Protein 7OCY (pdb70)

Structure (mmCIF, N/CA/C/O backbone):
data_7OCY
#
_entry.id   7OCY
#
loop_
_entity.id
_entity.type
_entity.pdbx_description
1 polymer 'ABC transporter ATP-binding protein'
2 polymer 'ABC transporter ATP-binding protein'
3 polymer Nanobody
#
loop_
_atom_site.group_PDB
_atom_site.id
_atom_site.type_symbol
_atom_site.label_atom_id
_atom_site.label_alt_id
_atom_site.label_comp_id
_atom_site.label_asym_id
_atom_site.label_entity_id
_atom_site.label_seq_id
_atom_site.pdbx_PDB_ins_code
_atom_site.Cartn_x
_atom_site.Cartn_y
_atom_site.Cartn_z
_atom_site.occupancy
_atom_site.B_iso_or_equiv
_atom_site.auth_seq_id
_atom_site.auth_comp_id
_atom_site.auth_asym_id
_atom_site.auth_atom_id
_atom_site.pdbx_PDB_model_num
ATOM 1 N N . ASP A 1 2 ? 172.464 167.876 141.400 1.00 166.60 2 ASP A N 1
ATOM 2 C CA . ASP A 1 2 ? 172.727 169.343 141.412 1.00 166.60 2 ASP A CA 1
ATOM 3 C C . ASP A 1 2 ? 171.667 170.096 140.620 1.00 166.60 2 ASP A C 1
ATOM 4 O O . ASP A 1 2 ? 171.358 171.248 140.919 1.00 166.60 2 ASP A O 1
ATOM 9 N N . LEU A 1 3 ? 171.109 169.441 139.601 1.00 165.60 3 LEU A N 1
ATOM 10 C CA . LEU A 1 3 ? 170.110 170.102 138.771 1.00 165.60 3 LEU A CA 1
ATOM 11 C C . LEU A 1 3 ? 168.891 170.509 139.583 1.00 165.60 3 LEU A C 1
ATOM 12 O O . LEU A 1 3 ? 168.363 171.615 139.406 1.00 165.60 3 LEU A O 1
ATOM 17 N N . ILE A 1 4 ? 168.427 169.633 140.476 1.00 166.00 4 ILE A N 1
ATOM 18 C CA . ILE A 1 4 ? 167.231 169.945 141.249 1.00 166.00 4 ILE A CA 1
ATOM 19 C C . ILE A 1 4 ? 167.457 171.191 142.093 1.00 166.00 4 ILE A C 1
ATOM 20 O O . ILE A 1 4 ? 166.605 172.081 142.143 1.00 166.00 4 ILE A O 1
ATOM 25 N N . ILE A 1 5 ? 168.613 171.289 142.754 1.00 171.75 5 ILE A N 1
ATOM 26 C CA . ILE A 1 5 ? 168.898 172.486 143.538 1.00 171.75 5 ILE A CA 1
ATOM 27 C C . ILE A 1 5 ? 169.145 173.675 142.621 1.00 171.75 5 ILE A C 1
ATOM 28 O O . ILE A 1 5 ? 168.794 174.814 142.957 1.00 171.75 5 ILE A O 1
ATOM 33 N N . GLN A 1 6 ? 169.757 173.442 141.459 1.00 162.85 6 GLN A N 1
ATOM 34 C CA . GLN A 1 6 ? 169.942 174.527 140.504 1.00 162.85 6 GLN A CA 1
ATOM 35 C C . GLN A 1 6 ? 168.610 175.185 140.176 1.00 162.85 6 GLN A C 1
ATOM 36 O O . GLN A 1 6 ? 168.514 176.416 140.115 1.00 162.85 6 GLN A O 1
ATOM 42 N N . HIS A 1 7 ? 167.569 174.380 139.972 1.00 161.05 7 HIS A N 1
ATOM 43 C CA . HIS A 1 7 ? 166.245 174.935 139.712 1.00 161.05 7 HIS A CA 1
ATOM 44 C C . HIS A 1 7 ? 165.618 175.500 140.982 1.00 161.05 7 HIS A C 1
ATOM 45 O O . HIS A 1 7 ? 164.997 176.567 140.955 1.00 161.05 7 HIS A O 1
ATOM 52 N N . ALA A 1 8 ? 165.784 174.803 142.106 1.00 164.08 8 ALA A N 1
ATOM 53 C CA . ALA A 1 8 ? 165.155 175.204 143.356 1.00 164.08 8 ALA A CA 1
ATOM 54 C C . ALA A 1 8 ? 165.763 176.469 143.938 1.00 164.08 8 ALA A C 1
ATOM 55 O O . ALA A 1 8 ? 165.250 176.976 144.941 1.00 164.08 8 ALA A O 1
ATOM 57 N N . LYS A 1 9 ? 166.867 176.955 143.373 1.00 160.26 9 LYS A N 1
ATOM 58 C CA . LYS A 1 9 ? 167.357 178.270 143.767 1.00 160.26 9 LYS A CA 1
ATOM 59 C C . LYS A 1 9 ? 166.266 179.317 143.595 1.00 160.26 9 LYS A C 1
ATOM 60 O O . LYS A 1 9 ? 166.230 180.319 144.318 1.00 160.26 9 LYS A O 1
ATOM 66 N N . LYS A 1 10 ? 165.361 179.094 142.641 1.00 159.03 10 LYS A N 1
ATOM 67 C CA . LYS A 1 10 ? 164.266 180.025 142.410 1.00 159.03 10 LYS A CA 1
ATOM 68 C C . LYS A 1 10 ? 163.292 180.073 143.581 1.00 159.03 10 LYS A C 1
ATOM 69 O O . LYS A 1 10 ? 162.689 181.123 143.826 1.00 159.03 10 LYS A O 1
ATOM 75 N N . TYR A 1 11 ? 163.126 178.968 144.309 1.00 150.45 11 TYR A N 1
ATOM 76 C CA . TYR A 1 11 ? 162.179 178.895 145.416 1.00 150.45 11 TYR A CA 1
ATOM 77 C C . TYR A 1 11 ? 162.870 178.766 146.768 1.00 150.45 11 TYR A C 1
ATOM 78 O O . TYR A 1 11 ? 162.201 178.487 147.771 1.00 150.45 11 TYR A O 1
ATOM 87 N N . LYS A 1 12 ? 164.194 178.920 146.813 1.00 165.35 12 LYS A N 1
ATOM 88 C CA . LYS A 1 12 ? 164.906 178.860 148.087 1.00 165.35 12 LYS A CA 1
ATOM 89 C C . LYS A 1 12 ? 164.175 179.640 149.176 1.00 165.35 12 LYS A C 1
ATOM 90 O O . LYS A 1 12 ? 164.190 179.247 150.350 1.00 165.35 12 LYS A O 1
ATOM 96 N N . GLY A 1 13 ? 163.530 180.748 148.806 1.00 167.26 13 GLY A N 1
ATOM 97 C CA . GLY A 1 13 ? 162.806 181.545 149.779 1.00 167.26 13 GLY A CA 1
ATOM 98 C C . GLY A 1 13 ? 161.742 180.772 150.528 1.00 167.26 13 GLY A C 1
ATOM 99 O O . GLY A 1 13 ? 161.592 180.957 151.740 1.00 167.26 13 GLY A O 1
ATOM 100 N N . SER A 1 14 ? 160.989 179.920 149.837 1.00 162.68 14 SER A N 1
ATOM 101 C CA . SER A 1 14 ? 160.029 179.051 150.504 1.00 162.68 14 SER A CA 1
ATOM 102 C C . SER A 1 14 ? 160.682 177.792 151.053 1.00 162.68 14 SER A C 1
ATOM 103 O O . SER A 1 14 ? 160.198 177.221 152.040 1.00 162.68 14 SER A O 1
ATOM 106 N N . VAL A 1 15 ? 161.774 177.353 150.431 1.00 159.48 15 VAL A N 1
ATOM 107 C CA . VAL A 1 15 ? 162.455 176.146 150.889 1.00 159.48 15 VAL A CA 1
ATOM 108 C C . VAL A 1 15 ? 162.941 176.328 152.319 1.00 159.48 15 VAL A C 1
ATOM 109 O O . VAL A 1 15 ? 162.821 175.427 153.158 1.00 159.48 15 VAL A O 1
ATOM 113 N N . VAL A 1 16 ? 163.525 177.490 152.609 1.00 167.03 16 VAL A N 1
ATOM 114 C CA . VAL A 1 16 ? 164.087 177.716 153.938 1.00 167.03 16 VAL A CA 1
ATOM 115 C C . VAL A 1 16 ? 162.994 177.649 154.996 1.00 167.03 16 VAL A C 1
ATOM 116 O O . VAL A 1 16 ? 163.161 177.011 156.044 1.00 167.03 16 VAL A O 1
ATOM 120 N N . ILE A 1 17 ? 161.859 178.300 154.743 1.00 159.69 17 ILE A N 1
ATOM 121 C CA . ILE A 1 17 ? 160.774 178.284 155.719 1.00 159.69 17 ILE A CA 1
ATOM 122 C C . ILE A 1 17 ? 160.223 176.874 155.869 1.00 159.69 17 ILE A C 1
ATOM 123 O O . ILE A 1 17 ? 159.868 176.446 156.973 1.00 159.69 17 ILE A O 1
ATOM 128 N N . ALA A 1 18 ? 160.147 176.125 154.768 1.00 155.99 18 ALA A N 1
ATOM 129 C CA . ALA A 1 18 ? 159.677 174.748 154.861 1.00 155.99 18 ALA A CA 1
ATOM 130 C C . ALA A 1 18 ? 160.596 173.920 155.749 1.00 155.99 18 ALA A C 1
ATOM 131 O O . ALA A 1 18 ? 160.139 173.150 156.604 1.00 155.99 18 ALA A O 1
ATOM 133 N N . LEU A 1 19 ? 161.905 174.069 155.558 1.00 157.78 19 LEU A N 1
ATOM 134 C CA . LEU A 1 19 ? 162.847 173.306 156.364 1.00 157.78 19 LEU A CA 1
ATOM 135 C C . LEU A 1 19 ? 162.759 173.712 157.828 1.00 157.78 19 LEU A C 1
ATOM 136 O O . LEU A 1 19 ? 162.851 172.863 158.723 1.00 157.78 19 LEU A O 1
ATOM 141 N N . LEU A 1 20 ? 162.577 175.006 158.095 1.00 158.43 20 LEU A N 1
ATOM 142 C CA . LEU A 1 20 ? 162.401 175.445 159.475 1.00 158.43 20 LEU A CA 1
ATOM 143 C C . LEU A 1 20 ? 161.145 174.833 160.083 1.00 158.43 20 LEU A C 1
ATOM 144 O O . LEU A 1 20 ? 161.132 174.457 161.262 1.00 158.43 20 LEU A O 1
ATOM 149 N N . ALA A 1 21 ? 160.072 174.739 159.295 1.00 157.08 21 ALA A N 1
ATOM 150 C CA . ALA A 1 21 ? 158.868 174.069 159.771 1.00 157.08 21 ALA A CA 1
ATOM 151 C C . ALA A 1 21 ? 159.168 172.622 160.137 1.00 157.08 21 ALA A C 1
ATOM 152 O O . ALA A 1 21 ? 158.726 172.124 161.182 1.00 157.08 21 ALA A O 1
ATOM 154 N N . VAL A 1 22 ? 159.919 171.933 159.279 1.00 157.78 22 VAL A N 1
ATOM 155 C CA . VAL A 1 22 ? 160.319 170.563 159.583 1.00 157.78 22 VAL A CA 1
ATOM 156 C C . VAL A 1 22 ? 161.039 170.523 160.922 1.00 157.78 22 VAL A C 1
ATOM 157 O O . VAL A 1 22 ? 160.765 169.673 161.780 1.00 157.78 22 VAL A O 1
ATOM 161 N N . ILE A 1 23 ? 161.973 171.452 161.113 1.00 153.51 23 ILE A N 1
ATOM 162 C CA . ILE A 1 23 ? 162.799 171.447 162.312 1.00 153.51 23 ILE A CA 1
ATOM 163 C C . ILE A 1 23 ? 161.934 171.632 163.548 1.00 153.51 23 ILE A C 1
ATOM 164 O O . ILE A 1 23 ? 162.116 170.947 164.563 1.00 153.51 23 ILE A O 1
ATOM 169 N N . VAL A 1 24 ? 160.990 172.572 163.492 1.00 153.65 24 VAL A N 1
ATOM 170 C CA . VAL A 1 24 ? 160.155 172.831 164.661 1.00 153.65 24 VAL A CA 1
ATOM 171 C C . VAL A 1 24 ? 159.275 171.625 164.960 1.00 153.65 24 VAL A C 1
ATOM 172 O O . VAL A 1 24 ? 159.091 171.247 166.126 1.00 153.65 24 VAL A O 1
ATOM 176 N N . MET A 1 25 ? 158.718 170.996 163.922 1.00 150.35 25 MET A N 1
ATOM 177 C CA . MET A 1 25 ? 157.945 169.781 164.153 1.00 150.35 25 MET A CA 1
ATOM 178 C C . MET A 1 25 ? 158.785 168.737 164.870 1.00 150.35 25 MET A C 1
ATOM 179 O O . MET A 1 25 ? 158.341 168.132 165.856 1.00 150.35 25 MET A O 1
ATOM 184 N N . VAL A 1 26 ? 160.009 168.519 164.391 1.00 155.94 26 VAL A N 1
ATOM 185 C CA . VAL A 1 26 ? 160.855 167.490 164.983 1.00 155.94 26 VAL A CA 1
ATOM 186 C C . VAL A 1 26 ? 161.150 167.820 166.437 1.00 155.94 26 VAL A C 1
ATOM 187 O O . VAL A 1 26 ? 161.062 166.956 167.316 1.00 155.94 26 VAL A O 1
ATOM 191 N N . VAL A 1 27 ? 161.519 169.071 166.716 1.00 155.16 27 VAL A N 1
ATOM 192 C CA . VAL A 1 27 ? 161.922 169.403 168.079 1.00 155.16 27 VAL A CA 1
ATOM 193 C C . VAL A 1 27 ? 160.737 169.281 169.025 1.00 155.16 27 VAL A C 1
ATOM 194 O O . VAL A 1 27 ? 160.890 168.832 170.167 1.00 155.16 27 VAL A O 1
ATOM 198 N N . SER A 1 28 ? 159.541 169.660 168.574 1.00 154.49 28 SER A N 1
ATOM 199 C CA . SER A 1 28 ? 158.357 169.484 169.406 1.00 154.49 28 SER A CA 1
ATOM 200 C C . SER A 1 28 ? 158.119 168.008 169.702 1.00 154.49 28 SER A C 1
ATOM 201 O O . SER A 1 28 ? 157.875 167.613 170.853 1.00 154.49 28 SER A O 1
ATOM 204 N N . ALA A 1 29 ? 158.176 167.176 168.660 1.00 147.49 29 ALA A N 1
ATOM 205 C CA . ALA A 1 29 ? 157.919 165.754 168.848 1.00 147.49 29 ALA A CA 1
ATOM 206 C C . ALA A 1 29 ? 158.954 165.130 169.772 1.00 147.49 29 ALA A C 1
ATOM 207 O O . ALA A 1 29 ? 158.646 164.198 170.522 1.00 147.49 29 ALA A O 1
ATOM 209 N N . LEU A 1 30 ? 160.191 165.621 169.723 1.00 150.67 30 LEU A N 1
ATOM 210 C CA . LEU A 1 30 ? 161.232 165.060 170.575 1.00 150.67 30 LEU A CA 1
ATOM 211 C C . LEU A 1 30 ? 161.155 165.579 172.002 1.00 150.67 30 LEU A C 1
ATOM 212 O O . LEU A 1 30 ? 161.593 164.885 172.926 1.00 150.67 30 LEU A O 1
ATOM 217 N N . TRP A 1 31 ? 160.639 166.791 172.216 1.00 150.48 31 TRP A N 1
ATOM 218 C CA . TRP A 1 31 ? 160.472 167.233 173.597 1.00 150.48 31 TRP A CA 1
ATOM 219 C C . TRP A 1 31 ? 159.298 166.541 174.269 1.00 150.48 31 TRP A C 1
ATOM 220 O O . TRP A 1 31 ? 159.395 166.162 175.442 1.00 150.48 31 TRP A O 1
ATOM 231 N N . GLN A 1 32 ? 158.181 166.366 173.563 1.00 151.86 32 GLN A N 1
ATOM 232 C CA . GLN A 1 32 ? 156.978 165.938 174.269 1.00 151.86 32 GLN A CA 1
ATOM 233 C C . GLN A 1 32 ? 157.203 164.688 175.119 1.00 151.86 32 GLN A C 1
ATOM 234 O O . GLN A 1 32 ? 156.556 164.583 176.175 1.00 151.86 32 GLN A O 1
ATOM 240 N N . PRO A 1 33 ? 158.090 163.749 174.771 1.00 150.68 33 PRO A N 1
ATOM 241 C CA . PRO A 1 33 ? 158.378 162.668 175.725 1.00 150.68 33 PRO A CA 1
ATOM 242 C C . PRO A 1 33 ? 159.261 163.127 176.868 1.00 150.68 33 PRO A C 1
ATOM 243 O O . PRO A 1 33 ? 159.146 162.610 177.986 1.00 150.68 33 PRO A O 1
ATOM 247 N N . LYS A 1 34 ? 160.154 164.086 176.622 1.00 154.07 34 LYS A N 1
ATOM 248 C CA . LYS A 1 34 ? 160.907 164.673 177.723 1.00 154.07 34 LYS A CA 1
ATOM 249 C C . LYS A 1 34 ? 159.958 165.321 178.716 1.00 154.07 34 LYS A C 1
ATOM 250 O O . LYS A 1 34 ? 160.106 165.171 179.934 1.00 154.07 34 LYS A O 1
ATOM 256 N N . LEU A 1 35 ? 158.959 166.038 178.207 1.00 156.67 35 LEU A N 1
ATOM 257 C CA . LEU A 1 35 ? 157.974 166.646 179.088 1.00 156.67 35 LEU A CA 1
ATOM 258 C C . LEU A 1 35 ? 157.106 165.584 179.744 1.00 156.67 35 LEU A C 1
ATOM 259 O O . LEU A 1 35 ? 156.648 165.770 180.874 1.00 156.67 35 LEU A O 1
ATOM 264 N N . LEU A 1 36 ? 156.871 164.466 179.055 1.00 150.05 36 LEU A N 1
ATOM 265 C CA . LEU A 1 36 ? 156.211 163.330 179.688 1.00 150.05 36 LEU A CA 1
ATOM 266 C C . LEU A 1 36 ? 156.987 162.878 180.914 1.00 150.05 36 LEU A C 1
ATOM 267 O O . LEU A 1 36 ? 156.420 162.689 182.002 1.00 150.05 36 LEU A O 1
ATOM 272 N N . GLN A 1 37 ? 158.293 162.690 180.745 1.00 154.00 37 GLN A N 1
ATOM 273 C CA . GLN A 1 37 ? 159.140 162.302 181.863 1.00 154.00 37 GLN A CA 1
ATOM 274 C C . GLN A 1 37 ? 159.058 163.338 182.969 1.00 154.00 37 GLN A C 1
ATOM 275 O O . GLN A 1 37 ? 158.931 162.997 184.146 1.00 154.00 37 GLN A O 1
ATOM 281 N N . GLN A 1 38 ? 159.122 164.617 182.604 1.00 156.20 38 GLN A N 1
ATOM 282 C CA . GLN A 1 38 ? 159.093 165.673 183.609 1.00 156.20 38 GLN A CA 1
ATOM 283 C C . GLN A 1 38 ? 157.796 165.633 184.405 1.00 156.20 38 GLN A C 1
ATOM 284 O O . GLN A 1 38 ? 157.805 165.744 185.634 1.00 156.20 38 GLN A O 1
ATOM 290 N N . VAL A 1 39 ? 156.664 165.466 183.720 1.00 152.74 39 VAL A N 1
ATOM 291 C CA . VAL A 1 39 ? 155.381 165.537 184.409 1.00 152.74 39 VAL A CA 1
ATOM 292 C C . VAL A 1 39 ? 155.186 164.327 185.309 1.00 152.74 39 VAL A C 1
ATOM 293 O O . VAL A 1 39 ? 154.738 164.458 186.455 1.00 152.74 39 VAL A O 1
ATOM 297 N N . LEU A 1 40 ? 155.508 163.129 184.824 1.00 152.01 40 LEU A N 1
ATOM 298 C CA . LEU A 1 40 ? 155.316 161.974 185.692 1.00 152.01 40 LEU A CA 1
ATOM 299 C C . LEU A 1 40 ? 156.360 161.948 186.805 1.00 152.01 40 LEU A C 1
ATOM 300 O O . LEU A 1 40 ? 156.090 161.444 187.901 1.00 152.01 40 LEU A O 1
ATOM 305 N N . GLU A 1 41 ? 157.532 162.542 186.573 1.00 162.03 41 GLU A N 1
ATOM 306 C CA . GLU A 1 41 ? 158.486 162.744 187.653 1.00 162.03 41 GLU A CA 1
ATOM 307 C C . GLU A 1 41 ? 157.943 163.710 188.693 1.00 162.03 41 GLU A C 1
ATOM 308 O O . GLU A 1 41 ? 158.185 163.532 189.887 1.00 162.03 41 GLU A O 1
ATOM 314 N N . ALA A 1 42 ? 157.236 164.751 188.258 1.00 166.54 42 ALA A N 1
ATOM 315 C CA . ALA A 1 42 ? 156.572 165.634 189.208 1.00 166.54 42 ALA A CA 1
ATOM 316 C C . ALA A 1 42 ? 155.505 164.888 189.992 1.00 166.54 42 ALA A C 1
ATOM 317 O O . ALA A 1 42 ? 155.349 165.111 191.197 1.00 166.54 42 ALA A O 1
ATOM 319 N N . ILE A 1 43 ? 154.763 164.003 189.325 1.00 155.01 43 ILE A N 1
ATOM 320 C CA . ILE A 1 43 ? 153.843 163.126 190.042 1.00 155.01 43 ILE A CA 1
ATOM 321 C C . ILE A 1 43 ? 154.596 162.364 191.119 1.00 155.01 43 ILE A C 1
ATOM 322 O O . ILE A 1 43 ? 154.136 162.245 192.261 1.00 155.01 43 ILE A O 1
ATOM 327 N N . MET A 1 44 ? 155.768 161.837 190.770 1.00 166.85 44 MET A N 1
ATOM 328 C CA . MET A 1 44 ? 156.633 161.225 191.772 1.00 166.85 44 MET A CA 1
ATOM 329 C C . MET A 1 44 ? 156.951 162.209 192.894 1.00 166.85 44 MET A C 1
ATOM 330 O O . MET A 1 44 ? 156.996 161.830 194.070 1.00 166.85 44 MET A O 1
ATOM 335 N N . ASN A 1 45 ? 157.182 163.474 192.550 1.00 176.75 45 ASN A N 1
ATOM 336 C CA . ASN A 1 45 ? 157.588 164.492 193.512 1.00 176.75 45 ASN A CA 1
ATOM 337 C C . ASN A 1 45 ? 156.422 165.347 193.996 1.00 176.75 45 ASN A C 1
ATOM 338 O O . ASN A 1 45 ? 156.607 166.160 194.906 1.00 176.75 45 ASN A O 1
ATOM 343 N N . ASP A 1 46 ? 155.237 165.192 193.407 1.00 175.43 46 ASP A N 1
ATOM 344 C CA . ASP A 1 46 ? 154.010 165.795 193.927 1.00 175.43 46 ASP A CA 1
ATOM 345 C C . ASP A 1 46 ? 154.117 167.316 194.033 1.00 175.43 46 ASP A C 1
ATOM 346 O O . ASP A 1 46 ? 154.063 167.894 195.121 1.00 175.43 46 ASP A O 1
ATOM 351 N N . ASP A 1 47 ? 154.267 167.972 192.883 1.00 172.42 47 ASP A N 1
ATOM 352 C CA . ASP A 1 47 ? 154.228 169.431 192.793 1.00 172.42 47 ASP A CA 1
ATOM 353 C C . ASP A 1 47 ? 153.048 169.828 191.911 1.00 172.42 47 ASP A C 1
ATOM 354 O O . ASP A 1 47 ? 153.146 169.802 190.680 1.00 172.42 47 ASP A O 1
ATOM 359 N N . SER A 1 48 ? 151.938 170.209 192.546 1.00 168.46 48 SER A N 1
ATOM 360 C CA . SER A 1 48 ? 150.712 170.485 191.803 1.00 168.46 48 SER A CA 1
ATOM 361 C C . SER A 1 48 ? 150.903 171.620 190.807 1.00 168.46 48 SER A C 1
ATOM 362 O O . SER A 1 48 ? 150.561 171.481 189.627 1.00 168.46 48 SER A O 1
ATOM 365 N N . ASP A 1 49 ? 151.439 172.754 191.262 1.00 177.91 49 ASP A N 1
ATOM 366 C CA . ASP A 1 49 ? 151.650 173.879 190.361 1.00 177.91 49 ASP A CA 1
ATOM 367 C C . ASP A 1 49 ? 152.607 173.519 189.235 1.00 177.91 49 ASP A C 1
ATOM 368 O O . ASP A 1 49 ? 152.365 173.882 188.077 1.00 177.91 49 ASP A O 1
ATOM 373 N N . LYS A 1 50 ? 153.689 172.810 189.555 1.00 167.66 50 LYS A N 1
ATOM 374 C CA . LYS A 1 50 ? 154.591 172.344 188.512 1.00 167.66 50 LYS A CA 1
ATOM 375 C C . LYS A 1 50 ? 153.865 171.424 187.543 1.00 167.66 50 LYS A C 1
ATOM 376 O O . LYS A 1 50 ? 154.073 171.504 186.328 1.00 167.66 50 LYS A O 1
ATOM 382 N N . MET A 1 51 ? 153.013 170.539 188.064 1.00 167.38 51 MET A N 1
ATOM 383 C CA . MET A 1 51 ? 152.258 169.649 187.193 1.00 167.38 51 MET A CA 1
ATOM 384 C C . MET A 1 51 ? 151.411 170.447 186.215 1.00 167.38 51 MET A C 1
ATOM 385 O O . MET A 1 51 ? 151.411 170.179 185.010 1.00 167.38 51 MET A O 1
ATOM 390 N N . LYS A 1 52 ? 150.683 171.441 186.721 1.00 166.87 52 LYS A N 1
ATOM 391 C CA . LYS A 1 52 ? 149.826 172.242 185.853 1.00 166.87 52 LYS A CA 1
ATOM 392 C C . LYS A 1 52 ? 150.649 172.979 184.805 1.00 166.87 52 LYS A C 1
ATOM 393 O O . LYS A 1 52 ? 150.291 173.004 183.620 1.00 166.87 52 LYS A O 1
ATOM 399 N N . ASN A 1 53 ? 151.757 173.593 185.227 1.00 174.53 53 ASN A N 1
ATOM 400 C CA . ASN A 1 53 ? 152.576 174.363 184.296 1.00 174.53 53 ASN A CA 1
ATOM 401 C C . ASN A 1 53 ? 153.148 173.469 183.204 1.00 174.53 53 ASN A C 1
ATOM 402 O O . ASN A 1 53 ? 153.104 173.808 182.015 1.00 174.53 53 ASN A O 1
ATOM 407 N N . LEU A 1 54 ? 153.691 172.316 183.593 1.00 166.46 54 LEU A N 1
ATOM 408 C CA . LEU A 1 54 ? 154.245 171.396 182.610 1.00 166.46 54 LEU A CA 1
ATOM 409 C C . LEU A 1 54 ? 153.161 170.863 181.685 1.00 166.46 54 LEU A C 1
ATOM 410 O O . LEU A 1 54 ? 153.390 170.709 180.482 1.00 166.46 54 LEU A O 1
ATOM 415 N N . GLY A 1 55 ? 151.970 170.589 182.216 1.00 161.10 55 GLY A N 1
ATOM 416 C CA . GLY A 1 55 ? 150.892 170.118 181.362 1.00 161.10 55 GLY A CA 1
ATOM 417 C C . GLY A 1 55 ? 150.487 171.144 180.322 1.00 161.10 55 GLY A C 1
ATOM 418 O O . GLY A 1 55 ? 150.297 170.817 179.145 1.00 161.10 55 GLY A O 1
ATOM 419 N N . ILE A 1 56 ? 150.336 172.401 180.743 1.00 169.13 56 ILE A N 1
ATOM 420 C CA . ILE A 1 56 ? 149.957 173.440 179.792 1.00 169.13 56 ILE A CA 1
ATOM 421 C C . ILE A 1 56 ? 151.056 173.631 178.755 1.00 169.13 56 ILE A C 1
ATOM 422 O O . ILE A 1 56 ? 150.780 173.764 177.556 1.00 169.13 56 ILE A O 1
ATOM 427 N N . GLN A 1 57 ? 152.319 173.632 179.188 1.00 166.22 57 GLN A N 1
ATOM 428 C CA . GLN A 1 57 ? 153.411 173.725 178.228 1.00 166.22 57 GLN A CA 1
ATOM 429 C C . GLN A 1 57 ? 153.353 172.575 177.235 1.00 166.22 57 GLN A C 1
ATOM 430 O O . GLN A 1 57 ? 153.560 172.765 176.031 1.00 166.22 57 GLN A O 1
ATOM 436 N N . LEU A 1 58 ? 153.061 171.373 177.726 1.00 155.49 58 LEU A N 1
ATOM 437 C CA . LEU A 1 58 ? 153.087 170.193 176.876 1.00 155.49 58 LEU A CA 1
ATOM 438 C C . LEU A 1 58 ? 151.979 170.260 175.833 1.00 155.49 58 LEU A C 1
ATOM 439 O O . LEU A 1 58 ? 152.205 169.989 174.647 1.00 155.49 58 LEU A O 1
ATOM 444 N N . ILE A 1 59 ? 150.769 170.628 176.256 1.00 160.34 59 ILE A N 1
ATOM 445 C CA . ILE A 1 59 ? 149.665 170.727 175.304 1.00 160.34 59 ILE A CA 1
ATOM 446 C C . ILE A 1 59 ? 149.938 171.836 174.295 1.00 160.34 59 ILE A C 1
ATOM 447 O O . ILE A 1 59 ? 149.653 171.695 173.097 1.00 160.34 59 ILE A O 1
ATOM 452 N N . ALA A 1 60 ? 150.499 172.955 174.758 1.00 165.70 60 ALA A N 1
ATOM 453 C CA . ALA A 1 60 ? 150.807 174.053 173.851 1.00 165.70 60 ALA A CA 1
ATOM 454 C C . ALA A 1 60 ? 151.805 173.613 172.789 1.00 165.70 60 ALA A C 1
ATOM 455 O O . ALA A 1 60 ? 151.627 173.886 171.598 1.00 165.70 60 ALA A O 1
ATOM 457 N N . ILE A 1 61 ? 152.868 172.922 173.204 1.00 156.37 61 ILE A N 1
ATOM 458 C CA . ILE A 1 61 ? 153.867 172.485 172.235 1.00 156.37 61 ILE A CA 1
ATOM 459 C C . ILE A 1 61 ? 153.288 171.435 171.301 1.00 156.37 61 ILE A C 1
ATOM 460 O O . ILE A 1 61 ? 153.658 171.370 170.123 1.00 156.37 61 ILE A O 1
ATOM 465 N N . ALA A 1 62 ? 152.385 170.592 171.799 1.00 151.85 62 ALA A N 1
ATOM 466 C CA . ALA A 1 62 ? 151.739 169.625 170.919 1.00 151.85 62 ALA A CA 1
ATOM 467 C C . ALA A 1 62 ? 150.956 170.334 169.820 1.00 151.85 62 ALA A C 1
ATOM 468 O O . ALA A 1 62 ? 151.072 169.994 168.635 1.00 151.85 62 ALA A O 1
ATOM 470 N N . GLY A 1 63 ? 150.156 171.331 170.195 1.00 159.98 63 GLY A N 1
ATOM 471 C CA . GLY A 1 63 ? 149.440 172.098 169.186 1.00 159.98 63 GLY A CA 1
ATOM 472 C C . GLY A 1 63 ? 150.383 172.817 168.240 1.00 159.98 63 GLY A C 1
ATOM 473 O O . GLY A 1 63 ? 150.113 172.940 167.038 1.00 159.98 63 GLY A O 1
ATOM 474 N N . LEU A 1 64 ? 151.501 173.310 168.773 1.00 161.70 64 LEU A N 1
ATOM 475 C CA . LEU A 1 64 ? 152.493 173.969 167.936 1.00 161.70 64 LEU A CA 1
ATOM 476 C C . LEU A 1 64 ? 153.022 173.009 166.882 1.00 161.70 64 LEU A C 1
ATOM 477 O O . LEU A 1 64 ? 153.156 173.366 165.708 1.00 161.70 64 LEU A O 1
ATOM 482 N N . GLY A 1 65 ? 153.325 171.777 167.288 1.00 150.32 65 GLY A N 1
ATOM 483 C CA . GLY A 1 65 ? 153.756 170.778 166.323 1.00 150.32 65 GLY A CA 1
ATOM 484 C C . GLY A 1 65 ? 152.678 170.472 165.306 1.00 150.32 65 GLY A C 1
ATOM 485 O O . GLY A 1 65 ? 152.952 170.292 164.116 1.00 150.32 65 GLY A O 1
ATOM 486 N N . LEU A 1 66 ? 151.429 170.409 165.763 1.00 147.07 66 LEU A N 1
ATOM 487 C CA . LEU A 1 66 ? 150.325 170.184 164.837 1.00 147.07 66 LEU A CA 1
ATOM 488 C C . LEU A 1 66 ? 150.327 171.230 163.731 1.00 147.07 66 LEU A C 1
ATOM 489 O O . LEU A 1 66 ? 150.312 170.895 162.541 1.00 147.07 66 LEU A O 1
ATOM 494 N N . VAL A 1 67 ? 150.362 172.510 164.107 1.00 155.85 67 VAL A N 1
ATOM 495 C CA . VAL A 1 67 ? 150.330 173.566 163.094 1.00 155.85 67 VAL A CA 1
ATOM 496 C C . VAL A 1 67 ? 151.602 173.544 162.252 1.00 155.85 67 VAL A C 1
ATOM 497 O O . VAL A 1 67 ? 151.575 173.855 161.047 1.00 155.85 67 VAL A O 1
ATOM 501 N N . ALA A 1 68 ? 152.734 173.211 162.871 1.00 153.85 68 ALA A N 1
ATOM 502 C CA . ALA A 1 68 ? 153.960 173.037 162.110 1.00 153.85 68 ALA A CA 1
ATOM 503 C C . ALA A 1 68 ? 153.758 172.019 161.002 1.00 153.85 68 ALA A C 1
ATOM 504 O O . ALA A 1 68 ? 154.301 172.167 159.906 1.00 153.85 68 ALA A O 1
ATOM 506 N N . GLY A 1 69 ? 152.974 170.977 161.270 1.00 147.07 69 GLY A N 1
ATOM 507 C CA . GLY A 1 69 ? 152.734 169.978 160.242 1.00 147.07 69 GLY A CA 1
ATOM 508 C C . GLY A 1 69 ? 152.070 170.561 159.010 1.00 147.07 69 GLY A C 1
ATOM 509 O O . GLY A 1 69 ? 152.514 170.332 157.880 1.00 147.07 69 GLY A O 1
ATOM 510 N N . VAL A 1 70 ? 151.002 171.334 159.209 1.00 152.60 70 VAL A N 1
ATOM 511 C CA . VAL A 1 70 ? 150.282 171.876 158.064 1.00 152.60 70 VAL A CA 1
ATOM 512 C C . VAL A 1 70 ? 151.152 172.872 157.309 1.00 152.60 70 VAL A C 1
ATOM 513 O O . VAL A 1 70 ? 151.200 172.857 156.072 1.00 152.60 70 VAL A O 1
ATOM 517 N N . ILE A 1 71 ? 151.860 173.749 158.027 1.00 156.56 71 ILE A N 1
ATOM 518 C CA . ILE A 1 71 ? 152.701 174.714 157.321 1.00 156.56 71 ILE A CA 1
ATOM 519 C C . ILE A 1 71 ? 153.806 173.995 156.555 1.00 156.56 71 ILE A C 1
ATOM 520 O O . ILE A 1 71 ? 154.099 174.322 155.393 1.00 156.56 71 ILE A O 1
ATOM 525 N N . ASN A 1 72 ? 154.432 173.001 157.187 1.00 150.54 72 ASN A N 1
ATOM 526 C CA . ASN A 1 72 ? 155.464 172.216 156.531 1.00 150.54 72 ASN A CA 1
ATOM 527 C C . ASN A 1 72 ? 154.950 171.609 155.240 1.00 150.54 72 ASN A C 1
ATOM 528 O O . ASN A 1 72 ? 155.560 171.764 154.177 1.00 150.54 72 ASN A O 1
ATOM 533 N N . THR A 1 73 ? 153.825 170.900 155.315 1.00 153.25 73 THR A N 1
ATOM 534 C CA . THR A 1 73 ? 153.338 170.219 154.125 1.00 153.25 73 THR A CA 1
ATOM 535 C C . THR A 1 73 ? 152.970 171.216 153.037 1.00 153.25 73 THR A C 1
ATOM 536 O O . THR A 1 73 ? 153.301 171.006 151.866 1.00 153.25 73 THR A O 1
ATOM 540 N N . ILE A 1 74 ? 152.309 172.319 153.394 1.00 155.82 74 ILE A N 1
ATOM 541 C CA . ILE A 1 74 ? 151.867 173.245 152.358 1.00 155.82 74 ILE A CA 1
ATOM 542 C C . ILE A 1 74 ? 153.064 173.855 151.642 1.00 155.82 74 ILE A C 1
ATOM 543 O O . ILE A 1 74 ? 153.100 173.914 150.407 1.00 155.82 74 ILE A O 1
ATOM 548 N N . PHE A 1 75 ? 154.076 174.298 152.388 1.00 152.55 75 PHE A N 1
ATOM 549 C CA . PHE A 1 75 ? 155.184 174.963 151.712 1.00 152.55 75 PHE A CA 1
ATOM 550 C C . PHE A 1 75 ? 156.087 173.962 151.001 1.00 152.55 75 PHE A C 1
ATOM 551 O O . PHE A 1 75 ? 156.655 174.280 149.946 1.00 152.55 75 PHE A O 1
ATOM 559 N N . SER A 1 76 ? 156.220 172.750 151.542 1.00 151.62 76 SER A N 1
ATOM 560 C CA . SER A 1 76 ? 156.922 171.702 150.816 1.00 151.62 76 SER A CA 1
ATOM 561 C C . SER A 1 76 ? 156.233 171.415 149.492 1.00 151.62 76 SER A C 1
ATOM 562 O O . SER A 1 76 ? 156.891 171.236 148.463 1.00 151.62 76 SER A O 1
ATOM 565 N N . ALA A 1 77 ? 154.902 171.381 149.495 1.00 155.77 77 ALA A N 1
ATOM 566 C CA . ALA A 1 77 ? 154.171 171.198 148.249 1.00 155.77 77 ALA A CA 1
ATOM 567 C C . ALA A 1 77 ? 154.422 172.357 147.299 1.00 155.77 77 ALA A C 1
ATOM 568 O O . ALA A 1 77 ? 154.576 172.156 146.089 1.00 155.77 77 ALA A O 1
ATOM 570 N N . LYS A 1 78 ? 154.444 173.582 147.825 1.00 154.42 78 LYS A N 1
ATOM 571 C CA . LYS A 1 78 ? 154.715 174.727 146.965 1.00 154.42 78 LYS A CA 1
ATOM 572 C C . LYS A 1 78 ? 156.054 174.570 146.257 1.00 154.42 78 LYS A C 1
ATOM 573 O O . LYS A 1 78 ? 156.135 174.689 145.028 1.00 154.42 78 LYS A O 1
ATOM 579 N N . VAL A 1 79 ? 157.111 174.274 147.011 1.00 155.81 79 VAL A N 1
ATOM 580 C CA . VAL A 1 79 ? 158.418 174.124 146.374 1.00 155.81 79 VAL A CA 1
ATOM 581 C C . VAL A 1 79 ? 158.427 172.940 145.413 1.00 155.81 79 VAL A C 1
ATOM 582 O O . VAL A 1 79 ? 159.011 173.028 144.325 1.00 155.81 79 VAL A O 1
ATOM 586 N N . ALA A 1 80 ? 157.812 171.820 145.790 1.00 154.12 80 ALA A N 1
ATOM 587 C CA . ALA A 1 80 ? 157.843 170.641 144.936 1.00 154.12 80 ALA A CA 1
ATOM 588 C C . ALA A 1 80 ? 157.164 170.917 143.603 1.00 154.12 80 ALA A C 1
ATOM 589 O O . ALA A 1 80 ? 157.713 170.619 142.536 1.00 154.12 80 ALA A O 1
ATOM 591 N N . GLN A 1 81 ? 155.961 171.488 143.644 1.00 154.91 81 GLN A N 1
ATOM 592 C CA . GLN A 1 81 ? 155.270 171.796 142.402 1.00 154.91 81 GLN A CA 1
ATOM 593 C C . GLN A 1 81 ? 156.038 172.827 141.593 1.00 154.91 81 GLN A C 1
ATOM 594 O O . GLN A 1 81 ? 156.089 172.732 140.362 1.00 154.91 81 GLN A O 1
ATOM 600 N N . GLY A 1 82 ? 156.645 173.813 142.255 1.00 159.93 82 GLY A N 1
ATOM 601 C CA . GLY A 1 82 ? 157.421 174.793 141.516 1.00 159.93 82 GLY A CA 1
ATOM 602 C C . GLY A 1 82 ? 158.564 174.155 140.754 1.00 159.93 82 GLY A C 1
ATOM 603 O O . GLY A 1 82 ? 158.752 174.406 139.559 1.00 159.93 82 GLY A O 1
ATOM 604 N N . VAL A 1 83 ? 159.334 173.302 141.430 1.00 160.40 83 VAL A N 1
ATOM 605 C CA . VAL A 1 83 ? 160.465 172.665 140.765 1.00 160.40 83 VAL A CA 1
ATOM 606 C C . VAL A 1 83 ? 159.976 171.755 139.649 1.00 160.40 83 VAL A C 1
ATOM 607 O O . VAL A 1 83 ? 160.575 171.700 138.570 1.00 160.40 83 VAL A O 1
ATOM 611 N N . SER A 1 84 ? 158.887 171.023 139.884 1.00 158.11 84 SER A N 1
ATOM 612 C CA . SER A 1 84 ? 158.380 170.130 138.851 1.00 158.11 84 SER A CA 1
ATOM 613 C C . SER A 1 84 ? 157.969 170.907 137.609 1.00 158.11 84 SER A C 1
ATOM 614 O O . SER A 1 84 ? 158.336 170.541 136.485 1.00 158.11 84 SER A O 1
ATOM 617 N N . ALA A 1 85 ? 157.211 171.987 137.791 1.00 157.48 85 ALA A N 1
ATOM 618 C CA . ALA A 1 85 ? 156.783 172.780 136.646 1.00 157.48 85 ALA A CA 1
ATOM 619 C C . ALA A 1 85 ? 157.984 173.365 135.921 1.00 157.48 85 ALA A C 1
ATOM 620 O O . ALA A 1 85 ? 158.062 173.324 134.687 1.00 157.48 85 ALA A O 1
ATOM 622 N N . ASP A 1 86 ? 158.943 173.905 136.674 1.00 167.95 86 ASP A N 1
ATOM 623 C CA . ASP A 1 86 ? 160.097 174.525 136.039 1.00 167.95 86 ASP A CA 1
ATOM 624 C C . ASP A 1 86 ? 160.894 173.508 135.239 1.00 167.95 86 ASP A C 1
ATOM 625 O O . ASP A 1 86 ? 161.314 173.788 134.111 1.00 167.95 86 ASP A O 1
ATOM 630 N N . ILE A 1 87 ? 161.109 172.318 135.799 1.00 162.96 87 ILE A N 1
ATOM 631 C CA . ILE A 1 87 ? 161.921 171.328 135.104 1.00 162.96 87 ILE A CA 1
ATOM 632 C C . ILE A 1 87 ? 161.188 170.804 133.879 1.00 162.96 87 ILE A C 1
ATOM 633 O O . ILE A 1 87 ? 161.795 170.600 132.822 1.00 162.96 87 ILE A O 1
ATOM 638 N N . ARG A 1 88 ? 159.877 170.583 133.985 1.00 161.01 88 ARG A N 1
ATOM 639 C CA . ARG A 1 88 ? 159.137 170.149 132.808 1.00 161.01 88 ARG A CA 1
ATOM 640 C C . ARG A 1 88 ? 159.207 171.202 131.711 1.00 161.01 88 ARG A C 1
ATOM 641 O O . ARG A 1 88 ? 159.407 170.875 130.536 1.00 161.01 88 ARG A O 1
ATOM 649 N N . GLU A 1 89 ? 159.061 172.476 132.079 1.00 166.05 89 GLU A N 1
ATOM 650 C CA . GLU A 1 89 ? 159.153 173.546 131.092 1.00 166.05 89 GLU A CA 1
ATOM 651 C C . GLU A 1 89 ? 160.533 173.583 130.448 1.00 166.05 89 GLU A C 1
ATOM 652 O O . GLU A 1 89 ? 160.653 173.729 129.225 1.00 166.05 89 GLU A O 1
ATOM 658 N N . ALA A 1 90 ? 161.586 173.458 131.257 1.00 170.01 90 ALA A N 1
ATOM 659 C CA . ALA A 1 90 ? 162.939 173.504 130.720 1.00 170.01 90 ALA A CA 1
ATOM 660 C C . ALA A 1 90 ? 163.178 172.356 129.752 1.00 170.01 90 ALA A C 1
ATOM 661 O O . ALA A 1 90 ? 163.732 172.554 128.663 1.00 170.01 90 ALA A O 1
ATOM 663 N N . THR A 1 91 ? 162.763 171.149 130.131 1.00 167.46 91 THR A N 1
ATOM 664 C CA . THR A 1 91 ? 162.912 170.016 129.235 1.00 167.46 91 THR A CA 1
ATOM 665 C C . THR A 1 91 ? 162.112 170.204 127.961 1.00 167.46 91 THR A C 1
ATOM 666 O O . THR A 1 91 ? 162.598 169.866 126.881 1.00 167.46 91 THR A O 1
ATOM 670 N N . PHE A 1 92 ? 160.895 170.730 128.057 1.00 170.43 92 PHE A N 1
ATOM 671 C CA . PHE A 1 92 ? 160.106 170.947 126.855 1.00 170.43 92 PHE A CA 1
ATOM 672 C C . PHE A 1 92 ? 160.812 171.920 125.922 1.00 170.43 92 PHE A C 1
ATOM 673 O O . PHE A 1 92 ? 160.879 171.700 124.706 1.00 170.43 92 PHE A O 1
ATOM 681 N N . ARG A 1 93 ? 161.360 173.001 126.481 1.00 168.37 93 ARG A N 1
ATOM 682 C CA . ARG A 1 93 ? 162.112 173.950 125.668 1.00 168.37 93 ARG A CA 1
ATOM 683 C C . ARG A 1 93 ? 163.289 173.262 124.991 1.00 168.37 93 ARG A C 1
ATOM 684 O O . ARG A 1 93 ? 163.507 173.417 123.783 1.00 168.37 93 ARG A O 1
ATOM 692 N N . LYS A 1 94 ? 164.055 172.486 125.758 1.00 182.33 94 LYS A N 1
ATOM 693 C CA . LYS A 1 94 ? 165.198 171.791 125.179 1.00 182.33 94 LYS A CA 1
ATOM 694 C C . LYS A 1 94 ? 164.756 170.895 124.032 1.00 182.33 94 LYS A C 1
ATOM 695 O O . LYS A 1 94 ? 165.345 170.917 122.946 1.00 182.33 94 LYS A O 1
ATOM 701 N N . ILE A 1 95 ? 163.694 170.118 124.248 1.00 173.81 95 ILE A N 1
ATOM 702 C CA . ILE A 1 95 ? 163.190 169.240 123.196 1.00 173.81 95 ILE A CA 1
ATOM 703 C C . ILE A 1 95 ? 162.879 170.047 121.948 1.00 173.81 95 ILE A C 1
ATOM 704 O O . ILE A 1 95 ? 163.309 169.709 120.840 1.00 173.81 95 ILE A O 1
ATOM 709 N N . GLN A 1 96 ? 162.136 171.140 122.112 1.00 179.81 96 GLN A N 1
ATOM 710 C CA . GLN A 1 96 ? 161.757 171.947 120.961 1.00 179.81 96 GLN A CA 1
ATOM 711 C C . GLN A 1 96 ? 162.943 172.641 120.308 1.00 179.81 96 GLN A C 1
ATOM 712 O O . GLN A 1 96 ? 162.817 173.089 119.164 1.00 179.81 96 GLN A O 1
ATOM 718 N N . THR A 1 97 ? 164.082 172.741 120.990 1.00 174.28 97 THR A N 1
ATOM 719 C CA . THR A 1 97 ? 165.280 173.320 120.398 1.00 174.28 97 THR A CA 1
ATOM 720 C C . THR A 1 97 ? 166.213 172.281 119.791 1.00 174.28 97 THR A C 1
ATOM 721 O O . THR A 1 97 ? 167.287 172.648 119.304 1.00 174.28 97 THR A O 1
ATOM 725 N N . PHE A 1 98 ? 165.842 171.004 119.802 1.00 183.63 98 PHE A N 1
ATOM 726 C CA . PHE A 1 98 ? 166.709 169.977 119.242 1.00 183.63 98 PHE A CA 1
ATOM 727 C C . PHE A 1 98 ? 166.730 170.034 117.722 1.00 183.63 98 PHE A C 1
ATOM 728 O O . PHE A 1 98 ? 165.840 170.598 117.081 1.00 183.63 98 PHE A O 1
ATOM 736 N N . SER A 1 99 ? 167.771 169.438 117.149 1.00 197.68 99 SER A N 1
ATOM 737 C CA . SER A 1 99 ? 167.771 169.095 115.739 1.00 197.68 99 SER A CA 1
ATOM 738 C C . SER A 1 99 ? 167.095 167.742 115.548 1.00 197.68 99 SER A C 1
ATOM 739 O O . SER A 1 99 ? 167.017 166.923 116.468 1.00 197.68 99 SER A O 1
ATOM 742 N N . PHE A 1 100 ? 166.600 167.508 114.331 1.00 196.06 100 PHE A N 1
ATOM 743 C CA . PHE A 1 100 ? 165.846 166.284 114.083 1.00 196.06 100 PHE A CA 1
ATOM 744 C C . PHE A 1 100 ? 166.678 165.051 114.406 1.00 196.06 100 PHE A C 1
ATOM 745 O O . PHE A 1 100 ? 166.139 164.031 114.848 1.00 196.06 100 PHE A O 1
ATOM 753 N N . GLY A 1 101 ? 167.991 165.117 114.184 1.00 194.31 101 GLY A N 1
ATOM 754 C CA . GLY A 1 101 ? 168.846 164.005 114.568 1.00 194.31 101 GLY A CA 1
ATOM 755 C C . GLY A 1 101 ? 168.875 163.790 116.068 1.00 194.31 101 GLY A C 1
ATOM 756 O O . GLY A 1 101 ? 168.737 162.661 116.550 1.00 194.31 101 GLY A O 1
ATOM 757 N N . ASN A 1 102 ? 169.047 164.872 116.830 1.00 192.79 102 ASN A N 1
ATOM 758 C CA . ASN A 1 102 ? 169.013 164.756 118.283 1.00 192.79 102 ASN A CA 1
ATOM 759 C C . ASN A 1 102 ? 167.681 164.182 118.744 1.00 192.79 102 ASN A C 1
ATOM 760 O O . ASN A 1 102 ? 167.624 163.426 119.720 1.00 192.79 102 ASN A O 1
ATOM 765 N N . ILE A 1 103 ? 166.597 164.531 118.052 1.00 185.55 103 ILE A N 1
ATOM 766 C CA . ILE A 1 103 ? 165.306 163.926 118.351 1.00 185.55 103 ILE A CA 1
ATOM 767 C C . ILE A 1 103 ? 165.331 162.436 118.043 1.00 185.55 103 ILE A C 1
ATOM 768 O O . ILE A 1 103 ? 164.831 161.621 118.827 1.00 185.55 103 ILE A O 1
ATOM 773 N N . GLU A 1 104 ? 165.910 162.055 116.905 1.00 191.45 104 GLU A N 1
ATOM 774 C CA . GLU A 1 104 ? 166.032 160.652 116.543 1.00 191.45 104 GLU A CA 1
ATOM 775 C C . GLU A 1 104 ? 166.911 159.881 117.512 1.00 191.45 104 GLU A C 1
ATOM 776 O O . GLU A 1 104 ? 166.867 158.646 117.514 1.00 191.45 104 GLU A O 1
ATOM 782 N N . LYS A 1 105 ? 167.702 160.575 118.331 1.00 182.09 105 LYS A N 1
ATOM 783 C CA . LYS A 1 105 ? 168.541 159.880 119.300 1.00 182.09 105 LYS A CA 1
ATOM 784 C C . LYS A 1 105 ? 167.714 158.991 120.219 1.00 182.09 105 LYS A C 1
ATOM 785 O O . LYS A 1 105 ? 168.234 158.012 120.765 1.00 182.09 105 LYS A O 1
ATOM 791 N N . PHE A 1 106 ? 166.436 159.313 120.406 1.00 175.33 106 PHE A N 1
ATOM 792 C CA . PHE A 1 106 ? 165.564 158.538 121.274 1.00 175.33 106 PHE A CA 1
ATOM 793 C C . PHE A 1 106 ? 164.214 158.349 120.599 1.00 175.33 106 PHE A C 1
ATOM 794 O O . PHE A 1 106 ? 163.824 159.127 119.725 1.00 175.33 106 PHE A O 1
ATOM 802 N N . SER A 1 107 ? 163.507 157.304 121.017 1.00 179.52 107 SER A N 1
ATOM 803 C CA . SER A 1 107 ? 162.187 157.020 120.474 1.00 179.52 107 SER A CA 1
ATOM 804 C C . SER A 1 107 ? 161.141 157.941 121.091 1.00 179.52 107 SER A C 1
ATOM 805 O O . SER A 1 107 ? 161.222 158.315 122.264 1.00 179.52 107 SER A O 1
ATOM 808 N N . ALA A 1 108 ? 160.137 158.292 120.284 1.00 179.25 108 ALA A N 1
ATOM 809 C CA . ALA A 1 108 ? 159.085 159.185 120.759 1.00 179.25 108 ALA A CA 1
ATOM 810 C C . ALA A 1 108 ? 158.464 158.665 122.047 1.00 179.25 108 ALA A C 1
ATOM 811 O O . ALA A 1 108 ? 158.211 159.437 122.980 1.00 179.25 108 ALA A O 1
ATOM 813 N N . GLY A 1 109 ? 158.207 157.359 122.118 1.00 176.68 109 GLY A N 1
ATOM 814 C CA . GLY A 1 109 ? 157.719 156.788 123.360 1.00 176.68 109 GLY A CA 1
ATOM 815 C C . GLY A 1 109 ? 158.663 157.057 124.514 1.00 176.68 109 GLY A C 1
ATOM 816 O O . GLY A 1 109 ? 158.231 157.383 125.623 1.00 176.68 109 GLY A O 1
ATOM 817 N N . ASN A 1 110 ? 159.969 156.932 124.267 1.00 176.74 110 ASN A N 1
ATOM 818 C CA . ASN A 1 110 ? 160.947 157.230 125.305 1.00 176.74 110 ASN A CA 1
ATOM 819 C C . ASN A 1 110 ? 160.878 158.694 125.718 1.00 176.74 110 ASN A C 1
ATOM 820 O O . ASN A 1 110 ? 160.908 159.009 126.914 1.00 176.74 110 ASN A O 1
ATOM 825 N N . LEU A 1 111 ? 160.774 159.603 124.748 1.00 176.33 111 LEU A N 1
ATOM 826 C CA . LEU A 1 111 ? 160.645 161.015 125.088 1.00 176.33 111 LEU A CA 1
ATOM 827 C C . LEU A 1 111 ? 159.444 161.242 125.990 1.00 176.33 111 LEU A C 1
ATOM 828 O O . LEU A 1 111 ? 159.563 161.838 127.065 1.00 176.33 111 LEU A O 1
ATOM 833 N N . VAL A 1 112 ? 158.274 160.763 125.570 1.00 174.66 112 VAL A N 1
ATOM 834 C CA . VAL A 1 112 ? 157.057 161.059 126.315 1.00 174.66 112 VAL A CA 1
ATOM 835 C C . VAL A 1 112 ? 157.117 160.441 127.704 1.00 174.66 112 VAL A C 1
ATOM 836 O O . VAL A 1 112 ? 156.738 161.078 128.694 1.00 174.66 112 VAL A O 1
ATOM 840 N N . VAL A 1 113 ? 157.586 159.196 127.812 1.00 179.06 113 VAL A N 1
ATOM 841 C CA . VAL A 1 113 ? 157.617 158.550 129.120 1.00 179.06 113 VAL A CA 1
ATOM 842 C C . VAL A 1 113 ? 158.580 159.283 130.046 1.00 179.06 113 VAL A C 1
ATOM 843 O O . VAL A 1 113 ? 158.216 159.663 131.163 1.00 179.06 113 VAL A O 1
ATOM 847 N N . ARG A 1 114 ? 159.807 159.540 129.586 1.00 178.91 114 ARG A N 1
ATOM 848 C CA . ARG A 1 114 ? 160.759 160.215 130.457 1.00 178.91 114 ARG A CA 1
ATOM 849 C C . ARG A 1 114 ? 160.400 161.676 130.670 1.00 178.91 114 ARG A C 1
ATOM 850 O O . ARG A 1 114 ? 161.003 162.331 131.527 1.00 178.91 114 ARG A O 1
ATOM 858 N N . LEU A 1 115 ? 159.438 162.201 129.913 1.00 168.78 115 LEU A N 1
ATOM 859 C CA . LEU A 1 115 ? 159.064 163.599 130.059 1.00 168.78 115 LEU A CA 1
ATOM 860 C C . LEU A 1 115 ? 157.844 163.762 130.954 1.00 168.78 115 LEU A C 1
ATOM 861 O O . LEU A 1 115 ? 157.645 164.829 131.545 1.00 168.78 115 LEU A O 1
ATOM 866 N N . THR A 1 116 ? 157.015 162.723 131.063 1.00 167.73 116 THR A N 1
ATOM 867 C CA . THR A 1 116 ? 155.798 162.793 131.865 1.00 167.73 116 THR A CA 1
ATOM 868 C C . THR A 1 116 ? 155.855 161.941 133.127 1.00 167.73 116 THR A C 1
ATOM 869 O O . THR A 1 116 ? 155.486 162.421 134.202 1.00 167.73 116 THR A O 1
ATOM 873 N N . ASN A 1 117 ? 156.293 160.684 133.037 1.00 169.62 117 ASN A N 1
ATOM 874 C CA . ASN A 1 117 ? 156.341 159.837 134.220 1.00 169.62 117 ASN A CA 1
ATOM 875 C C . ASN A 1 117 ? 157.476 160.257 135.145 1.00 169.62 117 ASN A C 1
ATOM 876 O O . ASN A 1 117 ? 157.290 160.381 136.361 1.00 169.62 117 ASN A O 1
ATOM 881 N N . ASP A 1 118 ? 158.665 160.486 134.584 1.00 174.68 118 ASP A N 1
ATOM 882 C CA . ASP A 1 118 ? 159.811 160.833 135.417 1.00 174.68 118 ASP A CA 1
ATOM 883 C C . ASP A 1 118 ? 159.619 162.177 136.104 1.00 174.68 118 ASP A C 1
ATOM 884 O O . ASP A 1 118 ? 160.026 162.350 137.257 1.00 174.68 118 ASP A O 1
ATOM 889 N N . VAL A 1 119 ? 159.027 163.150 135.411 1.00 166.46 119 VAL A N 1
ATOM 890 C CA . VAL A 1 119 ? 158.861 164.466 136.018 1.00 166.46 119 VAL A CA 1
ATOM 891 C C . VAL A 1 119 ? 157.968 164.373 137.248 1.00 166.46 119 VAL A C 1
ATOM 892 O O . VAL A 1 119 ? 158.289 164.921 138.309 1.00 166.46 119 VAL A O 1
ATOM 896 N N . THR A 1 120 ? 156.845 163.660 137.140 1.00 167.03 120 THR A N 1
ATOM 897 C CA . THR A 1 120 ? 155.978 163.507 138.302 1.00 167.03 120 THR A CA 1
ATOM 898 C C . THR A 1 120 ? 156.628 162.639 139.369 1.00 167.03 120 THR A C 1
ATOM 899 O O . THR A 1 120 ? 156.419 162.869 140.566 1.00 167.03 120 THR A O 1
ATOM 903 N N . GLN A 1 121 ? 157.422 161.649 138.964 1.00 170.02 121 GLN A N 1
ATOM 904 C CA . GLN A 1 121 ? 158.122 160.823 139.937 1.00 170.02 121 GLN A CA 1
ATOM 905 C C . GLN A 1 121 ? 159.062 161.675 140.780 1.00 170.02 121 GLN A C 1
ATOM 906 O O . GLN A 1 121 ? 159.074 161.582 142.012 1.00 170.02 121 GLN A O 1
ATOM 912 N N . ILE A 1 122 ? 159.843 162.538 140.128 1.00 164.05 122 ILE A N 1
ATOM 913 C CA . ILE A 1 122 ? 160.763 163.401 140.863 1.00 164.05 122 ILE A CA 1
ATOM 914 C C . ILE A 1 122 ? 159.999 164.444 141.663 1.00 164.05 122 ILE A C 1
ATOM 915 O O . ILE A 1 122 ? 160.436 164.843 142.747 1.00 164.05 122 ILE A O 1
ATOM 920 N N . GLN A 1 123 ? 158.865 164.920 141.149 1.00 160.64 123 GLN A N 1
ATOM 921 C CA . GLN A 1 123 ? 158.044 165.835 141.932 1.00 160.64 123 GLN A CA 1
ATOM 922 C C . GLN A 1 123 ? 157.633 165.188 143.246 1.00 160.64 123 GLN A C 1
ATOM 923 O O . GLN A 1 123 ? 157.800 165.772 144.322 1.00 160.64 123 GLN A O 1
ATOM 929 N N . ASN A 1 124 ? 157.095 163.973 143.175 1.00 163.97 124 ASN A N 1
ATOM 930 C CA . ASN A 1 124 ? 156.692 163.278 144.391 1.00 163.97 124 ASN A CA 1
ATOM 931 C C . ASN A 1 124 ? 157.898 163.007 145.279 1.00 163.97 124 ASN A C 1
ATOM 932 O O . ASN A 1 124 ? 157.809 163.076 146.511 1.00 163.97 124 ASN A O 1
ATOM 937 N N . VAL A 1 125 ? 159.041 162.697 144.667 1.00 166.33 125 VAL A N 1
ATOM 938 C CA . VAL A 1 125 ? 160.237 162.403 145.448 1.00 166.33 125 VAL A CA 1
ATOM 939 C C . VAL A 1 125 ? 160.655 163.624 146.251 1.00 166.33 125 VAL A C 1
ATOM 940 O O . VAL A 1 125 ? 160.919 163.532 147.451 1.00 166.33 125 VAL A O 1
ATOM 944 N N . ILE A 1 126 ? 160.743 164.782 145.597 1.00 159.70 126 ILE A N 1
ATOM 945 C CA . ILE A 1 126 ? 161.165 165.987 146.302 1.00 159.70 126 ILE A CA 1
ATOM 946 C C . ILE A 1 126 ? 160.110 166.401 147.321 1.00 159.70 126 ILE A C 1
ATOM 947 O O . ILE A 1 126 ? 160.440 166.941 148.385 1.00 159.70 126 ILE A O 1
ATOM 952 N N . MET A 1 127 ? 158.831 166.174 147.015 1.00 158.76 127 MET A N 1
ATOM 953 C CA . MET A 1 127 ? 157.785 166.363 148.014 1.00 158.76 127 MET A CA 1
ATOM 954 C C . MET A 1 127 ? 158.092 165.576 149.278 1.00 158.76 127 MET A C 1
ATOM 955 O O . MET A 1 127 ? 158.159 166.139 150.377 1.00 158.76 127 MET A O 1
ATOM 960 N N . ILE A 1 128 ? 158.292 164.266 149.138 1.00 161.00 128 ILE A N 1
ATOM 961 C CA . ILE A 1 128 ? 158.621 163.450 150.301 1.00 161.00 128 ILE A CA 1
ATOM 962 C C . ILE A 1 128 ? 159.923 163.923 150.927 1.00 161.00 128 ILE A C 1
ATOM 963 O O . ILE A 1 128 ? 160.095 163.855 152.149 1.00 161.00 128 ILE A O 1
ATOM 968 N N . ALA A 1 129 ? 160.853 164.413 150.109 1.00 159.22 129 ALA A N 1
ATOM 969 C CA . ALA A 1 129 ? 162.159 164.804 150.621 1.00 159.22 129 ALA A CA 1
ATOM 970 C C . ALA A 1 129 ? 162.042 165.975 151.584 1.00 159.22 129 ALA A C 1
ATOM 971 O O . ALA A 1 129 ? 162.530 165.916 152.717 1.00 159.22 129 ALA A O 1
ATOM 973 N N . LEU A 1 130 ? 161.390 167.050 151.148 1.00 156.59 130 LEU A N 1
ATOM 974 C CA . LEU A 1 130 ? 161.228 168.210 152.017 1.00 156.59 130 LEU A CA 1
ATOM 975 C C . LEU A 1 130 ? 160.291 167.897 153.172 1.00 156.59 130 LEU A C 1
ATOM 976 O O . LEU A 1 130 ? 160.553 168.276 154.319 1.00 156.59 130 LEU A O 1
ATOM 981 N N . GLN A 1 131 ? 159.192 167.200 152.894 1.00 153.86 131 GLN A N 1
ATOM 982 C CA . GLN A 1 131 ? 158.237 166.900 153.948 1.00 153.86 131 GLN A CA 1
ATOM 983 C C . GLN A 1 131 ? 158.752 165.840 154.908 1.00 153.86 131 GLN A C 1
ATOM 984 O O . GLN A 1 131 ? 158.442 165.906 156.102 1.00 153.86 131 GLN A O 1
ATOM 990 N N . THR A 1 132 ? 159.517 164.864 154.420 1.00 164.01 132 THR A N 1
ATOM 991 C CA . THR A 1 132 ? 159.902 163.733 155.255 1.00 164.01 132 THR A CA 1
ATOM 992 C C . THR A 1 132 ? 161.412 163.586 155.412 1.00 164.01 132 THR A C 1
ATOM 993 O O . THR A 1 132 ? 161.910 163.570 156.540 1.00 164.01 132 THR A O 1
ATOM 997 N N . LEU A 1 133 ? 162.152 163.510 154.302 1.00 166.20 133 LEU A N 1
ATOM 998 C CA . LEU A 1 133 ? 163.533 163.033 154.371 1.00 166.20 133 LEU A CA 1
ATOM 999 C C . LEU A 1 133 ? 164.335 163.799 155.409 1.00 166.20 133 LEU A C 1
ATOM 1000 O O . LEU A 1 133 ? 164.948 163.200 156.297 1.00 166.20 133 LEU A O 1
ATOM 1005 N N . PHE A 1 134 ? 164.326 165.128 155.330 1.00 159.36 134 PHE A N 1
ATOM 1006 C CA . PHE A 1 134 ? 165.100 165.909 156.285 1.00 159.36 134 PHE A CA 1
ATOM 1007 C C . PHE A 1 134 ? 164.624 165.676 157.710 1.00 159.36 134 PHE A C 1
ATOM 1008 O O . PHE A 1 134 ? 165.351 165.993 158.657 1.00 159.36 134 PHE A O 1
ATOM 1016 N N . ARG A 1 135 ? 163.424 165.122 157.881 1.00 159.28 135 ARG A N 1
ATOM 1017 C CA . ARG A 1 135 ? 162.934 164.799 159.215 1.00 159.28 135 ARG A CA 1
ATOM 1018 C C . ARG A 1 135 ? 163.701 163.628 159.819 1.00 159.28 135 ARG A C 1
ATOM 1019 O O . ARG A 1 135 ? 164.067 163.659 160.999 1.00 159.28 135 ARG A O 1
ATOM 1027 N N . ILE A 1 136 ? 163.967 162.592 159.027 1.00 165.19 136 ILE A N 1
ATOM 1028 C CA . ILE A 1 136 ? 164.522 161.351 159.565 1.00 165.19 136 ILE A CA 1
ATOM 1029 C C . ILE A 1 136 ? 165.881 161.566 160.220 1.00 165.19 136 ILE A C 1
ATOM 1030 O O . ILE A 1 136 ? 166.071 161.133 161.361 1.00 165.19 136 ILE A O 1
ATOM 1035 N N . PRO A 1 137 ? 166.860 162.187 159.559 1.00 169.71 137 PRO A N 1
ATOM 1036 C CA . PRO A 1 137 ? 168.200 162.219 160.165 1.00 169.71 137 PRO A CA 1
ATOM 1037 C C . PRO A 1 137 ? 168.253 163.031 161.443 1.00 169.71 137 PRO A C 1
ATOM 1038 O O . PRO A 1 137 ? 168.821 162.569 162.444 1.00 169.71 137 PRO A O 1
ATOM 1042 N N . PHE A 1 138 ? 167.689 164.239 161.437 1.00 165.02 138 PHE A N 1
ATOM 1043 C CA . PHE A 1 138 ? 167.682 165.029 162.659 1.00 165.02 138 PHE A CA 1
ATOM 1044 C C . PHE A 1 138 ? 166.873 164.334 163.743 1.00 165.02 138 PHE A C 1
ATOM 1045 O O . PHE A 1 138 ? 167.275 164.320 164.909 1.00 165.02 138 PHE A O 1
ATOM 1053 N N . LEU A 1 139 ? 165.728 163.760 163.377 1.00 157.88 139 LEU A N 1
ATOM 1054 C CA . LEU A 1 139 ? 164.953 162.975 164.331 1.00 157.88 139 LEU A CA 1
ATOM 1055 C C . LEU A 1 139 ? 165.818 161.907 164.981 1.00 157.88 139 LEU A C 1
ATOM 1056 O O . LEU A 1 139 ? 165.854 161.775 166.209 1.00 157.88 139 LEU A O 1
ATOM 1061 N N . PHE A 1 140 ? 166.531 161.140 164.162 1.00 159.98 140 PHE A N 1
ATOM 1062 C CA . PHE A 1 140 ? 167.342 160.035 164.654 1.00 159.98 140 PHE A CA 1
ATOM 1063 C C . PHE A 1 140 ? 168.416 160.530 165.611 1.00 159.98 140 PHE A C 1
ATOM 1064 O O . PHE A 1 140 ? 168.547 160.031 166.735 1.00 159.98 140 PHE A O 1
ATOM 1072 N N . ILE A 1 141 ? 169.195 161.522 165.181 1.00 169.17 141 ILE A N 1
ATOM 1073 C CA . ILE A 1 141 ? 170.304 161.989 166.010 1.00 169.17 141 ILE A CA 1
ATOM 1074 C C . ILE A 1 141 ? 169.782 162.616 167.297 1.00 169.17 141 ILE A C 1
ATOM 1075 O O . ILE A 1 141 ? 170.338 162.396 168.381 1.00 169.17 141 ILE A O 1
ATOM 1080 N N . GLY A 1 142 ? 168.715 163.410 167.201 1.00 165.93 142 GLY A N 1
ATOM 1081 C CA . GLY A 1 142 ? 168.168 164.038 168.390 1.00 165.93 142 GLY A CA 1
ATOM 1082 C C . GLY A 1 142 ? 167.647 163.022 169.382 1.00 165.93 142 GLY A C 1
ATOM 1083 O O . GLY A 1 142 ? 167.904 163.119 170.583 1.00 165.93 142 GLY A O 1
ATOM 1084 N N . SER A 1 143 ? 166.901 162.030 168.894 1.00 160.50 143 SER A N 1
ATOM 1085 C CA . SER A 1 143 ? 166.429 160.976 169.778 1.00 160.50 143 SER A CA 1
ATOM 1086 C C . SER A 1 143 ? 167.600 160.264 170.430 1.00 160.50 143 SER A C 1
ATOM 1087 O O . SER A 1 143 ? 167.594 160.023 171.640 1.00 160.50 143 SER A O 1
ATOM 1090 N N . PHE A 1 144 ? 168.623 159.935 169.643 1.00 158.80 144 PHE A N 1
ATOM 1091 C CA . PHE A 1 144 ? 169.792 159.259 170.188 1.00 158.80 144 PHE A CA 1
ATOM 1092 C C . PHE A 1 144 ? 170.401 160.058 171.330 1.00 158.80 144 PHE A C 1
ATOM 1093 O O . PHE A 1 144 ? 170.579 159.546 172.444 1.00 158.80 144 PHE A O 1
ATOM 1101 N N . ILE A 1 145 ? 170.699 161.332 171.079 1.00 167.19 145 ILE A N 1
ATOM 1102 C CA . ILE A 1 145 ? 171.411 162.127 172.072 1.00 167.19 145 ILE A CA 1
ATOM 1103 C C . ILE A 1 145 ? 170.536 162.368 173.294 1.00 167.19 145 ILE A C 1
ATOM 1104 O O . ILE A 1 145 ? 171.005 162.277 174.434 1.00 167.19 145 ILE A O 1
ATOM 1109 N N . LEU A 1 146 ? 169.256 162.677 173.088 1.00 157.65 146 LEU A N 1
ATOM 1110 C CA . LEU A 1 146 ? 168.381 162.939 174.222 1.00 157.65 146 LEU A CA 1
ATOM 1111 C C . LEU A 1 146 ? 168.197 161.690 175.070 1.00 157.65 146 LEU A C 1
ATOM 1112 O O . LEU A 1 146 ? 168.212 161.762 176.304 1.00 157.65 146 LEU A O 1
ATOM 1117 N N . ALA A 1 147 ? 168.015 160.534 174.430 1.00 153.36 147 ALA A N 1
ATOM 1118 C CA . ALA A 1 147 ? 167.871 159.293 175.175 1.00 153.36 147 ALA A CA 1
ATOM 1119 C C . ALA A 1 147 ? 169.135 158.993 175.964 1.00 153.36 147 ALA A C 1
ATOM 1120 O O . ALA A 1 147 ? 169.074 158.545 177.114 1.00 153.36 147 ALA A O 1
ATOM 1122 N N . MET A 1 148 ? 170.299 159.231 175.360 1.00 160.47 148 MET A N 1
ATOM 1123 C CA . MET A 1 148 ? 171.544 159.059 176.098 1.00 160.47 148 MET A CA 1
ATOM 1124 C C . MET A 1 148 ? 171.559 159.986 177.305 1.00 160.47 148 MET A C 1
ATOM 1125 O O . MET A 1 148 ? 171.938 159.588 178.411 1.00 160.47 148 MET A O 1
ATOM 1130 N N . LEU A 1 149 ? 171.112 161.225 177.111 1.00 164.95 149 LEU A N 1
ATOM 1131 C CA . LEU A 1 149 ? 171.144 162.202 178.192 1.00 164.95 149 LEU A CA 1
ATOM 1132 C C . LEU A 1 149 ? 170.246 161.778 179.345 1.00 164.95 149 LEU A C 1
ATOM 1133 O O . LEU A 1 149 ? 170.645 161.853 180.514 1.00 164.95 149 LEU A O 1
ATOM 1138 N N . THR A 1 150 ? 169.030 161.323 179.039 1.00 156.17 150 THR A N 1
ATOM 1139 C CA . THR A 1 150 ? 168.066 161.010 180.085 1.00 156.17 150 THR A CA 1
ATOM 1140 C C . THR A 1 150 ? 168.368 159.697 180.794 1.00 156.17 150 THR A C 1
ATOM 1141 O O . THR A 1 150 ? 168.100 159.588 181.994 1.00 156.17 150 THR A O 1
ATOM 1145 N N . LEU A 1 151 ? 168.912 158.704 180.092 1.00 152.21 151 LEU A N 1
ATOM 1146 C CA . LEU A 1 151 ? 169.332 157.473 180.747 1.00 152.21 151 LEU A CA 1
ATOM 1147 C C . LEU A 1 151 ? 170.740 157.111 180.295 1.00 152.21 151 LEU A C 1
ATOM 1148 O O . LEU A 1 151 ? 170.924 156.137 179.553 1.00 152.21 151 LEU A O 1
ATOM 1153 N N . PRO A 1 152 ? 171.758 157.856 180.725 1.00 153.76 152 PRO A N 1
ATOM 1154 C CA . PRO A 1 152 ? 173.118 157.559 180.247 1.00 153.76 152 PRO A CA 1
ATOM 1155 C C . PRO A 1 152 ? 173.541 156.127 180.507 1.00 153.76 152 PRO A C 1
ATOM 1156 O O . PRO A 1 152 ? 174.226 155.523 179.673 1.00 153.76 152 PRO A O 1
ATOM 1160 N N . GLN A 1 153 ? 173.131 155.557 181.639 1.00 154.94 153 GLN A N 1
ATOM 1161 C CA . GLN A 1 153 ? 173.574 154.216 181.996 1.00 154.94 153 GLN A CA 1
ATOM 1162 C C . GLN A 1 153 ? 173.094 153.172 181.000 1.00 154.94 153 GLN A C 1
ATOM 1163 O O . GLN A 1 153 ? 173.638 152.064 180.970 1.00 154.94 153 GLN A O 1
ATOM 1169 N N . LEU A 1 154 ? 172.097 153.500 180.187 1.00 152.73 154 LEU A N 1
ATOM 1170 C CA . LEU A 1 154 ? 171.546 152.574 179.210 1.00 152.73 154 LEU A CA 1
ATOM 1171 C C . LEU A 1 154 ? 172.116 152.787 177.816 1.00 152.73 154 LEU A C 1
ATOM 1172 O O . LEU A 1 154 ? 171.581 152.234 176.852 1.00 152.73 154 LEU A O 1
ATOM 1177 N N . TRP A 1 155 ? 173.195 153.561 177.689 1.00 149.26 155 TRP A N 1
ATOM 1178 C CA . TRP A 1 155 ? 173.685 153.932 176.366 1.00 149.26 155 TRP A CA 1
ATOM 1179 C C . TRP A 1 155 ? 173.859 152.712 175.472 1.00 149.26 155 TRP A C 1
ATOM 1180 O O . TRP A 1 155 ? 173.542 152.755 174.279 1.00 149.26 155 TRP A O 1
ATOM 1191 N N . TRP A 1 156 ? 174.348 151.608 176.035 1.00 148.29 156 TRP A N 1
ATOM 1192 C CA . TRP A 1 156 ? 174.695 150.459 175.209 1.00 148.29 156 TRP A CA 1
ATOM 1193 C C . TRP A 1 156 ? 173.468 149.826 174.562 1.00 148.29 156 TRP A C 1
ATOM 1194 O O . TRP A 1 156 ? 173.550 149.348 173.425 1.00 148.29 156 TRP A O 1
ATOM 1205 N N . VAL A 1 157 ? 172.327 149.808 175.254 1.00 150.87 157 VAL A N 1
ATOM 1206 C CA . VAL A 1 157 ? 171.168 149.129 174.684 1.00 150.87 157 VAL A CA 1
ATOM 1207 C C . VAL A 1 157 ? 170.693 149.838 173.422 1.00 150.87 157 VAL A C 1
ATOM 1208 O O . VAL A 1 157 ? 170.204 149.190 172.488 1.00 150.87 157 VAL A O 1
ATOM 1212 N N . ILE A 1 158 ? 170.829 151.164 173.357 1.00 153.31 158 ILE A N 1
ATOM 1213 C CA . ILE A 1 158 ? 170.473 151.871 172.131 1.00 153.31 158 ILE A CA 1
ATOM 1214 C C . ILE A 1 158 ? 171.340 151.373 170.986 1.00 153.31 158 ILE A C 1
ATOM 1215 O O . ILE A 1 158 ? 170.858 151.115 169.875 1.00 153.31 158 ILE A O 1
ATOM 1220 N N . VAL A 1 159 ? 172.641 151.243 171.247 1.00 165.57 159 VAL A N 1
ATOM 1221 C CA . VAL A 1 159 ? 173.569 150.784 170.223 1.00 165.57 159 VAL A CA 1
ATOM 1222 C C . VAL A 1 159 ? 173.202 149.377 169.778 1.00 165.57 159 VAL A C 1
ATOM 1223 O O . VAL A 1 159 ? 173.226 149.059 168.584 1.00 165.57 159 VAL A O 1
ATOM 1227 N N . ALA A 1 160 ? 172.851 148.513 170.729 1.00 166.07 160 ALA A N 1
ATOM 1228 C CA . ALA A 1 160 ? 172.472 147.151 170.369 1.00 166.07 160 ALA A CA 1
ATOM 1229 C C . ALA A 1 160 ? 171.227 147.140 169.492 1.00 166.07 160 ALA A C 1
ATOM 1230 O O . ALA A 1 160 ? 171.171 146.419 168.487 1.00 166.07 160 ALA A O 1
ATOM 1232 N N . LEU A 1 161 ? 170.213 147.926 169.857 1.00 160.95 161 LEU A N 1
ATOM 1233 C CA . LEU A 1 161 ? 168.989 147.940 169.066 1.00 160.95 161 LEU A CA 1
ATOM 1234 C C . LEU A 1 161 ? 169.263 148.448 167.661 1.00 160.95 161 LEU A C 1
ATOM 1235 O O . LEU A 1 161 ? 168.765 147.888 166.676 1.00 160.95 161 LEU A O 1
ATOM 1240 N N . VAL A 1 162 ? 170.037 149.528 167.546 1.00 170.09 162 VAL A N 1
ATOM 1241 C CA . VAL A 1 162 ? 170.315 150.071 166.222 1.00 170.09 162 VAL A CA 1
ATOM 1242 C C . VAL A 1 162 ? 171.116 149.066 165.406 1.00 170.09 162 VAL A C 1
ATOM 1243 O O . VAL A 1 162 ? 170.899 148.914 164.201 1.00 170.09 162 VAL A O 1
ATOM 1247 N N . ILE A 1 163 ? 172.029 148.339 166.052 1.00 174.03 163 ILE A N 1
ATOM 1248 C CA . ILE A 1 163 ? 172.799 147.323 165.341 1.00 174.03 163 ILE A CA 1
ATOM 1249 C C . ILE A 1 163 ? 171.874 146.241 164.803 1.00 174.03 163 ILE A C 1
ATOM 1250 O O . ILE A 1 163 ? 171.978 145.827 163.642 1.00 174.03 163 ILE A O 1
ATOM 1255 N N . ALA A 1 164 ? 170.960 145.757 165.644 1.00 179.51 164 ALA A N 1
ATOM 1256 C CA . ALA A 1 164 ? 170.075 144.674 165.224 1.00 179.51 164 ALA A CA 1
ATOM 1257 C C . ALA A 1 164 ? 169.162 145.120 164.089 1.00 179.51 164 ALA A C 1
ATOM 1258 O O . ALA A 1 164 ? 168.991 144.405 163.087 1.00 179.51 164 ALA A O 1
ATOM 1260 N N . VAL A 1 165 ? 168.556 146.299 164.233 1.00 173.13 165 VAL A N 1
ATOM 1261 C CA . VAL A 1 165 ? 167.672 146.794 163.189 1.00 173.13 165 VAL A CA 1
ATOM 1262 C C . VAL A 1 165 ? 168.459 147.035 161.913 1.00 173.13 165 VAL A C 1
ATOM 1263 O O . VAL A 1 165 ? 167.952 146.818 160.811 1.00 173.13 165 VAL A O 1
ATOM 1267 N N . ILE A 1 166 ? 169.712 147.474 162.034 1.00 178.33 166 ILE A N 1
ATOM 1268 C CA . ILE A 1 166 ? 170.548 147.668 160.856 1.00 178.33 166 ILE A CA 1
ATOM 1269 C C . ILE A 1 166 ? 170.811 146.333 160.175 1.00 178.33 166 ILE A C 1
ATOM 1270 O O . ILE A 1 166 ? 170.817 146.235 158.946 1.00 178.33 166 ILE A O 1
ATOM 1275 N N . LEU A 1 167 ? 171.047 145.288 160.964 1.00 182.28 167 LEU A N 1
ATOM 1276 C CA . LEU A 1 167 ? 171.272 143.962 160.399 1.00 182.28 167 LEU A CA 1
ATOM 1277 C C . LEU A 1 167 ? 170.066 143.508 159.584 1.00 182.28 167 LEU A C 1
ATOM 1278 O O . LEU A 1 167 ? 170.186 143.102 158.417 1.00 182.28 167 LEU A O 1
ATOM 1283 N N . ILE A 1 168 ? 168.883 143.567 160.197 1.00 176.18 168 ILE A N 1
ATOM 1284 C CA . ILE A 1 168 ? 167.696 143.099 159.486 1.00 176.18 168 ILE A CA 1
ATOM 1285 C C . ILE A 1 168 ? 167.392 144.009 158.301 1.00 176.18 168 ILE A C 1
ATOM 1286 O O . ILE A 1 168 ? 166.943 143.542 157.245 1.00 176.18 168 ILE A O 1
ATOM 1291 N N . SER A 1 169 ? 167.647 145.310 158.437 1.00 180.44 169 SER A N 1
ATOM 1292 C CA . SER A 1 169 ? 167.447 146.222 157.321 1.00 180.44 169 SER A CA 1
ATOM 1293 C C . SER A 1 169 ? 168.425 145.929 156.197 1.00 180.44 169 SER A C 1
ATOM 1294 O O . SER A 1 169 ? 168.118 146.164 155.030 1.00 180.44 169 SER A O 1
ATOM 1297 N N . MET A 1 170 ? 169.615 145.430 156.527 1.00 185.09 170 MET A N 1
ATOM 1298 C CA . MET A 1 170 ? 170.553 145.014 155.491 1.00 185.09 170 MET A CA 1
ATOM 1299 C C . MET A 1 170 ? 170.023 143.799 154.747 1.00 185.09 170 MET A C 1
ATOM 1300 O O . MET A 1 170 ? 170.048 143.749 153.508 1.00 185.09 170 MET A O 1
ATOM 1305 N N . LEU A 1 171 ? 169.543 142.805 155.494 1.00 177.49 171 LEU A N 1
ATOM 1306 C CA . LEU A 1 171 ? 168.911 141.656 154.852 1.00 177.49 171 LEU A CA 1
ATOM 1307 C C . LEU A 1 171 ? 167.811 142.111 153.901 1.00 177.49 171 LEU A C 1
ATOM 1308 O O . LEU A 1 171 ? 167.713 141.627 152.763 1.00 177.49 171 LEU A O 1
ATOM 1313 N N . SER A 1 172 ? 166.977 143.048 154.353 1.00 173.01 172 SER A N 1
ATOM 1314 C CA . SER A 1 172 ? 165.918 143.575 153.500 1.00 173.01 172 SER A CA 1
ATOM 1315 C C . SER A 1 172 ? 166.499 144.296 152.289 1.00 173.01 172 SER A C 1
ATOM 1316 O O . SER A 1 172 ? 166.157 143.987 151.147 1.00 173.01 172 SER A O 1
ATOM 1319 N N . PHE A 1 173 ? 167.411 145.237 152.518 1.00 184.27 173 PHE A N 1
ATOM 1320 C CA . PHE A 1 173 ? 167.951 146.038 151.428 1.00 184.27 173 PHE A CA 1
ATOM 1321 C C . PHE A 1 173 ? 168.575 145.160 150.358 1.00 184.27 173 PHE A C 1
ATOM 1322 O O . PHE A 1 173 ? 168.654 145.565 149.193 1.00 184.27 173 PHE A O 1
ATOM 1330 N N . SER A 1 174 ? 169.025 143.964 150.730 1.00 182.99 174 SER A N 1
ATOM 1331 C CA . SER A 1 174 ? 169.507 143.027 149.722 1.00 182.99 174 SER A CA 1
ATOM 1332 C C . SER A 1 174 ? 168.346 142.316 149.031 1.00 182.99 174 SER A C 1
ATOM 1333 O O . SER A 1 174 ? 168.108 142.504 147.828 1.00 182.99 174 SER A O 1
ATOM 1336 N N . GLN A 1 175 ? 167.593 141.517 149.792 1.00 169.23 175 GLN A N 1
ATOM 1337 C CA . GLN A 1 175 ? 166.627 140.611 149.179 1.00 169.23 175 GLN A CA 1
ATOM 1338 C C . GLN A 1 175 ? 165.489 141.371 148.508 1.00 169.23 175 GLN A C 1
ATOM 1339 O O . GLN A 1 175 ? 165.076 141.030 147.390 1.00 169.23 175 GLN A O 1
ATOM 1345 N N . MET A 1 176 ? 164.954 142.386 149.184 1.00 171.91 176 MET A N 1
ATOM 1346 C CA . MET A 1 176 ? 163.797 143.099 148.668 1.00 171.91 176 MET A CA 1
ATOM 1347 C C . MET A 1 176 ? 164.108 143.778 147.346 1.00 171.91 176 MET A C 1
ATOM 1348 O O . MET A 1 176 ? 163.298 143.733 146.424 1.00 171.91 176 MET A O 1
ATOM 1353 N N . GLY A 1 177 ? 165.265 144.427 147.231 1.00 168.11 177 GLY A N 1
ATOM 1354 C CA . GLY A 1 177 ? 165.631 145.005 145.946 1.00 168.11 177 GLY A CA 1
ATOM 1355 C C . GLY A 1 177 ? 165.870 143.943 144.893 1.00 168.11 177 GLY A C 1
ATOM 1356 O O . GLY A 1 177 ? 165.393 144.049 143.752 1.00 168.11 177 GLY A O 1
ATOM 1357 N N . LYS A 1 178 ? 166.605 142.888 145.270 1.00 162.85 178 LYS A N 1
ATOM 1358 C CA . LYS A 1 178 ? 166.900 141.813 144.332 1.00 162.85 178 LYS A CA 1
ATOM 1359 C C . LYS A 1 178 ? 165.626 141.261 143.713 1.00 162.85 178 LYS A C 1
ATOM 1360 O O . LYS A 1 178 ? 165.608 140.891 142.534 1.00 162.85 178 LYS A O 1
ATOM 1366 N N . HIS A 1 179 ? 164.549 141.198 144.493 1.00 160.18 179 HIS A N 1
ATOM 1367 C CA . HIS A 1 179 ? 163.283 140.705 143.965 1.00 160.18 179 HIS A CA 1
ATOM 1368 C C . HIS A 1 179 ? 162.410 141.809 143.381 1.00 160.18 179 HIS A C 1
ATOM 1369 O O . HIS A 1 179 ? 161.623 141.543 142.465 1.00 160.18 179 HIS A O 1
ATOM 1376 N N . PHE A 1 180 ? 162.535 143.039 143.881 1.00 165.06 180 PHE A N 1
ATOM 1377 C CA . PHE A 1 180 ? 161.724 144.139 143.379 1.00 165.06 180 PHE A CA 1
ATOM 1378 C C . PHE A 1 180 ? 162.027 144.414 141.921 1.00 165.06 180 PHE A C 1
ATOM 1379 O O . PHE A 1 180 ? 161.111 144.643 141.125 1.00 165.06 180 PHE A O 1
ATOM 1387 N N . MET A 1 181 ? 163.305 144.405 141.548 1.00 160.42 181 MET A N 1
ATOM 1388 C CA . MET A 1 181 ? 163.632 144.673 140.150 1.00 160.42 181 MET A CA 1
ATOM 1389 C C . MET A 1 181 ? 162.948 143.664 139.234 1.00 160.42 181 MET A C 1
ATOM 1390 O O . MET A 1 181 ? 162.285 144.034 138.252 1.00 160.42 181 MET A O 1
ATOM 1395 N N . ILE A 1 182 ? 163.068 142.377 139.563 1.00 161.32 182 ILE A N 1
ATOM 1396 C CA . ILE A 1 182 ? 162.518 141.342 138.697 1.00 161.32 182 ILE A CA 1
ATOM 1397 C C . ILE A 1 182 ? 160.996 141.408 138.674 1.00 161.32 182 ILE A C 1
ATOM 1398 O O . ILE A 1 182 ? 160.377 141.236 137.619 1.00 161.32 182 ILE A O 1
ATOM 1403 N N . ILE A 1 183 ? 160.361 141.647 139.825 1.00 163.66 183 ILE A N 1
ATOM 1404 C CA . ILE A 1 183 ? 158.901 141.684 139.824 1.00 163.66 183 ILE A CA 1
ATOM 1405 C C . ILE A 1 183 ? 158.396 142.908 139.078 1.00 163.66 183 ILE A C 1
ATOM 1406 O O . ILE A 1 183 ? 157.343 142.855 138.437 1.00 163.66 183 ILE A O 1
ATOM 1411 N N . GLN A 1 184 ? 159.107 144.033 139.161 1.00 158.59 184 GLN A N 1
ATOM 1412 C CA . GLN A 1 184 ? 158.727 145.190 138.362 1.00 158.59 184 GLN A CA 1
ATOM 1413 C C . GLN A 1 184 ? 158.803 144.862 136.879 1.00 158.59 184 GLN A C 1
ATOM 1414 O O . GLN A 1 184 ? 157.881 145.172 136.111 1.00 158.59 184 GLN A O 1
ATOM 1420 N N . ASN A 1 185 ? 159.886 144.206 136.462 1.00 164.09 185 ASN A N 1
ATOM 1421 C CA . ASN A 1 185 ? 159.990 143.813 135.062 1.00 164.09 185 ASN A CA 1
ATOM 1422 C C . ASN A 1 185 ? 158.855 142.874 134.672 1.00 164.09 185 ASN A C 1
ATOM 1423 O O . ASN A 1 185 ? 158.280 143.004 133.587 1.00 164.09 185 ASN A O 1
ATOM 1428 N N . LEU A 1 186 ? 158.506 141.935 135.550 1.00 161.00 186 LEU A N 1
ATOM 1429 C CA . LEU A 1 186 ? 157.472 140.960 135.216 1.00 161.00 186 LEU A CA 1
ATOM 1430 C C . LEU A 1 186 ? 156.092 141.604 135.149 1.00 161.00 186 LEU A C 1
ATOM 1431 O O . LEU A 1 186 ? 155.286 141.270 134.273 1.00 161.00 186 LEU A O 1
ATOM 1436 N N . ILE A 1 187 ? 155.788 142.513 136.077 1.00 163.83 187 ILE A N 1
ATOM 1437 C CA . ILE A 1 187 ? 154.497 143.187 136.035 1.00 163.83 187 ILE A CA 1
ATOM 1438 C C . ILE A 1 187 ? 154.401 144.053 134.790 1.00 163.83 187 ILE A C 1
ATOM 1439 O O . ILE A 1 187 ? 153.331 144.151 134.178 1.00 163.83 187 ILE A O 1
ATOM 1444 N N . ASP A 1 188 ? 155.503 144.686 134.382 1.00 163.67 188 ASP A N 1
ATOM 1445 C CA . ASP A 1 188 ? 155.483 145.420 133.121 1.00 163.67 188 ASP A CA 1
ATOM 1446 C C . ASP A 1 188 ? 155.274 144.471 131.946 1.00 163.67 188 ASP A C 1
ATOM 1447 O O . ASP A 1 188 ? 154.554 144.793 130.993 1.00 163.67 188 ASP A O 1
ATOM 1452 N N . LYS A 1 189 ? 155.901 143.295 132.000 1.00 164.68 189 LYS A N 1
ATOM 1453 C CA . LYS A 1 189 ? 155.751 142.308 130.935 1.00 164.68 189 LYS A CA 1
ATOM 1454 C C . LYS A 1 189 ? 154.297 141.874 130.798 1.00 164.68 189 LYS A C 1
ATOM 1455 O O . LYS A 1 189 ? 153.788 141.696 129.685 1.00 164.68 189 LYS A O 1
ATOM 1461 N N . ILE A 1 190 ? 153.624 141.667 131.930 1.00 159.66 190 ILE A N 1
ATOM 1462 C CA . ILE A 1 190 ? 152.226 141.249 131.895 1.00 159.66 190 ILE A CA 1
ATOM 1463 C C . ILE A 1 190 ? 151.379 142.303 131.198 1.00 159.66 190 ILE A C 1
ATOM 1464 O O . ILE A 1 190 ? 150.561 141.990 130.324 1.00 159.66 190 ILE A O 1
ATOM 1469 N N . ASN A 1 191 ? 151.565 143.569 131.568 1.00 161.95 191 ASN A N 1
ATOM 1470 C CA . ASN A 1 191 ? 150.815 144.636 130.919 1.00 161.95 191 ASN A CA 1
ATOM 1471 C C . ASN A 1 191 ? 151.136 144.699 129.434 1.00 161.95 191 ASN A C 1
ATOM 1472 O O . ASN A 1 191 ? 150.250 144.949 128.610 1.00 161.95 191 ASN A O 1
ATOM 1477 N N . GLY A 1 192 ? 152.400 144.483 129.073 1.00 164.00 192 GLY A N 1
ATOM 1478 C CA . GLY A 1 192 ? 152.764 144.516 127.666 1.00 164.00 192 GLY A CA 1
ATOM 1479 C C . GLY A 1 192 ? 152.066 143.435 126.865 1.00 164.00 192 GLY A C 1
ATOM 1480 O O . GLY A 1 192 ? 151.538 143.688 125.777 1.00 164.00 192 GLY A O 1
ATOM 1481 N N . ILE A 1 193 ? 152.061 142.208 127.388 1.00 159.85 193 ILE A N 1
ATOM 1482 C CA . ILE A 1 193 ? 151.391 141.133 126.667 1.00 159.85 193 ILE A CA 1
ATOM 1483 C C . ILE A 1 193 ? 149.895 141.391 126.614 1.00 159.85 193 ILE A C 1
ATOM 1484 O O . ILE A 1 193 ? 149.241 141.066 125.618 1.00 159.85 193 ILE A O 1
ATOM 1489 N N . ALA A 1 194 ? 149.324 141.971 127.669 1.00 157.59 194 ALA A N 1
ATOM 1490 C CA . ALA A 1 194 ? 147.909 142.323 127.625 1.00 157.59 194 ALA A CA 1
ATOM 1491 C C . ALA A 1 194 ? 147.641 143.329 126.515 1.00 157.59 194 ALA A C 1
ATOM 1492 O O . ALA A 1 194 ? 146.682 143.190 125.751 1.00 157.59 194 ALA A O 1
ATOM 1494 N N . LYS A 1 195 ? 148.489 144.352 126.414 1.00 161.33 195 LYS A N 1
ATOM 1495 C CA . LYS A 1 195 ? 148.385 145.325 125.332 1.00 161.33 195 LYS A CA 1
ATOM 1496 C C . LYS A 1 195 ? 148.397 144.622 123.981 1.00 161.33 195 LYS A C 1
ATOM 1497 O O . LYS A 1 195 ? 147.497 144.812 123.149 1.00 161.33 195 LYS A O 1
ATOM 1503 N N . GLU A 1 196 ? 149.409 143.784 123.759 1.00 173.80 196 GLU A N 1
ATOM 1504 C CA . GLU A 1 196 ? 149.575 143.154 122.455 1.00 173.80 196 GLU A CA 1
ATOM 1505 C C . GLU A 1 196 ? 148.383 142.267 122.124 1.00 173.80 196 GLU A C 1
ATOM 1506 O O . GLU A 1 196 ? 147.863 142.297 121.003 1.00 173.80 196 GLU A O 1
ATOM 1512 N N . ASN A 1 197 ? 147.930 141.472 123.092 1.00 160.27 197 ASN A N 1
ATOM 1513 C CA . ASN A 1 197 ? 146.778 140.612 122.853 1.00 160.27 197 ASN A CA 1
ATOM 1514 C C . ASN A 1 197 ? 145.538 141.439 122.555 1.00 160.27 197 ASN A C 1
ATOM 1515 O O . ASN A 1 197 ? 144.779 141.125 121.631 1.00 160.27 197 ASN A O 1
ATOM 1520 N N . LEU A 1 198 ? 145.321 142.508 123.318 1.00 163.00 198 LEU A N 1
ATOM 1521 C CA . LEU A 1 198 ? 144.108 143.293 123.153 1.00 163.00 198 LEU A CA 1
ATOM 1522 C C . LEU A 1 198 ? 144.049 143.923 121.772 1.00 163.00 198 LEU A C 1
ATOM 1523 O O . LEU A 1 198 ? 143.063 143.757 121.046 1.00 163.00 198 LEU A O 1
ATOM 1528 N N . LEU A 1 199 ? 145.103 144.639 121.377 1.00 161.34 199 LEU A N 1
ATOM 1529 C CA . LEU A 1 199 ? 145.062 145.287 120.070 1.00 161.34 199 LEU A CA 1
ATOM 1530 C C . LEU A 1 199 ? 144.949 144.269 118.948 1.00 161.34 199 LEU A C 1
ATOM 1531 O O . LEU A 1 199 ? 144.368 144.565 117.898 1.00 161.34 199 LEU A O 1
ATOM 1536 N N . GLY A 1 200 ? 145.486 143.073 119.147 1.00 170.88 200 GLY A N 1
ATOM 1537 C CA . GLY A 1 200 ? 145.330 142.011 118.180 1.00 170.88 200 GLY A CA 1
ATOM 1538 C C . GLY A 1 200 ? 144.107 141.151 118.375 1.00 170.88 200 GLY A C 1
ATOM 1539 O O . GLY A 1 200 ? 143.950 140.150 117.669 1.00 170.88 200 GLY A O 1
ATOM 1540 N N . ILE A 1 201 ? 143.224 141.516 119.309 1.00 162.90 201 ILE A N 1
ATOM 1541 C CA . ILE A 1 201 ? 142.080 140.666 119.625 1.00 162.90 201 ILE A CA 1
ATOM 1542 C C . ILE A 1 201 ? 141.390 140.185 118.361 1.00 162.90 201 ILE A C 1
ATOM 1543 O O . ILE A 1 201 ? 140.900 139.052 118.310 1.00 162.90 201 ILE A O 1
ATOM 1548 N N . ARG A 1 202 ? 141.341 141.019 117.322 1.00 168.32 202 ARG A N 1
ATOM 1549 C CA . ARG A 1 202 ? 140.791 140.569 116.049 1.00 168.32 202 ARG A CA 1
ATOM 1550 C C . ARG A 1 202 ? 141.486 139.292 115.596 1.00 168.32 202 ARG A C 1
ATOM 1551 O O . ARG A 1 202 ? 140.868 138.227 115.491 1.00 168.32 202 ARG A O 1
ATOM 1559 N N . VAL A 1 203 ? 142.794 139.377 115.355 1.00 171.53 203 VAL A N 1
ATOM 1560 C CA . VAL A 1 203 ? 143.528 138.210 114.888 1.00 171.53 203 VAL A CA 1
ATOM 1561 C C . VAL A 1 203 ? 143.597 137.117 115.945 1.00 171.53 203 VAL A C 1
ATOM 1562 O O . VAL A 1 203 ? 143.516 135.932 115.601 1.00 171.53 203 VAL A O 1
ATOM 1566 N N . VAL A 1 204 ? 143.734 137.475 117.222 1.00 168.23 204 VAL A N 1
ATOM 1567 C CA . VAL A 1 204 ? 143.811 136.449 118.255 1.00 168.23 204 VAL A CA 1
ATOM 1568 C C . VAL A 1 204 ? 142.556 135.590 118.243 1.00 168.23 204 VAL A C 1
ATOM 1569 O O . VAL A 1 204 ? 142.632 134.357 118.197 1.00 168.23 204 VAL A O 1
ATOM 1573 N N . LYS A 1 205 ? 141.384 136.220 118.268 1.00 170.55 205 LYS A N 1
ATOM 1574 C CA . LYS A 1 205 ? 140.140 135.475 118.171 1.00 170.55 205 LYS A CA 1
ATOM 1575 C C . LYS A 1 205 ? 139.976 134.829 116.806 1.00 170.55 205 LYS A C 1
ATOM 1576 O O . LYS A 1 205 ? 139.217 133.863 116.677 1.00 170.55 205 LYS A O 1
ATOM 1582 N N . SER A 1 206 ? 140.673 135.336 115.789 1.00 171.01 206 SER A N 1
ATOM 1583 C CA . SER A 1 206 ? 140.633 134.701 114.480 1.00 171.01 206 SER A CA 1
ATOM 1584 C C . SER A 1 206 ? 141.204 133.293 114.511 1.00 171.01 206 SER A C 1
ATOM 1585 O O . SER A 1 206 ? 140.920 132.501 113.606 1.00 171.01 206 SER A O 1
ATOM 1588 N N . PHE A 1 207 ? 141.999 132.962 115.524 1.00 165.25 207 PHE A N 1
ATOM 1589 C CA . PHE A 1 207 ? 142.635 131.659 115.623 1.00 165.25 207 PHE A CA 1
ATOM 1590 C C . PHE A 1 207 ? 142.401 131.085 117.008 1.00 165.25 207 PHE A C 1
ATOM 1591 O O . PHE A 1 207 ? 142.282 131.826 117.988 1.00 165.25 207 PHE A O 1
ATOM 1599 N N . VAL A 1 208 ? 142.344 129.755 117.084 1.00 176.52 208 VAL A N 1
ATOM 1600 C CA . VAL A 1 208 ? 142.232 129.095 118.375 1.00 176.52 208 VAL A CA 1
ATOM 1601 C C . VAL A 1 208 ? 143.479 129.317 119.215 1.00 176.52 208 VAL A C 1
ATOM 1602 O O . VAL A 1 208 ? 143.492 128.981 120.404 1.00 176.52 208 VAL A O 1
ATOM 1606 N N . GLN A 1 209 ? 144.534 129.890 118.628 1.00 171.76 209 GLN A N 1
ATOM 1607 C CA . GLN A 1 209 ? 145.751 130.167 119.382 1.00 171.76 209 GLN A CA 1
ATOM 1608 C C . GLN A 1 209 ? 145.497 131.068 120.581 1.00 171.76 209 GLN A C 1
ATOM 1609 O O . GLN A 1 209 ? 146.407 131.277 121.391 1.00 171.76 209 GLN A O 1
ATOM 1615 N N . GLU A 1 210 ? 144.292 131.626 120.705 1.00 163.47 210 GLU A N 1
ATOM 1616 C CA . GLU A 1 210 ? 143.956 132.394 121.896 1.00 163.47 210 GLU A CA 1
ATOM 1617 C C . GLU A 1 210 ? 144.111 131.551 123.153 1.00 163.47 210 GLU A C 1
ATOM 1618 O O . GLU A 1 210 ? 144.523 132.056 124.202 1.00 163.47 210 GLU A O 1
ATOM 1624 N N . LYS A 1 211 ? 143.776 130.264 123.071 1.00 155.55 211 LYS A N 1
ATOM 1625 C CA . LYS A 1 211 ? 143.897 129.400 124.240 1.00 155.55 211 LYS A CA 1
ATOM 1626 C C . LYS A 1 211 ? 145.353 129.275 124.669 1.00 155.55 211 LYS A C 1
ATOM 1627 O O . LYS A 1 211 ? 145.678 129.370 125.858 1.00 155.55 211 LYS A O 1
ATOM 1633 N N . ASN A 1 212 ? 146.251 129.069 123.706 1.00 163.00 212 ASN A N 1
ATOM 1634 C CA . ASN A 1 212 ? 147.667 128.978 124.037 1.00 163.00 212 ASN A CA 1
ATOM 1635 C C . ASN A 1 212 ? 148.202 130.319 124.520 1.00 163.00 212 ASN A C 1
ATOM 1636 O O . ASN A 1 212 ? 149.092 130.367 125.375 1.00 163.00 212 ASN A O 1
ATOM 1641 N N . GLN A 1 213 ? 147.675 131.420 123.984 1.00 160.66 213 GLN A N 1
ATOM 1642 C CA . GLN A 1 213 ? 148.061 132.732 124.490 1.00 160.66 213 GLN A CA 1
ATOM 1643 C C . GLN A 1 213 ? 147.651 132.884 125.947 1.00 160.66 213 GLN A C 1
ATOM 1644 O O . GLN A 1 213 ? 148.406 133.424 126.766 1.00 160.66 213 GLN A O 1
ATOM 1650 N N . LEU A 1 214 ? 146.453 132.412 126.285 1.00 156.67 214 LEU A N 1
ATOM 1651 C CA . LEU A 1 214 ? 146.018 132.410 127.675 1.00 156.67 214 LEU A CA 1
ATOM 1652 C C . LEU A 1 214 ? 146.949 131.562 128.524 1.00 156.67 214 LEU A C 1
ATOM 1653 O O . LEU A 1 214 ? 147.304 131.941 129.643 1.00 156.67 214 LEU A O 1
ATOM 1658 N N . SER A 1 215 ? 147.345 130.400 128.011 1.00 163.58 215 SER A N 1
ATOM 1659 C CA . SER A 1 215 ? 148.268 129.553 128.757 1.00 163.58 215 SER A CA 1
ATOM 1660 C C . SER A 1 215 ? 149.586 130.275 129.008 1.00 163.58 215 SER A C 1
ATOM 1661 O O . SER A 1 215 ? 150.154 130.186 130.100 1.00 163.58 215 SER A O 1
ATOM 1664 N N . ARG A 1 216 ? 150.085 130.991 128.002 1.00 162.18 216 ARG A N 1
ATOM 1665 C CA . ARG A 1 216 ? 151.321 131.753 128.155 1.00 162.18 216 ARG A CA 1
ATOM 1666 C C . ARG A 1 216 ? 151.171 132.836 129.216 1.00 162.18 216 ARG A C 1
ATOM 1667 O O . ARG A 1 216 ? 152.043 133.012 130.079 1.00 162.18 216 ARG A O 1
ATOM 1675 N N . PHE A 1 217 ? 150.065 133.577 129.163 1.00 154.72 217 PHE A N 1
ATOM 1676 C CA . PHE A 1 217 ? 149.825 134.626 130.147 1.00 154.72 217 PHE A CA 1
ATOM 1677 C C . PHE A 1 217 ? 149.755 134.039 131.549 1.00 154.72 217 PHE A C 1
ATOM 1678 O O . PHE A 1 217 ? 150.317 134.591 132.503 1.00 154.72 217 PHE A O 1
ATOM 1686 N N . THR A 1 218 ? 149.057 132.912 131.687 1.00 160.86 218 THR A N 1
ATOM 1687 C CA . THR A 1 218 ? 148.950 132.252 132.981 1.00 160.86 218 THR A CA 1
ATOM 1688 C C . THR A 1 218 ? 150.308 131.783 133.473 1.00 160.86 218 THR A C 1
ATOM 1689 O O . THR A 1 218 ? 150.622 131.906 134.660 1.00 160.86 218 THR A O 1
ATOM 1693 N N . LYS A 1 219 ? 151.126 131.235 132.578 1.00 161.85 219 LYS A N 1
ATOM 1694 C CA . LYS A 1 219 ? 152.478 130.855 132.958 1.00 161.85 219 LYS A CA 1
ATOM 1695 C C . LYS A 1 219 ? 153.227 132.051 133.523 1.00 161.85 219 LYS A C 1
ATOM 1696 O O . LYS A 1 219 ? 153.787 131.985 134.624 1.00 161.85 219 LYS A O 1
ATOM 1702 N N . VAL A 1 220 ? 153.219 133.165 132.787 1.00 159.56 220 VAL A N 1
ATOM 1703 C CA . VAL A 1 220 ? 153.954 134.348 133.223 1.00 159.56 220 VAL A CA 1
ATOM 1704 C C . VAL A 1 220 ? 153.465 134.800 134.590 1.00 159.56 220 VAL A C 1
ATOM 1705 O O . VAL A 1 220 ? 154.265 135.093 135.492 1.00 159.56 220 VAL A O 1
ATOM 1709 N N . SER A 1 221 ? 152.147 134.866 134.768 1.00 158.19 221 SER A N 1
ATOM 1710 C CA . SER A 1 221 ? 151.606 135.210 136.075 1.00 158.19 221 SER A CA 1
ATOM 1711 C C . SER A 1 221 ? 152.081 134.223 137.129 1.00 158.19 221 SER A C 1
ATOM 1712 O O . SER A 1 221 ? 152.293 134.594 138.287 1.00 158.19 221 SER A O 1
ATOM 1715 N N . GLU A 1 222 ? 152.252 132.958 136.749 1.00 163.88 222 GLU A N 1
ATOM 1716 C CA . GLU A 1 222 ? 152.709 131.966 137.712 1.00 163.88 222 GLU A CA 1
ATOM 1717 C C . GLU A 1 222 ? 154.122 132.273 138.185 1.00 163.88 222 GLU A C 1
ATOM 1718 O O . GLU A 1 222 ? 154.399 132.227 139.390 1.00 163.88 222 GLU A O 1
ATOM 1724 N N . GLU A 1 223 ? 155.031 132.604 137.263 1.00 172.95 223 GLU A N 1
ATOM 1725 C CA . GLU A 1 223 ? 156.358 133.006 137.737 1.00 172.95 223 GLU A CA 1
ATOM 1726 C C . GLU A 1 223 ? 156.255 134.244 138.613 1.00 172.95 223 GLU A C 1
ATOM 1727 O O . GLU A 1 223 ? 156.938 134.346 139.639 1.00 172.95 223 GLU A O 1
ATOM 1733 N N . LEU A 1 224 ? 155.403 135.197 138.232 1.00 158.25 224 LEU A N 1
ATOM 1734 C CA . LEU A 1 224 ? 155.172 136.340 139.108 1.00 158.25 224 LEU A CA 1
ATOM 1735 C C . LEU A 1 224 ? 154.749 135.904 140.503 1.00 158.25 224 LEU A C 1
ATOM 1736 O O . LEU A 1 224 ? 155.137 136.543 141.489 1.00 158.25 224 LEU A O 1
ATOM 1741 N N . THR A 1 225 ? 153.956 134.839 140.596 1.00 158.71 225 THR A N 1
ATOM 1742 C CA . THR A 1 225 ? 153.450 134.379 141.881 1.00 158.71 225 THR A CA 1
ATOM 1743 C C . THR A 1 225 ? 154.565 133.985 142.833 1.00 158.71 225 THR A C 1
ATOM 1744 O O . THR A 1 225 ? 154.491 134.299 144.023 1.00 158.71 225 THR A O 1
ATOM 1748 N N . THR A 1 226 ? 155.584 133.278 142.346 1.00 165.43 226 THR A N 1
ATOM 1749 C CA . THR A 1 226 ? 156.659 132.856 143.236 1.00 165.43 226 THR A CA 1
ATOM 1750 C C . THR A 1 226 ? 157.360 134.058 143.852 1.00 165.43 226 THR A C 1
ATOM 1751 O O . THR A 1 226 ? 157.590 134.096 145.066 1.00 165.43 226 THR A O 1
ATOM 1755 N N . HIS A 1 227 ? 157.696 135.052 143.035 1.00 161.48 227 HIS A N 1
ATOM 1756 C CA . HIS A 1 227 ? 158.372 136.231 143.557 1.00 161.48 227 HIS A CA 1
ATOM 1757 C C . HIS A 1 227 ? 157.462 137.005 144.501 1.00 161.48 227 HIS A C 1
ATOM 1758 O O . HIS A 1 227 ? 157.914 137.529 145.527 1.00 161.48 227 HIS A O 1
ATOM 1765 N N . ASN A 1 228 ? 156.173 137.096 144.167 1.00 156.56 228 ASN A N 1
ATOM 1766 C CA . ASN A 1 228 ? 155.243 137.787 145.051 1.00 156.56 228 ASN A CA 1
ATOM 1767 C C . ASN A 1 228 ? 155.164 137.088 146.400 1.00 156.56 228 ASN A C 1
ATOM 1768 O O . ASN A 1 228 ? 155.146 137.740 147.450 1.00 156.56 228 ASN A O 1
ATOM 1773 N N . LEU A 1 229 ? 155.131 135.757 146.391 1.00 166.57 229 LEU A N 1
ATOM 1774 C CA . LEU A 1 229 ? 155.117 135.003 147.638 1.00 166.57 229 LEU A CA 1
ATOM 1775 C C . LEU A 1 229 ? 156.407 135.222 148.414 1.00 166.57 229 LEU A C 1
ATOM 1776 O O . LEU A 1 229 ? 156.398 135.326 149.645 1.00 166.57 229 LEU A O 1
ATOM 1781 N N . ILE A 1 230 ? 157.534 135.289 147.707 1.00 163.03 230 ILE A N 1
ATOM 1782 C CA . ILE A 1 230 ? 158.809 135.521 148.376 1.00 163.03 230 ILE A CA 1
ATOM 1783 C C . ILE A 1 230 ? 158.790 136.868 149.087 1.00 163.03 230 ILE A C 1
ATOM 1784 O O . ILE A 1 230 ? 159.179 136.981 150.255 1.00 163.03 230 ILE A O 1
ATOM 1789 N N . VAL A 1 231 ? 158.331 137.910 148.395 1.00 162.07 231 VAL A N 1
ATOM 1790 C CA . VAL A 1 231 ? 158.315 139.235 149.010 1.00 162.07 231 VAL A CA 1
ATOM 1791 C C . VAL A 1 231 ? 157.319 139.271 150.160 1.00 162.07 231 VAL A C 1
ATOM 1792 O O . VAL A 1 231 ? 157.531 139.963 151.164 1.00 162.07 231 VAL A O 1
ATOM 1796 N N . GLY A 1 232 ? 156.206 138.550 150.026 1.00 161.33 232 GLY A N 1
ATOM 1797 C CA . GLY A 1 232 ? 155.280 138.452 151.141 1.00 161.33 232 GLY A CA 1
ATOM 1798 C C . GLY A 1 232 ? 155.929 137.819 152.354 1.00 161.33 232 GLY A C 1
ATOM 1799 O O . GLY A 1 232 ? 155.755 138.279 153.485 1.00 161.33 232 GLY A O 1
ATOM 1800 N N . SER A 1 233 ? 156.699 136.757 152.130 1.00 159.78 233 SER A N 1
ATOM 1801 C CA . SER A 1 233 ? 157.444 136.144 153.220 1.00 159.78 233 SER A CA 1
ATOM 1802 C C . SER A 1 233 ? 158.424 137.138 153.823 1.00 159.78 233 SER A C 1
ATOM 1803 O O . SER A 1 233 ? 158.644 137.154 155.038 1.00 159.78 233 SER A O 1
ATOM 1806 N N . LEU A 1 234 ? 159.035 137.968 152.981 1.00 165.35 234 LEU A N 1
ATOM 1807 C CA . LEU A 1 234 ? 159.981 138.955 153.488 1.00 165.35 234 LEU A CA 1
ATOM 1808 C C . LEU A 1 234 ? 159.285 139.967 154.390 1.00 165.35 234 LEU A C 1
ATOM 1809 O O . LEU A 1 234 ? 159.797 140.312 155.460 1.00 165.35 234 LEU A O 1
ATOM 1814 N N . PHE A 1 235 ? 158.120 140.465 153.968 1.00 164.81 235 PHE A N 1
ATOM 1815 C CA . PHE A 1 235 ? 157.296 141.256 154.880 1.00 164.81 235 PHE A CA 1
ATOM 1816 C C . PHE A 1 235 ? 157.066 140.510 156.181 1.00 164.81 235 PHE A C 1
ATOM 1817 O O . PHE A 1 235 ? 157.325 141.033 157.274 1.00 164.81 235 PHE A O 1
ATOM 1825 N N . ALA A 1 236 ? 156.584 139.273 156.079 1.00 164.84 236 ALA A N 1
ATOM 1826 C CA . ALA A 1 236 ? 156.168 138.539 157.261 1.00 164.84 236 ALA A CA 1
ATOM 1827 C C . ALA A 1 236 ? 157.334 138.210 158.172 1.00 164.84 236 ALA A C 1
ATOM 1828 O O . ALA A 1 236 ? 157.119 137.845 159.329 1.00 164.84 236 ALA A O 1
ATOM 1830 N N . VAL A 1 237 ? 158.556 138.297 157.670 1.00 169.85 237 VAL A N 1
ATOM 1831 C CA . VAL A 1 237 ? 159.725 138.107 158.517 1.00 169.85 237 VAL A CA 1
ATOM 1832 C C . VAL A 1 237 ? 160.180 139.425 159.123 1.00 169.85 237 VAL A C 1
ATOM 1833 O O . VAL A 1 237 ? 160.423 139.513 160.330 1.00 169.85 237 VAL A O 1
ATOM 1837 N N . MET A 1 238 ? 160.289 140.476 158.308 1.00 177.52 238 MET A N 1
ATOM 1838 C CA . MET A 1 238 ? 160.859 141.723 158.805 1.00 177.52 238 MET A CA 1
ATOM 1839 C C . MET A 1 238 ? 159.914 142.418 159.775 1.00 177.52 238 MET A C 1
ATOM 1840 O O . MET A 1 238 ? 160.309 142.772 160.892 1.00 177.52 238 MET A O 1
ATOM 1845 N N . ILE A 1 239 ? 158.657 142.628 159.376 1.00 167.13 239 ILE A N 1
ATOM 1846 C CA . ILE A 1 239 ? 157.735 143.367 160.237 1.00 167.13 239 ILE A CA 1
ATOM 1847 C C . ILE A 1 239 ? 157.634 142.718 161.612 1.00 167.13 239 ILE A C 1
ATOM 1848 O O . ILE A 1 239 ? 157.814 143.423 162.620 1.00 167.13 239 ILE A O 1
ATOM 1853 N N . PRO A 1 240 ? 157.387 141.412 161.736 1.00 160.35 240 PRO A N 1
ATOM 1854 C CA . PRO A 1 240 ? 157.547 140.788 163.054 1.00 160.35 240 PRO A CA 1
ATOM 1855 C C . PRO A 1 240 ? 158.939 140.961 163.617 1.00 160.35 240 PRO A C 1
ATOM 1856 O O . PRO A 1 240 ? 159.086 141.147 164.826 1.00 160.35 240 PRO A O 1
ATOM 1860 N N . ALA A 1 241 ? 159.972 140.906 162.776 1.00 168.13 241 ALA A N 1
ATOM 1861 C CA . ALA A 1 241 ? 161.329 141.074 163.283 1.00 168.13 241 ALA A CA 1
ATOM 1862 C C . ALA A 1 241 ? 161.514 142.457 163.891 1.00 168.13 241 ALA A C 1
ATOM 1863 O O . ALA A 1 241 ? 162.034 142.592 165.004 1.00 168.13 241 ALA A O 1
ATOM 1865 N N . PHE A 1 242 ? 161.087 143.498 163.173 1.00 171.20 242 PHE A N 1
ATOM 1866 C CA . PHE A 1 242 ? 161.171 144.854 163.705 1.00 171.20 242 PHE A CA 1
ATOM 1867 C C . PHE A 1 242 ? 160.409 144.972 165.017 1.00 171.20 242 PHE A C 1
ATOM 1868 O O . PHE A 1 242 ? 160.925 145.501 166.012 1.00 171.20 242 PHE A O 1
ATOM 1876 N N . MET A 1 243 ? 159.161 144.505 165.029 1.00 165.60 243 MET A N 1
ATOM 1877 C CA . MET A 1 243 ? 158.338 144.691 166.215 1.00 165.60 243 MET A CA 1
ATOM 1878 C C . MET A 1 243 ? 158.938 143.935 167.393 1.00 165.60 243 MET A C 1
ATOM 1879 O O . MET A 1 243 ? 158.957 144.438 168.523 1.00 165.60 243 MET A O 1
ATOM 1884 N N . LEU A 1 244 ? 159.455 142.732 167.136 1.00 161.82 244 LEU A N 1
ATOM 1885 C CA . LEU A 1 244 ? 160.106 141.936 168.167 1.00 161.82 244 LEU A CA 1
ATOM 1886 C C . LEU A 1 244 ? 161.329 142.639 168.726 1.00 161.82 244 LEU A C 1
ATOM 1887 O O . LEU A 1 244 ? 161.530 142.678 169.942 1.00 161.82 244 LEU A O 1
ATOM 1892 N N . VAL A 1 245 ? 162.186 143.172 167.857 1.00 167.42 245 VAL A N 1
ATOM 1893 C CA . VAL A 1 245 ? 163.398 143.804 168.368 1.00 167.42 245 VAL A CA 1
ATOM 1894 C C . VAL A 1 245 ? 163.030 145.018 169.204 1.00 167.42 245 VAL A C 1
ATOM 1895 O O . VAL A 1 245 ? 163.599 145.245 170.278 1.00 167.42 245 VAL A O 1
ATOM 1899 N N . ALA A 1 246 ? 162.059 145.806 168.741 1.00 161.59 246 ALA A N 1
ATOM 1900 C CA . ALA A 1 246 ? 161.646 146.977 169.509 1.00 161.59 246 ALA A CA 1
ATOM 1901 C C . ALA A 1 246 ? 161.086 146.571 170.868 1.00 161.59 246 ALA A C 1
ATOM 1902 O O . ALA A 1 246 ? 161.435 147.156 171.902 1.00 161.59 246 ALA A O 1
ATOM 1904 N N . ASN A 1 247 ? 160.215 145.561 170.885 1.00 156.94 247 ASN A N 1
ATOM 1905 C CA . ASN A 1 247 ? 159.614 145.126 172.139 1.00 156.94 247 ASN A CA 1
ATOM 1906 C C . ASN A 1 247 ? 160.667 144.573 173.087 1.00 156.94 247 ASN A C 1
ATOM 1907 O O . ASN A 1 247 ? 160.642 144.849 174.293 1.00 156.94 247 ASN A O 1
ATOM 1912 N N . LEU A 1 248 ? 161.588 143.768 172.559 1.00 157.29 248 LEU A N 1
ATOM 1913 C CA . LEU A 1 248 ? 162.647 143.214 173.385 1.00 157.29 248 LEU A CA 1
ATOM 1914 C C . LEU A 1 248 ? 163.503 144.324 173.964 1.00 157.29 248 LEU A C 1
ATOM 1915 O O . LEU A 1 248 ? 163.892 144.273 175.134 1.00 157.29 248 LEU A O 1
ATOM 1920 N N . ALA A 1 249 ? 163.802 145.344 173.162 1.00 158.41 249 ALA A N 1
ATOM 1921 C CA . ALA A 1 249 ? 164.583 146.461 173.670 1.00 158.41 249 ALA A CA 1
ATOM 1922 C C . ALA A 1 249 ? 163.845 147.180 174.789 1.00 158.41 249 ALA A C 1
ATOM 1923 O O . ALA A 1 249 ? 164.442 147.521 175.814 1.00 158.41 249 ALA A O 1
ATOM 1925 N N . VAL A 1 250 ? 162.542 147.408 174.620 1.00 157.12 250 VAL A N 1
ATOM 1926 C CA . VAL A 1 250 ? 161.780 148.104 175.655 1.00 157.12 250 VAL A CA 1
ATOM 1927 C C . VAL A 1 250 ? 161.776 147.292 176.946 1.00 157.12 250 VAL A C 1
ATOM 1928 O O . VAL A 1 250 ? 162.028 147.819 178.039 1.00 157.12 250 VAL A O 1
ATOM 1932 N N . VAL A 1 251 ? 161.484 145.996 176.840 1.00 157.35 251 VAL A N 1
ATOM 1933 C CA . VAL A 1 251 ? 161.398 145.170 178.038 1.00 157.35 251 VAL A CA 1
ATOM 1934 C C . VAL A 1 251 ? 162.759 145.067 178.712 1.00 157.35 251 VAL A C 1
ATOM 1935 O O . VAL A 1 251 ? 162.855 145.088 179.943 1.00 157.35 251 VAL A O 1
ATOM 1939 N N . GLY A 1 252 ? 163.830 144.951 177.928 1.00 157.05 252 GLY A N 1
ATOM 1940 C CA . GLY A 1 252 ? 165.156 144.956 178.516 1.00 157.05 252 GLY A CA 1
ATOM 1941 C C . GLY A 1 252 ? 165.464 146.269 179.203 1.00 157.05 252 GLY A C 1
ATOM 1942 O O . GLY A 1 252 ? 166.121 146.299 180.245 1.00 157.05 252 GLY A O 1
ATOM 1943 N N . SER A 1 253 ? 164.995 147.375 178.626 1.00 154.31 253 SER A N 1
ATOM 1944 C CA . SER A 1 253 ? 165.149 148.666 179.280 1.00 154.31 253 SER A CA 1
ATOM 1945 C C . SER A 1 253 ? 164.482 148.660 180.644 1.00 154.31 253 SER A C 1
ATOM 1946 O O . SER A 1 253 ? 165.061 149.121 181.634 1.00 154.31 253 SER A O 1
ATOM 1949 N N . ILE A 1 254 ? 163.263 148.130 180.714 1.00 148.72 254 ILE A N 1
ATOM 1950 C CA . ILE A 1 254 ? 162.576 148.053 182.000 1.00 148.72 254 ILE A CA 1
ATOM 1951 C C . ILE A 1 254 ? 163.343 147.153 182.960 1.00 148.72 254 ILE A C 1
ATOM 1952 O O . ILE A 1 254 ? 163.463 147.450 184.153 1.00 148.72 254 ILE A O 1
ATOM 1957 N N . PHE A 1 255 ? 163.859 146.033 182.461 1.00 150.45 255 PHE A N 1
ATOM 1958 C CA . PHE A 1 255 ? 164.458 145.030 183.331 1.00 150.45 255 PHE A CA 1
ATOM 1959 C C . PHE A 1 255 ? 165.781 145.514 183.911 1.00 150.45 255 PHE A C 1
ATOM 1960 O O . PHE A 1 255 ? 166.017 145.425 185.121 1.00 150.45 255 PHE A O 1
ATOM 1968 N N . PHE A 1 256 ? 166.660 146.040 183.059 1.00 156.78 256 PHE A N 1
ATOM 1969 C CA . PHE A 1 256 ? 168.016 146.354 183.497 1.00 156.78 256 PHE A CA 1
ATOM 1970 C C . PHE A 1 256 ? 168.072 147.624 184.331 1.00 156.78 256 PHE A C 1
ATOM 1971 O O . PHE A 1 256 ? 168.973 147.769 185.164 1.00 156.78 256 PHE A O 1
ATOM 1979 N N . VAL A 1 257 ? 167.133 148.551 184.135 1.00 148.08 257 VAL A N 1
ATOM 1980 C CA . VAL A 1 257 ? 167.163 149.771 184.933 1.00 148.08 257 VAL A CA 1
ATOM 1981 C C . VAL A 1 257 ? 167.072 149.438 186.413 1.00 148.08 257 VAL A C 1
ATOM 1982 O O . VAL A 1 257 ? 167.606 150.167 187.257 1.00 148.08 257 VAL A O 1
ATOM 1986 N N . SER A 1 258 ? 166.416 148.329 186.755 1.00 154.51 258 SER A N 1
ATOM 1987 C CA . SER A 1 258 ? 166.290 147.935 188.151 1.00 154.51 258 SER A CA 1
ATOM 1988 C C . SER A 1 258 ? 167.636 147.715 188.823 1.00 154.51 258 SER A C 1
ATOM 1989 O O . SER A 1 258 ? 167.712 147.785 190.053 1.00 154.51 258 SER A O 1
ATOM 1992 N N . ASN A 1 259 ? 168.693 147.447 188.057 1.00 154.04 259 ASN A N 1
ATOM 1993 C CA . ASN A 1 259 ? 169.996 147.189 188.652 1.00 154.04 259 ASN A CA 1
ATOM 1994 C C . ASN A 1 259 ? 170.674 148.451 189.163 1.00 154.04 259 ASN A C 1
ATOM 1995 O O . ASN A 1 259 ? 171.663 148.350 189.897 1.00 154.04 259 ASN A O 1
ATOM 2000 N N . LEU A 1 260 ? 170.171 149.631 188.799 1.00 154.78 260 LEU A N 1
ATOM 2001 C CA . LEU A 1 260 ? 170.801 150.888 189.171 1.00 154.78 260 LEU A CA 1
ATOM 2002 C C . LEU A 1 260 ? 169.894 151.828 189.949 1.00 154.78 260 LEU A C 1
ATOM 2003 O O . LEU A 1 260 ? 170.369 152.873 190.407 1.00 154.78 260 LEU A O 1
ATOM 2008 N N . VAL A 1 261 ? 168.613 151.495 190.115 1.00 158.36 261 VAL A N 1
ATOM 2009 C CA . VAL A 1 261 ? 167.709 152.381 190.836 1.00 158.36 261 VAL A CA 1
ATOM 2010 C C . VAL A 1 261 ? 168.118 152.550 192.290 1.00 158.36 261 VAL A C 1
ATOM 2011 O O . VAL A 1 261 ? 167.658 153.489 192.950 1.00 158.36 261 VAL A O 1
ATOM 2015 N N . LYS A 1 262 ? 168.969 151.664 192.811 1.00 166.32 262 LYS A N 1
ATOM 2016 C CA . LYS A 1 262 ? 169.302 151.693 194.231 1.00 166.32 262 LYS A CA 1
ATOM 2017 C C . LYS A 1 262 ? 169.758 153.080 194.664 1.00 166.32 262 LYS A C 1
ATOM 2018 O O . LYS A 1 262 ? 169.255 153.635 195.647 1.00 166.32 262 LYS A O 1
ATOM 2024 N N . ASP A 1 263 ? 170.713 153.656 193.940 1.00 162.43 263 ASP A N 1
ATOM 2025 C CA . ASP A 1 263 ? 171.250 154.967 194.276 1.00 162.43 263 ASP A CA 1
ATOM 2026 C C . ASP A 1 263 ? 170.470 156.108 193.640 1.00 162.43 263 ASP A C 1
ATOM 2027 O O . ASP A 1 263 ? 170.707 157.268 193.987 1.00 162.43 263 ASP A O 1
ATOM 2032 N N . ASP A 1 264 ? 169.551 155.814 192.722 1.00 155.49 264 ASP A N 1
ATOM 2033 C CA . ASP A 1 264 ? 168.734 156.860 192.123 1.00 155.49 264 ASP A CA 1
ATOM 2034 C C . ASP A 1 264 ? 167.392 156.302 191.668 1.00 155.49 264 ASP A C 1
ATOM 2035 O O . ASP A 1 264 ? 167.333 155.544 190.693 1.00 155.49 264 ASP A O 1
ATOM 2040 N N . PRO A 1 265 ? 166.292 156.662 192.335 1.00 155.17 265 PRO A N 1
ATOM 2041 C CA . PRO A 1 265 ? 164.976 156.207 191.872 1.00 155.17 265 PRO A CA 1
ATOM 2042 C C . PRO A 1 265 ? 164.378 157.068 190.775 1.00 155.17 265 PRO A C 1
ATOM 2043 O O . PRO A 1 265 ? 163.546 156.566 190.009 1.00 155.17 265 PRO A O 1
ATOM 2047 N N . THR A 1 266 ? 164.777 158.338 190.668 1.00 151.87 266 THR A N 1
ATOM 2048 C CA . THR A 1 266 ? 164.222 159.210 189.640 1.00 151.87 266 THR A CA 1
ATOM 2049 C C . THR A 1 266 ? 164.274 158.576 188.259 1.00 151.87 266 THR A C 1
ATOM 2050 O O . THR A 1 266 ? 163.490 158.955 187.383 1.00 151.87 266 THR A O 1
ATOM 2054 N N . LEU A 1 267 ? 165.170 157.613 188.048 1.00 151.86 267 LEU A N 1
ATOM 2055 C CA . LEU A 1 267 ? 165.238 156.910 186.777 1.00 151.86 267 LEU A CA 1
ATOM 2056 C C . LEU A 1 267 ? 163.913 156.255 186.422 1.00 151.86 267 LEU A C 1
ATOM 2057 O O . LEU A 1 267 ? 163.647 156.016 185.235 1.00 151.86 267 LEU A O 1
ATOM 2062 N N . ILE A 1 268 ? 163.086 155.950 187.424 1.00 152.94 268 ILE A N 1
ATOM 2063 C CA . ILE A 1 268 ? 161.717 155.526 187.155 1.00 152.94 268 ILE A CA 1
ATOM 2064 C C . ILE A 1 268 ? 161.023 156.567 186.294 1.00 152.94 268 ILE A C 1
ATOM 2065 O O . ILE A 1 268 ? 160.260 156.241 185.378 1.00 152.94 268 ILE A O 1
ATOM 2070 N N . GLY A 1 269 ? 161.280 157.842 186.579 1.00 153.43 269 GLY A N 1
ATOM 2071 C CA . GLY A 1 269 ? 160.711 158.892 185.758 1.00 153.43 269 GLY A CA 1
ATOM 2072 C C . GLY A 1 269 ? 161.183 158.809 184.321 1.00 153.43 269 GLY A C 1
ATOM 2073 O O . GLY A 1 269 ? 160.392 158.957 183.386 1.00 153.43 269 GLY A O 1
ATOM 2074 N N . GLY A 1 270 ? 162.475 158.560 184.124 1.00 150.93 270 GLY A N 1
ATOM 2075 C CA . GLY A 1 270 ? 163.009 158.528 182.774 1.00 150.93 270 GLY A CA 1
ATOM 2076 C C . GLY A 1 270 ? 162.480 157.368 181.958 1.00 150.93 270 GLY A C 1
ATOM 2077 O O . GLY A 1 270 ? 162.176 157.518 180.776 1.00 150.93 270 GLY A O 1
ATOM 2078 N N . VAL A 1 271 ? 162.316 156.206 182.593 1.00 150.74 271 VAL A N 1
ATOM 2079 C CA . VAL A 1 271 ? 162.214 154.956 181.838 1.00 150.74 271 VAL A CA 1
ATOM 2080 C C . VAL A 1 271 ? 161.141 155.042 180.756 1.00 150.74 271 VAL A C 1
ATOM 2081 O O . VAL A 1 271 ? 161.334 154.554 179.634 1.00 150.74 271 VAL A O 1
ATOM 2085 N N . ALA A 1 272 ? 159.988 155.629 181.073 1.00 149.30 272 ALA A N 1
ATOM 2086 C CA . ALA A 1 272 ? 158.901 155.671 180.098 1.00 149.30 272 ALA A CA 1
ATOM 2087 C C . ALA A 1 272 ? 159.282 156.514 178.888 1.00 149.30 272 ALA A C 1
ATOM 2088 O O . ALA A 1 272 ? 159.142 156.078 177.737 1.00 149.30 272 ALA A O 1
ATOM 2090 N N . SER A 1 273 ? 159.761 157.734 179.128 1.00 154.68 273 SER A N 1
ATOM 2091 C CA . SER A 1 273 ? 160.216 158.562 178.021 1.00 154.68 273 SER A CA 1
ATOM 2092 C C . SER A 1 273 ? 161.328 157.865 177.255 1.00 154.68 273 SER A C 1
ATOM 2093 O O . SER A 1 273 ? 161.432 158.001 176.033 1.00 154.68 273 SER A O 1
ATOM 2096 N N . PHE A 1 274 ? 162.167 157.110 177.959 1.00 154.01 274 PHE A N 1
ATOM 2097 C CA . PHE A 1 274 ? 163.275 156.434 177.301 1.00 154.01 274 PHE A CA 1
ATOM 2098 C C . PHE A 1 274 ? 162.767 155.391 176.320 1.00 154.01 274 PHE A C 1
ATOM 2099 O O . PHE A 1 274 ? 163.236 155.314 175.182 1.00 154.01 274 PHE A O 1
ATOM 2107 N N . MET A 1 275 ? 161.821 154.558 176.753 1.00 160.75 275 MET A N 1
ATOM 2108 C CA . MET A 1 275 ? 161.286 153.562 175.833 1.00 160.75 275 MET A CA 1
ATOM 2109 C C . MET A 1 275 ? 160.550 154.235 174.686 1.00 160.75 275 MET A C 1
ATOM 2110 O O . MET A 1 275 ? 160.593 153.753 173.546 1.00 160.75 275 MET A O 1
ATOM 2115 N N . ASN A 1 276 ? 159.878 155.354 174.960 1.00 155.82 276 ASN A N 1
ATOM 2116 C CA . ASN A 1 276 ? 159.256 156.106 173.878 1.00 155.82 276 ASN A CA 1
ATOM 2117 C C . ASN A 1 276 ? 160.298 156.540 172.854 1.00 155.82 276 ASN A C 1
ATOM 2118 O O . ASN A 1 276 ? 160.116 156.347 171.648 1.00 155.82 276 ASN A O 1
ATOM 2123 N N . TYR A 1 277 ? 161.407 157.114 173.324 1.00 156.96 277 TYR A N 1
ATOM 2124 C CA . TYR A 1 277 ? 162.473 157.537 172.421 1.00 156.96 277 TYR A CA 1
ATOM 2125 C C . TYR A 1 277 ? 163.044 156.350 171.666 1.00 156.96 277 TYR A C 1
ATOM 2126 O O . TYR A 1 277 ? 163.426 156.468 170.498 1.00 156.96 277 TYR A O 1
ATOM 2135 N N . LEU A 1 278 ? 163.142 155.207 172.334 1.00 160.99 278 LEU A N 1
ATOM 2136 C CA . LEU A 1 278 ? 163.738 154.031 171.721 1.00 160.99 278 LEU A CA 1
ATOM 2137 C C . LEU A 1 278 ? 162.881 153.543 170.558 1.00 160.99 278 LEU A C 1
ATOM 2138 O O . LEU A 1 278 ? 163.384 153.305 169.448 1.00 160.99 278 LEU A O 1
ATOM 2143 N N . MET A 1 279 ? 161.573 153.425 170.787 1.00 158.64 279 MET A N 1
ATOM 2144 C CA . MET A 1 279 ? 160.661 153.090 169.700 1.00 158.64 279 MET A CA 1
ATOM 2145 C C . MET A 1 279 ? 160.716 154.149 168.607 1.00 158.64 279 MET A C 1
ATOM 2146 O O . MET A 1 279 ? 160.693 153.824 167.413 1.00 158.64 279 MET A O 1
ATOM 2151 N N . GLN A 1 280 ? 160.790 155.421 169.000 1.00 154.67 280 GLN A N 1
ATOM 2152 C CA . GLN A 1 280 ? 160.845 156.499 168.022 1.00 154.67 280 GLN A CA 1
ATOM 2153 C C . GLN A 1 280 ? 162.049 156.344 167.106 1.00 154.67 280 GLN A C 1
ATOM 2154 O O . GLN A 1 280 ? 161.927 156.463 165.883 1.00 154.67 280 GLN A O 1
ATOM 2160 N N . ILE A 1 281 ? 163.220 156.078 167.681 1.00 161.28 281 ILE A N 1
ATOM 2161 C CA . ILE A 1 281 ? 164.430 155.976 166.874 1.00 161.28 281 ILE A CA 1
ATOM 2162 C C . ILE A 1 281 ? 164.381 154.738 165.992 1.00 161.28 281 ILE A C 1
ATOM 2163 O O . ILE A 1 281 ? 164.849 154.761 164.847 1.00 161.28 281 ILE A O 1
ATOM 2168 N N . MET A 1 282 ? 163.820 153.637 166.496 1.00 172.69 282 MET A N 1
ATOM 2169 C CA . MET A 1 282 ? 163.687 152.458 165.646 1.00 172.69 282 MET A CA 1
ATOM 2170 C C . MET A 1 282 ? 162.820 152.777 164.433 1.00 172.69 282 MET A C 1
ATOM 2171 O O . MET A 1 282 ? 163.180 152.467 163.287 1.00 172.69 282 MET A O 1
ATOM 2176 N N . MET A 1 283 ? 161.673 153.419 164.669 1.00 174.21 283 MET A N 1
ATOM 2177 C CA . MET A 1 283 ? 160.797 153.784 163.562 1.00 174.21 283 MET A CA 1
ATOM 2178 C C . MET A 1 283 ? 161.510 154.723 162.600 1.00 174.21 283 MET A C 1
ATOM 2179 O O . MET A 1 283 ? 161.387 154.589 161.375 1.00 174.21 283 MET A O 1
ATOM 2184 N N . ALA A 1 284 ? 162.259 155.683 163.141 1.00 164.96 284 ALA A N 1
ATOM 2185 C CA . ALA A 1 284 ? 162.951 156.650 162.300 1.00 164.96 284 ALA A CA 1
ATOM 2186 C C . ALA A 1 284 ? 163.960 155.960 161.396 1.00 164.96 284 ALA A C 1
ATOM 2187 O O . ALA A 1 284 ? 164.033 156.245 160.197 1.00 164.96 284 ALA A O 1
ATOM 2189 N N . ILE A 1 285 ? 164.749 155.041 161.952 1.00 168.21 285 ILE A N 1
ATOM 2190 C CA . ILE A 1 285 ? 165.757 154.389 161.128 1.00 168.21 285 ILE A CA 1
ATOM 2191 C C . ILE A 1 285 ? 165.104 153.516 160.068 1.00 168.21 285 ILE A C 1
ATOM 2192 O O . ILE A 1 285 ? 165.561 153.484 158.918 1.00 168.21 285 ILE A O 1
ATOM 2197 N N . ILE A 1 286 ? 164.036 152.793 160.414 1.00 175.18 286 ILE A N 1
ATOM 2198 C CA . ILE A 1 286 ? 163.414 151.937 159.407 1.00 175.18 286 ILE A CA 1
ATOM 2199 C C . ILE A 1 286 ? 162.808 152.774 158.284 1.00 175.18 286 ILE A C 1
ATOM 2200 O O . ILE A 1 286 ? 162.953 152.443 157.098 1.00 175.18 286 ILE A O 1
ATOM 2205 N N . ILE A 1 287 ? 162.130 153.873 158.625 1.00 176.19 287 ILE A N 1
ATOM 2206 C CA . ILE A 1 287 ? 161.548 154.701 157.574 1.00 176.19 287 ILE A CA 1
ATOM 2207 C C . ILE A 1 287 ? 162.642 155.355 156.744 1.00 176.19 287 ILE A C 1
ATOM 2208 O O . ILE A 1 287 ? 162.490 155.524 155.527 1.00 176.19 287 ILE A O 1
ATOM 2213 N N . GLY A 1 288 ? 163.755 155.735 157.372 1.00 170.01 288 GLY A N 1
ATOM 2214 C CA . GLY A 1 288 ? 164.869 156.270 156.611 1.00 170.01 288 GLY A CA 1
ATOM 2215 C C . GLY A 1 288 ? 165.415 155.266 155.623 1.00 170.01 288 GLY A C 1
ATOM 2216 O O . GLY A 1 288 ? 165.730 155.604 154.481 1.00 170.01 288 GLY A O 1
ATOM 2217 N N . GLY A 1 289 ? 165.542 154.011 156.052 1.00 179.21 289 GLY A N 1
ATOM 2218 C CA . GLY A 1 289 ? 165.977 152.976 155.130 1.00 179.21 289 GLY A CA 1
ATOM 2219 C C . GLY A 1 289 ? 165.016 152.809 153.970 1.00 179.21 289 GLY A C 1
ATOM 2220 O O . GLY A 1 289 ? 165.428 152.696 152.811 1.00 179.21 289 GLY A O 1
ATOM 2221 N N . MET A 1 290 ? 163.716 152.798 154.266 1.00 185.17 290 MET A N 1
ATOM 2222 C CA . MET A 1 290 ? 162.722 152.654 153.207 1.00 185.17 290 MET A CA 1
ATOM 2223 C C . MET A 1 290 ? 162.831 153.793 152.199 1.00 185.17 290 MET A C 1
ATOM 2224 O O . MET A 1 290 ? 162.816 153.571 150.981 1.00 185.17 290 MET A O 1
ATOM 2229 N N . MET A 1 291 ? 162.950 155.025 152.693 1.00 184.26 291 MET A N 1
ATOM 2230 C CA . MET A 1 291 ? 163.015 156.166 151.788 1.00 184.26 291 MET A CA 1
ATOM 2231 C C . MET A 1 291 ? 164.327 156.193 151.015 1.00 184.26 291 MET A C 1
ATOM 2232 O O . MET A 1 291 ? 164.342 156.574 149.841 1.00 184.26 291 MET A O 1
ATOM 2237 N N . MET A 1 292 ? 165.430 155.780 151.640 1.00 186.10 292 MET A N 1
ATOM 2238 C CA . MET A 1 292 ? 166.682 155.664 150.904 1.00 186.10 292 MET A CA 1
ATOM 2239 C C . MET A 1 292 ? 166.550 154.652 149.776 1.00 186.10 292 MET A C 1
ATOM 2240 O O . MET A 1 292 ? 167.024 154.888 148.659 1.00 186.10 292 MET A O 1
ATOM 2245 N N . MET A 1 293 ? 165.904 153.518 150.048 1.00 187.30 293 MET A N 1
ATOM 2246 C CA . MET A 1 293 ? 165.688 152.529 148.999 1.00 187.30 293 MET A CA 1
ATOM 2247 C C . MET A 1 293 ? 164.851 153.116 147.870 1.00 187.30 293 MET A C 1
ATOM 2248 O O . MET A 1 293 ? 165.162 152.930 146.688 1.00 187.30 293 MET A O 1
ATOM 2253 N N . MET A 1 294 ? 163.783 153.837 148.217 1.00 191.03 294 MET A N 1
ATOM 2254 C CA . MET A 1 294 ? 162.940 154.436 147.186 1.00 191.03 294 MET A CA 1
ATOM 2255 C C . MET A 1 294 ? 163.678 155.524 146.416 1.00 191.03 294 MET A C 1
ATOM 2256 O O . MET A 1 294 ? 163.310 155.838 145.279 1.00 191.03 294 MET A O 1
ATOM 2261 N N . THR A 1 295 ? 164.715 156.109 147.015 1.00 185.05 295 THR A N 1
ATOM 2262 C CA . THR A 1 295 ? 165.455 157.178 146.354 1.00 185.05 295 THR A CA 1
ATOM 2263 C C . THR A 1 295 ? 166.175 156.701 145.098 1.00 185.05 295 THR A C 1
ATOM 2264 O O . THR A 1 295 ? 166.582 157.531 144.277 1.00 185.05 295 THR A O 1
ATOM 2268 N N . SER A 1 296 ? 166.355 155.390 144.931 1.00 182.40 296 SER A N 1
ATOM 2269 C CA . SER A 1 296 ? 167.034 154.890 143.740 1.00 182.40 296 SER A CA 1
ATOM 2270 C C . SER A 1 296 ? 166.246 155.218 142.478 1.00 182.40 296 SER A C 1
ATOM 2271 O O . SER A 1 296 ? 166.829 155.572 141.446 1.00 182.40 296 SER A O 1
ATOM 2274 N N . ARG A 1 297 ? 164.918 155.092 142.533 1.00 174.88 297 ARG A N 1
ATOM 2275 C CA . ARG A 1 297 ? 164.102 155.471 141.386 1.00 174.88 297 ARG A CA 1
ATOM 2276 C C . ARG A 1 297 ? 164.275 156.944 141.055 1.00 174.88 297 ARG A C 1
ATOM 2277 O O . ARG A 1 297 ? 164.351 157.314 139.877 1.00 174.88 297 ARG A O 1
ATOM 2285 N N . ALA A 1 298 ? 164.335 157.797 142.076 1.00 176.15 298 ALA A N 1
ATOM 2286 C CA . ALA A 1 298 ? 164.580 159.214 141.843 1.00 176.15 298 ALA A CA 1
ATOM 2287 C C . ALA A 1 298 ? 165.931 159.426 141.181 1.00 176.15 298 ALA A C 1
ATOM 2288 O O . ALA A 1 298 ? 166.072 160.255 140.276 1.00 176.15 298 ALA A O 1
ATOM 2290 N N . ALA A 1 299 ? 166.946 158.697 141.643 1.00 181.65 299 ALA A N 1
ATOM 2291 C CA . ALA A 1 299 ? 168.267 158.808 141.038 1.00 181.65 299 ALA A CA 1
ATOM 2292 C C . ALA A 1 299 ? 168.213 158.440 139.562 1.00 181.65 299 ALA A C 1
ATOM 2293 O O . ALA A 1 299 ? 168.778 159.135 138.709 1.00 181.65 299 ALA A O 1
ATOM 2295 N N . VAL A 1 300 ? 167.519 157.349 139.242 1.00 180.09 300 VAL A N 1
ATOM 2296 C CA . VAL A 1 300 ? 167.413 156.919 137.851 1.00 180.09 300 VAL A CA 1
ATOM 2297 C C . VAL A 1 300 ? 166.704 157.983 137.025 1.00 180.09 300 VAL A C 1
ATOM 2298 O O . VAL A 1 300 ? 167.127 158.315 135.912 1.00 180.09 300 VAL A O 1
ATOM 2302 N N . SER A 1 301 ? 165.610 158.528 137.555 1.00 174.69 301 SER A N 1
ATOM 2303 C CA . SER A 1 301 ? 164.841 159.514 136.805 1.00 174.69 301 SER A CA 1
ATOM 2304 C C . SER A 1 301 ? 165.658 160.775 136.558 1.00 174.69 301 SER A C 1
ATOM 2305 O O . SER A 1 301 ? 165.645 161.334 135.455 1.00 174.69 301 SER A O 1
ATOM 2308 N N . ILE A 1 302 ? 166.372 161.246 137.581 1.00 176.66 302 ILE A N 1
ATOM 2309 C CA . ILE A 1 302 ? 167.167 162.455 137.408 1.00 176.66 302 ILE A CA 1
ATOM 2310 C C . ILE A 1 302 ? 168.307 162.201 136.433 1.00 176.66 302 ILE A C 1
ATOM 2311 O O . ILE A 1 302 ? 168.631 163.064 135.608 1.00 176.66 302 ILE A O 1
ATOM 2316 N N . LYS A 1 303 ? 168.920 161.017 136.485 1.00 174.87 303 LYS A N 1
ATOM 2317 C CA . LYS A 1 303 ? 169.944 160.683 135.503 1.00 174.87 303 LYS A CA 1
ATOM 2318 C C . LYS A 1 303 ? 169.367 160.714 134.095 1.00 174.87 303 LYS A C 1
ATOM 2319 O O . LYS A 1 303 ? 169.959 161.293 133.177 1.00 174.87 303 LYS A O 1
ATOM 2325 N N . ARG A 1 304 ? 168.195 160.107 133.912 1.00 174.83 304 ARG A N 1
ATOM 2326 C CA . ARG A 1 304 ? 167.561 160.076 132.602 1.00 174.83 304 ARG A CA 1
ATOM 2327 C C . ARG A 1 304 ? 167.242 161.468 132.083 1.00 174.83 304 ARG A C 1
ATOM 2328 O O . ARG A 1 304 ? 167.465 161.742 130.899 1.00 174.83 304 ARG A O 1
ATOM 2336 N N . ILE A 1 305 ? 166.728 162.349 132.935 1.00 171.23 305 ILE A N 1
ATOM 2337 C CA . ILE A 1 305 ? 166.346 163.681 132.482 1.00 171.23 305 ILE A CA 1
ATOM 2338 C C . ILE A 1 305 ? 167.580 164.544 132.240 1.00 171.23 305 ILE A C 1
ATOM 2339 O O . ILE A 1 305 ? 167.559 165.463 131.412 1.00 171.23 305 ILE A O 1
ATOM 2344 N N . LYS A 1 306 ? 168.672 164.268 132.957 1.00 172.44 306 LYS A N 1
ATOM 2345 C CA . LYS A 1 306 ? 169.865 165.099 132.834 1.00 172.44 306 LYS A CA 1
ATOM 2346 C C . LYS A 1 306 ? 170.386 165.117 131.403 1.00 172.44 306 LYS A C 1
ATOM 2347 O O . LYS A 1 306 ? 170.630 166.186 130.830 1.00 172.44 306 LYS A O 1
ATOM 2353 N N . GLU A 1 307 ? 170.566 163.936 130.808 1.00 179.67 307 GLU A N 1
ATOM 2354 C CA . GLU A 1 307 ? 171.166 163.872 129.480 1.00 179.67 307 GLU A CA 1
ATOM 2355 C C . GLU A 1 307 ? 170.321 164.610 128.453 1.00 179.67 307 GLU A C 1
ATOM 2356 O O . GLU A 1 307 ? 170.861 165.344 127.618 1.00 179.67 307 GLU A O 1
ATOM 2362 N N . VAL A 1 308 ? 169.001 164.432 128.495 1.00 179.37 308 VAL A N 1
ATOM 2363 C CA . VAL A 1 308 ? 168.142 165.140 127.554 1.00 179.37 308 VAL A CA 1
ATOM 2364 C C . VAL A 1 308 ? 168.212 166.638 127.807 1.00 179.37 308 VAL A C 1
ATOM 2365 O O . VAL A 1 308 ? 168.158 167.442 126.870 1.00 179.37 308 VAL A O 1
ATOM 2369 N N . MET A 1 309 ? 168.336 167.042 129.072 1.00 180.05 309 MET A N 1
ATOM 2370 C CA . MET A 1 309 ? 168.458 168.463 129.368 1.00 180.05 309 MET A CA 1
ATOM 2371 C C . MET A 1 309 ? 169.729 169.052 128.771 1.00 180.05 309 MET A C 1
ATOM 2372 O O . MET A 1 309 ? 169.709 170.160 128.224 1.00 180.05 309 MET A O 1
ATOM 2377 N N . GLU A 1 310 ? 170.843 168.331 128.866 1.00 185.79 310 GLU A N 1
ATOM 2378 C CA . GLU A 1 310 ? 172.137 168.910 128.521 1.00 185.79 310 GLU A CA 1
ATOM 2379 C C . GLU A 1 310 ? 172.476 168.811 127.041 1.00 185.79 310 GLU A C 1
ATOM 2380 O O . GLU A 1 310 ? 173.214 169.662 126.531 1.00 185.79 310 GLU A O 1
ATOM 2386 N N . THR A 1 311 ? 171.968 167.802 126.339 1.00 187.31 311 THR A N 1
ATOM 2387 C CA . THR A 1 311 ? 172.421 167.540 124.978 1.00 187.31 311 THR A CA 1
ATOM 2388 C C . THR A 1 311 ? 172.229 168.770 124.100 1.00 187.31 311 THR A C 1
ATOM 2389 O O . THR A 1 311 ? 171.165 169.395 124.107 1.00 187.31 311 THR A O 1
ATOM 2393 N N . GLU A 1 312 ? 173.268 169.115 123.344 1.00 198.34 312 GLU A N 1
ATOM 2394 C CA . GLU A 1 312 ? 173.219 170.246 122.432 1.00 198.34 312 GLU A CA 1
ATOM 2395 C C . GLU A 1 312 ? 172.662 169.817 121.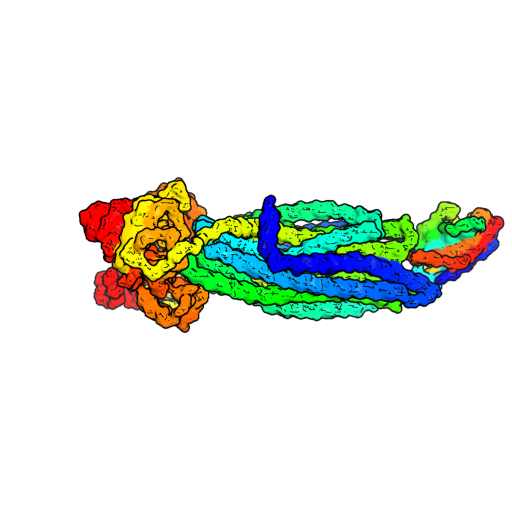078 1.00 198.34 312 GLU A C 1
ATOM 2396 O O . GLU A 1 312 ? 172.643 168.624 120.756 1.00 198.34 312 GLU A O 1
ATOM 2402 N N . PRO A 1 313 ? 172.204 170.768 120.269 1.00 200.97 313 PRO A N 1
ATOM 2403 C CA . PRO A 1 313 ? 171.604 170.414 118.981 1.00 200.97 313 PRO A CA 1
ATOM 2404 C C . PRO A 1 313 ? 172.655 170.167 117.911 1.00 200.97 313 PRO A C 1
ATOM 2405 O O . PRO A 1 313 ? 173.850 170.402 118.098 1.00 200.97 313 PRO A O 1
ATOM 2409 N N . ASP A 1 314 ? 172.181 169.677 116.764 1.00 201.44 314 ASP A N 1
ATOM 2410 C CA . ASP A 1 314 ? 173.051 169.513 115.607 1.00 201.44 314 ASP A CA 1
ATOM 2411 C C . ASP A 1 314 ? 173.166 170.792 114.790 1.00 201.44 314 ASP A C 1
ATOM 2412 O O . ASP A 1 314 ? 174.193 171.007 114.138 1.00 201.44 314 ASP A O 1
ATOM 2414 N N . VAL A 1 315 ? 172.144 171.643 114.815 1.00 210.39 315 VAL A N 1
ATOM 2415 C CA . VAL A 1 315 ? 172.111 172.872 114.033 1.00 210.39 315 VAL A CA 1
ATOM 2416 C C . VAL A 1 315 ? 172.321 174.047 114.974 1.00 210.39 315 VAL A C 1
ATOM 2417 O O . VAL A 1 315 ? 171.923 173.996 116.143 1.00 210.39 315 VAL A O 1
ATOM 2419 N N . THR A 1 316 ? 172.949 175.107 114.467 1.00 218.37 316 THR A N 1
ATOM 2420 C CA . THR A 1 316 ? 173.257 176.275 115.278 1.00 218.37 316 THR A CA 1
ATOM 2421 C C . THR A 1 316 ? 173.114 177.541 114.448 1.00 218.37 316 THR A C 1
ATOM 2422 O O . THR A 1 316 ? 173.281 177.526 113.226 1.00 218.37 316 THR A O 1
ATOM 2424 N N . TYR A 1 317 ? 172.805 178.639 115.133 1.00 224.70 317 TYR A N 1
ATOM 2425 C CA . TYR A 1 317 ? 172.808 179.947 114.496 1.00 224.70 317 TYR A CA 1
ATOM 2426 C C . TYR A 1 317 ? 174.233 180.343 114.128 1.00 224.70 317 TYR A C 1
ATOM 2427 O O . TYR A 1 317 ? 175.205 179.872 114.723 1.00 224.70 317 TYR A O 1
ATOM 2429 N N . LYS A 1 318 ? 174.355 181.218 113.132 1.00 232.08 318 LYS A N 1
ATOM 2430 C CA . LYS A 1 318 ? 175.660 181.690 112.696 1.00 232.08 318 LYS A CA 1
ATOM 2431 C C . LYS A 1 318 ? 175.600 183.172 112.360 1.00 232.08 318 LYS A C 1
ATOM 2432 O O . LYS A 1 318 ? 174.787 183.596 111.534 1.00 232.08 318 LYS A O 1
ATOM 2434 N N . LYS A 1 319 ? 176.462 183.947 113.016 1.00 242.15 319 LYS A N 1
ATOM 2435 C CA . LYS A 1 319 ? 176.750 185.326 112.642 1.00 242.15 319 LYS A CA 1
ATOM 2436 C C . LYS A 1 319 ? 175.502 186.179 112.439 1.00 242.15 319 LYS A C 1
ATOM 2437 O O . LYS A 1 319 ? 174.916 186.665 113.411 1.00 242.15 319 LYS A O 1
ATOM 2439 N N . VAL A 1 320 ? 175.093 186.376 111.189 1.00 232.54 320 VAL A N 1
ATOM 2440 C CA . VAL A 1 320 ? 174.163 187.449 110.846 1.00 232.54 320 VAL A CA 1
ATOM 2441 C C . VAL A 1 320 ? 172.951 186.883 110.114 1.00 232.54 320 VAL A C 1
ATOM 2442 O O . VAL A 1 320 ? 173.074 185.870 109.411 1.00 232.54 320 VAL A O 1
ATOM 2444 N N . PRO A 1 321 ? 171.772 187.492 110.244 1.00 229.90 321 PRO A N 1
ATOM 2445 C CA . PRO A 1 321 ? 170.648 187.094 109.386 1.00 229.90 321 PRO A CA 1
ATOM 2446 C C . PRO A 1 321 ? 170.976 187.331 107.920 1.00 229.90 321 PRO A C 1
ATOM 2447 O O . PRO A 1 321 ? 171.696 188.268 107.569 1.00 229.90 321 PRO A O 1
ATOM 2449 N N . GLU A 1 322 ? 170.436 186.472 107.063 1.00 229.72 322 GLU A N 1
ATOM 2450 C CA . GLU A 1 322 ? 170.800 186.477 105.658 1.00 229.72 322 GLU A CA 1
ATOM 2451 C C . GLU A 1 322 ? 169.808 187.300 104.843 1.00 229.72 322 GLU A C 1
ATOM 2452 O O . GLU A 1 322 ? 168.731 187.681 105.309 1.00 229.72 322 GLU A O 1
ATOM 2454 N N . GLN A 1 323 ? 170.196 187.574 103.601 1.00 248.20 323 GLN A N 1
ATOM 2455 C CA . GLN A 1 323 ? 169.317 188.248 102.665 1.00 248.20 323 GLN A CA 1
ATOM 2456 C C . GLN A 1 323 ? 168.166 187.324 102.272 1.00 248.20 323 GLN A C 1
ATOM 2457 O O . GLN A 1 323 ? 168.054 186.187 102.736 1.00 248.20 323 GLN A O 1
ATOM 2459 N N . GLU A 1 324 ? 167.302 187.830 101.399 1.00 239.48 324 GLU A N 1
ATOM 2460 C CA . GLU A 1 324 ? 166.251 186.992 100.847 1.00 239.48 324 GLU A CA 1
ATOM 2461 C C . GLU A 1 324 ? 166.860 185.913 99.960 1.00 239.48 324 GLU A C 1
ATOM 2462 O O . GLU A 1 324 ? 167.797 186.158 99.196 1.00 239.48 324 GLU A O 1
ATOM 2464 N N . LEU A 1 325 ? 166.319 184.704 100.072 1.00 231.69 325 LEU A N 1
ATOM 2465 C CA . LEU A 1 325 ? 166.820 183.579 99.295 1.00 231.69 325 LEU A CA 1
ATOM 2466 C C . LEU A 1 325 ? 166.671 183.867 97.807 1.00 231.69 325 LEU A C 1
ATOM 2467 O O . LEU A 1 325 ? 165.608 184.306 97.355 1.00 231.69 325 LEU A O 1
ATOM 2469 N N . ILE A 1 326 ? 167.738 183.621 97.042 1.00 234.40 326 ILE A N 1
ATOM 2470 C CA . ILE A 1 326 ? 167.668 183.807 95.596 1.00 234.40 326 ILE A CA 1
ATOM 2471 C C . ILE A 1 326 ? 166.757 182.765 94.967 1.00 234.40 326 ILE A C 1
ATOM 2472 O O . ILE A 1 326 ? 166.021 183.064 94.018 1.00 234.40 326 ILE A O 1
ATOM 2474 N N . GLY A 1 327 ? 166.789 181.536 95.472 1.00 231.73 327 GLY A N 1
ATOM 2475 C CA . GLY A 1 327 ? 165.937 180.476 94.979 1.00 231.73 327 GLY A CA 1
ATOM 2476 C C . GLY A 1 327 ? 166.648 179.343 94.274 1.00 231.73 327 GLY A C 1
ATOM 2477 O O . GLY A 1 327 ? 165.974 178.471 93.715 1.00 231.73 327 GLY A O 1
ATOM 2478 N N . SER A 1 328 ? 167.975 179.325 94.280 1.00 233.16 328 SER A N 1
ATOM 2479 C CA . SER A 1 328 ? 168.733 178.261 93.641 1.00 233.16 328 SER A CA 1
ATOM 2480 C C . SER A 1 328 ? 169.181 177.235 94.676 1.00 233.16 328 SER A C 1
ATOM 2481 O O . SER A 1 328 ? 169.319 177.532 95.863 1.00 233.16 328 SER A O 1
ATOM 2483 N N . VAL A 1 329 ? 169.402 176.009 94.206 1.00 233.20 329 VAL A N 1
ATOM 2484 C CA . VAL A 1 329 ? 169.869 174.911 95.043 1.00 233.20 329 VAL A CA 1
ATOM 2485 C C . VAL A 1 329 ? 171.029 174.232 94.331 1.00 233.20 329 VAL A C 1
ATOM 2486 O O . VAL A 1 329 ? 170.954 173.972 93.125 1.00 233.20 329 VAL A O 1
ATOM 2488 N N . GLU A 1 330 ? 172.097 173.946 95.074 1.00 236.30 330 GLU A N 1
ATOM 2489 C CA . GLU A 1 330 ? 173.268 173.281 94.519 1.00 236.30 330 GLU A CA 1
ATOM 2490 C C . GLU A 1 330 ? 173.877 172.362 95.567 1.00 236.30 330 GLU A C 1
ATOM 2491 O O . GLU A 1 330 ? 173.839 172.670 96.762 1.00 236.30 330 GLU A O 1
ATOM 2493 N N . PHE A 1 331 ? 174.436 171.242 95.116 1.00 231.48 331 PHE A N 1
ATOM 2494 C CA . PHE A 1 331 ? 175.082 170.267 95.983 1.00 231.48 331 PHE A CA 1
ATOM 2495 C C . PHE A 1 331 ? 176.545 170.119 95.587 1.00 231.48 331 PHE A C 1
ATOM 2496 O O . PHE A 1 331 ? 176.884 170.168 94.401 1.00 231.48 331 PHE A O 1
ATOM 2498 N N . ASP A 1 332 ? 177.410 169.935 96.587 1.00 231.59 332 ASP A N 1
ATOM 2499 C CA . ASP A 1 332 ? 178.859 169.865 96.385 1.00 231.59 332 ASP A CA 1
ATOM 2500 C C . ASP A 1 332 ? 179.408 168.630 97.094 1.00 231.59 332 ASP A C 1
ATOM 2501 O O . ASP A 1 332 ? 179.821 168.707 98.254 1.00 231.59 332 ASP A O 1
ATOM 2503 N N . HIS A 1 333 ? 179.419 167.498 96.387 1.00 228.15 333 HIS A N 1
ATOM 2504 C CA . HIS A 1 333 ? 180.094 166.287 96.855 1.00 228.15 333 HIS A CA 1
ATOM 2505 C C . HIS A 1 333 ? 179.712 165.965 98.297 1.00 228.15 333 HIS A C 1
ATOM 2506 O O . HIS A 1 333 ? 180.565 165.849 99.180 1.00 228.15 333 HIS A O 1
ATOM 2508 N N . VAL A 1 334 ? 178.410 165.815 98.537 1.00 231.37 334 VAL A N 1
ATOM 2509 C CA . VAL A 1 334 ? 177.915 165.674 99.899 1.00 231.37 334 VAL A CA 1
ATOM 2510 C C . VAL A 1 334 ? 178.001 164.220 100.340 1.00 231.37 334 VAL A C 1
ATOM 2511 O O . VAL A 1 334 ? 177.883 163.293 99.528 1.00 231.37 334 VAL A O 1
ATOM 2513 N N . SER A 1 335 ? 178.209 164.018 101.638 1.00 227.24 335 SER A N 1
ATOM 2514 C CA . SER A 1 335 ? 178.179 162.698 102.247 1.00 227.24 335 SER A CA 1
ATOM 2515 C C . SER A 1 335 ? 177.461 162.783 103.585 1.00 227.24 335 SER A C 1
ATOM 2516 O O . SER A 1 335 ? 177.544 163.794 104.287 1.00 227.24 335 SER A O 1
ATOM 2518 N N . PHE A 1 336 ? 176.760 161.709 103.939 1.00 214.99 336 PHE A N 1
ATOM 2519 C CA . PHE A 1 336 ? 176.013 161.679 105.186 1.00 214.99 336 PHE A CA 1
ATOM 2520 C C . PHE A 1 336 ? 175.750 160.237 105.591 1.00 214.99 336 PHE A C 1
ATOM 2521 O O . PHE A 1 336 ? 175.611 159.354 104.742 1.00 214.99 336 PHE A O 1
ATOM 2523 N N . ARG A 1 337 ? 175.681 160.015 106.902 1.00 214.05 337 ARG A N 1
ATOM 2524 C CA . ARG A 1 337 ? 175.365 158.716 107.480 1.00 214.05 337 ARG A CA 1
ATOM 2525 C C . ARG A 1 337 ? 174.086 158.836 108.294 1.00 214.05 337 ARG A C 1
ATOM 2526 O O . ARG A 1 337 ? 173.954 159.746 109.120 1.00 214.05 337 ARG A O 1
ATOM 2528 N N . TYR A 1 338 ? 173.153 157.918 108.065 1.00 191.99 338 TYR A N 1
ATOM 2529 C CA . TYR A 1 338 ? 171.874 157.928 108.765 1.00 191.99 338 TYR A CA 1
ATOM 2530 C C . TYR A 1 338 ? 172.063 157.610 110.245 1.00 191.99 338 TYR A C 1
ATOM 2531 O O . TYR A 1 338 ? 173.187 157.426 110.712 1.00 191.99 338 TYR A O 1
ATOM 2533 N N . THR A 1 345 ? 175.426 156.952 104.400 1.00 214.17 345 THR A N 1
ATOM 2534 C CA . THR A 1 345 ? 174.143 156.860 103.716 1.00 214.17 345 THR A CA 1
ATOM 2535 C C . THR A 1 345 ? 174.246 157.526 102.350 1.00 214.17 345 THR A C 1
ATOM 2536 O O . THR A 1 345 ? 173.833 156.963 101.338 1.00 214.17 345 THR A O 1
ATOM 2538 N N . LEU A 1 346 ? 174.804 158.735 102.337 1.00 223.93 346 LEU A N 1
ATOM 2539 C CA . LEU A 1 346 ? 175.038 159.489 101.116 1.00 223.93 346 LEU A CA 1
ATOM 2540 C C . LEU A 1 346 ? 176.526 159.768 100.985 1.00 223.93 346 LEU A C 1
ATOM 2541 O O . LEU A 1 346 ? 177.261 159.768 101.977 1.00 223.93 346 LEU A O 1
ATOM 2543 N N . LYS A 1 347 ? 176.969 160.000 99.752 1.00 230.31 347 LYS A N 1
ATOM 2544 C CA . LYS A 1 347 ? 178.373 160.263 99.482 1.00 230.31 347 LYS A CA 1
ATOM 2545 C C . LYS A 1 347 ? 178.528 160.920 98.120 1.00 230.31 347 LYS A C 1
ATOM 2546 O O . LYS A 1 347 ? 177.865 160.542 97.150 1.00 230.31 347 LYS A O 1
ATOM 2548 N N . ASP A 1 348 ? 179.414 161.913 98.061 1.00 231.81 348 ASP A N 1
ATOM 2549 C CA . ASP A 1 348 ? 179.826 162.533 96.804 1.00 231.81 348 ASP A CA 1
ATOM 2550 C C . ASP A 1 348 ? 178.634 163.028 95.992 1.00 231.81 348 ASP A C 1
ATOM 2551 O O . ASP A 1 348 ? 178.600 162.870 94.768 1.00 231.81 348 ASP A O 1
ATOM 2553 N N . ILE A 1 349 ? 177.648 163.629 96.655 1.00 228.57 349 ILE A N 1
ATOM 2554 C CA . ILE A 1 349 ? 176.455 164.092 95.959 1.00 228.57 349 ILE A CA 1
ATOM 2555 C C . ILE A 1 349 ? 176.682 165.511 95.458 1.00 228.57 349 ILE A C 1
ATOM 2556 O O . ILE A 1 349 ? 177.127 166.389 96.208 1.00 228.57 349 ILE A O 1
ATOM 2558 N N . SER A 1 350 ? 176.377 165.741 94.183 1.00 232.09 350 SER A N 1
ATOM 2559 C CA . SER A 1 350 ? 176.545 167.049 93.571 1.00 232.09 350 SER A CA 1
ATOM 2560 C C . SER A 1 350 ? 175.491 167.249 92.494 1.00 232.09 350 SER A C 1
ATOM 2561 O O . SER A 1 350 ? 175.264 166.366 91.663 1.00 232.09 350 SER A O 1
ATOM 2563 N N . PHE A 1 351 ? 174.851 168.415 92.519 1.00 229.57 351 PHE A N 1
ATOM 2564 C CA . PHE A 1 351 ? 173.897 168.801 91.490 1.00 229.57 351 PHE A CA 1
ATOM 2565 C C . PHE A 1 351 ? 173.502 170.247 91.737 1.00 229.57 351 PHE A C 1
ATOM 2566 O O . PHE A 1 351 ? 173.785 170.811 92.796 1.00 229.57 351 PHE A O 1
ATOM 2568 N N . SER A 1 352 ? 172.847 170.843 90.743 1.00 240.27 352 SER A N 1
ATOM 2569 C CA . SER A 1 352 ? 172.458 172.244 90.816 1.00 240.27 352 SER A CA 1
ATOM 2570 C C . SER A 1 352 ? 171.172 172.465 90.037 1.00 240.27 352 SER A C 1
ATOM 2571 O O . SER A 1 352 ? 170.997 171.907 88.950 1.00 240.27 352 SER A O 1
ATOM 2573 N N . ILE A 1 353 ? 170.280 173.276 90.598 1.00 233.92 353 ILE A N 1
ATOM 2574 C CA . ILE A 1 353 ? 169.049 173.686 89.937 1.00 233.92 353 ILE A CA 1
ATOM 2575 C C . ILE A 1 353 ? 168.848 175.173 90.185 1.00 233.92 353 ILE A C 1
ATOM 2576 O O . ILE A 1 353 ? 169.111 175.670 91.286 1.00 233.92 353 ILE A O 1
ATOM 2578 N N . GLN A 1 354 ? 168.381 175.876 89.168 1.00 239.09 354 GLN A N 1
ATOM 2579 C CA . GLN A 1 354 ? 168.252 177.323 89.183 1.00 239.09 354 GLN A CA 1
ATOM 2580 C C . GLN A 1 354 ? 166.806 177.729 89.413 1.00 239.09 354 GLN A C 1
ATOM 2581 O O . GLN A 1 354 ? 165.896 176.896 89.395 1.00 239.09 354 GLN A O 1
ATOM 2583 N N . PRO A 1 355 ? 166.555 179.019 89.640 1.00 238.50 355 PRO A N 1
ATOM 2584 C CA . PRO A 1 355 ? 165.182 179.465 89.902 1.00 238.50 355 PRO A CA 1
ATOM 2585 C C . PRO A 1 355 ? 164.248 179.135 88.748 1.00 238.50 355 PRO A C 1
ATOM 2586 O O . PRO A 1 355 ? 164.644 179.117 87.580 1.00 238.50 355 PRO A O 1
ATOM 2588 N N . GLY A 1 356 ? 162.991 178.869 89.093 1.00 241.84 356 GLY A N 1
ATOM 2589 C CA . GLY A 1 356 ? 161.979 178.601 88.090 1.00 241.84 356 GLY A CA 1
ATOM 2590 C C . GLY A 1 356 ? 162.176 177.322 87.310 1.00 241.84 356 GLY A C 1
ATOM 2591 O O . GLY A 1 356 ? 162.016 177.323 86.086 1.00 241.84 356 GLY A O 1
ATOM 2592 N N . GLU A 1 357 ? 162.523 176.227 87.982 1.00 240.68 357 GLU A N 1
ATOM 2593 C CA . GLU A 1 357 ? 162.686 174.938 87.327 1.00 240.68 357 GLU A CA 1
ATOM 2594 C C . GLU A 1 357 ? 162.126 173.843 88.222 1.00 240.68 357 GLU A C 1
ATOM 2595 O O . GLU A 1 357 ? 162.086 173.990 89.446 1.00 240.68 357 GLU A O 1
ATOM 2597 N N . MET A 1 358 ? 161.689 172.751 87.602 1.00 237.51 358 MET A N 1
ATOM 2598 C CA . MET A 1 358 ? 161.140 171.601 88.307 1.00 237.51 358 MET A CA 1
ATOM 2599 C C . MET A 1 358 ? 161.977 170.377 87.972 1.00 237.51 358 MET A C 1
ATOM 2600 O O . MET A 1 358 ? 162.411 170.214 86.828 1.00 237.51 358 MET A O 1
ATOM 2602 N N . ILE A 1 359 ? 162.205 169.525 88.967 1.00 236.72 359 ILE A N 1
ATOM 2603 C CA . ILE A 1 359 ? 162.997 168.315 88.795 1.00 236.72 359 ILE A CA 1
ATOM 2604 C C . ILE A 1 359 ? 162.462 167.240 89.728 1.00 236.72 359 ILE A C 1
ATOM 2605 O O . ILE A 1 359 ? 161.977 167.539 90.825 1.00 236.72 359 ILE A O 1
ATOM 2607 N N . GLY A 1 360 ? 162.548 165.989 89.288 1.00 238.04 360 GLY A N 1
ATOM 2608 C CA . GLY A 1 360 ? 162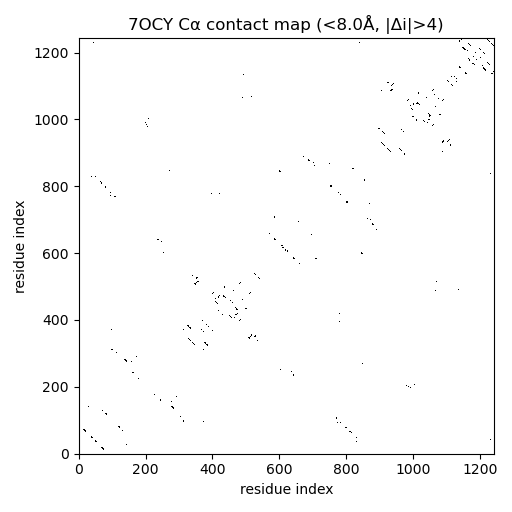.077 164.854 90.065 1.00 238.04 360 GLY A CA 1
ATOM 2609 C C . GLY A 1 360 ? 163.229 163.949 90.464 1.00 238.04 360 GLY A C 1
ATOM 2610 O O . GLY A 1 360 ? 164.271 163.925 89.808 1.00 238.04 360 GLY A O 1
ATOM 2611 N N . ILE A 1 361 ? 163.027 163.202 91.547 1.00 231.87 361 ILE A N 1
ATOM 2612 C CA . ILE A 1 361 ? 164.038 162.305 92.092 1.00 231.87 361 ILE A CA 1
ATOM 2613 C C . ILE A 1 361 ? 163.413 160.931 92.274 1.00 231.87 361 ILE A C 1
ATOM 2614 O O . ILE A 1 361 ? 162.259 160.820 92.704 1.00 231.87 361 ILE A O 1
ATOM 2616 N N . VAL A 1 362 ? 164.175 159.887 91.951 1.00 232.95 362 VAL A N 1
ATOM 2617 C CA . VAL A 1 362 ? 163.707 158.514 92.081 1.00 232.95 362 VAL A CA 1
ATOM 2618 C C . VAL A 1 362 ? 164.895 157.636 92.447 1.00 232.95 362 VAL A C 1
ATOM 2619 O O . VAL A 1 362 ? 166.020 157.863 91.994 1.00 232.95 362 VAL A O 1
ATOM 2621 N N . GLY A 1 363 ? 164.636 156.628 93.270 1.00 241.98 363 GLY A N 1
ATOM 2622 C CA . GLY A 1 363 ? 165.688 155.726 93.704 1.00 241.98 363 GLY A CA 1
ATOM 2623 C C . GLY A 1 363 ? 165.085 154.457 94.263 1.00 241.98 363 GLY A C 1
ATOM 2624 O O . GLY A 1 363 ? 163.863 154.293 94.327 1.00 241.98 363 GLY A O 1
ATOM 2625 N N . ALA A 1 364 ? 165.971 153.552 94.672 1.00 234.63 364 ALA A N 1
ATOM 2626 C CA . ALA A 1 364 ? 165.532 152.267 95.194 1.00 234.63 364 ALA A CA 1
ATOM 2627 C C . ALA A 1 364 ? 164.715 152.456 96.466 1.00 234.63 364 ALA A C 1
ATOM 2628 O O . ALA A 1 364 ? 164.987 153.339 97.283 1.00 234.63 364 ALA A O 1
ATOM 2630 N N . THR A 1 365 ? 163.698 151.611 96.627 1.00 236.60 365 THR A N 1
ATOM 2631 C CA . THR A 1 365 ? 162.844 151.680 97.805 1.00 236.60 365 THR A CA 1
ATOM 2632 C C . THR A 1 365 ? 163.675 151.475 99.063 1.00 236.60 365 THR A C 1
ATOM 2633 O O . THR A 1 365 ? 164.484 150.545 99.140 1.00 236.60 365 THR A O 1
ATOM 2635 N N . GLY A 1 366 ? 163.479 152.349 100.045 1.00 224.53 366 GLY A N 1
ATOM 2636 C CA . GLY A 1 366 ? 164.231 152.270 101.278 1.00 224.53 366 GLY A CA 1
ATOM 2637 C C . GLY A 1 366 ? 165.648 152.785 101.187 1.00 224.53 366 GLY A C 1
ATOM 2638 O O . GLY A 1 366 ? 166.326 152.874 102.215 1.00 224.53 366 GLY A O 1
ATOM 2639 N N . ALA A 1 367 ? 166.117 153.135 99.988 1.00 225.38 367 ALA A N 1
ATOM 2640 C CA . ALA A 1 367 ? 167.467 153.665 99.802 1.00 225.38 367 ALA A CA 1
ATOM 2641 C C . ALA A 1 367 ? 167.437 155.172 100.053 1.00 225.38 367 ALA A C 1
ATOM 2642 O O . ALA A 1 367 ? 167.632 155.999 99.160 1.00 225.38 367 ALA A O 1
ATOM 2644 N N . GLY A 1 368 ? 167.184 155.522 101.311 1.00 209.41 368 GLY A N 1
ATOM 2645 C CA . GLY A 1 368 ? 166.985 156.910 101.668 1.00 209.41 368 GLY A CA 1
ATOM 2646 C C . GLY A 1 368 ? 165.880 157.516 100.832 1.00 209.41 368 GLY A C 1
ATOM 2647 O O . GLY A 1 368 ? 166.128 158.398 100.005 1.00 209.41 368 GLY A O 1
ATOM 2648 N N . LYS A 1 369 ? 164.651 157.041 101.044 1.00 198.16 369 LYS A N 1
ATOM 2649 C CA . LYS A 1 369 ? 163.545 157.417 100.171 1.00 198.16 369 LYS A CA 1
ATOM 2650 C C . LYS A 1 369 ? 163.456 158.927 100.014 1.00 198.16 369 LYS A C 1
ATOM 2651 O O . LYS A 1 369 ? 163.204 159.435 98.916 1.00 198.16 369 LYS A O 1
ATOM 2653 N N . SER A 1 370 ? 163.666 159.663 101.103 1.00 203.30 370 SER A N 1
ATOM 2654 C CA . SER A 1 370 ? 163.559 161.113 101.075 1.00 203.30 370 SER A CA 1
ATOM 2655 C C . SER A 1 370 ? 164.640 161.833 101.864 1.00 203.30 370 SER A C 1
ATOM 2656 O O . SER A 1 370 ? 164.534 163.051 102.034 1.00 203.30 370 SER A O 1
ATOM 2658 N N . THR A 1 371 ? 165.669 161.135 102.345 1.00 214.61 371 THR A N 1
ATOM 2659 C CA . THR A 1 371 ? 166.663 161.785 103.193 1.00 214.61 371 THR A CA 1
ATOM 2660 C C . THR A 1 371 ? 167.438 162.859 102.443 1.00 214.61 371 THR A C 1
ATOM 2661 O O . THR A 1 371 ? 167.684 163.944 102.987 1.00 214.61 371 THR A O 1
ATOM 2663 N N . LEU A 1 372 ? 167.837 162.580 101.201 1.00 217.87 372 LEU A N 1
ATOM 2664 C CA . LEU A 1 372 ? 168.611 163.560 100.447 1.00 217.87 372 LEU A CA 1
ATOM 2665 C C . LEU A 1 372 ? 167.838 164.862 100.310 1.00 217.87 372 LEU A C 1
ATOM 2666 O O . LEU A 1 372 ? 168.390 165.952 100.501 1.00 217.87 372 LEU A O 1
ATOM 2668 N N . ALA A 1 373 ? 166.550 164.767 99.983 1.00 213.11 373 ALA A N 1
ATOM 2669 C CA . ALA A 1 373 ? 165.711 165.957 99.969 1.00 213.11 373 ALA A CA 1
ATOM 2670 C C . ALA A 1 373 ? 165.613 166.572 101.356 1.00 213.11 373 ALA A C 1
ATOM 2671 O O . ALA A 1 373 ? 165.644 167.799 101.499 1.00 213.11 373 ALA A O 1
ATOM 2673 N N . GLN A 1 374 ? 165.500 165.737 102.388 1.00 207.56 374 GLN A N 1
ATOM 2674 C CA . GLN A 1 374 ? 165.422 166.226 103.754 1.00 207.56 374 GLN A CA 1
ATOM 2675 C C . GLN A 1 374 ? 166.647 167.032 104.150 1.00 207.56 374 GLN A C 1
ATOM 2676 O O . GLN A 1 374 ? 166.562 167.844 105.077 1.00 207.56 374 GLN A O 1
ATOM 2678 N N . LEU A 1 375 ? 167.775 166.828 103.477 1.00 222.67 375 LEU A N 1
ATOM 2679 C CA . LEU A 1 375 ? 168.988 167.570 103.786 1.00 222.67 375 LEU A CA 1
ATOM 2680 C C . LEU A 1 375 ? 168.895 169.049 103.437 1.00 222.67 375 LEU A C 1
ATOM 2681 O O . LEU A 1 375 ? 169.566 169.860 104.085 1.00 222.67 375 LEU A O 1
ATOM 2683 N N . ILE A 1 376 ? 168.102 169.426 102.437 1.00 217.37 376 ILE A N 1
ATOM 2684 C CA . ILE A 1 376 ? 167.981 170.835 102.069 1.00 217.37 376 ILE A CA 1
ATOM 2685 C C . ILE A 1 376 ? 167.532 171.602 103.307 1.00 217.37 376 ILE A C 1
ATOM 2686 O O . ILE A 1 376 ? 168.114 172.649 103.623 1.00 217.37 376 ILE A O 1
ATOM 2688 N N . PRO A 1 377 ? 166.518 171.139 104.034 1.00 212.32 377 PRO A N 1
ATOM 2689 C CA . PRO A 1 377 ? 166.348 171.617 105.410 1.00 212.32 377 PRO A CA 1
ATOM 2690 C C . PRO A 1 377 ? 167.594 171.307 106.223 1.00 212.32 377 PRO A C 1
ATOM 2691 O O . PRO A 1 377 ? 168.133 170.200 106.163 1.00 212.32 377 PRO A O 1
ATOM 2693 N N . ARG A 1 378 ? 168.044 172.287 107.003 1.00 220.27 378 ARG A N 1
ATOM 2694 C CA . ARG A 1 378 ? 169.269 172.090 107.767 1.00 220.27 378 ARG A CA 1
ATOM 2695 C C . ARG A 1 378 ? 169.098 171.102 108.909 1.00 220.27 378 ARG A C 1
ATOM 2696 O O . ARG A 1 378 ? 170.050 170.903 109.671 1.00 220.27 378 ARG A O 1
ATOM 2698 N N . LEU A 1 379 ? 167.930 170.469 109.042 1.00 204.01 379 LEU A N 1
ATOM 2699 C CA . LEU A 1 379 ? 167.724 169.507 110.116 1.00 204.01 379 LEU A CA 1
ATOM 2700 C C . LEU A 1 379 ? 168.752 168.384 110.079 1.00 204.01 379 LEU A C 1
ATOM 2701 O O . LEU A 1 379 ? 169.029 167.775 111.118 1.00 204.01 379 LEU A O 1
ATOM 2703 N N . PHE A 1 380 ? 169.319 168.095 108.911 1.00 208.30 380 PHE A N 1
ATOM 2704 C CA . PHE A 1 380 ? 170.528 167.296 108.799 1.00 208.30 380 PHE A CA 1
ATOM 2705 C C . PHE A 1 380 ? 171.651 168.175 108.270 1.00 208.30 380 PHE A C 1
ATOM 2706 O O . PHE A 1 380 ? 171.407 169.184 107.603 1.00 208.30 380 PHE A O 1
ATOM 2708 N N . ASP A 1 381 ? 172.886 167.785 108.579 1.00 214.36 381 ASP A N 1
ATOM 2709 C CA . ASP A 1 381 ? 174.050 168.518 108.121 1.00 214.36 381 ASP A CA 1
ATOM 2710 C C . ASP A 1 381 ? 174.943 167.617 107.277 1.00 214.36 381 ASP A C 1
ATOM 2711 O O . ASP A 1 381 ? 175.114 166.438 107.604 1.00 214.36 381 ASP A O 1
ATOM 2713 N N . PRO A 1 382 ? 175.523 168.132 106.194 1.00 215.55 382 PRO A N 1
ATOM 2714 C CA . PRO A 1 382 ? 176.422 167.300 105.383 1.00 215.55 382 PRO A CA 1
ATOM 2715 C C . PRO A 1 382 ? 177.709 167.002 106.134 1.00 215.55 382 PRO A C 1
ATOM 2716 O O . PRO A 1 382 ? 178.483 167.905 106.459 1.00 215.55 382 PRO A O 1
ATOM 2718 N N . THR A 1 383 ? 177.935 165.718 106.413 1.00 215.93 383 THR A N 1
ATOM 2719 C CA . THR A 1 383 ? 179.169 165.328 107.084 1.00 215.93 383 THR A CA 1
ATOM 2720 C C . THR A 1 383 ? 180.388 165.695 106.251 1.00 215.93 383 THR A C 1
ATOM 2721 O O . THR A 1 383 ? 181.377 166.205 106.791 1.00 215.93 383 THR A O 1
ATOM 2723 N N . GLU A 1 384 ? 180.336 165.450 104.945 1.00 223.72 384 GLU A N 1
ATOM 2724 C CA . GLU A 1 384 ? 181.379 165.874 104.026 1.00 223.72 384 GLU A CA 1
ATOM 2725 C C . GLU A 1 384 ? 180.732 166.652 102.891 1.00 223.72 384 GLU A C 1
ATOM 2726 O O . GLU A 1 384 ? 179.553 166.467 102.580 1.00 223.72 384 GLU A O 1
ATOM 2728 N N . GLY A 1 385 ? 181.516 167.532 102.277 1.00 224.97 385 GLY A N 1
ATOM 2729 C CA . GLY A 1 385 ? 180.961 168.368 101.235 1.00 224.97 385 GLY A CA 1
ATOM 2730 C C . GLY A 1 385 ? 180.062 169.447 101.820 1.00 224.97 385 GLY A C 1
ATOM 2731 O O . GLY A 1 385 ? 180.102 169.761 103.013 1.00 224.97 385 GLY A O 1
ATOM 2732 N N . LYS A 1 386 ? 179.234 170.020 100.949 1.00 227.16 386 LYS A N 1
ATOM 2733 C CA . LYS A 1 386 ? 178.337 171.090 101.355 1.00 227.16 386 LYS A CA 1
ATOM 2734 C C . LYS A 1 386 ? 177.276 171.297 100.286 1.00 227.16 386 LYS A C 1
ATOM 2735 O O . LYS A 1 386 ? 177.377 170.781 99.170 1.00 227.16 386 LYS A O 1
ATOM 2737 N N . ILE A 1 387 ? 176.249 172.061 100.649 1.00 228.71 387 ILE A N 1
ATOM 2738 C CA . ILE A 1 387 ? 175.235 172.516 99.708 1.00 228.71 387 ILE A CA 1
ATOM 2739 C C . ILE A 1 387 ? 174.968 173.989 99.970 1.00 228.71 387 ILE A C 1
ATOM 2740 O O . ILE A 1 387 ? 174.908 174.437 101.120 1.00 228.71 387 ILE A O 1
ATOM 2742 N N . GLU A 1 388 ? 174.823 174.749 98.889 1.00 227.58 388 GLU A N 1
ATOM 2743 C CA . GLU A 1 388 ? 174.451 176.153 98.969 1.00 227.58 388 GLU A CA 1
ATOM 2744 C C . GLU A 1 388 ? 173.124 176.342 98.256 1.00 227.58 388 GLU A C 1
ATOM 2745 O O . GLU A 1 388 ? 173.001 176.022 97.069 1.00 227.58 388 GLU A O 1
ATOM 2747 N N . VAL A 1 389 ? 172.135 176.853 98.980 1.00 230.33 389 VAL A N 1
ATOM 2748 C CA . VAL A 1 389 ? 170.815 177.132 98.432 1.00 230.33 389 VAL A CA 1
ATOM 2749 C C . VAL A 1 389 ? 170.717 178.639 98.251 1.00 230.33 389 VAL A C 1
ATOM 2750 O O . VAL A 1 389 ? 170.755 179.390 99.233 1.00 230.33 389 VAL A O 1
ATOM 2752 N N . GLY A 1 390 ? 170.592 179.079 97.003 1.00 228.66 390 GLY A N 1
ATOM 2753 C CA . GLY A 1 390 ? 170.675 180.497 96.722 1.00 228.66 390 GLY A CA 1
ATOM 2754 C C . GLY A 1 390 ? 172.081 181.040 96.791 1.00 228.66 390 GLY A C 1
ATOM 2755 O O . GLY A 1 390 ? 172.264 182.248 96.963 1.00 228.66 390 GLY A O 1
ATOM 2756 N N . GLY A 1 391 ? 173.086 180.176 96.667 1.00 231.59 391 GLY A N 1
ATOM 2757 C CA . GLY A 1 391 ? 174.466 180.607 96.743 1.00 231.59 391 GLY A CA 1
ATOM 2758 C C . GLY A 1 391 ? 175.006 180.778 98.143 1.00 231.59 391 GLY A C 1
ATOM 2759 O O . GLY A 1 391 ? 176.088 181.348 98.306 1.00 231.59 391 GLY A O 1
ATOM 2760 N N . VAL A 1 392 ? 174.289 180.307 99.160 1.00 228.80 392 VAL A N 1
ATOM 2761 C CA . VAL A 1 392 ? 174.700 180.437 100.552 1.00 228.80 392 VAL A CA 1
ATOM 2762 C C . VAL A 1 392 ? 174.674 179.058 101.196 1.00 228.80 392 VAL A C 1
ATOM 2763 O O . VAL A 1 392 ? 173.696 178.315 101.053 1.00 228.80 392 VAL A O 1
ATOM 2765 N N . ASP A 1 393 ? 175.747 178.723 101.907 1.00 229.95 393 ASP A N 1
ATOM 2766 C CA . ASP A 1 393 ? 175.885 177.396 102.489 1.00 229.95 393 ASP A CA 1
ATOM 2767 C C . ASP A 1 393 ? 174.928 177.206 103.660 1.00 229.95 393 ASP A C 1
ATOM 2768 O O . ASP A 1 393 ? 174.409 178.167 104.236 1.00 229.95 393 ASP A O 1
ATOM 2770 N N . LEU A 1 394 ? 174.702 175.938 104.013 1.00 223.11 394 LEU A N 1
ATOM 2771 C CA . LEU A 1 394 ? 173.897 175.628 105.189 1.00 223.11 394 LEU A CA 1
ATOM 2772 C C . LEU A 1 394 ? 174.531 176.196 106.450 1.00 223.11 394 LEU A C 1
ATOM 2773 O O . LEU A 1 394 ? 173.839 176.750 107.311 1.00 223.11 394 LEU A O 1
ATOM 2775 N N . ARG A 1 395 ? 175.850 176.059 106.581 1.00 228.51 395 ARG A N 1
ATOM 2776 C CA . ARG A 1 395 ? 176.544 176.638 107.722 1.00 228.51 395 ARG A CA 1
ATOM 2777 C C . ARG A 1 395 ? 176.399 178.151 107.770 1.00 228.51 395 ARG A C 1
ATOM 2778 O O . ARG A 1 395 ? 176.484 178.737 108.854 1.00 228.51 395 ARG A O 1
ATOM 2780 N N . GLU A 1 396 ? 176.180 178.790 106.623 1.00 228.33 396 GLU A N 1
ATOM 2781 C CA . GLU A 1 396 ? 176.073 180.240 106.546 1.00 228.33 396 GLU A CA 1
ATOM 2782 C C . GLU A 1 396 ? 174.656 180.748 106.757 1.00 228.33 396 GLU A C 1
ATOM 2783 O O . GLU A 1 396 ? 174.479 181.881 107.215 1.00 228.33 396 GLU A O 1
ATOM 2785 N N . VAL A 1 397 ? 173.648 179.941 106.437 1.00 231.11 397 VAL A N 1
ATOM 2786 C CA . VAL A 1 397 ? 172.260 180.385 106.498 1.00 231.11 397 VAL A CA 1
ATOM 2787 C C . VAL A 1 397 ? 171.759 180.268 107.931 1.00 231.11 397 VAL A C 1
ATOM 2788 O O . VAL A 1 397 ? 172.359 179.568 108.755 1.00 231.11 397 VAL A O 1
ATOM 2790 N N . ASN A 1 398 ? 170.660 180.954 108.236 1.00 228.04 398 ASN A N 1
ATOM 2791 C CA . ASN A 1 398 ? 170.034 180.902 109.547 1.00 228.04 398 ASN A CA 1
ATOM 2792 C C . ASN A 1 398 ? 168.580 180.486 109.391 1.00 228.04 398 ASN A C 1
ATOM 2793 O O . ASN A 1 398 ? 167.943 180.757 108.369 1.00 228.04 398 ASN A O 1
ATOM 2795 N N . GLU A 1 399 ? 168.060 179.827 110.428 1.00 217.33 399 GLU A N 1
ATOM 2796 C CA . GLU A 1 399 ? 166.769 179.158 110.326 1.00 217.33 399 GLU A CA 1
ATOM 2797 C C . GLU A 1 399 ? 165.655 180.094 109.882 1.00 217.33 399 GLU A C 1
ATOM 2798 O O . GLU A 1 399 ? 164.732 179.651 109.189 1.00 217.33 399 GLU A O 1
ATOM 2800 N N . HIS A 1 400 ? 165.713 181.371 110.260 1.00 217.08 400 HIS A N 1
ATOM 2801 C CA . HIS A 1 400 ? 164.646 182.296 109.892 1.00 217.08 400 HIS A CA 1
ATOM 2802 C C . HIS A 1 400 ? 164.418 182.292 108.386 1.00 217.08 400 HIS A C 1
ATOM 2803 O O . HIS A 1 400 ? 163.279 182.179 107.918 1.00 217.08 400 HIS A O 1
ATOM 2805 N N . SER A 1 401 ? 165.496 182.405 107.608 1.00 217.13 401 SER A N 1
ATOM 2806 C CA . SER A 1 401 ? 165.358 182.479 106.158 1.00 217.13 401 SER A CA 1
ATOM 2807 C C . SER A 1 401 ? 164.848 181.164 105.582 1.00 217.13 401 SER A C 1
ATOM 2808 O O . SER A 1 401 ? 164.017 181.162 104.667 1.00 217.13 401 SER A O 1
ATOM 2810 N N . LEU A 1 402 ? 165.331 180.037 106.106 1.00 212.13 402 LEU A N 1
ATOM 2811 C CA . LEU A 1 402 ? 164.908 178.737 105.598 1.00 212.13 402 LEU A CA 1
ATOM 2812 C C . LEU A 1 402 ? 163.392 178.602 105.631 1.00 212.13 402 LEU A C 1
ATOM 2813 O O . LEU A 1 402 ? 162.756 178.283 104.621 1.00 212.13 402 LEU A O 1
ATOM 2815 N N . ARG A 1 403 ? 162.796 178.851 106.798 1.00 217.75 403 ARG A N 1
ATOM 2816 C CA . ARG A 1 403 ? 161.358 178.661 106.945 1.00 217.75 403 ARG A CA 1
ATOM 2817 C C . ARG A 1 403 ? 160.582 179.635 106.070 1.00 217.75 403 ARG A C 1
ATOM 2818 O O . ARG A 1 403 ? 159.614 179.248 105.404 1.00 217.75 403 ARG A O 1
ATOM 2820 N N . LYS A 1 404 ? 160.994 180.901 106.051 1.00 227.86 404 LYS A N 1
ATOM 2821 C CA . LYS A 1 404 ? 160.270 181.920 105.305 1.00 227.86 404 LYS A CA 1
ATOM 2822 C C . LYS A 1 404 ? 160.566 181.881 103.813 1.00 227.86 404 LYS A C 1
ATOM 2823 O O . LYS A 1 404 ? 159.920 182.610 103.053 1.00 227.86 404 LYS A O 1
ATOM 2825 N N . THR A 1 405 ? 161.521 181.058 103.378 1.00 222.87 405 THR A N 1
ATOM 2826 C CA . THR A 1 405 ? 161.846 180.932 101.965 1.00 222.87 405 THR A CA 1
ATOM 2827 C C . THR A 1 405 ? 161.772 179.506 101.445 1.00 222.87 405 THR A C 1
ATOM 2828 O O . THR A 1 405 ? 161.709 179.321 100.224 1.00 222.87 405 THR A O 1
ATOM 2830 N N . VAL A 1 406 ? 161.776 178.500 102.315 1.00 214.11 406 VAL A N 1
ATOM 2831 C CA . VAL A 1 406 ? 161.776 177.104 101.904 1.00 214.11 406 VAL A CA 1
ATOM 2832 C C . VAL A 1 406 ? 160.734 176.355 102.718 1.00 214.11 406 VAL A C 1
ATOM 2833 O O . VAL A 1 406 ? 160.380 176.770 103.828 1.00 214.11 406 VAL A O 1
ATOM 2835 N N . SER A 1 407 ? 160.246 175.250 102.165 1.00 209.85 407 SER A N 1
ATOM 2836 C CA . SER A 1 407 ? 159.305 174.375 102.843 1.00 209.85 407 SER A CA 1
ATOM 2837 C C . SER A 1 407 ? 159.562 172.944 102.402 1.00 209.85 407 SER A C 1
ATOM 2838 O O . SER A 1 407 ? 160.216 172.694 101.387 1.00 209.85 407 SER A O 1
ATOM 2840 N N . PHE A 1 408 ? 159.036 172.000 103.177 1.00 208.95 408 PHE A N 1
ATOM 2841 C CA . PHE A 1 408 ? 159.316 170.588 102.940 1.00 208.95 408 PHE A CA 1
ATOM 2842 C C . PHE A 1 408 ? 158.168 169.766 103.504 1.00 208.95 408 PHE A C 1
ATOM 2843 O O . PHE A 1 408 ? 158.011 169.678 104.725 1.00 208.95 408 PHE A O 1
ATOM 2845 N N . VAL A 1 409 ? 157.374 169.162 102.621 1.00 203.85 409 VAL A N 1
ATOM 2846 C CA . VAL A 1 409 ? 156.345 168.232 103.064 1.00 203.85 409 VAL A CA 1
ATOM 2847 C C . VAL A 1 409 ? 157.010 166.939 103.510 1.00 203.85 409 VAL A C 1
ATOM 2848 O O . VAL A 1 409 ? 157.854 166.377 102.801 1.00 203.85 409 VAL A O 1
ATOM 2850 N N . LEU A 1 410 ? 156.633 166.460 104.690 1.00 200.99 410 LEU A N 1
ATOM 2851 C CA . LEU A 1 410 ? 157.285 165.292 105.258 1.00 200.99 410 LEU A CA 1
ATOM 2852 C C . LEU A 1 410 ? 156.872 164.026 104.515 1.00 200.99 410 LEU A C 1
ATOM 2853 O O . LEU A 1 410 ? 155.900 164.001 103.756 1.00 200.99 410 LEU A O 1
ATOM 2855 N N . GLN A 1 411 ? 157.639 162.959 104.746 1.00 206.33 411 GLN A N 1
ATOM 2856 C CA . GLN A 1 411 ? 157.307 161.663 104.170 1.00 206.33 411 GLN A CA 1
ATOM 2857 C C . GLN A 1 411 ? 155.992 161.121 104.712 1.00 206.33 411 GLN A C 1
ATOM 2858 O O . GLN A 1 411 ? 155.414 160.210 104.109 1.00 206.33 411 GLN A O 1
ATOM 2860 N N . LYS A 1 412 ? 155.510 161.658 105.830 1.00 205.03 412 LYS A N 1
ATOM 2861 C CA . LYS A 1 412 ? 154.276 161.210 106.455 1.00 205.03 412 LYS A CA 1
ATOM 2862 C C . LYS A 1 412 ? 153.406 162.417 106.768 1.00 205.03 412 LYS A C 1
ATOM 2863 O O . LYS A 1 412 ? 153.917 163.510 107.030 1.00 205.03 412 LYS A O 1
ATOM 2865 N N . ALA A 1 413 ? 152.092 162.215 106.735 1.00 204.46 413 ALA A N 1
ATOM 2866 C CA . ALA A 1 413 ? 151.151 163.283 107.038 1.00 204.46 413 ALA A CA 1
ATOM 2867 C C . ALA A 1 413 ? 150.970 163.406 108.545 1.00 204.46 413 ALA A C 1
ATOM 2868 O O . ALA A 1 413 ? 150.732 162.40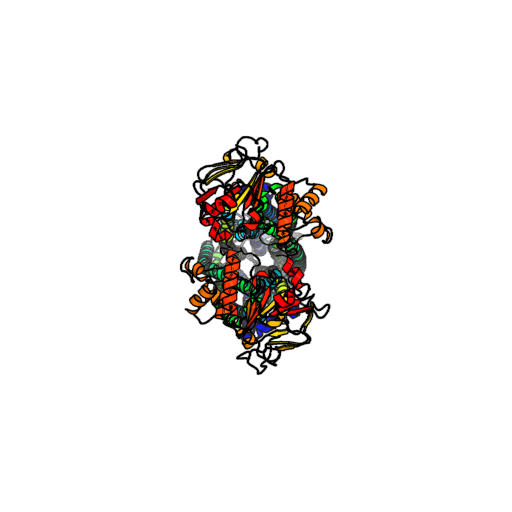9 109.235 1.00 204.46 413 ALA A O 1
ATOM 2870 N N . ILE A 1 414 ? 151.076 164.631 109.053 1.00 202.72 414 ILE A N 1
ATOM 2871 C CA . ILE A 1 414 ? 151.007 164.910 110.482 1.00 202.72 414 ILE A CA 1
ATOM 2872 C C . ILE A 1 414 ? 149.979 166.005 110.712 1.00 202.72 414 ILE A C 1
ATOM 2873 O O . ILE A 1 414 ? 149.990 167.029 110.020 1.00 202.72 414 ILE A O 1
ATOM 2875 N N . LEU A 1 415 ? 149.099 165.792 111.687 1.00 203.37 415 LEU A N 1
ATOM 2876 C CA . LEU A 1 415 ? 148.109 166.779 112.085 1.00 203.37 415 LEU A CA 1
ATOM 2877 C C . LEU A 1 415 ? 148.076 166.871 113.603 1.00 203.37 415 LEU A C 1
ATOM 2878 O O . LEU A 1 415 ? 148.496 165.953 114.311 1.00 203.37 415 LEU A O 1
ATOM 2880 N N . PHE A 1 416 ? 147.567 167.995 114.098 1.00 190.51 416 PHE A N 1
ATOM 2881 C CA . PHE A 1 416 ? 147.481 168.256 115.525 1.00 190.51 416 PHE A CA 1
ATOM 2882 C C . PHE A 1 416 ? 146.036 168.526 115.918 1.00 190.51 416 PHE A C 1
ATOM 2883 O O . PHE A 1 416 ? 145.218 168.946 115.095 1.00 190.51 416 PHE A O 1
ATOM 2885 N N . SER A 1 417 ? 145.732 168.277 117.190 1.00 204.89 417 SER A N 1
ATOM 2886 C CA . SER A 1 417 ? 144.379 168.456 117.691 1.00 204.89 417 SER A CA 1
ATOM 2887 C C . SER A 1 417 ? 143.901 169.885 117.455 1.00 204.89 417 SER A C 1
ATOM 2888 O O . SER A 1 417 ? 144.683 170.796 117.171 1.00 204.89 417 SER A O 1
ATOM 2890 N N . GLY A 1 418 ? 142.591 170.072 117.579 1.00 215.87 418 GLY A N 1
ATOM 2891 C CA . GLY A 1 418 ? 141.995 171.381 117.410 1.00 215.87 418 GLY A CA 1
ATOM 2892 C C . GLY A 1 418 ? 141.283 171.525 116.083 1.00 215.87 418 GLY A C 1
ATOM 2893 O O . GLY A 1 418 ? 140.565 170.618 115.653 1.00 215.87 418 GLY A O 1
ATOM 2894 N N . THR A 1 419 ? 141.474 172.664 115.429 1.00 221.58 419 THR A N 1
ATOM 2895 C CA . THR A 1 419 ? 140.852 172.933 114.144 1.00 221.58 419 THR A CA 1
ATOM 2896 C C . THR A 1 419 ? 141.850 172.721 113.012 1.00 221.58 419 THR A C 1
ATOM 2897 O O . THR A 1 419 ? 143.065 172.818 113.191 1.00 221.58 419 THR A O 1
ATOM 2899 N N . ILE A 1 420 ? 141.314 172.423 111.830 1.00 213.25 420 ILE A N 1
ATOM 2900 C CA . ILE A 1 420 ? 142.161 172.306 110.648 1.00 213.25 420 ILE A CA 1
ATOM 2901 C C . ILE A 1 420 ? 142.725 173.667 110.268 1.00 213.25 420 ILE A C 1
ATOM 2902 O O . ILE A 1 420 ? 143.795 173.763 109.655 1.00 213.25 420 ILE A O 1
ATOM 2904 N N . ALA A 1 421 ? 142.016 174.741 110.621 1.00 215.15 421 ALA A N 1
ATOM 2905 C CA . ALA A 1 421 ? 142.478 176.077 110.266 1.00 215.15 421 ALA A CA 1
ATOM 2906 C C . ALA A 1 421 ? 143.835 176.376 110.885 1.00 215.15 421 ALA A C 1
ATOM 2907 O O . ALA A 1 421 ? 144.730 176.899 110.214 1.00 215.15 421 ALA A O 1
ATOM 2909 N N . GLN A 1 422 ? 144.012 176.050 112.166 1.00 211.82 422 GLN A N 1
ATOM 2910 C CA . GLN A 1 422 ? 145.291 176.320 112.814 1.00 211.82 422 GLN A CA 1
ATOM 2911 C C . GLN A 1 422 ? 146.398 175.449 112.231 1.00 211.82 422 GLN A C 1
ATOM 2912 O O . GLN A 1 422 ? 147.528 175.916 112.035 1.00 211.82 422 GLN A O 1
ATOM 2914 N N . ASN A 1 423 ? 146.095 174.183 111.936 1.00 207.11 423 ASN A N 1
ATOM 2915 C CA . ASN A 1 423 ? 147.094 173.324 111.312 1.00 207.11 423 ASN A CA 1
ATOM 2916 C C . ASN A 1 423 ? 147.525 173.873 109.963 1.00 207.11 423 ASN A C 1
ATOM 2917 O O . ASN A 1 423 ? 148.713 173.839 109.629 1.00 207.11 423 ASN A O 1
ATOM 2919 N N . LEU A 1 424 ? 146.580 174.381 109.177 1.00 216.06 424 LEU A N 1
ATOM 2920 C CA . LEU A 1 424 ? 146.944 175.067 107.947 1.00 216.06 424 LEU A CA 1
ATOM 2921 C C . LEU A 1 424 ? 147.804 176.288 108.242 1.00 216.06 424 LEU A C 1
ATOM 2922 O O . LEU A 1 424 ? 148.804 176.531 107.559 1.00 216.06 424 LEU A O 1
ATOM 2924 N N . ARG A 1 425 ? 147.434 177.054 109.268 1.00 211.18 425 ARG A N 1
ATOM 2925 C CA . ARG A 1 425 ? 148.197 178.235 109.644 1.00 211.18 425 ARG A CA 1
ATOM 2926 C C . ARG A 1 425 ? 149.600 177.891 110.110 1.00 211.18 425 ARG A C 1
ATOM 2927 O O . ARG A 1 425 ? 150.443 178.792 110.195 1.00 211.18 425 ARG A O 1
ATOM 2929 N N . HIS A 1 426 ? 149.866 176.623 110.429 1.00 202.64 426 HIS A N 1
ATOM 2930 C CA . HIS A 1 426 ? 151.222 176.221 110.785 1.00 202.64 426 HIS A CA 1
ATOM 2931 C C . HIS A 1 426 ? 152.237 176.809 109.814 1.00 202.64 426 HIS A C 1
ATOM 2932 O O . HIS A 1 426 ? 153.268 177.353 110.225 1.00 202.64 426 HIS A O 1
ATOM 2934 N N . GLY A 1 427 ? 151.956 176.710 108.514 1.00 201.90 427 GLY A N 1
ATOM 2935 C CA . GLY A 1 427 ? 152.878 177.224 107.519 1.00 201.90 427 GLY A CA 1
ATOM 2936 C C . GLY A 1 427 ? 153.123 178.714 107.615 1.00 201.90 427 GLY A C 1
ATOM 2937 O O . GLY A 1 427 ? 154.272 179.149 107.497 1.00 201.90 427 GLY A O 1
ATOM 2938 N N . LYS A 1 428 ? 152.074 179.505 107.831 1.00 206.38 428 LYS A N 1
ATOM 2939 C CA . LYS A 1 428 ? 152.217 180.958 107.887 1.00 206.38 428 LYS A CA 1
ATOM 2940 C C . LYS A 1 428 ? 151.416 181.480 109.066 1.00 206.38 428 LYS A C 1
ATOM 2941 O O . LYS A 1 428 ? 150.242 181.132 109.221 1.00 206.38 428 LYS A O 1
ATOM 2943 N N . ARG A 1 429 ? 152.045 182.325 109.884 1.00 206.90 429 ARG A N 1
ATOM 2944 C CA . ARG A 1 429 ? 151.388 182.811 111.091 1.00 206.90 429 ARG A CA 1
ATOM 2945 C C . ARG A 1 429 ? 150.149 183.633 110.769 1.00 206.90 429 ARG A C 1
ATOM 2946 O O . ARG A 1 429 ? 149.107 183.462 111.413 1.00 206.90 429 ARG A O 1
ATOM 2948 N N . ASP A 1 430 ? 150.234 184.519 109.775 1.00 216.06 430 ASP A N 1
ATOM 2949 C CA . ASP A 1 430 ? 149.178 185.492 109.517 1.00 216.06 430 ASP A CA 1
ATOM 2950 C C . ASP A 1 430 ? 148.397 185.177 108.248 1.00 216.06 430 ASP A C 1
ATOM 2951 O O . ASP A 1 430 ? 147.762 186.074 107.683 1.00 216.06 430 ASP A O 1
ATOM 2953 N N . ALA A 1 431 ? 148.425 183.932 107.782 1.00 213.72 431 ALA A N 1
ATOM 2954 C CA . ALA A 1 431 ? 147.689 183.590 106.574 1.00 213.72 431 ALA A CA 1
ATOM 2955 C C . ALA A 1 431 ? 146.200 183.817 106.786 1.00 213.72 431 ALA A C 1
ATOM 2956 O O . ALA A 1 431 ? 145.552 183.106 107.559 1.00 213.72 431 ALA A O 1
ATOM 2958 N N . SER A 1 432 ? 145.657 184.815 106.097 1.00 220.91 432 SER A N 1
ATOM 2959 C CA . SER A 1 432 ? 144.231 185.071 106.172 1.00 220.91 432 SER A CA 1
ATOM 2960 C C . SER A 1 432 ? 143.457 183.894 105.590 1.00 220.91 432 SER A C 1
ATOM 2961 O O . SER A 1 432 ? 144.024 182.966 105.006 1.00 220.91 432 SER A O 1
ATOM 2963 N N . GLU A 1 433 ? 142.135 183.941 105.756 1.00 222.47 433 GLU A N 1
ATOM 2964 C CA . GLU A 1 433 ? 141.299 182.901 105.174 1.00 222.47 433 GLU A CA 1
ATOM 2965 C C . GLU A 1 433 ? 141.463 182.847 103.664 1.00 222.47 433 GLU A C 1
ATOM 2966 O O . GLU A 1 433 ? 141.608 181.758 103.097 1.00 222.47 433 GLU A O 1
ATOM 2968 N N . ALA A 1 434 ? 141.489 184.009 103.004 1.00 221.26 434 ALA A N 1
ATOM 2969 C CA . ALA A 1 434 ? 141.552 184.031 101.547 1.00 221.26 434 ALA A CA 1
ATOM 2970 C C . ALA A 1 434 ? 142.711 183.188 101.034 1.00 221.26 434 ALA A C 1
ATOM 2971 O O . ALA A 1 434 ? 142.514 182.286 100.209 1.00 221.26 434 ALA A O 1
ATOM 2973 N N . ASP A 1 435 ? 143.919 183.444 101.536 1.00 217.56 435 ASP A N 1
ATOM 2974 C CA . ASP A 1 435 ? 145.054 182.608 101.169 1.00 217.56 435 ASP A CA 1
ATOM 2975 C C . ASP A 1 435 ? 144.796 181.161 101.557 1.00 217.56 435 ASP A C 1
ATOM 2976 O O . ASP A 1 435 ? 145.296 180.236 100.907 1.00 217.56 435 ASP A O 1
ATOM 2978 N N . MET A 1 436 ? 144.005 180.948 102.608 1.00 219.10 436 MET A N 1
ATOM 2979 C CA . MET A 1 436 ? 143.729 179.590 103.055 1.00 219.10 436 MET A CA 1
ATOM 2980 C C . MET A 1 436 ? 142.987 178.807 101.978 1.00 219.10 436 MET A C 1
ATOM 2981 O O . MET A 1 436 ? 143.402 177.704 101.603 1.00 219.10 436 MET A O 1
ATOM 2983 N N . GLU A 1 437 ? 141.898 179.368 101.442 1.00 223.64 437 GLU A N 1
ATOM 2984 C CA . GLU A 1 437 ? 141.197 178.626 100.398 1.00 223.64 437 GLU A CA 1
ATOM 2985 C C . GLU A 1 437 ? 141.956 178.674 99.080 1.00 223.64 437 GLU A C 1
ATOM 2986 O O . GLU A 1 437 ? 141.776 177.787 98.242 1.00 223.64 437 GLU A O 1
ATOM 2988 N N . ARG A 1 438 ? 142.812 179.675 98.868 1.00 216.48 438 ARG A N 1
ATOM 2989 C CA . ARG A 1 438 ? 143.693 179.615 97.705 1.00 216.48 438 ARG A CA 1
ATOM 2990 C C . ARG A 1 438 ? 144.573 178.373 97.767 1.00 216.48 438 ARG A C 1
ATOM 2991 O O . ARG A 1 438 ? 144.672 177.614 96.795 1.00 216.48 438 ARG A O 1
ATOM 2993 N N . ALA A 1 439 ? 145.202 178.139 98.918 1.00 212.24 439 ALA A N 1
ATOM 2994 C CA . ALA A 1 439 ? 146.012 176.939 99.086 1.00 212.24 439 ALA A CA 1
ATOM 2995 C C . ALA A 1 439 ? 145.158 175.684 98.967 1.00 212.24 439 ALA A C 1
ATOM 2996 O O . ALA A 1 439 ? 145.575 174.693 98.356 1.00 212.24 439 ALA A O 1
ATOM 2998 N N . SER A 1 440 ? 143.957 175.705 99.549 1.00 218.04 440 SER A N 1
ATOM 2999 C CA . SER A 1 440 ? 143.078 174.544 99.458 1.00 218.04 440 SER A CA 1
ATOM 3000 C C . SER A 1 440 ? 142.765 174.206 98.006 1.00 218.04 440 SER A C 1
ATOM 3001 O O . SER A 1 440 ? 142.875 173.047 97.590 1.00 218.04 440 SER A O 1
ATOM 3003 N N . GLY A 1 441 ? 142.381 175.211 97.217 1.00 221.34 441 GLY A N 1
ATOM 3004 C CA . GLY A 1 441 ? 142.106 174.977 95.811 1.00 221.34 441 GLY A CA 1
ATOM 3005 C C . GLY A 1 441 ? 143.333 174.510 95.058 1.00 221.34 441 GLY A C 1
ATOM 3006 O O . GLY A 1 441 ? 143.238 173.668 94.161 1.00 221.34 441 GLY A O 1
ATOM 3007 N N . ILE A 1 442 ? 144.504 175.042 95.413 1.00 217.51 442 ILE A N 1
ATOM 3008 C CA . ILE A 1 442 ? 145.737 174.518 94.839 1.00 217.51 442 ILE A CA 1
ATOM 3009 C C . ILE A 1 442 ? 145.849 173.031 95.127 1.00 217.51 442 ILE A C 1
ATOM 3010 O O . ILE A 1 442 ? 146.256 172.248 94.260 1.00 217.51 442 ILE A O 1
ATOM 3012 N N . ALA A 1 443 ? 145.490 172.617 96.338 1.00 216.86 443 ALA A N 1
ATOM 3013 C CA . ALA A 1 443 ? 145.425 171.208 96.697 1.00 216.86 443 ALA A CA 1
ATOM 3014 C C . ALA A 1 443 ? 144.063 170.593 96.410 1.00 216.86 443 ALA A C 1
ATOM 3015 O O . ALA A 1 443 ? 143.883 169.392 96.632 1.00 216.86 443 ALA A O 1
ATOM 3017 N N . GLN A 1 444 ? 143.109 171.380 95.929 1.00 221.34 444 GLN A N 1
ATOM 3018 C CA . GLN A 1 444 ? 141.780 170.895 95.574 1.00 221.34 444 GLN A CA 1
ATOM 3019 C C . GLN A 1 444 ? 141.088 170.281 96.789 1.00 221.34 444 GLN A C 1
ATOM 3020 O O . GLN A 1 444 ? 140.697 169.114 96.803 1.00 221.34 444 GLN A O 1
ATOM 3022 N N . ALA A 1 445 ? 140.942 171.109 97.824 1.00 220.16 445 ALA A N 1
ATOM 3023 C CA . ALA A 1 445 ? 140.284 170.708 99.057 1.00 220.16 445 ALA A CA 1
ATOM 3024 C C . ALA A 1 445 ? 139.164 171.640 99.488 1.00 220.16 445 ALA A C 1
ATOM 3025 O O . ALA A 1 445 ? 138.585 171.420 100.557 1.00 220.16 445 ALA A O 1
ATOM 3027 N N . LYS A 1 446 ? 138.839 172.669 98.703 1.00 222.97 446 LYS A N 1
ATOM 3028 C CA . LYS A 1 446 ? 137.856 173.649 99.153 1.00 222.97 446 LYS A CA 1
ATOM 3029 C C . LYS A 1 446 ? 136.507 172.991 99.410 1.00 222.97 446 LYS A C 1
ATOM 3030 O O . LYS A 1 446 ? 135.929 173.137 100.492 1.00 222.97 446 LYS A O 1
ATOM 3032 N N . GLU A 1 447 ? 135.990 172.255 98.425 1.00 234.31 447 GLU A N 1
ATOM 3033 C CA . GLU A 1 447 ? 134.694 171.602 98.591 1.00 234.31 447 GLU A CA 1
ATOM 3034 C C . GLU A 1 447 ? 134.744 170.540 99.683 1.00 234.31 447 GLU A C 1
ATOM 3035 O O . GLU A 1 447 ? 133.812 170.420 100.489 1.00 234.31 447 GLU A O 1
ATOM 3037 N N . PHE A 1 448 ? 135.827 169.761 99.729 1.00 222.03 448 PHE A N 1
ATOM 3038 C CA . PHE A 1 448 ? 135.938 168.712 100.734 1.00 222.03 448 PHE A CA 1
ATOM 3039 C C . PHE A 1 448 ? 135.862 169.297 102.134 1.00 222.03 448 PHE A C 1
ATOM 3040 O O . PHE A 1 448 ? 135.155 168.776 103.004 1.00 222.03 448 PHE A O 1
ATOM 3042 N N . ILE A 1 449 ? 136.588 170.388 102.369 1.00 225.43 449 ILE A N 1
ATOM 3043 C CA . ILE A 1 449 ? 136.530 171.054 103.662 1.00 225.43 449 ILE A CA 1
ATOM 3044 C C . ILE A 1 449 ? 135.145 171.642 103.889 1.00 225.43 449 ILE A C 1
ATOM 3045 O O . ILE A 1 449 ? 134.596 171.570 104.995 1.00 225.43 449 ILE A O 1
ATOM 3047 N N . GLU A 1 450 ? 134.552 172.227 102.845 1.00 229.84 450 GLU A N 1
ATOM 3048 C CA . GLU A 1 450 ? 133.202 172.763 102.967 1.00 229.84 450 GLU A CA 1
ATOM 3049 C C . GLU A 1 450 ? 132.225 171.701 103.446 1.00 229.84 450 GLU A C 1
ATOM 3050 O O . GLU A 1 450 ? 131.257 172.018 104.146 1.00 229.84 450 GLU A O 1
ATOM 3052 N N . LYS A 1 451 ? 132.462 170.438 103.087 1.00 229.99 451 LYS A N 1
ATOM 3053 C CA . LYS A 1 451 ? 131.571 169.370 103.524 1.00 229.99 451 LYS A CA 1
ATOM 3054 C C . LYS A 1 451 ? 131.605 169.163 105.033 1.00 229.99 451 LYS A C 1
ATOM 3055 O O . LYS A 1 451 ? 130.722 168.486 105.569 1.00 229.99 451 LYS A O 1
ATOM 3057 N N . LEU A 1 452 ? 132.590 169.724 105.728 1.00 229.92 452 LEU A N 1
ATOM 3058 C CA . LEU A 1 452 ? 132.717 169.503 107.158 1.00 229.92 452 LEU A CA 1
ATOM 3059 C C . LEU A 1 452 ? 131.725 170.372 107.929 1.00 229.92 452 LEU A C 1
ATOM 3060 O O . LEU A 1 452 ? 130.979 171.172 107.359 1.00 229.92 452 LEU A O 1
ATOM 3062 N N . ALA A 1 453 ? 131.726 170.199 109.254 1.00 231.36 453 ALA A N 1
ATOM 3063 C CA . ALA A 1 453 ? 130.778 170.910 110.104 1.00 231.36 453 ALA A CA 1
ATOM 3064 C C . ALA A 1 453 ? 130.844 172.417 109.912 1.00 231.36 453 ALA A C 1
ATOM 3065 O O . ALA A 1 453 ? 129.809 173.045 109.663 1.00 231.36 453 ALA A O 1
ATOM 3067 N N . GLU A 1 454 ? 132.023 173.006 110.016 1.00 232.46 454 GLU A N 1
ATOM 3068 C CA . GLU A 1 454 ? 132.220 174.426 109.753 1.00 232.46 454 GLU A CA 1
ATOM 3069 C C . GLU A 1 454 ? 133.030 174.670 108.494 1.00 232.46 454 GLU A C 1
ATOM 3070 O O . GLU A 1 454 ? 132.739 175.612 107.753 1.00 232.46 454 GLU A O 1
ATOM 3072 N N . GLY A 1 455 ? 134.037 173.843 108.233 1.00 233.57 455 GLY A N 1
ATOM 3073 C CA . GLY A 1 455 ? 134.956 174.080 107.144 1.00 233.57 455 GLY A CA 1
ATOM 3074 C C . GLY A 1 455 ? 136.388 174.129 107.629 1.00 233.57 455 GLY A C 1
ATOM 3075 O O . GLY A 1 455 ? 136.897 173.152 108.185 1.00 233.57 455 GLY A O 1
ATOM 3076 N N . TYR A 1 456 ? 137.048 175.270 107.432 1.00 222.86 456 TYR A N 1
ATOM 3077 C CA . TYR A 1 456 ? 138.462 175.367 107.771 1.00 222.86 456 TYR A CA 1
ATOM 3078 C C . TYR A 1 456 ? 138.667 175.321 109.278 1.00 222.86 456 TYR A C 1
ATOM 3079 O O . TYR A 1 456 ? 139.675 174.793 109.761 1.00 222.86 456 TYR A O 1
ATOM 3081 N N . ASP A 1 457 ? 137.720 175.864 110.037 1.00 227.68 457 ASP A N 1
ATOM 3082 C CA . ASP A 1 457 ? 137.795 175.825 111.490 1.00 227.68 457 ASP A CA 1
ATOM 3083 C C . ASP A 1 457 ? 137.235 174.533 112.069 1.00 227.68 457 ASP A C 1
ATOM 3084 O O . ASP A 1 457 ? 137.275 174.356 113.291 1.00 227.68 457 ASP A O 1
ATOM 3086 N N . ALA A 1 458 ? 136.718 173.638 111.231 1.00 222.68 458 ALA A N 1
ATOM 3087 C CA . ALA A 1 458 ? 136.173 172.385 111.723 1.00 222.68 458 ALA A CA 1
ATOM 3088 C C . ALA A 1 458 ? 137.205 171.671 112.595 1.00 222.68 458 ALA A C 1
ATOM 3089 O O . ALA A 1 458 ? 138.408 171.915 112.471 1.00 222.68 458 ALA A O 1
ATOM 3091 N N . PRO A 1 459 ? 136.764 170.790 113.486 1.00 217.28 459 PRO A N 1
ATOM 3092 C CA . PRO A 1 459 ? 137.698 170.142 114.409 1.00 217.28 459 PRO A CA 1
ATOM 3093 C C . PRO A 1 459 ? 138.467 169.005 113.753 1.00 217.28 459 PRO A C 1
ATOM 3094 O O . PRO A 1 459 ? 138.105 168.493 112.693 1.00 217.28 459 PRO A O 1
ATOM 3096 N N . VAL A 1 460 ? 139.554 168.621 114.415 1.00 215.43 460 VAL A N 1
ATOM 3097 C CA . VAL A 1 460 ? 140.360 167.473 114.018 1.00 215.43 460 VAL A CA 1
ATOM 3098 C C . VAL A 1 460 ? 140.781 166.726 115.274 1.00 215.43 460 VAL A C 1
ATOM 3099 O O . VAL A 1 460 ? 141.090 167.339 116.301 1.00 215.43 460 VAL A O 1
ATOM 3101 N N . GLU A 1 461 ? 140.790 165.399 115.192 1.00 225.01 461 GLU A N 1
ATOM 3102 C CA . GLU A 1 461 ? 141.169 164.579 116.330 1.00 225.01 461 GLU A CA 1
ATOM 3103 C C . GLU A 1 461 ? 142.656 164.732 116.633 1.00 225.01 461 GLU A C 1
ATOM 3104 O O . GLU A 1 461 ? 143.451 165.160 115.792 1.00 225.01 461 GLU A O 1
ATOM 3106 N N . GLU A 1 462 ? 143.028 164.371 117.862 1.00 229.57 462 GLU A N 1
ATOM 3107 C CA . GLU A 1 462 ? 144.432 164.442 118.251 1.00 229.57 462 GLU A CA 1
ATOM 3108 C C . GLU A 1 462 ? 145.289 163.558 117.354 1.00 229.57 462 GLU A C 1
ATOM 3109 O O . GLU A 1 462 ? 146.371 163.967 116.917 1.00 229.57 462 GLU A O 1
ATOM 3111 N N . ARG A 1 463 ? 144.821 162.349 117.062 1.00 220.30 463 ARG A N 1
ATOM 3112 C CA . ARG A 1 463 ? 145.496 161.455 116.136 1.00 220.30 463 ARG A CA 1
ATOM 3113 C C . ARG A 1 463 ? 145.025 161.645 114.701 1.00 220.30 463 ARG A C 1
ATOM 3114 O O . ARG A 1 463 ? 145.537 160.974 113.800 1.00 220.30 463 ARG A O 1
ATOM 3116 N N . SER A 1 464 ? 144.070 162.543 114.470 1.00 223.14 464 SER A N 1
ATOM 3117 C CA . SER A 1 464 ? 143.522 162.801 113.142 1.00 223.14 464 SER A CA 1
ATOM 3118 C C . SER A 1 464 ? 142.804 161.585 112.570 1.00 223.14 464 SER A C 1
ATOM 3119 O O . SER A 1 464 ? 142.875 161.328 111.364 1.00 223.14 464 SER A O 1
ATOM 3121 N N . ASN A 1 465 ? 142.106 160.827 113.415 1.00 222.66 465 ASN A N 1
ATOM 3122 C CA . ASN A 1 465 ? 141.440 159.612 112.962 1.00 222.66 465 ASN A CA 1
ATOM 3123 C C . ASN A 1 465 ? 140.083 159.875 112.328 1.00 222.66 465 ASN A C 1
ATOM 3124 O O . ASN A 1 465 ? 139.473 158.929 111.817 1.00 222.66 465 ASN A O 1
ATOM 3126 N N . ASN A 1 466 ? 139.593 161.112 112.343 1.00 220.52 466 ASN A N 1
ATOM 3127 C CA . ASN A 1 466 ? 138.319 161.427 111.711 1.00 220.52 466 ASN A CA 1
ATOM 3128 C C . ASN A 1 466 ? 138.468 161.827 110.248 1.00 220.52 466 ASN A C 1
ATOM 3129 O O . ASN A 1 466 ? 137.473 162.207 109.623 1.00 220.52 466 ASN A O 1
ATOM 3131 N N . PHE A 1 467 ? 139.677 161.756 109.694 1.00 221.56 467 PHE A N 1
ATOM 3132 C CA . PHE A 1 467 ? 139.909 161.939 108.268 1.00 221.56 467 PHE A CA 1
ATOM 3133 C C . PHE A 1 467 ? 140.805 160.821 107.761 1.00 221.56 467 PHE A C 1
ATOM 3134 O O . PHE A 1 467 ? 141.676 160.334 108.487 1.00 221.56 467 PHE A O 1
ATOM 3136 N N . SER A 1 468 ? 140.590 160.419 106.512 1.00 216.46 468 SER A N 1
ATOM 3137 C CA . SER A 1 468 ? 141.368 159.342 105.925 1.00 216.46 468 SER A CA 1
ATOM 3138 C C . SER A 1 468 ? 142.664 159.877 105.319 1.00 216.46 468 SER A C 1
ATOM 3139 O O . SER A 1 468 ? 142.948 161.078 105.343 1.00 216.46 468 SER A O 1
ATOM 3141 N N . GLY A 1 469 ? 143.451 158.955 104.760 1.00 214.73 469 GLY A N 1
ATOM 3142 C CA . GLY A 1 469 ? 144.811 159.288 104.365 1.00 214.73 469 GLY A CA 1
ATOM 3143 C C . GLY A 1 469 ? 144.889 160.294 103.234 1.00 214.73 469 GLY A C 1
ATOM 3144 O O . GLY A 1 469 ? 145.744 161.181 103.241 1.00 214.73 469 GLY A O 1
ATOM 3145 N N . GLY A 1 470 ? 144.022 160.159 102.234 1.00 221.41 470 GLY A N 1
ATOM 3146 C CA . GLY A 1 470 ? 144.098 161.023 101.072 1.00 221.41 470 GLY A CA 1
ATOM 3147 C C . GLY A 1 470 ? 143.943 162.489 101.417 1.00 221.41 470 GLY A C 1
ATOM 3148 O O . GLY A 1 470 ? 144.786 163.323 101.060 1.00 221.41 470 GLY A O 1
ATOM 3149 N N . GLN A 1 471 ? 142.867 162.821 102.129 1.00 221.23 471 GLN A N 1
ATOM 3150 C CA . GLN A 1 471 ? 142.692 164.202 102.556 1.00 221.23 471 GLN A CA 1
ATOM 3151 C C . GLN A 1 471 ? 143.772 164.610 103.545 1.00 221.23 471 GLN A C 1
ATOM 3152 O O . GLN A 1 471 ? 144.079 165.797 103.664 1.00 221.23 471 GLN A O 1
ATOM 3154 N N . LYS A 1 472 ? 144.367 163.650 104.253 1.00 217.85 472 LYS A N 1
ATOM 3155 C CA . LYS A 1 472 ? 145.513 163.974 105.096 1.00 217.85 472 LYS A CA 1
ATOM 3156 C C . LYS A 1 472 ? 146.676 164.484 104.255 1.00 217.85 472 LYS A C 1
ATOM 3157 O O . LYS A 1 472 ? 147.283 165.515 104.573 1.00 217.85 472 LYS A O 1
ATOM 3159 N N . GLN A 1 473 ? 146.989 163.783 103.165 1.00 220.15 473 GLN A N 1
ATOM 3160 C CA . GLN A 1 473 ? 148.023 164.249 102.249 1.00 220.15 473 GLN A CA 1
ATOM 3161 C C . GLN A 1 473 ? 147.654 165.613 101.686 1.00 220.15 473 GLN A C 1
ATOM 3162 O O . GLN A 1 473 ? 148.507 166.495 101.529 1.00 220.15 473 GLN A O 1
ATOM 3164 N N . ARG A 1 474 ? 146.377 165.791 101.351 1.00 217.03 474 ARG A N 1
ATOM 3165 C CA . ARG A 1 474 ? 145.941 167.072 100.809 1.00 217.03 474 ARG A CA 1
ATOM 3166 C C . ARG A 1 474 ? 146.160 168.200 101.809 1.00 217.03 474 ARG A C 1
ATOM 3167 O O . ARG A 1 474 ? 146.669 169.267 101.447 1.00 217.03 474 ARG A O 1
ATOM 3169 N N . LEU A 1 475 ? 145.791 167.980 103.069 1.00 211.10 475 LEU A N 1
ATOM 3170 C CA . LEU A 1 475 ? 146.011 168.984 104.101 1.00 211.10 475 LEU A CA 1
ATOM 3171 C C . LEU A 1 475 ? 147.495 169.276 104.250 1.00 211.10 475 LEU A C 1
ATOM 3172 O O . LEU A 1 475 ? 147.905 170.432 104.402 1.00 211.10 475 LEU A O 1
ATOM 3174 N N . SER A 1 476 ? 148.317 168.228 104.216 1.00 210.34 476 SER A N 1
ATOM 3175 C CA . SER A 1 476 ? 149.754 168.427 104.340 1.00 210.34 476 SER A CA 1
ATOM 3176 C C . SER A 1 476 ? 150.293 169.291 103.210 1.00 210.34 476 SER A C 1
ATOM 3177 O O . SER A 1 476 ? 151.084 170.210 103.452 1.00 210.34 476 SER A O 1
ATOM 3179 N N . ILE A 1 477 ? 149.874 169.024 101.975 1.00 212.02 477 ILE A N 1
ATOM 3180 C CA . ILE A 1 477 ? 150.395 169.802 100.857 1.00 212.02 477 ILE A CA 1
ATOM 3181 C C . ILE A 1 477 ? 149.891 171.237 100.930 1.00 212.02 477 ILE A C 1
ATOM 3182 O O . ILE A 1 477 ? 150.625 172.181 100.611 1.00 212.02 477 ILE A O 1
ATOM 3184 N N . THR A 1 478 ? 148.638 171.432 101.350 1.00 212.34 478 THR A N 1
ATOM 3185 C CA . THR A 1 478 ? 148.161 172.789 101.604 1.00 212.34 478 THR A CA 1
ATOM 3186 C C . THR A 1 478 ? 149.069 173.502 102.593 1.00 212.34 478 THR A C 1
ATOM 3187 O O . THR A 1 478 ? 149.539 174.617 102.335 1.00 212.34 478 THR A O 1
ATOM 3189 N N . ARG A 1 479 ? 149.337 172.865 103.733 1.00 205.20 479 ARG A N 1
ATOM 3190 C CA . ARG A 1 479 ? 150.240 173.459 104.712 1.00 205.20 479 ARG A CA 1
ATOM 3191 C C . ARG A 1 479 ? 151.575 173.799 104.068 1.00 205.20 479 ARG A C 1
ATOM 3192 O O . ARG A 1 479 ? 152.177 174.835 104.371 1.00 205.20 479 ARG A O 1
ATOM 3194 N N . GLY A 1 480 ? 152.050 172.934 103.175 1.00 207.80 480 GLY A N 1
ATOM 3195 C CA . GLY A 1 480 ? 153.319 173.191 102.517 1.00 207.80 480 GLY A CA 1
ATOM 3196 C C . GLY A 1 480 ? 153.282 174.419 101.627 1.00 207.80 480 GLY A C 1
ATOM 3197 O O . GLY A 1 480 ? 154.240 175.193 101.583 1.00 207.80 480 GLY A O 1
ATOM 3198 N N . VAL A 1 481 ? 152.177 174.617 100.912 1.00 208.22 481 VAL A N 1
ATOM 3199 C CA . VAL A 1 481 ? 152.106 175.676 99.911 1.00 208.22 481 VAL A CA 1
ATOM 3200 C C . VAL A 1 481 ? 151.581 176.993 100.470 1.00 208.22 481 VAL A C 1
ATOM 3201 O O . VAL A 1 481 ? 151.677 178.022 99.783 1.00 208.22 481 VAL A O 1
ATOM 3203 N N . ILE A 1 482 ? 151.034 176.999 101.686 1.00 207.14 482 ILE A N 1
ATOM 3204 C CA . ILE A 1 482 ? 150.376 178.201 102.189 1.00 207.14 482 ILE A CA 1
ATOM 3205 C C . ILE A 1 482 ? 151.350 179.370 102.223 1.00 207.14 482 ILE A C 1
ATOM 3206 O O . ILE A 1 482 ? 150.988 180.508 101.903 1.00 207.14 482 ILE A O 1
ATOM 3208 N N . GLY A 1 483 ? 152.598 179.112 102.606 1.00 203.16 483 GLY A N 1
ATOM 3209 C CA . GLY A 1 483 ? 153.578 180.179 102.677 1.00 203.16 483 GLY A CA 1
ATOM 3210 C C . GLY A 1 483 ? 154.070 180.666 101.333 1.00 203.16 483 GLY A C 1
ATOM 3211 O O . GLY A 1 483 ? 154.764 181.688 101.283 1.00 203.16 483 GLY A O 1
ATOM 3212 N N . GLU A 1 484 ? 153.726 179.973 100.251 1.00 209.21 484 GLU A N 1
ATOM 3213 C CA . GLU A 1 484 ? 154.202 180.300 98.913 1.00 209.21 484 GLU A CA 1
ATOM 3214 C C . GLU A 1 484 ? 155.718 180.496 98.909 1.00 209.21 484 GLU A C 1
ATOM 3215 O O . GLU A 1 484 ? 156.219 181.498 98.375 1.00 209.21 484 GLU A O 1
ATOM 3217 N N . PRO A 1 485 ? 156.480 179.574 99.487 1.00 216.57 485 PRO A N 1
ATOM 3218 C CA . PRO A 1 485 ? 157.932 179.753 99.548 1.00 216.57 485 PRO A CA 1
ATOM 3219 C C . PRO A 1 485 ? 158.571 179.609 98.180 1.00 216.57 485 PRO A C 1
ATOM 3220 O O . PRO A 1 485 ? 158.026 178.976 97.273 1.00 216.57 485 PRO A O 1
ATOM 3222 N N . LYS A 1 486 ? 159.754 180.208 98.040 1.00 221.80 486 LYS A N 1
ATOM 3223 C CA . LYS A 1 486 ? 160.484 180.096 96.784 1.00 221.80 486 LYS A CA 1
ATOM 3224 C C . LYS A 1 486 ? 160.791 178.641 96.463 1.00 221.80 486 LYS A C 1
ATOM 3225 O O . LYS A 1 486 ? 160.701 178.220 95.303 1.00 221.80 486 LYS A O 1
ATOM 3227 N N . ILE A 1 487 ? 161.145 177.855 97.476 1.00 217.99 487 ILE A N 1
ATOM 3228 C CA . ILE A 1 487 ? 161.513 176.456 97.307 1.00 217.99 487 ILE A CA 1
ATOM 3229 C C . ILE A 1 487 ? 160.468 175.590 97.991 1.00 217.99 487 ILE A C 1
ATOM 3230 O O . ILE A 1 487 ? 160.169 175.780 99.176 1.00 217.99 487 ILE A O 1
ATOM 3232 N N . LEU A 1 488 ? 159.919 174.639 97.243 1.00 216.05 488 LEU A N 1
ATOM 3233 C CA . LEU A 1 488 ? 158.985 173.651 97.762 1.00 216.05 488 LEU A CA 1
ATOM 3234 C C . LEU A 1 488 ? 159.525 172.260 97.479 1.00 216.05 488 LEU A C 1
ATOM 3235 O O . LEU A 1 488 ? 159.983 171.982 96.368 1.00 216.05 488 LEU A O 1
ATOM 3237 N N . ILE A 1 489 ? 159.465 171.387 98.477 1.00 221.27 489 ILE A N 1
ATOM 3238 C CA . ILE A 1 489 ? 159.891 170.002 98.337 1.00 221.27 489 ILE A CA 1
ATOM 3239 C C . ILE A 1 489 ? 158.654 169.122 98.414 1.00 221.27 489 ILE A C 1
ATOM 3240 O O . ILE A 1 489 ? 157.906 169.174 99.398 1.00 221.27 489 ILE A O 1
ATOM 3242 N N . LEU A 1 490 ? 158.439 168.321 97.375 1.00 225.59 490 LEU A N 1
ATOM 3243 C CA . LEU A 1 490 ? 157.260 167.468 97.246 1.00 225.59 490 LEU A CA 1
ATOM 3244 C C . LEU A 1 490 ? 157.732 166.021 97.328 1.00 225.59 490 LEU A C 1
ATOM 3245 O O . LEU A 1 490 ? 158.539 165.569 96.514 1.00 225.59 490 LEU A O 1
ATOM 3247 N N . ASP A 1 491 ? 157.224 165.295 98.320 1.00 232.25 491 ASP A N 1
ATOM 3248 C CA . ASP A 1 491 ? 157.696 163.940 98.566 1.00 232.25 491 ASP A CA 1
ATOM 3249 C C . ASP A 1 491 ? 156.546 162.944 98.482 1.00 232.25 491 ASP A C 1
ATOM 3250 O O . ASP A 1 491 ? 155.827 162.727 99.461 1.00 232.25 491 ASP A O 1
ATOM 3252 N N . ASP A 1 492 ? 156.379 162.339 97.305 1.00 234.02 492 ASP A N 1
ATOM 3253 C CA . ASP A 1 492 ? 155.440 161.240 97.096 1.00 234.02 492 ASP A CA 1
ATOM 3254 C C . ASP A 1 492 ? 154.099 161.470 97.784 1.00 234.02 492 ASP A C 1
ATOM 3255 O O . ASP A 1 492 ? 153.484 160.523 98.284 1.00 234.02 492 ASP A O 1
ATOM 3257 N N . SER A 1 493 ? 153.624 162.713 97.800 1.00 225.63 493 SER A N 1
ATOM 3258 C CA . SER A 1 493 ? 152.338 163.004 98.419 1.00 225.63 493 SER A CA 1
ATOM 3259 C C . SER A 1 493 ? 151.172 162.388 97.662 1.00 225.63 493 SER A C 1
ATOM 3260 O O . SER A 1 493 ? 150.055 162.373 98.187 1.00 225.63 493 SER A O 1
ATOM 3262 N N . THR A 1 494 ? 151.401 161.889 96.450 1.00 232.10 494 THR A N 1
ATOM 3263 C CA . THR A 1 494 ? 150.332 161.335 95.633 1.00 232.10 494 THR A CA 1
ATOM 3264 C C . THR A 1 494 ? 150.190 159.826 95.779 1.00 232.10 494 THR A C 1
ATOM 3265 O O . THR A 1 494 ? 149.405 159.221 95.040 1.00 232.10 494 THR A O 1
ATOM 3267 N N . SER A 1 495 ? 150.917 159.207 96.706 1.00 233.42 495 SER A N 1
ATOM 3268 C CA . SER A 1 495 ? 151.015 157.757 96.783 1.00 233.42 495 SER A CA 1
ATOM 3269 C C . SER A 1 495 ? 149.897 157.114 97.597 1.00 233.42 495 SER A C 1
ATOM 3270 O O . SER A 1 495 ? 149.879 155.886 97.727 1.00 233.42 495 SER A O 1
ATOM 3272 N N . ALA A 1 496 ? 148.973 157.902 98.152 1.00 229.28 496 ALA A N 1
ATOM 3273 C CA . ALA A 1 496 ? 147.886 157.330 98.943 1.00 229.28 496 ALA A CA 1
ATOM 3274 C C . ALA A 1 496 ? 146.491 157.763 98.511 1.00 229.28 496 ALA A C 1
ATOM 3275 O O . ALA A 1 496 ? 145.580 156.929 98.546 1.00 229.28 496 ALA A O 1
ATOM 3277 N N . LEU A 1 497 ? 146.276 159.011 98.104 1.00 229.21 497 LEU A N 1
ATOM 3278 C CA . LEU A 1 497 ? 144.932 159.447 97.764 1.00 229.21 497 LEU A CA 1
ATOM 3279 C C . LEU A 1 497 ? 144.454 158.752 96.489 1.00 229.21 497 LEU A C 1
ATOM 3280 O O . LEU A 1 497 ? 145.179 157.985 95.851 1.00 229.21 497 LEU A O 1
ATOM 3282 N N . ASP A 1 498 ? 143.207 159.037 96.122 1.00 238.60 498 ASP A N 1
ATOM 3283 C CA . ASP A 1 498 ? 142.626 158.442 94.928 1.00 238.60 498 ASP A CA 1
ATOM 3284 C C . ASP A 1 498 ? 143.373 158.908 93.684 1.00 238.60 498 ASP A C 1
ATOM 3285 O O . ASP A 1 498 ? 143.897 160.024 93.626 1.00 238.60 498 ASP A O 1
ATOM 3287 N N . ALA A 1 499 ? 143.415 158.038 92.676 1.00 244.13 499 ALA A N 1
ATOM 3288 C CA . ALA A 1 499 ? 144.094 158.359 91.427 1.00 244.13 499 ALA A CA 1
ATOM 3289 C C . ALA A 1 499 ? 143.203 159.216 90.538 1.00 244.13 499 ALA A C 1
ATOM 3290 O O . ALA A 1 499 ? 143.002 158.902 89.360 1.00 244.13 499 ALA A O 1
ATOM 3292 N N . ARG A 1 500 ? 142.677 160.298 91.090 1.00 234.89 500 ARG A N 1
ATOM 3293 C CA . ARG A 1 500 ? 141.825 161.235 90.366 1.00 234.89 500 ARG A CA 1
ATOM 3294 C C . ARG A 1 500 ? 142.319 162.668 90.470 1.00 234.89 500 ARG A C 1
ATOM 3295 O O . ARG A 1 500 ? 142.086 163.460 89.553 1.00 234.89 500 ARG A O 1
ATOM 3297 N N . SER A 1 501 ? 142.998 163.022 91.561 1.00 230.82 501 SER A N 1
ATOM 3298 C CA . SER A 1 501 ? 143.419 164.394 91.804 1.00 230.82 501 SER A CA 1
ATOM 3299 C C . SER A 1 501 ? 144.922 164.597 91.685 1.00 230.82 501 SER A C 1
ATOM 3300 O O . SER A 1 501 ? 145.394 165.718 91.893 1.00 230.82 501 SER A O 1
ATOM 3302 N N . GLU A 1 502 ? 145.689 163.550 91.373 1.00 233.11 502 GLU A N 1
ATOM 3303 C CA . GLU A 1 502 ? 147.115 163.744 91.132 1.00 233.11 502 GLU A CA 1
ATOM 3304 C C . GLU A 1 502 ? 147.334 164.674 89.946 1.00 233.11 502 GLU A C 1
ATOM 3305 O O . GLU A 1 502 ? 148.175 165.584 89.997 1.00 233.11 502 GLU A O 1
ATOM 3307 N N . ARG A 1 503 ? 146.559 164.479 88.878 1.00 229.37 503 ARG A N 1
ATOM 3308 C CA . ARG A 1 503 ? 146.631 165.377 87.736 1.00 229.37 503 ARG A CA 1
ATOM 3309 C C . ARG A 1 503 ? 146.270 166.798 88.144 1.00 229.37 503 ARG A C 1
ATOM 3310 O O . ARG A 1 503 ? 146.928 167.756 87.726 1.00 229.37 503 ARG A O 1
ATOM 3312 N N . LEU A 1 504 ? 145.242 166.952 88.979 1.00 227.15 504 LEU A N 1
ATOM 3313 C CA . LEU A 1 504 ? 144.808 168.286 89.374 1.00 227.15 504 LEU A CA 1
ATOM 3314 C C . LEU A 1 504 ? 145.872 168.990 90.204 1.00 227.15 504 LEU A C 1
ATOM 3315 O O . LEU A 1 504 ? 146.151 170.176 89.989 1.00 227.15 504 LEU A O 1
ATOM 3317 N N . VAL A 1 505 ? 146.479 168.281 91.155 1.00 226.13 505 VAL A N 1
ATOM 3318 C CA . VAL A 1 505 ? 147.488 168.902 92.008 1.00 226.13 505 VAL A CA 1
ATOM 3319 C C . VAL A 1 505 ? 148.717 169.274 91.190 1.00 226.13 505 VAL A C 1
ATOM 3320 O O . VAL A 1 505 ? 149.274 170.367 91.345 1.00 226.13 505 VAL A O 1
ATOM 3322 N N . ARG A 1 506 ? 149.161 168.381 90.301 1.00 225.59 506 ARG A N 1
ATOM 3323 C CA . ARG A 1 506 ? 150.321 168.719 89.484 1.00 225.59 506 ARG A CA 1
ATOM 3324 C C . ARG A 1 506 ? 150.009 169.884 88.551 1.00 225.59 506 ARG A C 1
ATOM 3325 O O . ARG A 1 506 ? 150.863 170.747 88.319 1.00 225.59 506 ARG A O 1
ATOM 3327 N N . GLU A 1 507 ? 148.787 169.933 88.015 1.00 230.70 507 GLU A N 1
ATOM 3328 C CA . GLU A 1 507 ? 148.402 171.041 87.149 1.00 230.70 507 GLU A CA 1
ATOM 3329 C C . GLU A 1 507 ? 148.383 172.362 87.904 1.00 230.70 507 GLU A C 1
ATOM 3330 O O . GLU A 1 507 ? 148.879 173.375 87.398 1.00 230.70 507 GLU A O 1
ATOM 3332 N N . ALA A 1 508 ? 147.818 172.374 89.113 1.00 224.47 508 ALA A N 1
ATOM 3333 C CA . ALA A 1 508 ? 147.801 173.600 89.904 1.00 224.47 508 ALA A CA 1
ATOM 3334 C C . ALA A 1 508 ? 149.217 174.068 90.204 1.00 224.47 508 ALA A C 1
ATOM 3335 O O . ALA A 1 508 ? 149.513 175.266 90.128 1.00 224.47 508 ALA A O 1
ATOM 3337 N N . LEU A 1 509 ? 150.105 173.135 90.546 1.00 222.31 509 LEU A N 1
ATOM 3338 C CA . LEU A 1 509 ? 151.507 173.487 90.722 1.00 222.31 509 LEU A CA 1
ATOM 3339 C C . LEU A 1 509 ? 152.084 174.067 89.438 1.00 222.31 509 LEU A C 1
ATOM 3340 O O . LEU A 1 509 ? 153.032 174.860 89.476 1.00 222.31 509 LEU A O 1
ATOM 3342 N N . ASP A 1 510 ? 151.518 173.691 88.291 1.00 226.92 510 ASP A N 1
ATOM 3343 C CA . ASP A 1 510 ? 152.025 174.140 87.001 1.00 226.92 510 ASP A CA 1
ATOM 3344 C C . ASP A 1 510 ? 151.528 175.525 86.614 1.00 226.92 510 ASP A C 1
ATOM 3345 O O . ASP A 1 510 ? 151.767 175.944 85.476 1.00 226.92 510 ASP A O 1
ATOM 3347 N N . LYS A 1 511 ? 150.854 176.243 87.513 1.00 226.97 511 LYS A N 1
ATOM 3348 C CA . LYS A 1 511 ? 150.423 177.607 87.230 1.00 226.97 511 LYS A CA 1
ATOM 3349 C C . LYS A 1 511 ? 150.904 178.557 88.319 1.00 226.97 511 LYS A C 1
ATOM 3350 O O . LYS A 1 511 ? 151.107 179.749 88.069 1.00 226.97 511 LYS A O 1
ATOM 3352 N N . GLU A 1 512 ? 151.090 178.036 89.532 1.00 223.04 512 GLU A N 1
ATOM 3353 C CA . GLU A 1 512 ? 151.700 178.812 90.604 1.00 223.04 512 GLU A CA 1
ATOM 3354 C C . GLU A 1 512 ? 153.219 178.732 90.585 1.00 223.04 512 GLU A C 1
ATOM 3355 O O . GLU A 1 512 ? 153.866 179.306 91.468 1.00 223.04 512 GLU A O 1
ATOM 3357 N N . LEU A 1 513 ? 153.798 178.048 89.600 1.00 230.61 513 LEU A N 1
ATOM 3358 C CA . LEU A 1 513 ? 155.230 177.779 89.561 1.00 230.61 513 LEU A CA 1
ATOM 3359 C C . LEU A 1 513 ? 156.050 179.053 89.403 1.00 230.61 513 LEU A C 1
ATOM 3360 O O . LEU A 1 513 ? 157.272 179.030 89.583 1.00 230.61 513 LEU A O 1
ATOM 3362 N N . LYS A 1 514 ? 155.398 180.160 89.051 1.00 243.74 514 LYS A N 1
ATOM 3363 C CA . LYS A 1 514 ? 156.121 181.397 88.790 1.00 243.74 514 LYS A CA 1
ATOM 3364 C C . LYS A 1 514 ? 157.049 181.725 89.951 1.00 243.74 514 LYS A C 1
ATOM 3365 O O . LYS A 1 514 ? 156.634 181.735 91.114 1.00 243.74 514 LYS A O 1
ATOM 3367 N N . GLU A 1 515 ? 158.314 181.992 89.627 1.00 246.47 515 GLU A N 1
ATOM 3368 C CA . GLU A 1 515 ? 159.330 182.291 90.634 1.00 246.47 515 GLU A CA 1
ATOM 3369 C C . GLU A 1 515 ? 159.382 181.205 91.703 1.00 246.47 515 GLU A C 1
ATOM 3370 O O . GLU A 1 515 ? 159.527 181.490 92.894 1.00 246.47 515 GLU A O 1
ATOM 3372 N N . THR A 1 516 ? 159.258 179.948 91.284 1.00 229.26 516 THR A N 1
ATOM 3373 C CA . THR A 1 516 ? 159.304 178.813 92.192 1.00 229.26 516 THR A CA 1
ATOM 3374 C C . THR A 1 516 ? 160.118 177.684 91.578 1.00 229.26 516 THR A C 1
ATOM 3375 O O . THR A 1 516 ? 160.036 177.414 90.377 1.00 229.26 516 THR A O 1
ATOM 3377 N N . THR A 1 517 ? 160.910 177.029 92.422 1.00 233.56 517 THR A N 1
ATOM 3378 C CA . THR A 1 517 ? 161.646 175.830 92.055 1.00 233.56 517 THR A CA 1
ATOM 3379 C C . THR A 1 517 ? 161.351 174.757 93.090 1.00 233.56 517 THR A C 1
ATOM 3380 O O . THR A 1 517 ? 161.442 175.007 94.296 1.00 233.56 517 THR A O 1
ATOM 3382 N N . THR A 1 518 ? 160.992 173.566 92.619 1.00 224.74 518 THR A N 1
ATOM 3383 C CA . THR A 1 518 ? 160.527 172.510 93.503 1.00 224.74 518 THR A CA 1
ATOM 3384 C C . THR A 1 518 ? 161.257 171.212 93.203 1.00 224.74 518 THR A C 1
ATOM 3385 O O . THR A 1 518 ? 161.637 170.951 92.059 1.00 224.74 518 THR A O 1
ATOM 3387 N N . ILE A 1 519 ? 161.442 170.403 94.242 1.00 227.82 519 ILE A N 1
ATOM 3388 C CA . ILE A 1 519 ? 162.033 169.076 94.127 1.00 227.82 519 ILE A CA 1
ATOM 3389 C C . ILE A 1 519 ? 160.921 168.070 94.386 1.00 227.82 519 ILE A C 1
ATOM 3390 O O . ILE A 1 519 ? 160.163 168.210 95.353 1.00 227.82 519 ILE A O 1
ATOM 3392 N N . VAL A 1 520 ? 160.822 167.059 93.529 1.00 223.77 520 VAL A N 1
ATOM 3393 C CA . VAL A 1 520 ? 159.770 166.053 93.613 1.00 223.77 520 VAL A CA 1
ATOM 3394 C C . VAL A 1 520 ? 160.418 164.695 93.831 1.00 223.77 520 VAL A C 1
ATOM 3395 O O . VAL A 1 520 ? 161.332 164.312 93.092 1.00 223.77 520 VAL A O 1
ATOM 3397 N N . ILE A 1 521 ? 159.946 163.971 94.843 1.00 226.13 521 ILE A N 1
ATOM 3398 C CA . ILE A 1 521 ? 160.481 162.661 95.195 1.00 226.13 521 ILE A CA 1
ATOM 3399 C C . ILE A 1 521 ? 159.326 161.673 95.198 1.00 226.13 521 ILE A C 1
ATOM 3400 O O . ILE A 1 521 ? 158.291 161.927 95.824 1.00 226.13 521 ILE A O 1
ATOM 3402 N N . ALA A 1 522 ? 159.505 160.547 94.513 1.00 223.26 522 ALA A N 1
ATOM 3403 C CA . ALA A 1 522 ? 158.504 159.491 94.522 1.00 223.26 522 ALA A CA 1
ATOM 3404 C C . ALA A 1 522 ? 159.043 158.294 93.756 1.00 223.26 522 ALA A C 1
ATOM 3405 O O . ALA A 1 522 ? 159.897 158.428 92.876 1.00 223.26 522 ALA A O 1
ATOM 3407 N N . GLN A 1 523 ? 158.532 157.115 94.113 1.00 237.08 523 GLN A N 1
ATOM 3408 C CA . GLN A 1 523 ? 158.845 155.916 93.346 1.00 237.08 523 GLN A CA 1
ATOM 3409 C C . GLN A 1 523 ? 157.993 155.830 92.089 1.00 237.08 523 GLN A C 1
ATOM 3410 O O . GLN A 1 523 ? 158.263 155.005 91.209 1.00 237.08 523 GLN A O 1
ATOM 3412 N N . LYS A 1 524 ? 156.962 156.665 91.989 1.00 232.29 524 LYS A N 1
ATOM 3413 C CA . LYS A 1 524 ? 156.051 156.648 90.849 1.00 232.29 524 LYS A CA 1
ATOM 3414 C C . LYS A 1 524 ? 156.559 157.636 89.808 1.00 232.29 524 LYS A C 1
ATOM 3415 O O . LYS A 1 524 ? 156.386 158.849 89.945 1.00 232.29 524 LYS A O 1
ATOM 3417 N N . ILE A 1 525 ? 157.189 157.115 88.753 1.00 239.75 525 ILE A N 1
ATOM 3418 C CA . ILE A 1 525 ? 157.638 157.969 87.658 1.00 239.75 525 ILE A CA 1
ATOM 3419 C C . ILE A 1 525 ? 156.453 158.657 87.004 1.00 239.75 525 ILE A C 1
ATOM 3420 O O . ILE A 1 525 ? 156.598 159.727 86.399 1.00 239.75 525 ILE A O 1
ATOM 3422 N N . SER A 1 526 ? 155.263 158.058 87.110 1.00 232.39 526 SER A N 1
ATOM 3423 C CA . SER A 1 526 ? 154.079 158.643 86.494 1.00 232.39 526 SER A CA 1
ATOM 3424 C C . SER A 1 526 ? 153.908 160.102 86.887 1.00 232.39 526 SER A C 1
ATOM 3425 O O . SER A 1 526 ? 153.713 160.961 86.020 1.00 232.39 526 SER A O 1
ATOM 3427 N N . SER A 1 527 ? 153.987 160.403 88.182 1.00 232.42 527 SER A N 1
ATOM 3428 C CA . SER A 1 527 ? 153.882 161.781 88.636 1.00 232.42 527 SER A CA 1
ATOM 3429 C C . SER A 1 527 ? 155.108 162.608 88.279 1.00 232.42 527 SER A C 1
ATOM 3430 O O . SER A 1 527 ? 155.036 163.841 88.303 1.00 232.42 527 SER A O 1
ATOM 3432 N N . VAL A 1 528 ? 156.224 161.961 87.941 1.00 236.49 528 VAL A N 1
ATOM 3433 C CA . VAL A 1 528 ? 157.460 162.682 87.664 1.00 236.49 528 VAL A CA 1
ATOM 3434 C C . VAL A 1 528 ? 157.610 163.056 86.194 1.00 236.49 528 VAL A C 1
ATOM 3435 O O . VAL A 1 528 ? 158.394 163.960 85.872 1.00 236.49 528 VAL A O 1
ATOM 3437 N N . VAL A 1 529 ? 156.874 162.398 85.295 1.00 230.24 529 VAL A N 1
ATOM 3438 C CA . VAL A 1 529 ? 157.041 162.644 83.869 1.00 230.24 529 VAL A CA 1
ATOM 3439 C C . VAL A 1 529 ? 156.869 164.116 83.529 1.00 230.24 529 VAL A C 1
ATOM 3440 O O . VAL A 1 529 ? 157.472 164.602 82.567 1.00 230.24 529 VAL A O 1
ATOM 3442 N N . HIS A 1 530 ? 156.063 164.844 84.300 1.00 223.95 530 HIS A N 1
ATOM 3443 C CA . HIS A 1 530 ? 155.876 166.268 84.064 1.00 223.95 530 HIS A CA 1
ATOM 3444 C C . HIS A 1 530 ? 157.080 167.098 84.484 1.00 223.95 530 HIS A C 1
ATOM 3445 O O . HIS A 1 530 ? 157.129 168.291 84.165 1.00 223.95 530 HIS A O 1
ATOM 3447 N N . ALA A 1 531 ? 158.043 166.506 85.183 1.00 230.41 531 ALA A N 1
ATOM 3448 C CA . ALA A 1 531 ? 159.211 167.252 85.623 1.00 230.41 531 ALA A CA 1
ATOM 3449 C C . ALA A 1 531 ? 160.083 167.642 84.435 1.00 230.41 531 ALA A C 1
ATOM 3450 O O . ALA A 1 531 ? 160.238 166.886 83.473 1.00 230.41 531 ALA A O 1
ATOM 3452 N N . ASP A 1 532 ? 160.656 168.845 84.514 1.00 242.18 532 ASP A N 1
ATOM 3453 C CA . ASP A 1 532 ? 161.546 169.308 83.456 1.00 242.18 532 ASP A CA 1
ATOM 3454 C C . ASP A 1 532 ? 162.856 168.531 83.446 1.00 242.18 532 ASP A C 1
ATOM 3455 O O . ASP A 1 532 ? 163.369 168.194 82.373 1.00 242.18 532 ASP A O 1
ATOM 3457 N N . ARG A 1 533 ? 163.404 168.237 84.622 1.00 242.88 533 ARG A N 1
ATOM 3458 C CA . ARG A 1 533 ? 164.632 167.467 84.744 1.00 242.88 533 ARG A CA 1
ATOM 3459 C C . ARG A 1 533 ? 164.382 166.342 85.735 1.00 242.88 533 ARG A C 1
ATOM 3460 O O . ARG A 1 533 ? 163.348 166.304 86.405 1.00 242.88 533 ARG A O 1
ATOM 3462 N N . ILE A 1 534 ? 165.332 165.413 85.818 1.00 246.64 534 ILE A N 1
ATOM 3463 C CA . ILE A 1 534 ? 165.240 164.305 86.760 1.00 246.64 534 ILE A CA 1
ATOM 3464 C C . ILE A 1 534 ? 166.638 163.872 87.176 1.00 246.64 534 ILE A C 1
ATOM 3465 O O . ILE A 1 534 ? 167.577 163.871 86.374 1.00 246.64 534 ILE A O 1
ATOM 3467 N N . LEU A 1 535 ? 166.765 163.506 88.448 1.00 233.16 535 LEU A N 1
ATOM 3468 C CA . LEU A 1 535 ? 167.977 162.922 88.997 1.00 233.16 535 LEU A CA 1
ATOM 3469 C C . LEU A 1 535 ? 167.646 161.550 89.565 1.00 233.16 535 LEU A C 1
ATOM 3470 O O . LEU A 1 535 ? 166.531 161.310 90.037 1.00 233.16 535 LEU A O 1
ATOM 3472 N N . VAL A 1 536 ? 168.622 160.648 89.513 1.00 234.63 536 VAL A N 1
ATOM 3473 C CA . VAL A 1 536 ? 168.433 159.265 89.930 1.00 234.63 536 VAL A CA 1
ATOM 3474 C C . VAL A 1 536 ? 169.511 158.893 90.935 1.00 234.63 536 VAL A C 1
ATOM 3475 O O . VAL A 1 536 ? 170.686 159.235 90.761 1.00 234.63 536 VAL A O 1
ATOM 3477 N N . LEU A 1 537 ? 169.105 158.184 91.984 1.00 232.13 537 LEU A N 1
ATOM 3478 C CA . LEU A 1 537 ? 169.986 157.776 93.066 1.00 232.13 537 LEU A CA 1
ATOM 3479 C C . LEU A 1 537 ? 169.793 156.292 93.335 1.00 232.13 537 LEU A C 1
ATOM 3480 O O . LEU A 1 537 ? 168.735 155.726 93.051 1.00 232.13 537 LEU A O 1
ATOM 3482 N N . ASP A 1 538 ? 170.831 155.664 93.885 1.00 234.71 538 ASP A N 1
ATOM 3483 C CA . ASP A 1 538 ? 170.785 154.246 94.231 1.00 234.71 538 ASP A CA 1
ATOM 3484 C C . ASP A 1 538 ? 171.715 153.973 95.408 1.00 234.71 538 ASP A C 1
ATOM 3485 O O . ASP A 1 538 ? 172.933 153.869 95.242 1.00 234.71 538 ASP A O 1
ATOM 3487 N N . ASN A 1 539 ? 171.131 153.852 96.600 1.00 227.22 539 ASN A N 1
ATOM 3488 C CA . ASN A 1 539 ? 171.867 153.438 97.793 1.00 227.22 539 ASN A CA 1
ATOM 3489 C C . ASN A 1 539 ? 173.089 154.320 98.033 1.00 227.22 539 ASN A C 1
ATOM 3490 O O . ASN A 1 539 ? 174.216 153.838 98.164 1.00 227.22 539 ASN A O 1
ATOM 3492 N N . GLY A 1 540 ? 172.865 155.629 98.088 1.00 229.82 540 GLY A N 1
ATOM 3493 C CA . GLY A 1 540 ? 173.910 156.566 98.436 1.00 229.82 540 GLY A CA 1
ATOM 3494 C C . GLY A 1 540 ? 174.780 157.023 97.288 1.00 229.82 540 GLY A C 1
ATOM 3495 O O . GLY A 1 540 ? 175.655 157.872 97.499 1.00 229.82 540 GLY A O 1
ATOM 3496 N N . ARG A 1 541 ? 174.576 156.494 96.086 1.00 235.55 541 ARG A N 1
ATOM 3497 C CA . ARG A 1 541 ? 175.358 156.869 94.916 1.00 235.55 541 ARG A CA 1
ATOM 3498 C C . ARG A 1 541 ? 174.440 157.543 93.908 1.00 235.55 541 ARG A C 1
ATOM 3499 O O . ARG A 1 541 ? 173.429 156.962 93.500 1.00 235.55 541 ARG A O 1
ATOM 3501 N N . LEU A 1 542 ? 174.794 158.759 93.504 1.00 229.96 542 LEU A N 1
ATOM 3502 C CA . LEU A 1 542 ? 174.040 159.446 92.466 1.00 229.96 542 LEU A CA 1
ATOM 3503 C C . LEU A 1 542 ? 174.253 158.736 91.137 1.00 229.96 542 LEU A C 1
ATOM 3504 O O . LEU A 1 542 ? 175.392 158.446 90.755 1.00 229.96 542 LEU A O 1
ATOM 3506 N N . VAL A 1 543 ? 173.159 158.455 90.432 1.00 237.20 543 VAL A N 1
ATOM 3507 C CA . VAL A 1 543 ? 173.255 157.713 89.182 1.00 237.20 543 VAL A CA 1
ATOM 3508 C C . VAL A 1 543 ? 173.549 158.654 88.021 1.00 237.20 543 VAL A C 1
ATOM 3509 O O . VAL A 1 543 ? 174.495 158.442 87.255 1.00 237.20 543 VAL A O 1
ATOM 3511 N N . GLY A 1 544 ? 172.752 159.703 87.874 1.00 232.31 544 GLY A N 1
ATOM 3512 C CA . GLY A 1 544 ? 172.965 160.648 86.798 1.00 232.31 544 GLY A CA 1
ATOM 3513 C C . GLY A 1 544 ? 171.892 161.714 86.796 1.00 232.31 544 GLY A C 1
ATOM 3514 O O . GLY A 1 544 ? 170.988 161.729 87.637 1.00 232.31 544 GLY A O 1
ATOM 3515 N N . GLU A 1 545 ? 172.013 162.611 85.819 1.00 239.27 545 GLU A N 1
ATOM 3516 C CA . GLU A 1 545 ? 171.088 163.723 85.659 1.00 239.27 545 GLU A CA 1
ATOM 3517 C C . GLU A 1 545 ? 170.633 163.789 84.210 1.00 239.27 545 GLU A C 1
ATOM 3518 O O . GLU A 1 545 ? 171.396 163.464 83.297 1.00 239.27 545 GLU A O 1
ATOM 3520 N N . GLY A 1 546 ? 169.389 164.216 84.006 1.00 248.13 546 GLY A N 1
ATOM 3521 C CA . GLY A 1 546 ? 168.841 164.328 82.669 1.00 248.13 546 GLY A CA 1
ATOM 3522 C C . GLY A 1 546 ? 167.333 164.465 82.664 1.00 248.13 546 GLY A C 1
ATOM 3523 O O . GLY A 1 546 ? 166.758 165.076 83.569 1.00 248.13 546 GLY A O 1
ATOM 3524 N N . THR A 1 547 ? 166.680 163.896 81.652 1.00 254.32 547 THR A N 1
ATOM 3525 C CA . THR A 1 547 ? 165.237 164.014 81.501 1.00 254.32 547 THR A CA 1
ATOM 3526 C C . THR A 1 547 ? 164.637 162.640 81.239 1.00 254.32 547 THR A C 1
ATOM 3527 O O . THR A 1 547 ? 165.345 161.665 80.975 1.00 254.32 547 THR A O 1
ATOM 3529 N N . HIS A 1 548 ? 163.305 162.583 81.317 1.00 247.43 548 HIS A N 1
ATOM 3530 C CA . HIS A 1 548 ? 162.594 161.313 81.221 1.00 247.43 548 HIS A CA 1
ATOM 3531 C C . HIS A 1 548 ? 162.943 160.568 79.937 1.00 247.43 548 HIS A C 1
ATOM 3532 O O . HIS A 1 548 ? 163.357 159.403 79.977 1.00 247.43 548 HIS A O 1
ATOM 3534 N N . GLU A 1 549 ? 162.805 161.231 78.788 1.00 257.77 549 GLU A N 1
ATOM 3535 C CA . GLU A 1 549 ? 163.117 160.587 77.518 1.00 257.77 549 GLU A CA 1
ATOM 3536 C C . GLU A 1 549 ? 164.595 160.243 77.393 1.00 257.77 549 GLU A C 1
ATOM 3537 O O . GLU A 1 549 ? 164.929 159.178 76.865 1.00 257.77 549 GLU A O 1
ATOM 3539 N N . GLU A 1 550 ? 165.484 161.118 77.862 1.00 255.72 550 GLU A N 1
ATOM 3540 C CA . GLU A 1 550 ? 166.914 160.856 77.773 1.00 255.72 550 GLU A CA 1
ATOM 3541 C C . GLU A 1 550 ? 167.308 159.676 78.654 1.00 255.72 550 GLU A C 1
ATOM 3542 O O . GLU A 1 550 ? 168.042 158.780 78.220 1.00 255.72 550 GLU A O 1
ATOM 3544 N N . LEU A 1 551 ? 166.811 159.652 79.891 1.00 254.18 551 LEU A N 1
ATOM 3545 C CA . LEU A 1 551 ? 167.079 158.526 80.776 1.00 254.18 551 LEU A CA 1
ATOM 3546 C C . LEU A 1 551 ? 166.335 157.270 80.348 1.00 254.18 551 LEU A C 1
ATOM 3547 O O . LEU A 1 551 ? 166.625 156.187 80.867 1.00 254.18 551 LEU A O 1
ATOM 3549 N N . ALA A 1 552 ? 165.389 157.386 79.416 1.00 254.15 552 ALA A N 1
ATOM 3550 C CA . ALA A 1 552 ? 164.689 156.216 78.903 1.00 254.15 552 ALA A CA 1
ATOM 3551 C C . ALA A 1 552 ? 165.657 155.259 78.219 1.00 254.15 552 ALA A C 1
ATOM 3552 O O . ALA A 1 552 ? 165.338 154.082 78.024 1.00 254.15 552 ALA A O 1
ATOM 3554 N N . ALA A 1 553 ? 166.837 155.753 77.842 1.00 254.49 553 ALA A N 1
ATOM 3555 C CA . ALA A 1 553 ? 167.834 154.916 77.189 1.00 254.49 553 ALA A CA 1
ATOM 3556 C C . ALA A 1 553 ? 169.213 155.092 77.812 1.00 254.49 553 ALA A C 1
ATOM 3557 O O . ALA A 1 553 ? 170.066 154.206 77.694 1.00 254.49 553 ALA A O 1
ATOM 3559 N N . THR A 1 554 ? 169.446 156.224 78.479 1.00 255.66 554 THR A N 1
ATOM 3560 C CA . THR A 1 554 ? 170.786 156.518 78.977 1.00 255.66 554 THR A CA 1
ATOM 3561 C C . THR A 1 554 ? 171.195 155.625 80.143 1.00 255.66 554 THR A C 1
ATOM 3562 O O . THR A 1 554 ? 172.346 155.177 80.190 1.00 255.66 554 THR A O 1
ATOM 3564 N N . ASN A 1 555 ? 170.290 155.353 81.084 1.00 247.05 555 ASN A N 1
ATOM 3565 C CA . ASN A 1 555 ? 170.644 154.624 82.295 1.00 247.05 555 ASN A CA 1
ATOM 3566 C C . ASN A 1 555 ? 169.842 153.335 82.408 1.00 247.05 555 ASN A C 1
ATOM 3567 O O . ASN A 1 555 ? 168.667 153.298 82.012 1.00 247.05 555 ASN A O 1
ATOM 3569 N N . PRO A 1 556 ? 170.442 152.270 82.948 1.00 242.99 556 PRO A N 1
ATOM 3570 C CA . PRO A 1 556 ? 169.683 151.019 83.097 1.00 242.99 556 PRO A CA 1
ATOM 3571 C C . PRO A 1 556 ? 168.667 151.077 84.219 1.00 242.99 556 PRO A C 1
ATOM 3572 O O . PRO A 1 556 ? 167.592 150.474 84.109 1.00 242.99 556 PRO A O 1
ATOM 3574 N N . VAL A 1 557 ? 168.976 151.799 85.299 1.00 237.44 557 VAL A N 1
ATOM 3575 C CA . VAL A 1 557 ? 168.087 151.833 86.455 1.00 237.44 557 VAL A CA 1
ATOM 3576 C C . VAL A 1 557 ? 166.711 152.342 86.060 1.00 237.44 557 VAL A C 1
ATOM 3577 O O . VAL A 1 557 ? 165.698 151.952 86.652 1.00 237.44 557 VAL A O 1
ATOM 3579 N N . TYR A 1 558 ? 166.650 153.215 85.056 1.00 244.64 558 TYR A N 1
ATOM 3580 C CA . TYR A 1 558 ? 165.376 153.769 84.613 1.00 244.64 558 TYR A CA 1
ATOM 3581 C C . TYR A 1 558 ? 164.386 152.665 84.264 1.00 244.64 558 TYR A C 1
ATOM 3582 O O . TYR A 1 558 ? 163.238 152.673 84.723 1.00 244.64 558 TYR A O 1
ATOM 3584 N N . GLN A 1 559 ? 164.828 151.689 83.470 1.00 240.57 559 GLN A N 1
ATOM 3585 C CA . GLN A 1 559 ? 163.895 150.778 82.816 1.00 240.57 559 GLN A CA 1
ATOM 3586 C C . GLN A 1 559 ? 163.171 149.885 83.816 1.00 240.57 559 GLN A C 1
ATOM 3587 O O . GLN A 1 559 ? 161.958 149.671 83.698 1.00 240.57 559 GLN A O 1
ATOM 3589 N N . GLU A 1 560 ? 163.891 149.348 84.806 1.00 240.42 560 GLU A N 1
ATOM 3590 C CA . GLU A 1 560 ? 163.260 148.361 85.686 1.00 240.42 560 GLU A CA 1
ATOM 3591 C C . GLU A 1 560 ? 162.291 148.985 86.663 1.00 240.42 560 GLU A C 1
ATOM 3592 O O . GLU A 1 560 ? 161.758 148.275 87.524 1.00 240.42 560 GLU A O 1
ATOM 3594 N N . ILE A 1 561 ? 162.057 150.290 86.560 1.00 233.93 561 ILE A N 1
ATOM 3595 C CA . ILE A 1 561 ? 160.963 150.938 87.269 1.00 233.93 561 ILE A CA 1
ATOM 3596 C C . ILE A 1 561 ? 159.961 151.413 86.227 1.00 233.93 561 ILE A C 1
ATOM 3597 O O . ILE A 1 561 ? 158.747 151.388 86.456 1.00 233.93 561 ILE A O 1
ATOM 3599 N N . TYR A 1 562 ? 160.469 151.841 85.069 1.00 237.37 562 TYR A N 1
ATOM 3600 C CA . TYR A 1 562 ? 159.601 152.379 84.029 1.00 237.37 562 TYR A CA 1
ATOM 3601 C C . TYR A 1 562 ? 158.644 151.326 83.487 1.00 237.37 562 TYR A C 1
ATOM 3602 O O . TYR A 1 562 ? 157.521 151.657 83.089 1.00 237.37 562 TYR A O 1
ATOM 3604 N N . GLU A 1 563 ? 159.062 150.059 83.459 1.00 231.00 563 GLU A N 1
ATOM 3605 C CA . GLU A 1 563 ? 158.201 149.023 82.897 1.00 231.00 563 GLU A CA 1
ATOM 3606 C C . GLU A 1 563 ? 156.912 148.884 83.694 1.00 231.00 563 GLU A C 1
ATOM 3607 O O . GLU A 1 563 ? 155.851 148.622 83.115 1.00 231.00 563 GLU A O 1
ATOM 3609 N N . THR A 1 564 ? 156.986 149.053 85.011 1.00 217.63 564 THR A N 1
ATOM 3610 C CA . THR A 1 564 ? 155.840 148.869 85.890 1.00 217.63 564 THR A CA 1
ATOM 3611 C C . THR A 1 564 ? 154.643 149.690 85.423 1.00 217.63 564 THR A C 1
ATOM 3612 O O . THR A 1 564 ? 153.607 149.138 85.057 1.00 217.63 564 THR A O 1
ATOM 3614 N N . THR B 2 2 ? 125.643 150.795 146.307 1.00 170.60 2 THR B N 1
ATOM 3615 C CA . THR B 2 2 ? 125.637 149.496 145.574 1.00 170.60 2 THR B CA 1
ATOM 3616 C C . THR B 2 2 ? 127.048 149.093 145.164 1.00 170.60 2 THR B C 1
ATOM 3617 O O . THR B 2 2 ? 127.365 147.906 145.083 1.00 170.60 2 THR B O 1
ATOM 3621 N N . ASP B 2 3 ? 127.896 150.091 144.908 1.00 162.43 3 ASP B N 1
ATOM 3622 C CA . ASP B 2 3 ? 129.264 149.806 144.491 1.00 162.43 3 ASP B CA 1
ATOM 3623 C C . ASP B 2 3 ? 129.982 148.954 145.526 1.00 162.43 3 ASP B C 1
ATOM 3624 O O . ASP B 2 3 ? 130.717 148.024 145.175 1.00 162.43 3 ASP B O 1
ATOM 3629 N N . LEU B 2 4 ? 129.785 149.258 146.809 1.00 165.62 4 LEU B N 1
ATOM 3630 C CA . LEU B 2 4 ? 130.411 148.458 147.853 1.00 165.62 4 LEU B CA 1
ATOM 3631 C C . LEU B 2 4 ? 129.971 147.005 147.759 1.00 165.62 4 LEU B C 1
ATOM 3632 O O . LEU B 2 4 ? 130.792 146.092 147.884 1.00 165.62 4 LEU B O 1
ATOM 3637 N N . ILE B 2 5 ? 128.679 146.772 147.532 1.00 164.84 5 ILE B N 1
ATOM 3638 C CA . ILE B 2 5 ? 128.180 145.403 147.442 1.00 164.84 5 ILE B CA 1
ATOM 3639 C C . ILE B 2 5 ? 128.763 144.705 146.220 1.00 164.84 5 ILE B C 1
ATOM 3640 O O . ILE B 2 5 ? 129.133 143.528 146.276 1.00 164.84 5 ILE B O 1
ATOM 3645 N N . LYS B 2 6 ? 128.844 145.414 145.094 1.00 157.42 6 LYS B N 1
ATOM 3646 C CA . LYS B 2 6 ? 129.413 144.813 143.893 1.00 157.42 6 LYS B CA 1
ATOM 3647 C C . LYS B 2 6 ? 130.869 144.424 144.116 1.00 157.42 6 LYS B C 1
ATOM 3648 O O . LYS B 2 6 ? 131.296 143.326 143.744 1.00 157.42 6 LYS B O 1
ATOM 3654 N N . ALA B 2 7 ? 131.647 145.315 144.729 1.00 159.27 7 ALA B N 1
ATOM 3655 C CA . ALA B 2 7 ? 133.049 145.008 144.993 1.00 159.27 7 ALA B CA 1
ATOM 3656 C C . ALA B 2 7 ? 133.181 143.853 145.976 1.00 159.27 7 ALA B C 1
ATOM 3657 O O . ALA B 2 7 ? 134.064 142.996 145.832 1.00 159.27 7 ALA B O 1
ATOM 3659 N N . SER B 2 8 ? 132.325 143.825 146.997 1.00 164.86 8 SER B N 1
ATOM 3660 C CA . SER B 2 8 ? 132.358 142.724 147.947 1.00 164.86 8 SER B CA 1
ATOM 3661 C C . SER B 2 8 ? 132.051 141.408 147.252 1.00 164.86 8 SER B C 1
ATOM 3662 O O . SER B 2 8 ? 132.684 140.389 147.537 1.00 164.86 8 SER B O 1
ATOM 3665 N N . LYS B 2 9 ? 131.081 141.410 146.338 1.00 153.81 9 LYS B N 1
ATOM 3666 C CA . LYS B 2 9 ? 130.797 140.203 145.572 1.00 153.81 9 LYS B CA 1
ATOM 3667 C C . LYS B 2 9 ? 131.993 139.811 144.717 1.00 153.81 9 LYS B C 1
ATOM 3668 O O . LYS B 2 9 ? 132.321 138.624 144.598 1.00 153.81 9 LYS B O 1
ATOM 3674 N N . PHE B 2 10 ? 132.654 140.796 144.109 1.00 147.24 10 PHE B N 1
ATOM 3675 C CA . PHE B 2 10 ? 133.849 140.500 143.327 1.00 147.24 10 PHE B CA 1
ATOM 3676 C C . PHE B 2 10 ? 134.882 139.775 144.176 1.00 147.24 10 PHE B C 1
ATOM 3677 O O . PHE B 2 10 ? 135.377 138.707 143.800 1.00 147.24 10 PHE B O 1
ATOM 3685 N N . PHE B 2 11 ? 135.216 140.342 145.334 1.00 143.06 11 PHE B N 1
ATOM 3686 C CA . PHE B 2 11 ? 136.181 139.688 146.213 1.00 143.06 11 PHE B CA 1
ATOM 3687 C C . PHE B 2 11 ? 135.696 138.300 146.609 1.00 143.06 11 PHE B C 1
ATOM 3688 O O . PHE B 2 11 ? 136.429 137.314 146.483 1.00 143.06 11 PHE B O 1
ATOM 3696 N N . TYR B 2 12 ? 134.442 138.209 147.050 1.00 150.20 12 TYR B N 1
ATOM 3697 C CA . TYR B 2 12 ? 133.867 136.950 147.504 1.00 150.20 12 TYR B CA 1
ATOM 3698 C C . TYR B 2 12 ? 134.050 135.856 146.462 1.00 150.20 12 TYR B C 1
ATOM 3699 O O . TYR B 2 12 ? 134.439 134.728 146.791 1.00 150.20 12 TYR B O 1
ATOM 3708 N N . HIS B 2 13 ? 133.805 136.188 145.192 1.00 150.28 13 HIS B N 1
ATOM 3709 C CA . HIS B 2 13 ? 133.848 135.188 144.132 1.00 150.28 13 HIS B CA 1
ATOM 3710 C C . HIS B 2 13 ? 135.176 134.452 144.099 1.00 150.28 13 HIS B C 1
ATOM 3711 O O . HIS B 2 13 ? 135.229 133.286 143.693 1.00 150.28 13 HIS B O 1
ATOM 3718 N N . TYR B 2 14 ? 136.258 135.109 144.511 1.00 148.45 14 TYR B N 1
ATOM 3719 C CA . TYR B 2 14 ? 137.569 134.475 144.487 1.00 148.45 14 TYR B CA 1
ATOM 3720 C C . TYR B 2 14 ? 137.994 133.996 145.869 1.00 148.45 14 TYR B C 1
ATOM 3721 O O . TYR B 2 14 ? 138.616 132.938 145.999 1.00 148.45 14 TYR B O 1
ATOM 3730 N N . LEU B 2 15 ? 137.660 134.756 146.909 1.00 146.22 15 LEU B N 1
ATOM 3731 C CA . LEU B 2 15 ? 138.053 134.367 148.254 1.00 146.22 15 LEU B CA 1
ATOM 3732 C C . LEU B 2 15 ? 137.305 133.132 148.729 1.00 146.22 15 LEU B C 1
ATOM 3733 O O . LEU B 2 15 ? 137.721 132.512 149.713 1.00 146.22 15 LEU B O 1
ATOM 3738 N N . LYS B 2 16 ? 136.220 132.753 148.049 1.00 150.50 16 LYS B N 1
ATOM 3739 C CA . LYS B 2 16 ? 135.513 131.535 148.427 1.00 150.50 16 LYS B CA 1
ATOM 3740 C C . LYS B 2 16 ? 136.448 130.333 148.445 1.00 150.50 16 LYS B C 1
ATOM 3741 O O . LYS B 2 16 ? 136.352 129.474 149.329 1.00 150.50 16 LYS B O 1
ATOM 3747 N N . ARG B 2 17 ? 137.365 130.258 147.481 1.00 147.64 17 ARG B N 1
ATOM 3748 C CA . ARG B 2 17 ? 138.214 129.081 147.331 1.00 147.64 17 ARG B CA 1
ATOM 3749 C C . ARG B 2 17 ? 139.358 129.034 148.340 1.00 147.64 17 ARG B C 1
ATOM 3750 O O . ARG B 2 17 ? 140.278 128.230 148.160 1.00 147.64 17 ARG B O 1
ATOM 3758 N N . TYR B 2 18 ? 139.329 129.866 149.387 1.00 147.37 18 TYR B N 1
ATOM 3759 C CA . TYR B 2 18 ? 140.355 129.857 150.424 1.00 147.37 18 TYR B CA 1
ATOM 3760 C C . TYR B 2 18 ? 139.743 130.014 151.810 1.00 147.37 18 TYR B C 1
ATOM 3761 O O . TYR B 2 18 ? 140.385 130.578 152.705 1.00 147.37 18 TYR B O 1
ATOM 3770 N N . LYS B 2 19 ? 138.527 129.501 151.997 1.00 149.54 19 LYS B N 1
ATOM 3771 C CA . LYS B 2 19 ? 137.704 129.864 153.145 1.00 149.54 19 LYS B CA 1
ATOM 3772 C C . LYS B 2 19 ? 138.363 129.476 154.462 1.00 149.54 19 LYS B C 1
ATOM 3773 O O . LYS B 2 19 ? 138.399 130.268 155.410 1.00 149.54 19 LYS B O 1
ATOM 3779 N N . VAL B 2 20 ? 138.875 128.249 154.549 1.00 157.26 20 VAL B N 1
ATOM 3780 C CA . VAL B 2 20 ? 139.387 127.768 155.828 1.00 157.26 20 VAL B CA 1
ATOM 3781 C C . VAL B 2 20 ? 140.568 128.616 156.283 1.00 157.26 20 VAL B C 1
ATOM 3782 O O . VAL B 2 20 ? 140.647 129.021 157.449 1.00 157.26 20 VAL B O 1
ATOM 3786 N N . SER B 2 21 ? 141.497 128.906 155.374 1.00 157.45 21 SER B N 1
ATOM 3787 C CA . SER B 2 21 ? 142.645 129.726 155.737 1.00 157.45 21 SER B CA 1
ATOM 3788 C C . SER B 2 21 ? 142.225 131.158 156.040 1.00 157.45 21 SER B C 1
ATOM 3789 O O . SER B 2 21 ? 142.730 131.773 156.989 1.00 157.45 21 SER B O 1
ATOM 3792 N N . PHE B 2 22 ? 141.310 131.710 155.240 1.00 156.41 22 PHE B N 1
ATOM 3793 C CA . PHE B 2 22 ? 140.883 133.083 155.471 1.00 156.41 22 PHE B CA 1
ATOM 3794 C C . PHE B 2 22 ? 140.146 133.208 156.794 1.00 156.41 22 PHE B C 1
ATOM 3795 O O . PHE B 2 22 ? 140.067 134.303 157.362 1.00 156.41 22 PHE B O 1
ATOM 3803 N N . LEU B 2 23 ? 139.594 132.103 157.295 1.00 165.66 23 LEU B N 1
ATOM 3804 C CA . LEU B 2 23 ? 138.946 132.127 158.601 1.00 165.66 23 LEU B CA 1
ATOM 3805 C C . LEU B 2 23 ? 139.962 131.922 159.717 1.00 165.66 23 LEU B C 1
ATOM 3806 O O . LEU B 2 23 ? 139.855 132.527 160.788 1.00 165.66 23 LEU B O 1
ATOM 3811 N N . PHE B 2 24 ? 140.956 131.064 159.485 1.00 152.00 24 PHE B N 1
ATOM 3812 C CA . PHE B 2 24 ? 141.969 130.827 160.507 1.00 152.00 24 PHE B CA 1
ATOM 3813 C C . PHE B 2 24 ? 142.790 132.084 160.763 1.00 152.00 24 PHE B C 1
ATOM 3814 O O . PHE B 2 24 ? 143.186 132.362 161.905 1.00 152.00 24 PHE B O 1
ATOM 3822 N N . ILE B 2 25 ? 143.062 132.857 159.710 1.00 152.56 25 ILE B N 1
ATOM 3823 C CA . ILE B 2 25 ? 143.781 134.110 159.896 1.00 152.56 25 ILE B CA 1
ATOM 3824 C C . ILE B 2 25 ? 143.010 135.058 160.800 1.00 152.56 25 ILE B C 1
ATOM 3825 O O . ILE B 2 25 ? 143.622 135.868 161.501 1.00 152.56 25 ILE B O 1
ATOM 3830 N N . PHE B 2 26 ? 141.677 134.992 160.798 1.00 159.78 26 PHE B N 1
ATOM 3831 C CA . PHE B 2 26 ? 140.905 135.839 161.700 1.00 159.78 26 PHE B CA 1
ATOM 3832 C C . PHE B 2 26 ? 141.208 135.505 163.153 1.00 159.78 26 PHE B C 1
ATOM 3833 O O . PHE B 2 26 ? 141.417 136.404 163.974 1.00 159.78 26 PHE B O 1
ATOM 3841 N N . LEU B 2 27 ? 141.237 134.217 163.494 1.00 165.01 27 LEU B N 1
ATOM 3842 C CA . LEU B 2 27 ? 141.600 133.834 164.853 1.00 165.01 27 LEU B CA 1
ATOM 3843 C C . LEU B 2 27 ? 143.025 134.266 165.165 1.00 165.01 27 LEU B C 1
ATOM 3844 O O . LEU B 2 27 ? 143.318 134.754 166.266 1.00 165.01 27 LEU B O 1
ATOM 3849 N N . ALA B 2 28 ? 143.928 134.089 164.201 1.00 154.29 28 ALA B N 1
ATOM 3850 C CA . ALA B 2 28 ? 145.313 134.492 164.418 1.00 154.29 28 ALA B CA 1
ATOM 3851 C C . ALA B 2 28 ? 145.400 135.974 164.757 1.00 154.29 28 ALA B C 1
ATOM 3852 O O . ALA B 2 28 ? 146.040 136.364 165.740 1.00 154.29 28 ALA B O 1
ATOM 3854 N N . ILE B 2 29 ? 144.752 136.816 163.953 1.00 150.31 29 ILE B N 1
ATOM 3855 C CA . ILE B 2 29 ? 144.829 138.253 164.172 1.00 150.31 29 ILE B CA 1
ATOM 3856 C C . ILE B 2 29 ? 144.120 138.632 165.460 1.00 150.31 29 ILE B C 1
ATOM 3857 O O . ILE B 2 29 ? 144.548 139.554 166.158 1.00 150.31 29 ILE B O 1
ATOM 3862 N N . PHE B 2 30 ? 143.027 137.948 165.799 1.00 156.52 30 PHE B N 1
ATOM 3863 C CA . PHE B 2 30 ? 142.353 138.233 167.059 1.00 156.52 30 PHE B CA 1
ATOM 3864 C C . PHE B 2 30 ? 143.289 137.992 168.234 1.00 156.52 30 PHE B C 1
ATOM 3865 O O . PHE B 2 30 ? 143.410 138.834 169.133 1.00 156.52 30 PHE B O 1
ATOM 3873 N N . ALA B 2 31 ? 143.973 136.847 168.235 1.00 154.60 31 ALA B N 1
ATOM 3874 C CA . ALA B 2 31 ? 144.923 136.557 169.304 1.00 154.60 31 ALA B CA 1
ATOM 3875 C C . ALA B 2 31 ? 146.057 137.574 169.312 1.00 154.60 31 ALA B C 1
ATOM 3876 O O . ALA B 2 31 ? 146.479 138.050 170.374 1.00 154.60 31 ALA B O 1
ATOM 3878 N N . ALA B 2 32 ? 146.559 137.923 168.128 1.00 147.98 32 ALA B N 1
ATOM 3879 C CA . ALA B 2 32 ? 147.658 138.875 168.042 1.00 147.98 32 ALA B CA 1
ATOM 3880 C C . ALA B 2 32 ? 147.264 140.213 168.646 1.00 147.98 32 ALA B C 1
ATOM 3881 O O . ALA B 2 32 ? 148.003 140.789 169.452 1.00 147.98 32 ALA B O 1
ATOM 3883 N N . THR B 2 33 ? 146.098 140.726 168.258 1.00 152.21 33 THR B N 1
ATOM 3884 C CA . THR B 2 33 ? 145.644 142.006 168.782 1.00 152.21 33 THR B CA 1
ATOM 3885 C C . THR B 2 33 ? 145.402 141.928 170.278 1.00 152.21 33 THR B C 1
ATOM 3886 O O . THR B 2 33 ? 145.797 142.831 171.021 1.00 152.21 33 THR B O 1
ATOM 3890 N N . TYR B 2 34 ? 144.760 140.856 170.747 1.00 150.82 34 TYR B N 1
ATOM 3891 C CA . TYR B 2 34 ? 144.566 140.709 172.184 1.00 150.82 34 TYR B CA 1
ATOM 3892 C C . TYR B 2 34 ? 145.891 140.818 172.915 1.00 150.82 34 TYR B C 1
ATOM 3893 O O . TYR B 2 34 ? 146.021 141.558 173.897 1.00 150.82 34 TYR B O 1
ATOM 3902 N N . LEU B 2 35 ? 146.890 140.076 172.448 1.00 153.63 35 LEU B N 1
ATOM 3903 C CA . LEU B 2 35 ? 148.172 140.059 173.136 1.00 153.63 35 LEU B CA 1
ATOM 3904 C C . LEU B 2 35 ? 148.839 141.428 173.068 1.00 153.63 35 LEU B C 1
ATOM 3905 O O . LEU B 2 35 ? 149.412 141.906 174.053 1.00 153.63 35 LEU B O 1
ATOM 3910 N N . GLN B 2 36 ? 148.766 142.080 171.906 1.00 145.12 36 GLN B N 1
ATOM 3911 C CA . GLN B 2 36 ? 149.362 143.401 171.755 1.00 145.12 36 GLN B CA 1
ATOM 3912 C C . GLN B 2 36 ? 148.626 144.449 172.576 1.00 145.12 36 GLN B C 1
ATOM 3913 O O . GLN B 2 36 ? 149.167 145.529 172.834 1.00 145.12 36 GLN B O 1
ATOM 3919 N N . VAL B 2 37 ? 147.398 144.154 172.997 1.00 148.99 37 VAL B N 1
ATOM 3920 C CA . VAL B 2 37 ? 146.587 145.171 173.650 1.00 148.99 37 VAL B CA 1
ATOM 3921 C C . VAL B 2 37 ? 146.714 145.089 175.162 1.00 148.99 37 VAL B C 1
ATOM 3922 O O . VAL B 2 37 ? 146.533 146.095 175.856 1.00 148.99 37 VAL B O 1
ATOM 3926 N N . LYS B 2 38 ? 147.009 143.909 175.704 1.00 151.78 38 LYS B N 1
ATOM 3927 C CA . LYS B 2 38 ? 147.268 143.801 177.133 1.00 151.78 38 LYS B CA 1
ATOM 3928 C C . LYS B 2 38 ? 148.713 144.117 177.482 1.00 151.78 38 LYS B C 1
ATOM 3929 O O . LYS B 2 38 ? 149.030 144.283 178.663 1.00 151.78 38 LYS B O 1
ATOM 3935 N N . ALA B 2 39 ? 149.593 144.203 176.489 1.00 145.72 39 ALA B N 1
ATOM 3936 C CA . ALA B 2 39 ? 150.987 144.542 176.764 1.00 145.72 39 ALA B CA 1
ATOM 3937 C C . ALA B 2 39 ? 151.126 145.844 177.535 1.00 145.72 39 ALA B C 1
ATOM 3938 O O . ALA B 2 39 ? 151.907 145.883 178.500 1.00 145.72 39 ALA B O 1
ATOM 3940 N N . PRO B 2 40 ? 150.431 146.924 177.183 1.00 146.60 40 PRO B N 1
ATOM 3941 C CA . PRO B 2 40 ? 150.552 148.151 177.973 1.00 146.60 40 PRO B CA 1
ATOM 3942 C C . PRO B 2 40 ? 150.176 147.927 179.426 1.00 146.60 40 PRO B C 1
ATOM 3943 O O . PRO B 2 40 ? 150.779 148.513 180.328 1.00 146.60 40 PRO B O 1
ATOM 3947 N N . GLN B 2 41 ? 149.170 147.087 179.669 1.00 149.16 41 GLN B N 1
ATOM 3948 C CA . GLN B 2 41 ? 148.814 146.769 181.046 1.00 149.16 41 GLN B CA 1
ATOM 3949 C C . GLN B 2 41 ? 150.016 146.207 181.785 1.00 149.16 41 GLN B C 1
ATOM 3950 O O . GLN B 2 41 ? 150.317 146.610 182.915 1.00 149.16 41 GLN B O 1
ATOM 3956 N N . PHE B 2 42 ? 150.729 145.282 181.149 1.00 150.13 42 PHE B N 1
ATOM 3957 C CA . PHE B 2 42 ? 151.827 144.622 181.835 1.00 150.13 42 PHE B CA 1
ATOM 3958 C C . PHE B 2 42 ? 153.020 145.551 181.995 1.00 150.13 42 PHE B C 1
ATOM 3959 O O . PHE B 2 42 ? 153.701 145.509 183.019 1.00 150.13 42 PHE B O 1
ATOM 3967 N N . VAL B 2 43 ? 153.282 146.416 181.015 1.00 147.06 43 VAL B N 1
ATOM 3968 C CA . VAL B 2 43 ? 154.383 147.361 181.191 1.00 147.06 43 VAL B CA 1
ATOM 3969 C C . VAL B 2 43 ? 154.048 148.355 182.296 1.00 147.06 43 VAL B C 1
ATOM 3970 O O . VAL B 2 43 ? 154.917 148.743 183.087 1.00 147.06 43 VAL B O 1
ATOM 3974 N N . GLY B 2 44 ? 152.790 148.788 182.369 1.00 148.42 44 GLY B N 1
ATOM 3975 C CA . GLY B 2 44 ? 152.396 149.679 183.445 1.00 148.42 44 GLY B CA 1
ATOM 3976 C C . GLY B 2 44 ? 152.544 149.025 184.803 1.00 148.42 44 GLY B C 1
ATOM 3977 O O . GLY B 2 44 ? 153.092 149.614 185.738 1.00 148.42 44 GLY B O 1
ATOM 3978 N N . GLU B 2 45 ? 152.062 147.789 184.926 1.00 156.35 45 GLU B N 1
ATOM 3979 C CA . GLU B 2 45 ? 152.238 147.061 186.175 1.00 156.35 45 GLU B CA 1
ATOM 3980 C C . GLU B 2 45 ? 153.714 146.866 186.481 1.00 156.35 45 GLU B C 1
ATOM 3981 O O . GLU B 2 45 ? 154.126 146.898 187.644 1.00 156.35 45 GLU B O 1
ATOM 3987 N N . ALA B 2 46 ? 154.529 146.668 185.447 1.00 154.54 46 ALA B N 1
ATOM 3988 C CA . ALA B 2 46 ? 155.955 146.464 185.650 1.00 154.54 46 ALA B CA 1
ATOM 3989 C C . ALA B 2 46 ? 156.609 147.713 186.216 1.00 154.54 46 ALA B C 1
ATOM 3990 O O . ALA B 2 46 ? 157.407 147.635 187.151 1.00 154.54 46 ALA B O 1
ATOM 3992 N N . ILE B 2 47 ? 156.290 148.878 185.656 1.00 149.62 47 ILE B N 1
ATOM 3993 C CA . ILE B 2 47 ? 156.869 150.108 186.186 1.00 149.62 47 ILE B CA 1
ATOM 3994 C C . ILE B 2 47 ? 156.325 150.390 187.582 1.00 149.62 47 ILE B C 1
ATOM 3995 O O . ILE B 2 47 ? 157.041 150.904 188.451 1.00 149.62 47 ILE B O 1
ATOM 4000 N N . GLN B 2 48 ? 155.059 150.053 187.826 1.00 152.84 48 GLN B N 1
ATOM 4001 C CA . GLN B 2 48 ? 154.512 150.181 189.171 1.00 152.84 48 GLN B CA 1
ATOM 4002 C C . GLN B 2 48 ? 155.317 149.344 190.156 1.00 152.84 48 GLN B C 1
ATOM 4003 O O . GLN B 2 48 ? 155.721 149.824 191.222 1.00 152.84 48 GLN B O 1
ATOM 4009 N N . GLU B 2 49 ? 155.565 148.084 189.807 1.00 155.42 49 GLU B N 1
ATOM 4010 C CA . GLU B 2 49 ? 156.320 147.213 190.694 1.00 155.42 49 GLU B CA 1
ATOM 4011 C C . GLU B 2 49 ? 157.773 147.647 190.787 1.00 155.42 49 GLU B C 1
ATOM 4012 O O . GLU B 2 49 ? 158.424 147.398 191.800 1.00 155.42 49 GLU B O 1
ATOM 4018 N N . LEU B 2 50 ? 158.300 148.294 189.750 1.00 155.46 50 LEU B N 1
ATOM 4019 C CA . LEU B 2 50 ? 159.645 148.849 189.842 1.00 155.46 50 LEU B CA 1
ATOM 4020 C C . LEU B 2 50 ? 159.692 149.985 190.850 1.00 155.46 50 LEU B C 1
ATOM 4021 O O . LEU B 2 50 ? 160.640 150.094 191.634 1.00 155.46 50 LEU B O 1
ATOM 4026 N N . ALA B 2 51 ? 158.672 150.839 190.850 1.00 155.61 51 ALA B N 1
ATOM 4027 C CA . ALA B 2 51 ? 158.586 151.877 191.870 1.00 155.61 51 ALA B CA 1
ATOM 4028 C C . ALA B 2 51 ? 158.458 151.256 193.255 1.00 155.61 51 ALA B C 1
ATOM 4029 O O . ALA B 2 51 ? 159.051 151.737 194.228 1.00 155.61 51 ALA B O 1
ATOM 4031 N N . LYS B 2 52 ? 157.668 150.187 193.360 1.00 158.52 52 LYS B N 1
ATOM 4032 C CA . LYS B 2 52 ? 157.548 149.481 194.630 1.00 158.52 52 LYS B CA 1
ATOM 4033 C C . LYS B 2 52 ? 158.898 148.927 195.069 1.00 158.52 52 LYS B C 1
ATOM 4034 O O . LYS B 2 52 ? 159.271 149.018 196.244 1.00 158.52 52 LYS B O 1
ATOM 4040 N N . TYR B 2 53 ? 159.642 148.351 194.130 1.00 162.54 53 TYR B N 1
ATOM 4041 C CA . TYR B 2 53 ? 160.967 147.832 194.433 1.00 162.54 53 TYR B CA 1
ATOM 4042 C C . TYR B 2 53 ? 161.879 148.949 194.907 1.00 162.54 53 TYR B C 1
ATOM 4043 O O . TYR B 2 53 ? 162.665 148.771 195.839 1.00 162.54 53 TYR B O 1
ATOM 4052 N N . ALA B 2 54 ? 161.784 150.115 194.272 1.00 163.35 54 ALA B N 1
ATOM 4053 C CA . ALA B 2 54 ? 162.592 151.252 194.693 1.00 163.35 54 ALA B CA 1
ATOM 4054 C C . ALA B 2 54 ? 162.260 151.664 196.119 1.00 163.35 54 ALA B C 1
ATOM 4055 O O . ALA B 2 54 ? 163.157 151.829 196.956 1.00 163.35 54 ALA B O 1
ATOM 4057 N N . VAL B 2 55 ? 160.972 151.830 196.419 1.00 173.93 55 VAL B N 1
ATOM 4058 C CA . VAL B 2 55 ? 160.589 152.278 197.755 1.00 173.93 55 VAL B CA 1
ATOM 4059 C C . VAL B 2 55 ? 161.016 151.250 198.795 1.00 173.93 55 VAL B C 1
ATOM 4060 O O . VAL B 2 55 ? 161.440 151.601 199.900 1.00 173.93 55 VAL B O 1
ATOM 4064 N N . ASN B 2 56 ? 160.918 149.962 198.459 1.00 174.06 56 ASN B N 1
ATOM 4065 C CA . ASN B 2 56 ? 161.452 148.946 199.360 1.00 174.06 56 ASN B CA 1
ATOM 4066 C C . ASN B 2 56 ? 162.962 149.086 199.503 1.00 174.06 56 ASN B C 1
ATOM 4067 O O . ASN B 2 56 ? 163.505 148.917 200.599 1.00 174.06 56 ASN B O 1
ATOM 4072 N N . VAL B 2 57 ? 163.655 149.396 198.407 1.00 174.71 57 VAL B N 1
ATOM 4073 C CA . VAL B 2 57 ? 165.096 149.604 198.467 1.00 174.71 57 VAL B CA 1
ATOM 4074 C C . VAL B 2 57 ? 165.420 150.742 199.415 1.00 174.71 57 VAL B C 1
ATOM 4075 O O . VAL B 2 57 ? 166.495 150.768 200.027 1.00 174.71 57 VAL B O 1
ATOM 4079 N N . MET B 2 58 ? 164.504 151.698 199.555 1.00 182.94 58 MET B N 1
ATOM 4080 C CA . MET B 2 58 ? 164.752 152.809 200.463 1.00 182.94 58 MET B CA 1
ATOM 4081 C C . MET B 2 58 ? 164.949 152.317 201.892 1.00 182.94 58 MET B C 1
ATOM 4082 O O . MET B 2 58 ? 165.776 152.862 202.632 1.00 182.94 58 MET B O 1
ATOM 4087 N N . GLN B 2 59 ? 164.201 151.290 202.304 1.00 184.86 59 GLN B N 1
ATOM 4088 C CA . GLN B 2 59 ? 164.348 150.727 203.644 1.00 184.86 59 GLN B CA 1
ATOM 4089 C C . GLN B 2 59 ? 164.513 149.212 203.629 1.00 184.86 59 GLN B C 1
ATOM 4090 O O . GLN B 2 59 ? 165.290 148.679 204.427 1.00 184.86 59 GLN B O 1
ATOM 4096 N N . GLY B 2 60 ? 163.813 148.499 202.747 1.00 187.16 60 GLY B N 1
ATOM 4097 C CA . GLY B 2 60 ? 163.754 147.051 202.798 1.00 187.16 60 GLY B CA 1
ATOM 4098 C C . GLY B 2 60 ? 164.644 146.297 201.839 1.00 187.16 60 GLY B C 1
ATOM 4099 O O . GLY B 2 60 ? 165.064 145.178 202.164 1.00 187.16 60 GLY B O 1
ATOM 4100 N N . LYS B 2 61 ? 164.954 146.852 200.668 1.00 185.71 61 LYS B N 1
ATOM 4101 C CA . LYS B 2 61 ? 165.774 146.150 199.687 1.00 185.71 61 LYS B CA 1
ATOM 4102 C C . LYS B 2 61 ? 165.136 144.815 199.324 1.00 185.71 61 LYS B C 1
ATOM 4103 O O . LYS B 2 61 ? 165.708 143.752 199.584 1.00 185.71 61 LYS B O 1
ATOM 4109 N N . ASP B 2 62 ? 163.950 144.867 198.724 1.00 179.97 62 ASP B N 1
ATOM 4110 C CA . ASP B 2 62 ? 163.219 143.658 198.383 1.00 179.97 62 ASP B CA 1
ATOM 4111 C C . ASP B 2 62 ? 163.984 142.840 197.342 1.00 179.97 62 ASP B C 1
ATOM 4112 O O . ASP B 2 62 ? 165.013 143.258 196.806 1.00 179.97 62 ASP B O 1
ATOM 4117 N N . ASP B 2 63 ? 163.463 141.647 197.068 1.00 179.59 63 ASP B N 1
ATOM 4118 C CA . ASP B 2 63 ? 164.048 140.739 196.092 1.00 179.59 63 ASP B CA 1
ATOM 4119 C C . ASP B 2 63 ? 163.519 140.955 194.682 1.00 179.59 63 ASP B C 1
ATOM 4120 O O . ASP B 2 63 ? 163.814 140.140 193.802 1.00 179.59 63 ASP B O 1
ATOM 4125 N N . LYS B 2 64 ? 162.719 142.000 194.456 1.00 157.92 64 LYS B N 1
ATOM 4126 C CA . LYS B 2 64 ? 162.181 142.316 193.136 1.00 157.92 64 LYS B CA 1
ATOM 4127 C C . LYS B 2 64 ? 161.544 141.095 192.483 1.00 157.92 64 LYS B C 1
ATOM 4128 O O . LYS B 2 64 ? 161.426 141.034 191.256 1.00 157.92 64 LYS B O 1
ATOM 4134 N N . SER B 2 65 ? 161.121 140.122 193.293 1.00 161.93 65 SER B N 1
ATOM 4135 C CA . SER B 2 65 ? 160.596 138.882 192.733 1.00 161.93 65 SER B CA 1
ATOM 4136 C C . SER B 2 65 ? 159.335 139.135 191.919 1.00 161.93 65 SER B C 1
ATOM 4137 O O . SER B 2 65 ? 159.194 138.622 190.803 1.00 161.93 65 SER B O 1
ATOM 4140 N N . ALA B 2 66 ? 158.406 139.925 192.458 1.00 158.43 66 ALA B N 1
ATOM 4141 C CA . ALA B 2 66 ? 157.187 140.235 191.718 1.00 158.43 66 ALA B CA 1
ATOM 4142 C C . ALA B 2 66 ? 157.509 141.010 190.449 1.00 158.43 66 ALA B C 1
ATOM 4143 O O . ALA B 2 66 ? 156.932 140.756 189.382 1.00 158.43 66 ALA B O 1
ATOM 4145 N N . PHE B 2 67 ? 158.430 141.968 190.548 1.00 158.49 67 PHE B N 1
ATOM 4146 C CA . PHE B 2 67 ? 158.844 142.710 189.367 1.00 158.49 67 PHE B CA 1
ATOM 4147 C C . PHE B 2 67 ? 159.427 141.769 188.322 1.00 158.49 67 PHE B C 1
ATOM 4148 O O . PHE B 2 67 ? 159.101 141.858 187.133 1.00 158.49 67 PHE B O 1
ATOM 4156 N N . VAL B 2 68 ? 160.287 140.848 188.752 1.00 159.59 68 VAL B N 1
ATOM 4157 C CA . VAL B 2 68 ? 160.891 139.916 187.807 1.00 159.59 68 VAL B CA 1
ATOM 4158 C C . VAL B 2 68 ? 159.815 139.062 187.154 1.00 159.59 68 VAL B C 1
ATOM 4159 O O . VAL B 2 68 ? 159.861 138.796 185.949 1.00 159.59 68 VAL B O 1
ATOM 4163 N N . SER B 2 69 ? 158.835 138.613 187.938 1.00 160.42 69 SER B N 1
ATOM 4164 C CA . SER B 2 69 ? 157.770 137.785 187.382 1.00 160.42 69 SER B CA 1
ATOM 4165 C C . SER B 2 69 ? 156.968 138.547 186.336 1.00 160.42 69 SER B C 1
ATOM 4166 O O . SER B 2 69 ? 156.640 138.005 185.272 1.00 160.42 69 SER B O 1
ATOM 4169 N N . VAL B 2 70 ? 156.631 139.804 186.621 1.00 158.07 70 VAL B N 1
ATOM 4170 C CA . VAL B 2 70 ? 155.837 140.565 185.663 1.00 158.07 70 VAL B CA 1
ATOM 4171 C C . VAL B 2 70 ? 156.646 140.840 184.403 1.00 158.07 70 VAL B C 1
ATOM 4172 O O . VAL B 2 70 ? 156.110 140.815 183.288 1.00 158.07 70 VAL B O 1
ATOM 4176 N N . ILE B 2 71 ? 157.947 141.102 184.549 1.00 148.61 71 ILE B N 1
ATOM 4177 C CA . ILE B 2 71 ? 158.790 141.263 183.367 1.00 148.61 71 ILE B CA 1
ATOM 4178 C C . ILE B 2 71 ? 158.822 139.973 182.564 1.00 148.61 71 ILE B C 1
ATOM 4179 O O . ILE B 2 71 ? 158.804 139.993 181.328 1.00 148.61 71 ILE B O 1
ATOM 4184 N N . TRP B 2 72 ? 158.898 138.835 183.249 1.00 142.92 72 TRP B N 1
ATOM 4185 C CA . TRP B 2 72 ? 158.821 137.551 182.564 1.00 142.92 72 TRP B CA 1
ATOM 4186 C C . TRP B 2 72 ? 157.548 137.464 181.736 1.00 142.92 72 TRP B C 1
ATOM 4187 O O . TRP B 2 72 ? 157.580 137.126 180.544 1.00 142.92 72 TRP B O 1
ATOM 4198 N N . LYS B 2 73 ? 156.411 137.769 182.362 1.00 151.50 73 LYS B N 1
ATOM 4199 C CA . LYS B 2 73 ? 155.138 137.713 181.653 1.00 151.50 73 LYS B CA 1
ATOM 4200 C C . LYS B 2 73 ? 155.166 138.606 180.423 1.00 151.50 73 LYS B C 1
ATOM 4201 O O . LYS B 2 73 ? 154.780 138.191 179.324 1.00 151.50 73 LYS B O 1
ATOM 4207 N N . LEU B 2 74 ? 155.628 139.843 180.594 1.00 149.07 74 LEU B N 1
ATOM 4208 C CA . LEU B 2 74 ? 155.603 140.804 179.499 1.00 149.07 74 LEU B CA 1
ATOM 4209 C C . LEU B 2 74 ? 156.498 140.357 178.352 1.00 149.07 74 LEU B C 1
ATOM 4210 O O . LEU B 2 74 ? 156.122 140.458 177.178 1.00 149.07 74 LEU B O 1
ATOM 4215 N N . LEU B 2 75 ? 157.692 139.860 178.671 1.00 148.90 75 LEU B N 1
ATOM 4216 C CA . LEU B 2 75 ? 158.616 139.434 177.627 1.00 148.90 75 LEU B CA 1
ATOM 4217 C C . LEU B 2 75 ? 158.053 138.241 176.866 1.00 148.90 75 LEU B C 1
ATOM 4218 O O . LEU B 2 75 ? 158.100 138.197 175.629 1.00 148.90 75 LEU B O 1
ATOM 4223 N N . ILE B 2 76 ? 157.506 137.263 177.591 1.00 150.15 76 ILE B N 1
ATOM 4224 C CA . ILE B 2 76 ? 156.909 136.108 176.928 1.00 150.15 76 ILE B CA 1
ATOM 4225 C C . ILE B 2 76 ? 155.767 136.553 176.024 1.00 150.15 76 ILE B C 1
ATOM 4226 O O . ILE B 2 76 ? 155.624 136.069 174.893 1.00 150.15 76 ILE B O 1
ATOM 4231 N N . PHE B 2 77 ? 154.939 137.481 176.504 1.00 149.19 77 PHE B N 1
ATOM 4232 C CA . PHE B 2 77 ? 153.814 137.945 175.699 1.00 149.19 77 PHE B CA 1
ATOM 4233 C C . PHE B 2 77 ? 154.296 138.656 174.444 1.00 149.19 77 PHE B C 1
ATOM 4234 O O . PHE B 2 77 ? 153.724 138.483 173.365 1.00 149.19 77 PHE B O 1
ATOM 4242 N N . TYR B 2 78 ? 155.349 139.464 174.560 1.00 143.66 78 TYR B N 1
ATOM 4243 C CA . TYR B 2 78 ? 155.846 140.160 173.380 1.00 143.66 78 TYR B CA 1
ATOM 4244 C C . TYR B 2 78 ? 156.407 139.175 172.365 1.00 143.66 78 TYR B C 1
ATOM 4245 O O . TYR B 2 78 ? 156.192 139.322 171.155 1.00 143.66 78 TYR B O 1
ATOM 4254 N N . VAL B 2 79 ? 157.129 138.158 172.835 1.00 147.15 79 VAL B N 1
ATOM 4255 C CA . VAL B 2 79 ? 157.659 137.157 171.913 1.00 147.15 79 VAL B CA 1
ATOM 4256 C C . VAL B 2 79 ? 156.521 136.435 171.206 1.00 147.15 79 VAL B C 1
ATOM 4257 O O . VAL B 2 79 ? 156.558 136.217 169.987 1.00 147.15 79 VAL B O 1
ATOM 4261 N N . LEU B 2 80 ? 155.491 136.046 171.957 1.00 148.48 80 LEU B N 1
ATOM 4262 C CA . LEU B 2 80 ? 154.372 135.360 171.324 1.00 148.48 80 LEU B CA 1
ATOM 4263 C C . LEU B 2 80 ? 153.627 136.296 170.377 1.00 148.48 80 LEU B C 1
ATOM 4264 O O . LEU B 2 80 ? 153.053 135.852 169.379 1.00 148.48 80 LEU B O 1
ATOM 4269 N N . THR B 2 81 ? 153.630 137.597 170.669 1.00 149.95 81 THR B N 1
ATOM 4270 C CA . THR B 2 81 ? 153.075 138.570 169.734 1.00 149.95 81 THR B CA 1
ATOM 4271 C C . THR B 2 81 ? 153.838 138.550 168.422 1.00 149.95 81 THR B C 1
ATOM 4272 O O . THR B 2 81 ? 153.242 138.565 167.337 1.00 149.95 81 THR B O 1
ATOM 4276 N N . SER B 2 82 ? 155.165 138.527 168.506 1.00 160.38 82 SER B N 1
ATOM 4277 C CA . SER B 2 82 ? 155.971 138.430 167.297 1.00 160.38 82 SER B CA 1
ATOM 4278 C C . SER B 2 82 ? 155.642 137.152 166.543 1.00 160.38 82 SER B C 1
ATOM 4279 O O . SER B 2 82 ? 155.561 137.145 165.310 1.00 160.38 82 SER B O 1
ATOM 4282 N N . ALA B 2 83 ? 155.450 136.054 167.273 1.00 158.42 83 ALA B N 1
ATOM 4283 C CA . ALA B 2 83 ? 155.116 134.792 166.621 1.00 158.42 83 ALA B CA 1
ATOM 4284 C C . ALA B 2 83 ? 153.773 134.879 165.905 1.00 158.42 83 ALA B C 1
ATOM 4285 O O . ALA B 2 83 ? 153.618 134.376 164.785 1.00 158.42 83 ALA B O 1
ATOM 4287 N N . ALA B 2 84 ? 152.782 135.497 166.547 1.00 152.48 84 ALA B N 1
ATOM 4288 C CA . ALA B 2 84 ? 151.474 135.639 165.920 1.00 152.48 84 ALA B CA 1
ATOM 4289 C C . ALA B 2 84 ? 151.574 136.480 164.657 1.00 152.48 84 ALA B C 1
ATOM 4290 O O . ALA B 2 84 ? 150.970 136.158 163.625 1.00 152.48 84 ALA B O 1
ATOM 4292 N N . SER B 2 85 ? 152.322 137.581 164.726 1.00 161.35 85 SER B N 1
ATOM 4293 C CA . SER B 2 85 ? 152.541 138.378 163.527 1.00 161.35 85 SER B CA 1
ATOM 4294 C C . SER B 2 85 ? 153.170 137.531 162.435 1.00 161.35 85 SER B C 1
ATOM 4295 O O . SER B 2 85 ? 152.681 137.502 161.301 1.00 161.35 85 SER B O 1
ATOM 4298 N N . PHE B 2 86 ? 154.242 136.817 162.769 1.00 158.55 86 PHE B N 1
ATOM 4299 C CA . PHE B 2 86 ? 154.856 135.888 161.831 1.00 158.55 86 PHE B CA 1
ATOM 4300 C C . PHE B 2 86 ? 153.799 135.041 161.135 1.00 158.55 86 PHE B C 1
ATOM 4301 O O . PHE B 2 86 ? 153.674 135.064 159.902 1.00 158.55 86 PHE B O 1
ATOM 4309 N N . ILE B 2 87 ? 152.998 134.317 161.917 1.00 157.64 87 ILE B N 1
ATOM 4310 C CA . ILE B 2 87 ? 152.122 133.308 161.332 1.00 157.64 87 ILE B CA 1
ATOM 4311 C C . ILE B 2 87 ? 151.044 133.956 160.468 1.00 157.64 87 ILE B C 1
ATOM 4312 O O . ILE B 2 87 ? 150.833 133.550 159.315 1.00 157.64 87 ILE B O 1
ATOM 4317 N N . TYR B 2 88 ? 150.339 134.969 160.992 1.00 153.86 88 TYR B N 1
ATOM 4318 C CA . TYR B 2 88 ? 149.221 135.469 160.196 1.00 153.86 88 TYR B CA 1
ATOM 4319 C C . TYR B 2 88 ? 149.726 136.252 158.998 1.00 153.86 88 TYR B C 1
ATOM 4320 O O . TYR B 2 88 ? 149.131 136.187 157.920 1.00 153.86 88 TYR B O 1
ATOM 4329 N N . SER B 2 89 ? 150.820 136.996 159.155 1.00 159.29 89 SER B N 1
ATOM 4330 C CA . SER B 2 89 ? 151.399 137.667 158.004 1.00 159.29 89 SER B CA 1
ATOM 4331 C C . SER B 2 89 ? 151.738 136.666 156.908 1.00 159.29 89 SER B C 1
ATOM 4332 O O . SER B 2 89 ? 151.377 136.873 155.743 1.00 159.29 89 SER B O 1
ATOM 4335 N N . ILE B 2 90 ? 152.409 135.564 157.257 1.00 155.50 90 ILE B N 1
ATOM 4336 C CA . ILE B 2 90 ? 152.805 134.602 156.231 1.00 155.50 90 ILE B CA 1
ATOM 4337 C C . ILE B 2 90 ? 151.577 134.021 155.546 1.00 155.50 90 ILE B C 1
ATOM 4338 O O . ILE B 2 90 ? 151.496 133.968 154.311 1.00 155.50 90 ILE B O 1
ATOM 4343 N N . LEU B 2 91 ? 150.608 133.559 156.337 1.00 155.39 91 LEU B N 1
ATOM 4344 C CA . LEU B 2 91 ? 149.451 132.899 155.746 1.00 155.39 91 LEU B CA 1
ATOM 4345 C C . LEU B 2 91 ? 148.654 133.869 154.884 1.00 155.39 91 LEU B C 1
ATOM 4346 O O . LEU B 2 91 ? 148.199 133.518 153.787 1.00 155.39 91 LEU B O 1
ATOM 4351 N N . PHE B 2 92 ? 148.483 135.103 155.361 1.00 152.72 92 PHE B N 1
ATOM 4352 C CA . PHE B 2 92 ? 147.768 136.105 154.584 1.00 152.72 92 PHE B CA 1
ATOM 4353 C C . PHE B 2 92 ? 148.486 136.380 153.276 1.00 152.72 92 PHE B C 1
ATOM 4354 O O . PHE B 2 92 ? 147.856 136.502 152.224 1.00 152.72 92 PHE B O 1
ATOM 4362 N N . THR B 2 93 ? 149.811 136.497 153.323 1.00 159.14 93 THR B N 1
ATOM 4363 C CA . THR B 2 93 ? 150.553 136.737 152.095 1.00 159.14 93 THR B CA 1
ATOM 4364 C C . THR B 2 93 ? 150.364 135.592 151.114 1.00 159.14 93 THR B C 1
ATOM 4365 O O . THR B 2 93 ? 150.154 135.820 149.918 1.00 159.14 93 THR B O 1
ATOM 4369 N N . GLN B 2 94 ? 150.429 134.352 151.600 1.00 159.41 94 GLN B N 1
ATOM 4370 C CA . GLN B 2 94 ? 150.265 133.212 150.704 1.00 159.41 94 GLN B CA 1
ATOM 4371 C C . GLN B 2 94 ? 148.886 133.224 150.055 1.00 159.41 94 GLN B C 1
ATOM 4372 O O . GLN B 2 94 ? 148.754 133.065 148.831 1.00 159.41 94 GLN B O 1
ATOM 4378 N N . VAL B 2 95 ? 147.842 133.416 150.863 1.00 157.93 95 VAL B N 1
ATOM 4379 C CA . VAL B 2 95 ? 146.490 133.394 150.317 1.00 157.93 95 VAL B CA 1
ATOM 4380 C C . VAL B 2 95 ? 146.288 134.558 149.358 1.00 157.93 95 VAL B C 1
ATOM 4381 O O . VAL B 2 95 ? 145.641 134.413 148.318 1.00 157.93 95 VAL B O 1
ATOM 4385 N N . VAL B 2 96 ? 146.833 135.729 149.688 1.00 154.00 96 VAL B N 1
ATOM 4386 C CA . VAL B 2 96 ? 146.704 136.876 148.801 1.00 154.00 96 VAL B CA 1
ATOM 4387 C C . VAL B 2 96 ? 147.380 136.593 147.473 1.00 154.00 96 VAL B C 1
ATOM 4388 O O . VAL B 2 96 ? 146.843 136.913 146.412 1.00 154.00 96 VAL B O 1
ATOM 4392 N N . GLY B 2 97 ? 148.569 136.005 147.504 1.00 158.92 97 GLY B N 1
ATOM 4393 C CA . GLY B 2 97 ? 149.260 135.706 146.271 1.00 158.92 97 GLY B CA 1
ATOM 4394 C C . GLY B 2 97 ? 148.461 134.762 145.400 1.00 158.92 97 GLY B C 1
ATOM 4395 O O . GLY B 2 97 ? 148.257 135.017 144.206 1.00 158.92 97 GLY B O 1
ATOM 4396 N N . LYS B 2 98 ? 147.982 133.670 145.996 1.00 160.94 98 LYS B N 1
ATOM 4397 C CA . LYS B 2 98 ? 147.229 132.695 145.213 1.00 160.94 98 LYS B CA 1
ATOM 4398 C C . LYS B 2 98 ? 145.942 133.307 144.672 1.00 160.94 98 LYS B C 1
ATOM 4399 O O . LYS B 2 98 ? 145.590 133.115 143.501 1.00 160.94 98 LYS B O 1
ATOM 4405 N N . SER B 2 99 ? 145.233 134.067 145.506 1.00 160.74 99 SER B N 1
ATOM 4406 C CA . SER B 2 99 ? 143.982 134.679 145.078 1.00 160.74 99 SER B CA 1
ATOM 4407 C C . SER B 2 99 ? 144.219 135.709 143.982 1.00 160.74 99 SER B C 1
ATOM 4408 O O . SER B 2 99 ? 143.426 135.828 143.042 1.00 160.74 99 SER B O 1
ATOM 4411 N N . THR B 2 100 ? 145.292 136.486 144.103 1.00 156.41 100 THR B N 1
ATOM 4412 C CA . THR B 2 100 ? 145.618 137.458 143.072 1.00 156.41 100 THR B CA 1
ATOM 4413 C C . THR B 2 100 ? 145.912 136.767 141.757 1.00 156.41 100 THR B C 1
ATOM 4414 O O . THR B 2 100 ? 145.455 137.211 140.699 1.00 156.41 100 THR B O 1
ATOM 4418 N N . ASN B 2 101 ? 146.673 135.675 141.801 1.00 154.86 101 ASN B N 1
ATOM 4419 C CA . ASN B 2 101 ? 146.913 134.914 140.582 1.00 154.86 101 ASN B CA 1
ATOM 4420 C C . ASN B 2 101 ? 145.597 134.439 139.986 1.00 154.86 101 ASN B C 1
ATOM 4421 O O . ASN B 2 101 ? 145.371 134.552 138.774 1.00 154.86 101 ASN B O 1
ATOM 4426 N N . ARG B 2 102 ? 144.709 133.916 140.834 1.00 151.91 102 ARG B N 1
ATOM 4427 C CA . ARG B 2 102 ? 143.440 133.392 140.344 1.00 151.91 102 ARG B CA 1
ATOM 4428 C C . ARG B 2 102 ? 142.605 134.486 139.692 1.00 151.91 102 ARG B C 1
ATOM 4429 O O . ARG B 2 102 ? 142.047 134.286 138.610 1.00 151.91 102 ARG B O 1
ATOM 4437 N N . MET B 2 103 ? 142.514 135.657 140.320 1.00 149.84 103 MET B N 1
ATOM 4438 C CA . MET B 2 103 ? 141.668 136.692 139.738 1.00 149.84 103 MET B CA 1
ATOM 4439 C C . MET B 2 103 ? 142.320 137.339 138.522 1.00 149.84 103 MET B C 1
ATOM 4440 O O . MET B 2 103 ? 141.613 137.783 137.613 1.00 149.84 103 MET B O 1
ATOM 4445 N N . ARG B 2 104 ? 143.649 137.380 138.462 1.00 145.72 104 ARG B N 1
ATOM 4446 C CA . ARG B 2 104 ? 144.304 137.866 137.255 1.00 145.72 104 ARG B CA 1
ATOM 4447 C C . ARG B 2 104 ? 144.020 136.939 136.081 1.00 145.72 104 ARG B C 1
ATOM 4448 O O . ARG B 2 104 ? 143.614 137.390 134.997 1.00 145.72 104 ARG B O 1
ATOM 4456 N N . ILE B 2 105 ? 144.208 135.632 136.280 1.00 157.65 105 ILE B N 1
ATOM 4457 C CA . ILE B 2 105 ? 143.869 134.688 135.221 1.00 157.65 105 ILE B CA 1
ATOM 4458 C C . ILE B 2 105 ? 142.388 134.779 134.892 1.00 157.65 105 ILE B C 1
ATOM 4459 O O . ILE B 2 105 ? 141.985 134.587 133.742 1.00 157.65 105 ILE B O 1
ATOM 4464 N N . GLY B 2 106 ? 141.554 135.063 135.887 1.00 158.01 106 GLY B N 1
ATOM 4465 C CA . GLY B 2 106 ? 140.134 135.190 135.639 1.00 158.01 106 GLY B CA 1
ATOM 4466 C C . GLY B 2 106 ? 139.815 136.352 134.725 1.00 158.01 106 GLY B C 1
ATOM 4467 O O . GLY B 2 106 ? 139.045 136.211 133.769 1.00 158.01 106 GLY B O 1
ATOM 4468 N N . LEU B 2 107 ? 140.407 137.512 135.009 1.00 149.82 107 LEU B N 1
ATOM 4469 C CA . LEU B 2 107 ? 140.201 138.662 134.140 1.00 149.82 107 LEU B CA 1
ATOM 4470 C C . LEU B 2 107 ? 140.663 138.343 132.732 1.00 149.82 107 LEU B C 1
ATOM 4471 O O . LEU B 2 107 ? 139.969 138.635 131.753 1.00 149.82 107 LEU B O 1
ATOM 4476 N N . PHE B 2 108 ? 141.840 137.731 132.610 1.00 150.58 108 PHE B N 1
ATOM 4477 C CA . PHE B 2 108 ? 142.333 137.392 131.282 1.00 150.58 108 PHE B CA 1
ATOM 4478 C C . PHE B 2 108 ? 141.358 136.470 130.561 1.00 150.58 108 PHE B C 1
ATOM 4479 O O . PHE B 2 108 ? 140.916 136.764 129.442 1.00 150.58 108 PHE B O 1
ATOM 4487 N N . ASN B 2 109 ? 140.975 135.372 131.212 1.00 150.63 109 ASN B N 1
ATOM 4488 C CA . ASN B 2 109 ? 140.106 134.385 130.586 1.00 150.63 109 ASN B CA 1
ATOM 4489 C C . ASN B 2 109 ? 138.796 135.018 130.146 1.00 150.63 109 ASN B C 1
ATOM 4490 O O . ASN B 2 109 ? 138.325 134.784 129.028 1.00 150.63 109 ASN B O 1
ATOM 4495 N N . LYS B 2 110 ? 138.195 135.838 131.008 1.00 158.67 110 LYS B N 1
ATOM 4496 C CA . LYS B 2 110 ? 136.974 136.529 130.616 1.00 158.67 110 LYS B CA 1
ATOM 4497 C C . LYS B 2 110 ? 137.232 137.426 129.415 1.00 158.67 110 LYS B C 1
ATOM 4498 O O . LYS B 2 110 ? 136.400 137.521 128.506 1.00 158.67 110 LYS B O 1
ATOM 4504 N N . LEU B 2 111 ? 138.387 138.090 129.391 1.00 156.70 111 LEU B N 1
ATOM 4505 C CA . LEU B 2 111 ? 138.702 138.949 128.259 1.00 156.70 111 LEU B CA 1
ATOM 4506 C C . LEU B 2 111 ? 138.705 138.155 126.963 1.00 156.70 111 LEU B C 1
ATOM 4507 O O . LEU B 2 111 ? 138.174 138.611 125.946 1.00 156.70 111 LEU B O 1
ATOM 4512 N N . GLU B 2 112 ? 139.284 136.958 126.981 1.00 159.11 112 GLU B N 1
ATOM 4513 C CA . GLU B 2 112 ? 139.346 136.163 125.761 1.00 159.11 112 GLU B CA 1
ATOM 4514 C C . GLU B 2 112 ? 138.050 135.420 125.464 1.00 159.11 112 GLU B C 1
ATOM 4515 O O . GLU B 2 112 ? 138.061 134.490 124.652 1.00 159.11 112 GLU B O 1
ATOM 4521 N N . LYS B 2 113 ? 136.942 135.805 126.088 1.00 160.63 113 LYS B N 1
ATOM 4522 C CA . LYS B 2 113 ? 135.635 135.313 125.689 1.00 160.63 113 LYS B CA 1
ATOM 4523 C C . LYS B 2 113 ? 135.142 136.095 124.474 1.00 160.63 113 LYS B C 1
ATOM 4524 O O . LYS B 2 113 ? 135.904 136.794 123.802 1.00 160.63 113 LYS B O 1
ATOM 4530 N N . LEU B 2 114 ? 133.845 135.987 124.189 1.00 174.57 114 LEU B N 1
ATOM 4531 C CA . LEU B 2 114 ? 133.294 136.504 122.942 1.00 174.57 114 LEU B CA 1
ATOM 4532 C C . LEU B 2 114 ? 132.750 137.905 123.197 1.00 174.57 114 LEU B C 1
ATOM 4533 O O . LEU B 2 114 ? 131.675 138.274 122.720 1.00 174.57 114 LEU B O 1
ATOM 4538 N N . THR B 2 115 ? 133.494 138.687 123.976 1.00 171.44 115 THR B N 1
ATOM 4539 C CA . THR B 2 115 ? 133.118 140.057 124.291 1.00 171.44 115 THR B CA 1
ATOM 4540 C C . THR B 2 115 ? 133.529 141.002 123.166 1.00 171.44 115 THR B C 1
ATOM 4541 O O . THR B 2 115 ? 133.703 142.204 123.394 1.00 171.44 115 THR B O 1
ATOM 4545 N N . ILE B 2 116 ? 133.691 140.460 121.954 1.00 166.78 116 ILE B N 1
ATOM 4546 C CA . ILE B 2 116 ? 134.150 141.251 120.813 1.00 166.78 116 ILE B CA 1
ATOM 4547 C C . ILE B 2 116 ? 133.471 142.612 120.777 1.00 166.78 116 ILE B C 1
ATOM 4548 O O . ILE B 2 116 ? 134.101 143.628 120.459 1.00 166.78 116 ILE B O 1
ATOM 4553 N N . ARG B 2 117 ? 132.182 142.658 121.111 1.00 174.25 117 ARG B N 1
ATOM 4554 C CA . ARG B 2 117 ? 131.455 143.919 121.039 1.00 174.25 117 ARG B CA 1
ATOM 4555 C C . ARG B 2 117 ? 132.078 144.962 121.953 1.00 174.25 117 ARG B C 1
ATOM 4556 O O . ARG B 2 117 ? 132.159 146.143 121.598 1.00 174.25 117 ARG B O 1
ATOM 4564 N N . PHE B 2 118 ? 132.520 144.546 123.140 1.00 174.29 118 PHE B N 1
ATOM 4565 C CA . PHE B 2 118 ? 133.124 145.490 124.072 1.00 174.29 118 PHE B CA 1
ATOM 4566 C C . PHE B 2 118 ? 134.323 146.180 123.438 1.00 174.29 118 PHE B C 1
ATOM 4567 O O . PHE B 2 118 ? 134.422 147.413 123.435 1.00 174.29 118 PHE B O 1
ATOM 4575 N N . PHE B 2 119 ? 135.246 145.395 122.881 1.00 168.46 119 PHE B N 1
ATOM 4576 C CA . PHE B 2 119 ? 136.404 145.985 122.223 1.00 168.46 119 PHE B CA 1
ATOM 4577 C C . PHE B 2 119 ? 135.988 146.828 121.030 1.00 168.46 119 PHE B C 1
ATOM 4578 O O . PHE B 2 119 ? 136.575 147.886 120.782 1.00 168.46 119 PHE B O 1
ATOM 4586 N N . ASP B 2 120 ? 134.977 146.381 120.287 1.00 179.57 120 ASP B N 1
ATOM 4587 C CA . ASP B 2 120 ? 134.532 147.139 119.124 1.00 179.57 120 ASP B CA 1
ATOM 4588 C C . ASP B 2 120 ? 134.062 148.529 119.526 1.00 179.57 120 ASP B C 1
ATOM 4589 O O . ASP B 2 120 ? 134.394 149.519 118.864 1.00 179.57 120 ASP B O 1
ATOM 4594 N N . SER B 2 121 ? 133.296 148.623 120.610 1.00 182.15 121 SER B N 1
ATOM 4595 C CA . SER B 2 121 ? 132.734 149.894 121.048 1.00 182.15 121 SER B CA 1
ATOM 4596 C C . SER B 2 121 ? 133.748 150.729 121.820 1.00 182.15 121 SER B C 1
ATOM 4597 O O . SER B 2 121 ? 134.097 151.836 121.398 1.00 182.15 121 SER B O 1
ATOM 4600 N N . HIS B 2 122 ? 134.232 150.214 122.945 1.00 176.54 122 HIS B N 1
ATOM 4601 C CA . HIS B 2 122 ? 135.151 150.972 123.777 1.00 176.54 122 HIS B CA 1
ATOM 4602 C C . HIS B 2 122 ? 136.459 151.225 123.040 1.00 176.54 122 HIS B C 1
ATOM 4603 O O . HIS B 2 122 ? 136.957 150.376 122.296 1.00 176.54 122 HIS B O 1
ATOM 4610 N N . GLN B 2 123 ? 137.013 152.413 123.251 1.00 184.95 123 GLN B N 1
ATOM 4611 C CA . GLN B 2 123 ? 138.311 152.739 122.684 1.00 184.95 123 GLN B CA 1
ATOM 4612 C C . GLN B 2 123 ? 139.396 151.883 123.326 1.00 184.95 123 GLN B C 1
ATOM 4613 O O . GLN B 2 123 ? 139.285 151.458 124.480 1.00 184.95 123 GLN B O 1
ATOM 4619 N N . ASP B 2 124 ? 140.455 151.627 122.557 1.00 180.95 124 ASP B N 1
ATOM 4620 C CA . ASP B 2 124 ? 141.529 150.761 123.034 1.00 180.95 124 ASP B CA 1
ATOM 4621 C C . ASP B 2 124 ? 142.096 151.256 124.358 1.00 180.95 124 ASP B C 1
ATOM 4622 O O . ASP B 2 124 ? 142.309 150.467 125.288 1.00 180.95 124 ASP B O 1
ATOM 4627 N N . GLY B 2 125 ? 142.354 152.559 124.460 1.00 179.18 125 GLY B N 1
ATOM 4628 C CA . GLY B 2 125 ? 142.935 153.088 125.680 1.00 179.18 125 GLY B CA 1
ATOM 4629 C C . GLY B 2 125 ? 142.072 152.819 126.897 1.00 179.18 125 GLY B C 1
ATOM 4630 O O . GLY B 2 125 ? 142.576 152.433 127.952 1.00 179.18 125 GLY B O 1
ATOM 4631 N N . GLU B 2 126 ? 140.759 153.015 126.765 1.00 185.05 126 GLU B N 1
ATOM 4632 C CA . GLU B 2 126 ? 139.867 152.817 127.903 1.00 185.05 126 GLU B CA 1
ATOM 4633 C C . GLU B 2 126 ? 139.880 151.368 128.373 1.00 185.05 126 GLU B C 1
ATOM 4634 O O . GLU B 2 126 ? 139.953 151.101 129.578 1.00 185.05 126 GLU B O 1
ATOM 4640 N N . ILE B 2 127 ? 139.807 150.420 127.442 1.00 171.64 127 ILE B N 1
ATOM 4641 C CA . ILE B 2 127 ? 139.779 149.020 127.845 1.00 171.64 127 ILE B CA 1
ATOM 4642 C C . ILE B 2 127 ? 141.120 148.600 128.431 1.00 171.64 127 ILE B C 1
ATOM 4643 O O . ILE B 2 127 ? 141.161 147.835 129.401 1.00 171.64 127 ILE B O 1
ATOM 4648 N N . LEU B 2 128 ? 142.234 149.075 127.870 1.00 165.58 128 LEU B N 1
ATOM 4649 C CA . LEU B 2 128 ? 143.525 148.765 128.474 1.00 165.58 128 LEU B CA 1
ATOM 4650 C C . LEU B 2 128 ? 143.628 149.349 129.873 1.00 165.58 128 LEU B C 1
ATOM 4651 O O . LEU B 2 128 ? 144.207 148.725 130.771 1.00 165.58 128 LEU B O 1
ATOM 4656 N N . SER B 2 129 ? 143.108 150.562 130.067 1.00 176.42 129 SER B N 1
ATOM 4657 C CA . SER B 2 129 ? 143.082 151.148 131.399 1.00 176.42 129 SER B CA 1
ATOM 4658 C C . SER B 2 129 ? 142.284 150.273 132.350 1.00 176.42 129 SER B C 1
ATOM 4659 O O . SER B 2 129 ? 142.739 149.977 133.460 1.00 176.42 129 SER B O 1
ATOM 4662 N N . ARG B 2 130 ? 141.106 149.821 131.911 1.00 166.77 130 ARG B N 1
ATOM 4663 C CA . ARG B 2 130 ? 140.274 148.955 132.739 1.00 166.77 130 ARG B CA 1
ATOM 4664 C C . ARG B 2 130 ? 141.109 147.872 133.401 1.00 166.77 130 ARG B C 1
ATOM 4665 O O . ARG B 2 130 ? 140.851 147.484 134.545 1.00 166.77 130 ARG B O 1
ATOM 4673 N N . PHE B 2 131 ? 142.118 147.374 132.694 1.00 149.38 131 PHE B N 1
ATOM 4674 C CA . PHE B 2 131 ? 143.030 146.389 133.251 1.00 149.38 131 PHE B CA 1
ATOM 4675 C C . PHE B 2 131 ? 144.102 147.062 134.096 1.00 149.38 131 PHE B C 1
ATOM 4676 O O . PHE B 2 131 ? 144.100 146.952 135.329 1.00 149.38 131 PHE B O 1
ATOM 4684 N N . THR B 2 132 ? 144.966 147.832 133.438 1.00 161.59 132 THR B N 1
ATOM 4685 C CA . THR B 2 132 ? 146.238 148.229 134.027 1.00 161.59 132 THR B CA 1
ATOM 4686 C C . THR B 2 132 ? 146.086 149.197 135.188 1.00 161.59 132 THR B C 1
ATOM 4687 O O . THR B 2 132 ? 147.029 149.346 135.971 1.00 161.59 132 THR B O 1
ATOM 4691 N N . SER B 2 133 ? 144.944 149.864 135.320 1.00 170.81 133 SER B N 1
ATOM 4692 C CA . SER B 2 133 ? 144.718 150.726 136.466 1.00 170.81 133 SER B CA 1
ATOM 4693 C C . SER B 2 133 ? 143.974 149.956 137.544 1.00 170.81 133 SER B C 1
ATOM 4694 O O . SER B 2 133 ? 144.476 149.798 138.659 1.00 170.81 133 SER B O 1
ATOM 4697 N N . ASP B 2 134 ? 142.787 149.448 137.211 1.00 166.72 134 ASP B N 1
ATOM 4698 C CA . ASP B 2 134 ? 141.901 148.915 138.240 1.00 166.72 134 ASP B CA 1
ATOM 4699 C C . ASP B 2 134 ? 142.434 147.611 138.824 1.00 166.72 134 ASP B C 1
ATOM 4700 O O . ASP B 2 134 ? 142.500 147.453 140.051 1.00 166.72 134 ASP B O 1
ATOM 4705 N N . LEU B 2 135 ? 142.810 146.651 137.973 1.00 154.55 135 LEU B N 1
ATOM 4706 C CA . LEU B 2 135 ? 143.265 145.384 138.530 1.00 154.55 135 LEU B CA 1
ATOM 4707 C C . LEU B 2 135 ? 144.581 145.564 139.267 1.00 154.55 135 LEU B C 1
ATOM 4708 O O . LEU B 2 135 ? 144.808 144.933 140.303 1.00 154.55 135 LEU B O 1
ATOM 4713 N N . ASP B 2 136 ? 145.461 146.425 138.757 1.00 164.03 136 ASP B N 1
ATOM 4714 C CA . ASP B 2 136 ? 146.710 146.679 139.464 1.00 164.03 136 ASP B CA 1
ATOM 4715 C C . ASP B 2 136 ? 146.460 147.384 140.788 1.00 164.03 136 ASP B C 1
ATOM 4716 O O . ASP B 2 136 ? 147.179 147.144 141.763 1.00 164.03 136 ASP B O 1
ATOM 4721 N N . ASN B 2 137 ? 145.446 148.246 140.850 1.00 154.78 137 ASN B N 1
ATOM 4722 C CA . ASN B 2 137 ? 145.090 148.859 142.122 1.00 154.78 137 ASN B CA 1
ATOM 4723 C C . ASN B 2 137 ? 144.598 147.811 143.106 1.00 154.78 137 ASN B C 1
ATOM 4724 O O . ASN B 2 137 ? 144.970 147.834 144.284 1.00 154.78 137 ASN B O 1
ATOM 4729 N N . ILE B 2 138 ? 143.760 146.885 142.642 1.00 157.02 138 ILE B N 1
ATOM 4730 C CA . ILE B 2 138 ? 143.336 145.783 143.502 1.00 157.02 138 ILE B CA 1
ATOM 4731 C C . ILE B 2 138 ? 144.547 144.998 143.976 1.00 157.02 138 ILE B C 1
ATOM 4732 O O . ILE B 2 138 ? 144.638 144.605 145.146 1.00 157.02 138 ILE B O 1
ATOM 4737 N N . GLN B 2 139 ? 145.485 144.741 143.067 1.00 160.58 139 GLN B N 1
ATOM 4738 C CA . GLN B 2 139 ? 146.672 143.972 143.409 1.00 160.58 139 GLN B CA 1
ATOM 4739 C C . GLN B 2 139 ? 147.460 144.667 144.507 1.00 160.58 139 GLN B C 1
ATOM 4740 O O . GLN B 2 139 ? 147.854 144.045 145.497 1.00 160.58 139 GLN B O 1
ATOM 4746 N N . ASN B 2 140 ? 147.686 145.970 144.348 1.00 160.76 140 ASN B N 1
ATOM 4747 C CA . ASN B 2 140 ? 148.421 146.726 145.355 1.00 160.76 140 ASN B CA 1
ATOM 4748 C C . ASN B 2 140 ? 147.679 146.716 146.684 1.00 160.76 140 ASN B C 1
ATOM 4749 O O . ASN B 2 140 ? 148.276 146.491 147.746 1.00 160.76 140 ASN B O 1
ATOM 4754 N N . SER B 2 141 ? 146.366 146.942 146.641 1.00 154.73 141 SER B N 1
ATOM 4755 C CA . SER B 2 141 ? 145.584 146.967 147.867 1.00 154.73 141 SER B CA 1
ATOM 4756 C C . SER B 2 141 ? 145.694 145.654 148.620 1.00 154.73 141 SER B C 1
ATOM 4757 O O . SER B 2 141 ? 145.994 145.648 149.819 1.00 154.73 141 SER B O 1
ATOM 4760 N N . LEU B 2 142 ? 145.469 144.535 147.937 1.00 155.50 142 LEU B N 1
ATOM 4761 C CA . LEU B 2 142 ? 145.580 143.244 148.599 1.00 155.50 142 LEU B CA 1
ATOM 4762 C C . LEU B 2 142 ? 147.005 142.960 149.048 1.00 155.50 142 LEU B C 1
ATOM 4763 O O . LEU B 2 142 ? 147.205 142.316 150.083 1.00 155.50 142 LEU B O 1
ATOM 4768 N N . ASN B 2 143 ? 148.003 143.427 148.297 1.00 159.95 143 ASN B N 1
ATOM 4769 C CA . ASN B 2 143 ? 149.383 143.187 148.689 1.00 159.95 143 ASN B CA 1
ATOM 4770 C C . ASN B 2 143 ? 149.727 143.896 149.989 1.00 159.95 143 ASN B C 1
ATOM 4771 O O . ASN B 2 143 ? 150.424 143.321 150.832 1.00 159.95 143 ASN B O 1
ATOM 4776 N N . GLN B 2 144 ? 149.261 145.132 150.175 1.00 162.18 144 GLN B N 1
ATOM 4777 C CA . GLN B 2 144 ? 149.670 145.882 151.359 1.00 162.18 144 GLN B CA 1
ATOM 4778 C C . GLN B 2 144 ? 148.512 146.533 152.107 1.00 162.18 144 GLN B C 1
ATOM 4779 O O . GLN B 2 144 ? 148.635 146.807 153.302 1.00 162.18 144 GLN B O 1
ATOM 4785 N N . ALA B 2 145 ? 147.392 146.795 151.436 1.00 155.91 145 ALA B N 1
ATOM 4786 C CA . ALA B 2 145 ? 146.364 147.624 152.058 1.00 155.91 145 ALA B CA 1
ATOM 4787 C C . ALA B 2 145 ? 145.447 146.818 152.972 1.00 155.91 145 ALA B C 1
ATOM 4788 O O . ALA B 2 145 ? 145.237 147.188 154.132 1.00 155.91 145 ALA B O 1
ATOM 4790 N N . LEU B 2 146 ? 144.892 145.713 152.471 1.00 153.12 146 LEU B N 1
ATOM 4791 C CA . LEU B 2 146 ? 143.773 145.075 153.160 1.00 153.12 146 LEU B CA 1
ATOM 4792 C C . LEU B 2 146 ? 144.164 144.608 154.556 1.00 153.12 146 LEU B C 1
ATOM 4793 O O . LEU B 2 146 ? 143.399 144.772 155.512 1.00 153.12 146 LEU B O 1
ATOM 4798 N N . LEU B 2 147 ? 145.342 144.000 154.696 1.00 153.13 147 LEU B N 1
ATOM 4799 C CA . LEU B 2 147 ? 145.733 143.516 156.015 1.00 153.13 147 LEU B CA 1
ATOM 4800 C C . LEU B 2 147 ? 145.881 144.656 157.005 1.00 153.13 147 LEU B C 1
ATOM 4801 O O . LEU B 2 147 ? 145.546 144.497 158.183 1.00 153.13 147 LEU B O 1
ATOM 4806 N N . GLN B 2 148 ? 146.395 145.801 156.561 1.00 155.35 148 GLN B N 1
ATOM 4807 C CA . GLN B 2 148 ? 146.559 146.921 157.478 1.00 155.35 148 GLN B CA 1
ATOM 4808 C C . GLN B 2 148 ? 145.218 147.336 158.066 1.00 155.35 148 GLN B C 1
ATOM 4809 O O . GLN B 2 148 ? 145.089 147.497 159.283 1.00 155.35 148 GLN B O 1
ATOM 4815 N N . VAL B 2 149 ? 144.198 147.486 157.221 1.00 149.69 149 VAL B N 1
ATOM 4816 C CA . VAL B 2 149 ? 142.903 147.944 157.715 1.00 149.69 149 VAL B CA 1
ATOM 4817 C C . VAL B 2 149 ? 142.303 146.923 158.673 1.00 149.69 149 VAL B C 1
ATOM 4818 O O . VAL B 2 149 ? 141.785 147.280 159.736 1.00 149.69 149 VAL B O 1
ATOM 4822 N N . LEU B 2 150 ? 142.359 145.640 158.316 1.00 151.09 150 LEU B N 1
ATOM 4823 C CA . LEU B 2 150 ? 141.782 144.617 159.183 1.00 151.09 150 LEU B CA 1
ATOM 4824 C C . LEU B 2 150 ? 142.499 144.567 160.524 1.00 151.09 150 LEU B C 1
ATOM 4825 O O . LEU B 2 150 ? 141.862 144.591 161.587 1.00 151.09 150 LEU B O 1
ATOM 4830 N N . THR B 2 151 ? 143.828 144.491 160.494 1.00 150.48 151 THR B N 1
ATOM 4831 C CA . THR B 2 151 ? 144.595 144.449 161.730 1.00 150.48 151 THR B CA 1
ATOM 4832 C C . THR B 2 151 ? 144.308 145.676 162.576 1.00 150.48 151 THR B C 1
ATOM 4833 O O . THR B 2 151 ? 144.116 145.577 163.792 1.00 150.48 151 THR B O 1
ATOM 4837 N N . ASN B 2 152 ? 144.257 146.847 161.943 1.00 149.75 152 ASN B N 1
ATOM 4838 C CA . ASN B 2 152 ? 144.087 148.080 162.690 1.00 149.75 152 ASN B CA 1
ATOM 4839 C C . ASN B 2 152 ? 142.696 148.184 163.295 1.00 149.75 152 ASN B C 1
ATOM 4840 O O . ASN B 2 152 ? 142.557 148.651 164.426 1.00 149.75 152 ASN B O 1
ATOM 4845 N N . ILE B 2 153 ? 141.658 147.753 162.577 1.00 154.72 153 ILE B N 1
ATOM 4846 C CA . ILE B 2 153 ? 140.312 147.822 163.137 1.00 154.72 153 ILE B CA 1
ATOM 4847 C C . ILE B 2 153 ? 140.162 146.827 164.280 1.00 154.72 153 ILE B C 1
ATOM 4848 O O . ILE B 2 153 ? 139.527 147.123 165.303 1.00 154.72 153 ILE B O 1
ATOM 4853 N N . ALA B 2 154 ? 140.741 145.635 164.134 1.00 158.15 154 ALA B N 1
ATOM 4854 C CA . ALA B 2 154 ? 140.722 144.689 165.241 1.00 158.15 154 ALA B CA 1
ATOM 4855 C C . ALA B 2 154 ? 141.438 145.272 166.450 1.00 158.15 154 ALA B C 1
ATOM 4856 O O . ALA B 2 154 ? 140.946 145.196 167.583 1.00 158.15 154 ALA B O 1
ATOM 4858 N N . LEU B 2 155 ? 142.602 145.877 166.221 1.00 150.20 155 LEU B N 1
ATOM 4859 C CA . LEU B 2 155 ? 143.332 146.500 167.313 1.00 150.20 155 LEU B CA 1
ATOM 4860 C C . LEU B 2 155 ? 142.498 147.599 167.949 1.00 150.20 155 LEU B C 1
ATOM 4861 O O . LEU B 2 155 ? 142.480 147.746 169.172 1.00 150.20 155 LEU B O 1
ATOM 4866 N N . LEU B 2 156 ? 141.793 148.375 167.128 1.00 152.68 156 LEU B N 1
ATOM 4867 C CA . LEU B 2 156 ? 140.990 149.480 167.631 1.00 152.68 156 LEU B CA 1
ATOM 4868 C C . LEU B 2 156 ? 139.896 148.976 168.562 1.00 152.68 156 LEU B C 1
ATOM 4869 O O . LEU B 2 156 ? 139.734 149.469 169.685 1.00 152.68 156 LEU B O 1
ATOM 4874 N N . VAL B 2 157 ? 139.122 147.993 168.104 1.00 155.70 157 VAL B N 1
ATOM 4875 C CA . VAL B 2 157 ? 138.032 147.497 168.940 1.00 155.70 157 VAL B CA 1
ATOM 4876 C C . VAL B 2 157 ? 138.591 146.884 170.218 1.00 155.70 157 VAL B C 1
ATOM 4877 O O . VAL B 2 157 ? 138.095 147.152 171.324 1.00 155.70 157 VAL B O 1
ATOM 4881 N N . GLY B 2 158 ? 139.643 146.073 170.095 1.00 150.60 158 GLY B N 1
ATOM 4882 C CA . GLY B 2 158 ? 140.211 145.453 171.279 1.00 150.60 158 GLY B CA 1
ATOM 4883 C C . GLY B 2 158 ? 140.717 146.478 172.273 1.00 150.60 158 GLY B C 1
ATOM 4884 O O . GLY B 2 158 ? 140.508 146.348 173.482 1.00 150.60 158 GLY B O 1
ATOM 4885 N N . VAL B 2 159 ? 141.385 147.519 171.776 1.00 149.79 159 VAL B N 1
ATOM 4886 C CA . VAL B 2 159 ? 142.014 148.483 172.669 1.00 149.79 1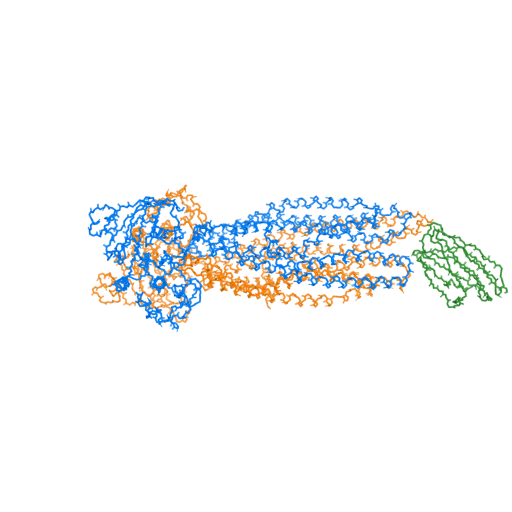59 VAL B CA 1
ATOM 4887 C C . VAL B 2 159 ? 140.951 149.351 173.326 1.00 149.79 159 VAL B C 1
ATOM 4888 O O . VAL B 2 159 ? 141.080 149.738 174.489 1.00 149.79 159 VAL B O 1
ATOM 4892 N N . LEU B 2 160 ? 139.877 149.661 172.598 1.00 154.69 160 LEU B N 1
ATOM 4893 C CA . LEU B 2 160 ? 138.747 150.342 173.222 1.00 154.69 160 LEU B CA 1
ATOM 4894 C C . LEU B 2 160 ? 138.181 149.512 174.364 1.00 154.69 160 LEU B C 1
ATOM 4895 O O . LEU B 2 160 ? 137.991 150.006 175.487 1.00 154.69 160 LEU B O 1
ATOM 4900 N N . ILE B 2 161 ? 137.908 148.235 174.091 1.00 156.39 161 ILE B N 1
ATOM 4901 C CA . ILE B 2 161 ? 137.320 147.381 175.114 1.00 156.39 161 ILE B CA 1
ATOM 4902 C C . ILE B 2 161 ? 138.232 147.313 176.327 1.00 156.39 161 ILE B C 1
ATOM 4903 O O . ILE B 2 161 ? 137.782 147.425 177.473 1.00 156.39 161 ILE B O 1
ATOM 4908 N N . MET B 2 162 ? 139.533 147.147 176.100 1.00 152.33 162 MET B N 1
ATOM 4909 C CA . MET B 2 162 ? 140.425 146.962 177.234 1.00 152.33 162 MET B CA 1
ATOM 4910 C C . MET B 2 162 ? 140.688 148.279 177.953 1.00 152.33 162 MET B C 1
ATOM 4911 O O . MET B 2 162 ? 140.961 148.282 179.157 1.00 152.33 162 MET B O 1
ATOM 4916 N N . MET B 2 163 ? 140.601 149.415 177.253 1.00 149.70 163 MET B N 1
ATOM 4917 C CA . MET B 2 163 ? 140.608 150.683 177.973 1.00 149.70 163 MET B CA 1
ATOM 4918 C C . MET B 2 163 ? 139.453 150.730 178.949 1.00 149.70 163 MET B C 1
ATOM 4919 O O . MET B 2 163 ? 139.638 150.987 180.144 1.00 149.70 163 MET B O 1
ATOM 4924 N N . PHE B 2 164 ? 138.245 150.469 178.457 1.00 146.57 164 PHE B N 1
ATOM 4925 C CA . PHE B 2 164 ? 137.095 150.579 179.343 1.00 146.57 164 PHE B CA 1
ATOM 4926 C C . PHE B 2 164 ? 137.152 149.540 180.455 1.00 146.57 164 PHE B C 1
ATOM 4927 O O . PHE B 2 164 ? 136.608 149.766 181.541 1.00 146.57 164 PHE B O 1
ATOM 4935 N N . ARG B 2 165 ? 137.811 148.408 180.213 1.00 154.62 165 ARG B N 1
ATOM 4936 C CA . ARG B 2 165 ? 138.040 147.454 181.290 1.00 154.62 165 ARG B CA 1
ATOM 4937 C C . ARG B 2 165 ? 139.064 147.961 182.296 1.00 154.62 165 ARG B C 1
ATOM 4938 O O . ARG B 2 165 ? 138.961 147.635 183.483 1.00 154.62 165 ARG B O 1
ATOM 4946 N N . GLN B 2 166 ? 140.047 148.744 181.852 1.00 149.42 166 GLN B N 1
ATOM 4947 C CA . GLN B 2 166 ? 141.073 149.281 182.739 1.00 149.42 166 GLN B CA 1
ATOM 4948 C C . GLN B 2 166 ? 140.585 150.467 183.556 1.00 149.42 166 GLN B C 1
ATOM 4949 O O . GLN B 2 166 ? 140.531 150.390 184.787 1.00 149.42 166 GLN B O 1
ATOM 4955 N N . ASN B 2 167 ? 140.234 151.565 182.896 1.00 146.70 167 ASN B N 1
ATOM 4956 C CA . ASN B 2 167 ? 139.737 152.747 183.582 1.00 146.70 167 ASN B CA 1
ATOM 4957 C C . ASN B 2 167 ? 138.500 153.227 182.843 1.00 146.70 167 ASN B C 1
ATOM 4958 O O . ASN B 2 167 ? 138.282 152.886 181.678 1.00 146.70 167 ASN B O 1
ATOM 4963 N N . VAL B 2 168 ? 137.687 154.017 183.537 1.00 156.33 168 VAL B N 1
ATOM 4964 C CA . VAL B 2 168 ? 136.460 154.534 182.948 1.00 156.33 168 VAL B CA 1
ATOM 4965 C C . VAL B 2 168 ? 136.683 155.967 182.491 1.00 156.33 168 VAL B C 1
ATOM 4966 O O . VAL B 2 168 ? 136.642 156.263 181.291 1.00 156.33 168 VAL B O 1
ATOM 4970 N N . GLU B 2 169 ? 136.943 156.862 183.442 1.00 160.68 169 GLU B N 1
ATOM 4971 C CA . GLU B 2 169 ? 136.961 158.284 183.118 1.00 160.68 169 GLU B CA 1
ATOM 4972 C C . GLU B 2 169 ? 138.141 158.640 182.224 1.00 160.68 169 GLU B C 1
ATOM 4973 O O . GLU B 2 169 ? 137.983 159.385 181.249 1.00 160.68 169 GLU B O 1
ATOM 4979 N N . LEU B 2 170 ? 139.328 158.113 182.523 1.00 145.23 170 LEU B N 1
ATOM 4980 C CA . LEU B 2 170 ? 140.497 158.536 181.766 1.00 145.23 170 LEU B CA 1
ATOM 4981 C C . LEU B 2 170 ? 140.383 158.109 180.310 1.00 145.23 170 LEU B C 1
ATOM 4982 O O . LEU B 2 170 ? 140.742 158.869 179.410 1.00 145.23 170 LEU B O 1
ATOM 4987 N N . ALA B 2 171 ? 139.890 156.897 180.056 1.00 145.20 171 ALA B N 1
ATOM 4988 C CA . ALA B 2 171 ? 139.712 156.452 178.679 1.00 145.20 171 ALA B CA 1
ATOM 4989 C C . ALA B 2 171 ? 138.571 157.204 178.006 1.00 145.20 171 ALA B C 1
ATOM 4990 O O . ALA B 2 171 ? 138.682 157.634 176.847 1.00 145.20 171 ALA B O 1
ATOM 4992 N N . TRP B 2 172 ? 137.457 157.368 178.721 1.00 147.64 172 TRP B N 1
ATOM 4993 C CA . TRP B 2 172 ? 136.329 158.106 178.171 1.00 147.64 172 TRP B CA 1
ATOM 4994 C C . TRP B 2 172 ? 136.755 159.508 177.769 1.00 147.64 172 TRP B C 1
ATOM 4995 O O . TRP B 2 172 ? 136.144 160.127 176.891 1.00 147.64 172 TRP B O 1
ATOM 5006 N N . ALA B 2 173 ? 137.809 160.023 178.404 1.00 151.85 173 ALA B N 1
ATOM 5007 C CA . ALA B 2 173 ? 138.331 161.331 178.024 1.00 151.85 173 ALA B CA 1
ATOM 5008 C C . ALA B 2 173 ? 139.365 161.218 176.909 1.00 151.85 173 ALA B C 1
ATOM 5009 O O . ALA B 2 173 ? 139.362 162.022 175.970 1.00 151.85 173 ALA B O 1
ATOM 5011 N N . THR B 2 174 ? 140.260 160.232 176.989 1.00 138.04 174 THR B N 1
ATOM 5012 C CA . THR B 2 174 ? 141.342 160.148 176.015 1.00 138.04 174 THR B CA 1
ATOM 5013 C C . THR B 2 174 ? 140.792 159.933 174.616 1.00 138.04 174 THR B C 1
ATOM 5014 O O . THR B 2 174 ? 141.311 160.494 173.645 1.00 138.04 174 THR B O 1
ATOM 5018 N N . ILE B 2 175 ? 139.736 159.129 174.487 1.00 142.98 175 ILE B N 1
ATOM 5019 C CA . ILE B 2 175 ? 139.130 158.954 173.173 1.00 142.98 175 ILE B CA 1
ATOM 5020 C C . ILE B 2 175 ? 138.403 160.202 172.705 1.00 142.98 175 ILE B C 1
ATOM 5021 O O . ILE B 2 175 ? 137.971 160.260 171.549 1.00 142.98 175 ILE B O 1
ATOM 5026 N N . ALA B 2 176 ? 138.275 161.213 173.567 1.00 149.74 176 ALA B N 1
ATOM 5027 C CA . ALA B 2 176 ? 137.494 162.394 173.223 1.00 149.74 176 ALA B CA 1
ATOM 5028 C C . ALA B 2 176 ? 138.053 163.128 172.015 1.00 149.74 176 ALA B C 1
ATOM 5029 O O . ALA B 2 176 ? 137.337 163.931 171.409 1.00 149.74 176 ALA B O 1
ATOM 5031 N N . SER B 2 177 ? 139.314 162.893 171.662 1.00 142.31 177 SER B N 1
ATOM 5032 C CA . SER B 2 177 ? 139.882 163.511 170.473 1.00 142.31 177 SER B CA 1
ATOM 5033 C C . SER B 2 177 ? 139.430 162.832 169.190 1.00 142.31 177 SER B C 1
ATOM 5034 O O . SER B 2 177 ? 139.730 163.334 168.102 1.00 142.31 177 SER B O 1
ATOM 5037 N N . THR B 2 178 ? 138.721 161.711 169.290 1.00 153.23 178 THR B N 1
ATOM 5038 C CA . THR B 2 178 ? 138.345 160.968 168.091 1.00 153.23 178 THR B CA 1
ATOM 5039 C C . THR B 2 178 ? 137.485 161.785 167.140 1.00 153.23 178 THR B C 1
ATOM 5040 O O . THR B 2 178 ? 137.756 161.763 165.928 1.00 153.23 178 THR B O 1
ATOM 5044 N N . PRO B 2 179 ? 136.441 162.488 167.585 1.00 159.72 179 PRO B N 1
ATOM 5045 C CA . PRO B 2 179 ? 135.619 163.239 166.621 1.00 159.72 179 PRO B CA 1
ATOM 5046 C C . PRO B 2 179 ? 136.403 164.281 165.845 1.00 159.72 179 PRO B C 1
ATOM 5047 O O . PRO B 2 179 ? 136.202 164.430 164.635 1.00 159.72 179 PRO B O 1
ATOM 5051 N N . ILE B 2 180 ? 137.304 165.005 166.506 1.00 156.35 180 ILE B N 1
ATOM 5052 C CA . ILE B 2 180 ? 138.100 166.002 165.801 1.00 156.35 180 ILE B CA 1
ATOM 5053 C C . ILE B 2 180 ? 138.975 165.327 164.754 1.00 156.35 180 ILE B C 1
ATOM 5054 O O . ILE B 2 180 ? 139.055 165.771 163.601 1.00 156.35 180 ILE B O 1
ATOM 5059 N N . ALA B 2 181 ? 139.638 164.238 165.141 1.00 150.69 181 ALA B N 1
ATOM 5060 C CA . ALA B 2 181 ? 140.514 163.540 164.210 1.00 150.69 181 ALA B CA 1
ATOM 5061 C C . ALA B 2 181 ? 139.735 163.011 163.016 1.00 150.69 181 ALA B C 1
ATOM 5062 O O . ALA B 2 181 ? 140.189 163.121 161.873 1.00 150.69 181 ALA B O 1
ATOM 5064 N N . ILE B 2 182 ? 138.562 162.429 163.259 1.00 159.40 182 ILE B N 1
ATOM 5065 C CA . ILE B 2 182 ? 137.799 161.852 162.160 1.00 159.40 182 ILE B CA 1
ATOM 5066 C C . ILE B 2 182 ? 137.235 162.944 161.262 1.00 159.40 182 ILE B C 1
ATOM 5067 O O . ILE B 2 182 ? 137.160 162.765 160.044 1.00 159.40 182 ILE B O 1
ATOM 5072 N N . LEU B 2 183 ? 136.825 164.081 161.827 1.00 154.97 183 LEU B N 1
ATOM 5073 C CA . LEU B 2 183 ? 136.409 165.200 160.988 1.00 154.97 183 LEU B CA 1
ATOM 5074 C C . LEU B 2 183 ? 137.560 165.657 160.103 1.00 154.97 183 LEU B C 1
ATOM 5075 O O . LEU B 2 183 ? 137.391 165.879 158.896 1.00 154.97 183 LEU B O 1
ATOM 5080 N N . ILE B 2 184 ? 138.751 165.789 160.691 1.00 149.18 184 ILE B N 1
ATOM 5081 C CA . ILE B 2 184 ? 139.929 166.168 159.917 1.00 149.18 184 ILE B CA 1
ATOM 5082 C C . ILE B 2 184 ? 140.133 165.181 158.778 1.00 149.18 184 ILE B C 1
ATOM 5083 O O . ILE B 2 184 ? 140.309 165.560 157.615 1.00 149.18 184 ILE B O 1
ATOM 5088 N N . ALA B 2 185 ? 140.106 163.892 159.110 1.00 151.17 185 ALA B N 1
ATOM 5089 C CA . ALA B 2 185 ? 140.384 162.863 158.119 1.00 151.17 185 ALA B CA 1
ATOM 5090 C C . ALA B 2 185 ? 139.367 162.906 156.990 1.00 151.17 185 ALA B C 1
ATOM 5091 O O . ALA B 2 185 ? 139.732 162.897 155.812 1.00 151.17 185 ALA B O 1
ATOM 5093 N N . VAL B 2 186 ? 138.080 162.956 157.329 1.00 159.43 186 VAL B N 1
ATOM 5094 C CA . VAL B 2 186 ? 137.061 162.918 156.288 1.00 159.43 186 VAL B CA 1
ATOM 5095 C C . VAL B 2 186 ? 137.176 164.144 155.394 1.00 159.43 186 VAL B C 1
ATOM 5096 O O . VAL B 2 186 ? 137.182 164.028 154.162 1.00 159.43 186 VAL B O 1
ATOM 5100 N N . PHE B 2 187 ? 137.306 165.333 155.986 1.00 148.25 187 PHE B N 1
ATOM 5101 C CA . PHE B 2 187 ? 137.387 166.533 155.163 1.00 148.25 187 PHE B CA 1
ATOM 5102 C C . PHE B 2 187 ? 138.602 166.483 154.249 1.00 148.25 187 PHE B C 1
ATOM 5103 O O . PHE B 2 187 ? 138.494 166.675 153.030 1.00 148.25 187 PHE B O 1
ATOM 5111 N N . VAL B 2 188 ? 139.778 166.235 154.828 1.00 148.46 188 VAL B N 1
ATOM 5112 C CA . VAL B 2 188 ? 141.001 166.286 154.040 1.00 148.46 188 VAL B CA 1
ATOM 5113 C C . VAL B 2 188 ? 140.983 165.215 152.963 1.00 148.46 188 VAL B C 1
ATOM 5114 O O . VAL B 2 188 ? 141.357 165.473 151.817 1.00 148.46 188 VAL B O 1
ATOM 5118 N N . ILE B 2 189 ? 140.539 164.003 153.296 1.00 146.82 189 ILE B N 1
ATOM 5119 C CA . ILE B 2 189 ? 140.578 162.922 152.320 1.00 146.82 189 ILE B CA 1
ATOM 5120 C C . ILE B 2 189 ? 139.583 163.179 151.199 1.00 146.82 189 ILE B C 1
ATOM 5121 O O . ILE B 2 189 ? 139.870 162.906 150.030 1.00 146.82 189 ILE B O 1
ATOM 5126 N N . SER B 2 190 ? 138.400 163.706 151.523 1.00 156.50 190 SER B N 1
ATOM 5127 C CA . SER B 2 190 ? 137.429 163.993 150.473 1.00 156.50 190 SER B CA 1
ATOM 5128 C C . SER B 2 190 ? 137.945 165.079 149.541 1.00 156.50 190 SER B C 1
ATOM 5129 O O . SER B 2 190 ? 137.883 164.944 148.309 1.00 156.50 190 SER B O 1
ATOM 5132 N N . LYS B 2 191 ? 138.461 166.168 150.110 1.00 154.86 191 LYS B N 1
ATOM 5133 C CA . LYS B 2 191 ? 138.991 167.231 149.268 1.00 154.86 191 LYS B CA 1
ATOM 5134 C C . LYS B 2 191 ? 140.174 166.728 148.455 1.00 154.86 191 LYS B C 1
ATOM 5135 O O . LYS B 2 191 ? 140.358 167.128 147.300 1.00 154.86 191 LYS B O 1
ATOM 5141 N N . ALA B 2 192 ? 140.982 165.841 149.037 1.00 151.52 192 ALA B N 1
ATOM 5142 C CA . ALA B 2 192 ? 142.107 165.273 148.310 1.00 151.52 192 ALA B CA 1
ATOM 5143 C C . ALA B 2 192 ? 141.624 164.429 147.144 1.00 151.52 192 ALA B C 1
ATOM 5144 O O . ALA B 2 192 ? 142.172 164.503 146.045 1.00 151.52 192 ALA B O 1
ATOM 5146 N N . ARG B 2 193 ? 140.596 163.613 147.367 1.00 152.38 193 ARG B N 1
ATOM 5147 C CA . ARG B 2 193 ? 140.030 162.833 146.275 1.00 152.38 193 ARG B CA 1
ATOM 5148 C C . ARG B 2 193 ? 139.591 163.748 145.144 1.00 152.38 193 ARG B C 1
ATOM 5149 O O . ARG B 2 193 ? 139.974 163.552 143.983 1.00 152.38 193 ARG B O 1
ATOM 5157 N N . LYS B 2 194 ? 138.815 164.779 145.473 1.00 151.29 194 LYS B N 1
ATOM 5158 C CA . LYS B 2 194 ? 138.319 165.683 144.440 1.00 151.29 194 LYS B CA 1
ATOM 5159 C C . LYS B 2 194 ? 139.473 166.341 143.690 1.00 151.29 194 LYS B C 1
ATOM 5160 O O . LYS B 2 194 ? 139.538 166.305 142.453 1.00 151.29 194 LYS B O 1
ATOM 5166 N N . TYR B 2 195 ? 140.411 166.932 144.430 1.00 149.87 195 TYR B N 1
ATOM 5167 C CA . TYR B 2 195 ? 141.454 167.725 143.794 1.00 149.87 195 TYR B CA 1
ATOM 5168 C C . TYR B 2 195 ? 142.442 166.846 143.045 1.00 149.87 195 TYR B C 1
ATOM 5169 O O . TYR B 2 195 ? 142.956 167.243 141.997 1.00 149.87 195 TYR B O 1
ATOM 5178 N N . VAL B 2 196 ? 142.725 165.648 143.555 1.00 153.83 196 VAL B N 1
ATOM 5179 C CA . VAL B 2 196 ? 143.638 164.753 142.858 1.00 153.83 196 VAL B CA 1
ATOM 5180 C C . VAL B 2 196 ? 142.991 164.228 141.586 1.00 153.83 196 VAL B C 1
ATOM 5181 O O . VAL B 2 196 ? 143.667 164.032 140.574 1.00 153.83 196 VAL B O 1
ATOM 5185 N N . ASP B 2 197 ? 141.680 163.981 141.610 1.00 165.88 197 ASP B N 1
ATOM 5186 C CA . ASP B 2 197 ? 141.005 163.606 140.372 1.00 165.88 197 ASP B CA 1
ATOM 5187 C C . ASP B 2 197 ? 141.067 164.739 139.354 1.00 165.88 197 ASP B C 1
ATOM 5188 O O . ASP B 2 197 ? 141.328 164.505 138.166 1.00 165.88 197 ASP B O 1
ATOM 5193 N N . LEU B 2 198 ? 140.838 165.975 139.802 1.00 151.38 198 LEU B N 1
ATOM 5194 C CA . LEU B 2 198 ? 140.960 167.111 138.892 1.00 151.38 198 LEU B CA 1
ATOM 5195 C C . LEU B 2 198 ? 142.379 167.225 138.350 1.00 151.38 198 LEU B C 1
ATOM 5196 O O . LEU B 2 198 ? 142.583 167.500 137.161 1.00 151.38 198 LEU B O 1
ATOM 5201 N N . GLN B 2 199 ? 143.372 167.023 139.214 1.00 158.72 199 GLN B N 1
ATOM 5202 C CA . GLN B 2 199 ? 144.763 167.054 138.787 1.00 158.72 199 GLN B CA 1
ATOM 5203 C C . GLN B 2 199 ? 145.045 165.976 137.757 1.00 158.72 199 GLN B C 1
ATOM 5204 O O . GLN B 2 199 ? 145.763 166.212 136.783 1.00 158.72 199 GLN B O 1
ATOM 5210 N N . GLN B 2 200 ? 144.520 164.772 137.976 1.00 167.99 200 GLN B N 1
ATOM 5211 C CA . GLN B 2 200 ? 144.728 163.696 137.018 1.00 167.99 200 GLN B CA 1
ATOM 5212 C C . GLN B 2 200 ? 144.111 164.050 135.676 1.00 167.99 200 GLN B C 1
ATOM 5213 O O . GLN B 2 200 ? 144.719 163.824 134.626 1.00 167.99 200 GLN B O 1
ATOM 5219 N N . ASP B 2 201 ? 142.910 164.626 135.689 1.00 176.60 201 ASP B N 1
ATOM 5220 C CA . ASP B 2 201 ? 142.292 165.059 134.440 1.00 176.60 201 ASP B CA 1
ATOM 5221 C C . ASP B 2 201 ? 143.163 166.090 133.727 1.00 176.60 201 ASP B C 1
ATOM 5222 O O . ASP B 2 201 ? 143.432 165.977 132.522 1.00 176.60 201 ASP B O 1
ATOM 5227 N N . GLU B 2 202 ? 143.615 167.106 134.461 1.00 166.72 202 GLU B N 1
ATOM 5228 C CA . GLU B 2 202 ? 144.376 168.179 133.832 1.00 166.72 202 GLU B CA 1
ATOM 5229 C C . GLU B 2 202 ? 145.717 167.678 133.315 1.00 166.72 202 GLU B C 1
ATOM 5230 O O . GLU B 2 202 ? 146.145 168.056 132.219 1.00 166.72 202 GLU B O 1
ATOM 5236 N N . VAL B 2 203 ? 146.401 166.834 134.088 1.00 165.95 203 VAL B N 1
ATOM 5237 C CA . VAL B 2 203 ? 147.681 166.306 133.639 1.00 165.95 203 VAL B CA 1
ATOM 5238 C C . VAL B 2 203 ? 147.479 165.354 132.475 1.00 165.95 203 VAL B C 1
ATOM 5239 O O . VAL B 2 203 ? 148.349 165.238 131.610 1.00 165.95 203 VAL B O 1
ATOM 5243 N N . GLY B 2 204 ? 146.348 164.650 132.426 1.00 173.17 204 GLY B N 1
ATOM 5244 C CA . GLY B 2 204 ? 146.042 163.866 131.245 1.00 173.17 204 GLY B CA 1
ATOM 5245 C C . GLY B 2 204 ? 145.918 164.736 130.012 1.00 173.17 204 GLY B C 1
ATOM 5246 O O . GLY B 2 204 ? 146.484 164.428 128.962 1.00 173.17 204 GLY B O 1
ATOM 5247 N N . LYS B 2 205 ? 145.192 165.846 130.130 1.00 172.95 205 LYS B N 1
ATOM 5248 C CA . LYS B 2 205 ? 145.099 166.781 129.012 1.00 172.95 205 LYS B CA 1
ATOM 5249 C C . LYS B 2 205 ? 146.483 167.277 128.607 1.00 172.95 205 LYS B C 1
ATOM 5250 O O . LYS B 2 205 ? 146.839 167.288 127.419 1.00 172.95 205 LYS B O 1
ATOM 5256 N N . LEU B 2 206 ? 147.281 167.686 129.594 1.00 166.95 206 LEU B N 1
ATOM 5257 C CA . LEU B 2 206 ? 148.618 168.195 129.315 1.00 166.95 206 LEU B CA 1
ATOM 5258 C C . LEU B 2 206 ? 149.462 167.157 128.595 1.00 166.95 206 LEU B C 1
ATOM 5259 O O . LEU B 2 206 ? 150.061 167.442 127.556 1.00 166.95 206 LEU B O 1
ATOM 5264 N N . ASN B 2 207 ? 149.540 165.948 129.148 1.00 170.92 207 ASN B N 1
ATOM 5265 C CA . ASN B 2 207 ? 150.420 164.946 128.572 1.00 170.92 207 ASN B CA 1
ATOM 5266 C C . ASN B 2 207 ? 149.889 164.444 127.241 1.00 170.92 207 ASN B C 1
ATOM 5267 O O . ASN B 2 207 ? 150.663 163.954 126.422 1.00 170.92 207 ASN B O 1
ATOM 5272 N N . GLY B 2 208 ? 148.585 164.567 126.991 1.00 178.42 208 GLY B N 1
ATOM 5273 C CA . GLY B 2 208 ? 148.088 164.291 125.653 1.00 178.42 208 GLY B CA 1
ATOM 5274 C C . GLY B 2 208 ? 148.580 165.312 124.647 1.00 178.42 208 GLY B C 1
ATOM 5275 O O . GLY B 2 208 ? 149.090 164.960 123.576 1.00 178.42 208 GLY B O 1
ATOM 5276 N N . TYR B 2 209 ? 148.434 166.596 124.982 1.00 174.59 209 TYR B N 1
ATOM 5277 C CA . TYR B 2 209 ? 149.024 167.645 124.156 1.00 174.59 209 TYR B CA 1
ATOM 5278 C C . TYR B 2 209 ? 150.500 167.361 123.916 1.00 174.59 209 TYR B C 1
ATOM 5279 O O . TYR B 2 209 ? 150.994 167.422 122.781 1.00 174.59 209 TYR B O 1
ATOM 5288 N N . MET B 2 210 ? 151.216 167.038 124.988 1.00 169.68 210 MET B N 1
ATOM 5289 C CA . MET B 2 210 ? 152.631 166.728 124.877 1.00 169.68 210 MET B CA 1
ATOM 5290 C C . MET B 2 210 ? 152.847 165.577 123.907 1.00 169.68 210 MET B C 1
ATOM 5291 O O . MET B 2 210 ? 153.373 165.775 122.814 1.00 169.68 210 MET B O 1
ATOM 5296 N N . ASP B 2 211 ? 152.358 164.387 124.256 1.00 174.20 211 ASP B N 1
ATOM 5297 C CA . ASP B 2 211 ? 152.468 163.222 123.385 1.00 174.20 211 ASP B CA 1
ATOM 5298 C C . ASP B 2 211 ? 152.277 163.586 121.919 1.00 174.20 211 ASP B C 1
ATOM 5299 O O . ASP B 2 211 ? 153.112 163.244 121.073 1.00 174.20 211 ASP B O 1
ATOM 5304 N N . GLU B 2 212 ? 151.193 164.289 121.590 1.00 186.25 212 GLU B N 1
ATOM 5305 C CA . GLU B 2 212 ? 150.951 164.588 120.182 1.00 186.25 212 GLU B CA 1
ATOM 5306 C C . GLU B 2 212 ? 152.053 165.477 119.614 1.00 186.25 212 GLU B C 1
ATOM 5307 O O . GLU B 2 212 ? 152.534 165.249 118.496 1.00 186.25 212 GLU B O 1
ATOM 5313 N N . LYS B 2 213 ? 152.485 166.488 120.371 1.00 183.16 213 LYS B N 1
ATOM 5314 C CA . LYS B 2 213 ? 153.518 167.383 119.855 1.00 183.16 213 LYS B CA 1
ATOM 5315 C C . LYS B 2 213 ? 154.867 166.678 119.747 1.00 183.16 213 LYS B C 1
ATOM 5316 O O . LYS B 2 213 ? 155.609 166.878 118.780 1.00 183.16 213 LYS B O 1
ATOM 5322 N N . ILE B 2 214 ? 155.206 165.866 120.740 1.00 177.11 214 ILE B N 1
ATOM 5323 C CA . ILE B 2 214 ? 156.473 165.147 120.799 1.00 177.11 214 ILE B CA 1
ATOM 5324 C C . ILE B 2 214 ? 156.470 164.016 119.782 1.00 177.11 214 ILE B C 1
ATOM 5325 O O . ILE B 2 214 ? 157.508 163.399 119.523 1.00 177.11 214 ILE B O 1
ATOM 5330 N N . SER B 2 215 ? 155.306 163.722 119.213 1.00 177.96 215 SER B N 1
ATOM 5331 C CA . SER B 2 215 ? 155.225 162.825 118.067 1.00 177.96 215 SER B CA 1
ATOM 5332 C C . SER B 2 215 ? 155.333 163.551 116.737 1.00 177.96 215 SER B C 1
ATOM 5333 O O . SER B 2 215 ? 155.993 163.053 115.823 1.00 177.96 215 SER B O 1
ATOM 5336 N N . GLY B 2 216 ? 154.714 164.721 116.608 1.00 181.30 216 GLY B N 1
ATOM 5337 C CA . GLY B 2 216 ? 154.731 165.469 115.368 1.00 181.30 216 GLY B CA 1
ATOM 5338 C C . GLY B 2 216 ? 155.840 166.487 115.220 1.00 181.30 216 GLY B C 1
ATOM 5339 O O . GLY B 2 216 ? 155.873 167.217 114.226 1.00 181.30 216 GLY B O 1
ATOM 5340 N N . GLN B 2 217 ? 156.769 166.544 116.171 1.00 177.19 217 GLN B N 1
ATOM 5341 C CA . GLN B 2 217 ? 157.814 167.563 116.166 1.00 177.19 217 GLN B CA 1
ATOM 5342 C C . GLN B 2 217 ? 158.510 167.729 114.823 1.00 177.19 217 GLN B C 1
ATOM 5343 O O . GLN B 2 217 ? 159.134 168.768 114.592 1.00 177.19 217 GLN B O 1
ATOM 5349 N N . ARG B 2 218 ? 158.453 166.731 113.943 1.00 181.52 218 ARG B N 1
ATOM 5350 C CA . ARG B 2 218 ? 159.133 166.860 112.661 1.00 181.52 218 ARG B CA 1
ATOM 5351 C C . ARG B 2 218 ? 158.561 168.020 111.855 1.00 181.52 218 ARG B C 1
ATOM 5352 O O . ARG B 2 218 ? 159.306 168.856 111.326 1.00 181.52 218 ARG B O 1
ATOM 5360 N N . VAL B 2 219 ? 157.232 168.102 111.770 1.00 191.80 219 VAL B N 1
ATOM 5361 C CA . VAL B 2 219 ? 156.628 169.218 111.052 1.00 191.80 219 VAL B CA 1
ATOM 5362 C C . VAL B 2 219 ? 156.933 170.523 111.770 1.00 191.80 219 VAL B C 1
ATOM 5363 O O . VAL B 2 219 ? 157.131 171.564 111.133 1.00 191.80 219 VAL B O 1
ATOM 5367 N N . ILE B 2 220 ? 156.979 170.491 113.103 1.00 187.25 220 ILE B N 1
ATOM 5368 C CA . ILE B 2 220 ? 157.332 171.687 113.859 1.00 187.25 220 ILE B CA 1
ATOM 5369 C C . ILE B 2 220 ? 158.692 172.201 113.417 1.00 187.25 220 ILE B C 1
ATOM 5370 O O . ILE B 2 220 ? 158.862 173.390 113.119 1.00 187.25 220 ILE B O 1
ATOM 5375 N N . ILE B 2 221 ? 159.678 171.308 113.357 1.00 191.01 221 ILE B N 1
ATOM 5376 C CA . ILE B 2 221 ? 161.019 171.698 112.936 1.00 191.01 221 ILE B CA 1
ATOM 5377 C C . ILE B 2 221 ? 160.989 172.243 111.517 1.00 191.01 221 ILE B C 1
ATOM 5378 O O . ILE B 2 221 ? 161.603 173.273 111.216 1.00 191.01 221 ILE B O 1
ATOM 5383 N N . THR B 2 222 ? 160.272 171.563 110.622 1.00 193.70 222 THR B N 1
ATOM 5384 C CA . THR B 2 222 ? 160.230 172.022 109.238 1.00 193.70 222 THR B CA 1
ATOM 5385 C C . THR B 2 222 ? 159.649 173.424 109.130 1.00 193.70 222 THR B C 1
ATOM 5386 O O . THR B 2 222 ? 160.156 174.247 108.360 1.00 193.70 222 THR B O 1
ATOM 5390 N N . ASN B 2 223 ? 158.595 173.713 109.888 1.00 192.65 223 ASN B N 1
ATOM 5391 C CA . ASN B 2 223 ? 157.914 174.995 109.822 1.00 192.65 223 ASN B CA 1
ATOM 5392 C C . ASN B 2 223 ? 158.196 175.895 111.016 1.00 192.65 223 ASN B C 1
ATOM 5393 O O . ASN B 2 223 ? 157.707 177.030 111.040 1.00 192.65 223 ASN B O 1
ATOM 5398 N N . GLY B 2 224 ? 158.955 175.428 112.000 1.00 189.59 224 GLY B N 1
ATOM 5399 C CA . GLY B 2 224 ? 159.299 176.267 113.134 1.00 189.59 224 GLY B CA 1
ATOM 5400 C C . GLY B 2 224 ? 158.129 176.683 113.998 1.00 189.59 224 GLY B C 1
ATOM 5401 O O . GLY B 2 224 ? 157.974 177.876 114.289 1.00 189.59 224 GLY B O 1
ATOM 5402 N N . LEU B 2 225 ? 157.299 175.730 114.423 1.00 192.19 225 LEU B N 1
ATOM 5403 C CA . LEU B 2 225 ? 156.196 176.033 115.330 1.00 192.19 225 LEU B CA 1
ATOM 5404 C C . LEU B 2 225 ? 156.647 176.234 116.768 1.00 192.19 225 LEU B C 1
ATOM 5405 O O . LEU B 2 225 ? 155.793 176.247 117.661 1.00 192.19 225 LEU B O 1
ATOM 5410 N N . GLN B 2 226 ? 157.949 176.394 117.008 1.00 186.59 226 GLN B N 1
ATOM 5411 C CA . GLN B 2 226 ? 158.479 176.458 118.363 1.00 186.59 226 GLN B CA 1
ATOM 5412 C C . GLN B 2 226 ? 157.635 177.347 119.267 1.00 186.59 226 GLN B C 1
ATOM 5413 O O . GLN B 2 226 ? 157.080 176.887 120.271 1.00 186.59 226 GLN B O 1
ATOM 5419 N N . GLU B 2 227 ? 157.518 178.626 118.910 1.00 181.14 227 GLU B N 1
ATOM 5420 C CA . GLU B 2 227 ? 156.920 179.595 119.821 1.00 181.14 227 GLU B CA 1
ATOM 5421 C C . GLU B 2 227 ? 155.481 179.231 120.163 1.00 181.14 227 GLU B C 1
ATOM 5422 O O . GLU B 2 227 ? 155.095 179.235 121.338 1.00 181.14 227 GLU B O 1
ATOM 5428 N N . GLU B 2 228 ? 154.672 178.908 119.156 1.00 188.86 228 GLU B N 1
ATOM 5429 C CA . GLU B 2 228 ? 153.257 178.657 119.406 1.00 188.86 228 GLU B CA 1
ATOM 5430 C C . GLU B 2 228 ? 153.065 177.422 120.278 1.00 188.86 228 GLU B C 1
ATOM 5431 O O . GLU B 2 228 ? 152.289 177.440 121.246 1.00 188.86 228 GLU B O 1
ATOM 5437 N N . THR B 2 229 ? 153.758 176.333 119.944 1.00 178.40 229 THR B N 1
ATOM 5438 C CA . THR B 2 229 ? 153.593 175.111 120.719 1.00 178.40 229 THR B CA 1
ATOM 5439 C C . THR B 2 229 ? 154.085 175.303 122.145 1.00 178.40 229 THR B C 1
ATOM 5440 O O . THR B 2 229 ? 153.449 174.827 123.091 1.00 178.40 229 THR B O 1
ATOM 5444 N N . ILE B 2 230 ? 155.206 176.006 122.329 1.00 177.28 230 ILE B N 1
ATOM 5445 C CA . ILE B 2 230 ? 155.684 176.215 123.689 1.00 177.28 230 ILE B CA 1
ATOM 5446 C C . ILE B 2 230 ? 154.715 177.098 124.457 1.00 177.28 230 ILE B C 1
ATOM 5447 O O . ILE B 2 230 ? 154.519 176.905 125.657 1.00 177.28 230 ILE B O 1
ATOM 5452 N N . ASP B 2 231 ? 154.092 178.074 123.794 1.00 182.34 231 ASP B N 1
ATOM 5453 C CA . ASP B 2 231 ? 153.134 178.929 124.487 1.00 182.34 231 ASP B CA 1
ATOM 5454 C C . ASP B 2 231 ? 151.927 178.128 124.954 1.00 182.34 231 ASP B C 1
ATOM 5455 O O . ASP B 2 231 ? 151.479 178.263 126.100 1.00 182.34 231 ASP B O 1
ATOM 5460 N N . GLY B 2 232 ? 151.374 177.296 124.071 1.00 175.83 232 GLY B N 1
ATOM 5461 C CA . GLY B 2 232 ? 150.256 176.458 124.479 1.00 175.83 232 GLY B CA 1
ATOM 5462 C C . GLY B 2 232 ? 150.638 175.507 125.596 1.00 175.83 232 GLY B C 1
ATOM 5463 O O . GLY B 2 232 ? 149.892 175.330 126.569 1.00 175.83 232 GLY B O 1
ATOM 5464 N N . PHE B 2 233 ? 151.814 174.889 125.475 1.00 168.64 233 PHE B N 1
ATOM 5465 C CA . PHE B 2 233 ? 152.299 174.004 126.521 1.00 168.64 233 PHE B CA 1
ATOM 5466 C C . PHE B 2 233 ? 152.426 174.754 127.835 1.00 168.64 233 PHE B C 1
ATOM 5467 O O . PHE B 2 233 ? 152.089 174.226 128.894 1.00 168.64 233 PHE B O 1
ATOM 5475 N N . LEU B 2 234 ? 152.911 175.994 127.784 1.00 172.35 234 LEU B N 1
ATOM 5476 C CA . LEU B 2 234 ? 153.110 176.763 129.004 1.00 172.35 234 LEU B CA 1
ATOM 5477 C C . LEU B 2 234 ? 151.780 177.146 129.633 1.00 172.35 234 LEU B C 1
ATOM 5478 O O . LEU B 2 234 ? 151.652 177.165 130.860 1.00 172.35 234 LEU B O 1
ATOM 5483 N N . GLU B 2 235 ? 150.780 177.464 128.814 1.00 175.43 235 GLU B N 1
ATOM 5484 C CA . GLU B 2 235 ? 149.466 177.777 129.369 1.00 175.43 235 GLU B CA 1
ATOM 5485 C C . GLU B 2 235 ? 148.870 176.561 130.070 1.00 175.43 235 GLU B C 1
ATOM 5486 O O . GLU B 2 235 ? 148.402 176.650 131.218 1.00 175.43 235 GLU B O 1
ATOM 5492 N N . GLN B 2 236 ? 148.891 175.408 129.400 1.00 166.41 236 GLN B N 1
ATOM 5493 C CA . GLN B 2 236 ? 148.391 174.199 130.043 1.00 166.41 236 GLN B CA 1
ATOM 5494 C C . GLN B 2 236 ? 149.229 173.855 131.269 1.00 166.41 236 GLN B C 1
ATOM 5495 O O . GLN B 2 236 ? 148.708 173.339 132.266 1.00 166.41 236 GLN B O 1
ATOM 5501 N N . ASN B 2 237 ? 150.529 174.150 131.216 1.00 165.60 237 ASN B N 1
ATOM 5502 C CA . ASN B 2 237 ? 151.398 173.915 132.358 1.00 165.60 237 ASN B CA 1
ATOM 5503 C C . ASN B 2 237 ? 151.003 174.797 133.528 1.00 165.60 237 ASN B C 1
ATOM 5504 O O . ASN B 2 237 ? 151.034 174.362 134.679 1.00 165.60 237 ASN B O 1
ATOM 5509 N N . GLU B 2 238 ? 150.638 176.047 133.255 1.00 170.02 238 GLU B N 1
ATOM 5510 C CA . GLU B 2 238 ? 150.166 176.918 134.322 1.00 170.02 238 GLU B CA 1
ATOM 5511 C C . GLU B 2 238 ? 148.893 176.372 134.945 1.00 170.02 238 GLU B C 1
ATOM 5512 O O . GLU B 2 238 ? 148.750 176.377 136.173 1.00 170.02 238 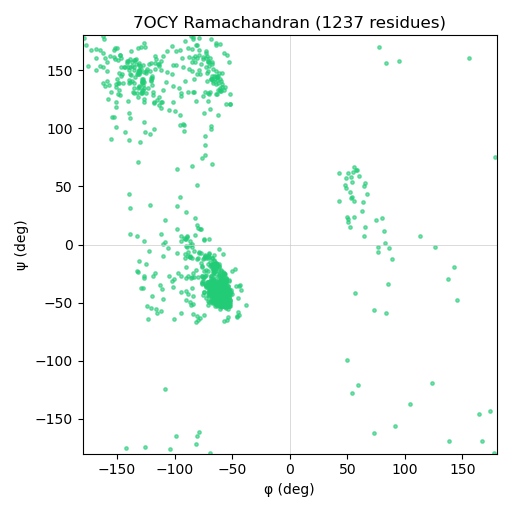GLU B O 1
ATOM 5518 N N . LYS B 2 239 ? 147.961 175.891 134.121 1.00 161.60 239 LYS B N 1
ATOM 5519 C CA . LYS B 2 239 ? 146.759 175.272 134.676 1.00 161.60 239 LYS B CA 1
ATOM 5520 C C . LYS B 2 239 ? 147.122 174.108 135.595 1.00 161.60 239 LYS B C 1
ATOM 5521 O O . LYS B 2 239 ? 146.712 174.056 136.769 1.00 161.60 239 LYS B O 1
ATOM 5527 N N . VAL B 2 240 ? 147.922 173.172 135.085 1.00 160.49 240 VAL B N 1
ATOM 5528 C CA . VAL B 2 240 ? 148.282 172.019 135.899 1.00 160.49 240 VAL B CA 1
ATOM 5529 C C . VAL B 2 240 ? 149.105 172.461 137.094 1.00 160.49 240 VAL B C 1
ATOM 5530 O O . VAL B 2 240 ? 149.219 171.730 138.076 1.00 160.49 240 VAL B O 1
ATOM 5534 N N . ARG B 2 241 ? 149.697 173.651 137.036 1.00 152.52 241 ARG B N 1
ATOM 5535 C CA . ARG B 2 241 ? 150.473 174.132 138.170 1.00 152.52 241 ARG B CA 1
ATOM 5536 C C . ARG B 2 241 ? 149.595 174.240 139.405 1.00 152.52 241 ARG B C 1
ATOM 5537 O O . ARG B 2 241 ? 149.876 173.620 140.436 1.00 152.52 241 ARG B O 1
ATOM 5545 N N . ALA B 2 242 ? 148.497 174.987 139.301 1.00 156.46 242 ALA B N 1
ATOM 5546 C CA . ALA B 2 242 ? 147.558 175.069 140.411 1.00 156.46 242 ALA B CA 1
ATOM 5547 C C . ALA B 2 242 ? 146.946 173.706 140.696 1.00 156.46 242 ALA B C 1
ATOM 5548 O O . ALA B 2 242 ? 146.799 173.305 141.861 1.00 156.46 242 ALA B O 1
ATOM 5550 N N . ALA B 2 243 ? 146.578 172.975 139.639 1.00 161.75 243 ALA B N 1
ATOM 5551 C CA . ALA B 2 243 ? 145.940 171.681 139.855 1.00 161.75 243 ALA B CA 1
ATOM 5552 C C . ALA B 2 243 ? 146.812 170.782 140.726 1.00 161.75 243 ALA B C 1
ATOM 5553 O O . ALA B 2 243 ? 146.369 170.279 141.766 1.00 161.75 243 ALA B O 1
ATOM 5555 N N . THR B 2 244 ? 148.072 170.602 140.332 1.00 156.30 244 THR B N 1
ATOM 5556 C CA . THR B 2 244 ? 148.967 169.706 141.044 1.00 156.30 244 THR B CA 1
ATOM 5557 C C . THR B 2 244 ? 149.386 170.285 142.381 1.00 156.30 244 THR B C 1
ATOM 5558 O O . THR B 2 244 ? 149.603 169.531 143.328 1.00 156.30 244 THR B O 1
ATOM 5562 N N . TYR B 2 245 ? 149.499 171.606 142.494 1.00 153.57 245 TYR B N 1
ATOM 5563 C CA . TYR B 2 245 ? 149.772 172.198 143.795 1.00 153.57 245 TYR B CA 1
ATOM 5564 C C . TYR B 2 245 ? 148.719 171.755 144.801 1.00 153.57 245 TYR B C 1
ATOM 5565 O O . TYR B 2 245 ? 149.036 171.158 145.840 1.00 153.57 245 TYR B O 1
ATOM 5574 N N . LYS B 2 246 ? 147.447 171.979 144.465 1.00 146.85 246 LYS B N 1
ATOM 5575 C CA . LYS B 2 246 ? 146.368 171.593 145.368 1.00 146.85 246 LYS B CA 1
ATOM 5576 C C . LYS B 2 246 ? 146.364 170.087 145.605 1.00 146.85 246 LYS B C 1
ATOM 5577 O O . LYS B 2 246 ? 146.249 169.620 146.747 1.00 146.85 246 LYS B O 1
ATOM 5583 N N . GLY B 2 247 ? 146.482 169.310 144.532 1.00 154.07 247 GLY B N 1
ATOM 5584 C CA . GLY B 2 247 ? 146.407 167.871 144.659 1.00 154.07 247 GLY B CA 1
ATOM 5585 C C . GLY B 2 247 ? 147.495 167.317 145.549 1.00 154.07 247 GLY B C 1
ATOM 5586 O O . GLY B 2 247 ? 147.224 166.534 146.462 1.00 154.07 247 GLY B O 1
ATOM 5587 N N . GLN B 2 248 ? 148.735 167.737 145.304 1.00 153.87 248 GLN B N 1
ATOM 5588 C CA . GLN B 2 248 ? 149.859 167.243 146.084 1.00 153.87 248 GLN B CA 1
ATOM 5589 C C . GLN B 2 248 ? 149.719 167.640 147.542 1.00 153.87 248 GLN B C 1
ATOM 5590 O O . GLN B 2 248 ? 149.953 166.824 148.441 1.00 153.87 248 GLN B O 1
ATOM 5596 N N . VAL B 2 249 ? 149.340 168.893 147.805 1.00 146.53 249 VAL B N 1
ATOM 5597 C CA . VAL B 2 249 ? 149.266 169.324 149.195 1.00 146.53 249 VAL B CA 1
ATOM 5598 C C . VAL B 2 249 ? 148.205 168.527 149.939 1.00 146.53 249 VAL B C 1
ATOM 5599 O O . VAL B 2 249 ? 148.445 168.037 151.048 1.00 146.53 249 VAL B O 1
ATOM 5603 N N . TYR B 2 250 ? 147.020 168.372 149.347 1.00 140.76 250 TYR B N 1
ATOM 5604 C CA . TYR B 2 250 ? 145.969 167.671 150.073 1.00 140.76 250 TYR B CA 1
ATOM 5605 C C . TYR B 2 250 ? 146.189 166.166 150.094 1.00 140.76 250 TYR B C 1
ATOM 5606 O O . TYR B 2 250 ? 145.608 165.483 150.942 1.00 140.76 250 TYR B O 1
ATOM 5615 N N . SER B 2 251 ? 147.010 165.632 149.191 1.00 148.39 251 SER B N 1
ATOM 5616 C CA . SER B 2 251 ? 147.365 164.221 149.276 1.00 148.39 251 SER B CA 1
ATOM 5617 C C . SER B 2 251 ? 148.363 163.981 150.398 1.00 148.39 251 SER B C 1
ATOM 5618 O O . SER B 2 251 ? 148.237 163.021 151.165 1.00 148.39 251 SER B O 1
ATOM 5621 N N . GLY B 2 252 ? 149.365 164.853 150.513 1.00 145.25 252 GLY B N 1
ATOM 5622 C CA . GLY B 2 252 ? 150.417 164.624 151.486 1.00 145.25 252 GLY B CA 1
ATOM 5623 C C . GLY B 2 252 ? 150.105 165.170 152.864 1.00 145.25 252 GLY B C 1
ATOM 5624 O O . GLY B 2 252 ? 150.823 164.878 153.823 1.00 145.25 252 GLY B O 1
ATOM 5625 N N . LEU B 2 253 ? 149.043 165.968 152.989 1.00 146.75 253 LEU B N 1
ATOM 5626 C CA . LEU B 2 253 ? 148.744 166.569 154.284 1.00 146.75 253 LEU B CA 1
ATOM 5627 C C . LEU B 2 253 ? 148.291 165.535 155.302 1.00 146.75 253 LEU B C 1
ATOM 5628 O O . LEU B 2 253 ? 148.605 165.661 156.491 1.00 146.75 253 LEU B O 1
ATOM 5633 N N . LEU B 2 254 ? 147.557 164.512 154.866 1.00 142.74 254 LEU B N 1
ATOM 5634 C CA . LEU B 2 254 ? 146.886 163.632 155.816 1.00 142.74 254 LEU B CA 1
ATOM 5635 C C . LEU B 2 254 ? 147.863 163.048 156.826 1.00 142.74 254 LEU B C 1
ATOM 5636 O O . LEU B 2 254 ? 147.663 163.166 158.040 1.00 142.74 254 LEU B O 1
ATOM 5641 N N . PHE B 2 255 ? 148.938 162.428 156.344 1.00 141.64 255 PHE B N 1
ATOM 5642 C CA . PHE B 2 255 ? 149.828 161.702 157.248 1.00 141.64 255 PHE B CA 1
ATOM 5643 C C . PHE B 2 255 ? 150.430 162.608 158.312 1.00 141.64 255 PHE B C 1
ATOM 5644 O O . PHE B 2 255 ? 150.306 162.296 159.509 1.00 141.64 255 PHE B O 1
ATOM 5652 N N . PRO B 2 256 ? 151.083 163.718 157.970 1.00 142.44 256 PRO B N 1
ATOM 5653 C CA . PRO B 2 256 ? 151.588 164.602 159.029 1.00 142.44 256 PRO B CA 1
ATOM 5654 C C . PRO B 2 256 ? 150.487 165.159 159.904 1.00 142.44 256 PRO B C 1
ATOM 5655 O O . PRO B 2 256 ? 150.697 165.343 161.109 1.00 142.44 256 PRO B O 1
ATOM 5659 N N . MET B 2 257 ? 149.313 165.435 159.338 1.00 149.28 257 MET B N 1
ATOM 5660 C CA . MET B 2 257 ? 148.221 165.967 160.143 1.00 149.28 257 MET B CA 1
ATOM 5661 C C . MET B 2 257 ? 147.796 164.958 161.200 1.00 149.28 257 MET B C 1
ATOM 5662 O O . MET B 2 257 ? 147.615 165.300 162.373 1.00 149.28 257 ME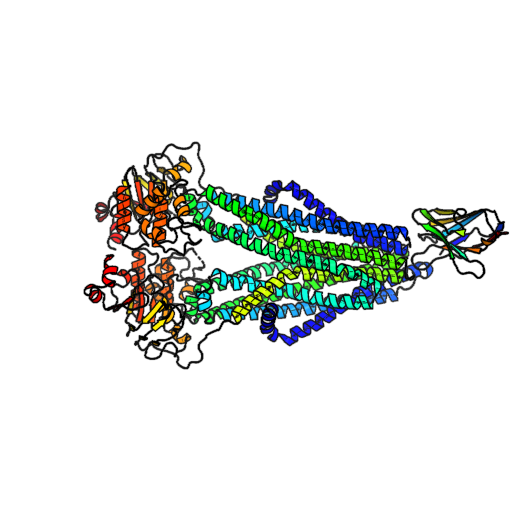T B O 1
ATOM 5667 N N . MET B 2 258 ? 147.651 163.695 160.803 1.00 145.12 258 MET B N 1
ATOM 5668 C CA . MET B 2 258 ? 147.284 162.674 161.774 1.00 145.12 258 MET B CA 1
ATOM 5669 C C . MET B 2 258 ? 148.413 162.421 162.762 1.00 145.12 258 MET B C 1
ATOM 5670 O O . MET B 2 258 ? 148.154 162.109 163.928 1.00 145.12 258 MET B O 1
ATOM 5675 N N . GLN B 2 259 ? 149.666 162.552 162.329 1.00 149.26 259 GLN B N 1
ATOM 5676 C CA . GLN B 2 259 ? 150.775 162.432 163.269 1.00 149.26 259 GLN B CA 1
ATOM 5677 C C . GLN B 2 259 ? 150.684 163.506 164.345 1.00 149.26 259 GLN B C 1
ATOM 5678 O O . GLN B 2 259 ? 150.809 163.222 165.542 1.00 149.26 259 GLN B O 1
ATOM 5684 N N . GLY B 2 260 ? 150.455 164.751 163.933 1.00 151.20 260 GLY B N 1
ATOM 5685 C CA . GLY B 2 260 ? 150.286 165.815 164.906 1.00 151.20 260 GLY B CA 1
ATOM 5686 C C . GLY B 2 260 ? 149.076 165.591 165.790 1.00 151.20 260 GLY B C 1
ATOM 5687 O O . GLY B 2 260 ? 149.081 165.937 166.975 1.00 151.20 260 GLY B O 1
ATOM 5688 N N . MET B 2 261 ? 148.016 165.017 165.224 1.00 148.29 261 MET B N 1
ATOM 5689 C CA . MET B 2 261 ? 146.857 164.679 166.036 1.00 148.29 261 MET B CA 1
ATOM 5690 C C . MET B 2 261 ? 147.233 163.655 167.097 1.00 148.29 261 MET B C 1
ATOM 5691 O O . MET B 2 261 ? 146.772 163.732 168.238 1.00 148.29 261 MET B O 1
ATOM 5696 N N . SER B 2 262 ? 148.077 162.691 166.737 1.00 145.71 262 SER B N 1
ATOM 5697 C CA . SER B 2 262 ? 148.582 161.746 167.725 1.00 145.71 262 SER B CA 1
ATOM 5698 C C . SER B 2 262 ? 149.398 162.450 168.796 1.00 145.71 262 SER B C 1
ATOM 5699 O O . SER B 2 262 ? 149.298 162.111 169.981 1.00 145.71 262 SER B O 1
ATOM 5702 N N . LEU B 2 263 ? 150.226 163.411 168.396 1.00 148.70 263 LEU B N 1
ATOM 5703 C CA . LEU B 2 263 ? 150.973 164.188 169.380 1.00 148.70 263 LEU B CA 1
ATOM 5704 C C . LEU B 2 263 ? 150.029 164.855 170.372 1.00 148.70 263 LEU B C 1
ATOM 5705 O O . LEU B 2 263 ? 150.196 164.728 171.590 1.00 148.70 263 LEU B O 1
ATOM 5710 N N . VAL B 2 264 ? 149.021 165.562 169.869 1.00 147.19 264 VAL B N 1
ATOM 5711 C CA . VAL B 2 264 ? 148.115 166.274 170.766 1.00 147.19 264 VAL B CA 1
ATOM 5712 C C . VAL B 2 264 ? 147.316 165.287 171.606 1.00 147.19 264 VAL B C 1
ATOM 5713 O O . VAL B 2 264 ? 146.944 165.580 172.747 1.00 147.19 264 VAL B O 1
ATOM 5717 N N . ASN B 2 265 ? 147.039 164.104 171.061 1.00 142.73 265 ASN B N 1
ATOM 5718 C CA . ASN B 2 265 ? 146.291 163.102 171.810 1.00 142.73 265 ASN B CA 1
ATOM 5719 C C . ASN B 2 265 ? 147.104 162.585 172.990 1.00 142.73 265 ASN B C 1
ATOM 5720 O O . ASN B 2 265 ? 146.619 162.537 174.129 1.00 142.73 265 ASN B O 1
ATOM 5725 N N . THR B 2 266 ? 148.347 162.175 172.731 1.00 143.45 266 THR B N 1
ATOM 5726 C CA . THR B 2 266 ? 149.205 161.765 173.834 1.00 143.45 266 THR B CA 1
ATOM 5727 C C . THR B 2 266 ? 149.384 162.907 174.822 1.00 143.45 266 THR B C 1
ATOM 5728 O O . THR B 2 266 ? 149.463 162.680 176.033 1.00 143.45 266 THR B O 1
ATOM 5732 N N . ALA B 2 267 ? 149.390 164.144 174.329 1.00 148.14 267 ALA B N 1
ATOM 5733 C CA . ALA B 2 267 ? 149.509 165.290 175.219 1.00 148.14 267 ALA B CA 1
ATOM 5734 C C . ALA B 2 267 ? 148.315 165.394 176.159 1.00 148.14 267 ALA B C 1
ATOM 5735 O O . ALA B 2 267 ? 148.477 165.522 177.378 1.00 148.14 267 ALA B O 1
ATOM 5737 N N . ILE B 2 268 ? 147.103 165.351 175.609 1.00 146.60 268 ILE B N 1
ATOM 5738 C CA . ILE B 2 268 ? 145.924 165.542 176.442 1.00 146.60 268 ILE B CA 1
ATOM 5739 C C . ILE B 2 268 ? 145.771 164.380 177.409 1.00 146.60 268 ILE B C 1
ATOM 5740 O O . ILE B 2 268 ? 145.347 164.568 178.562 1.00 146.60 268 ILE B O 1
ATOM 5745 N N . VAL B 2 269 ? 146.113 163.164 176.977 1.00 144.41 269 VAL B N 1
ATOM 5746 C CA . VAL B 2 269 ? 146.026 162.036 177.897 1.00 144.41 269 VAL B CA 1
ATOM 5747 C C . VAL B 2 269 ? 147.050 162.190 179.009 1.00 144.41 269 VAL B C 1
ATOM 5748 O O . VAL B 2 269 ? 146.773 161.871 180.165 1.00 144.41 269 VAL B O 1
ATOM 5752 N N . ILE B 2 270 ? 148.246 162.683 178.686 1.00 148.08 270 ILE B N 1
ATOM 5753 C CA . ILE B 2 270 ? 149.211 163.013 179.732 1.00 148.08 270 ILE B CA 1
ATOM 5754 C C . ILE B 2 270 ? 148.612 164.011 180.714 1.00 148.08 270 ILE B C 1
ATOM 5755 O O . ILE B 2 270 ? 148.738 163.865 181.937 1.00 148.08 270 ILE B O 1
ATOM 5760 N N . PHE B 2 271 ? 147.971 165.054 180.192 1.00 148.38 271 PHE B N 1
ATOM 5761 C CA . PHE B 2 271 ? 147.435 166.095 181.062 1.00 148.38 271 PHE B CA 1
ATOM 5762 C C . PHE B 2 271 ? 146.437 165.507 182.048 1.00 148.38 271 PHE B C 1
ATOM 5763 O O . PHE B 2 271 ? 146.570 165.680 183.268 1.00 148.38 271 PHE B O 1
ATOM 5771 N N . PHE B 2 272 ? 145.444 164.778 181.537 1.00 150.62 272 PHE B N 1
ATOM 5772 C CA . PHE B 2 272 ? 144.458 164.177 182.431 1.00 150.62 272 PHE B CA 1
ATOM 5773 C C . PHE B 2 272 ? 145.080 163.118 183.329 1.00 150.62 272 PHE B C 1
ATOM 5774 O O . PHE B 2 272 ? 144.670 162.965 184.482 1.00 150.62 272 PHE B O 1
ATOM 5782 N N . GLY B 2 273 ? 146.061 162.377 182.834 1.00 149.43 273 GLY B N 1
ATOM 5783 C CA . GLY B 2 273 ? 146.678 161.359 183.652 1.00 149.43 273 GLY B CA 1
ATOM 5784 C C . GLY B 2 273 ? 147.343 161.968 184.863 1.00 149.43 273 GLY B C 1
ATOM 5785 O O . GLY B 2 273 ? 147.142 161.510 185.989 1.00 149.43 273 GLY B O 1
ATOM 5786 N N . GLY B 2 274 ? 148.124 163.022 184.640 1.00 153.58 274 GLY B N 1
ATOM 5787 C CA . GLY B 2 274 ? 148.762 163.698 185.753 1.00 153.58 274 GLY B CA 1
ATOM 5788 C C . GLY B 2 274 ? 147.754 164.330 186.691 1.00 153.58 274 GLY B C 1
ATOM 5789 O O . GLY B 2 274 ? 147.905 164.272 187.916 1.00 153.58 274 GLY B O 1
ATOM 5790 N N . TRP B 2 275 ? 146.714 164.950 186.131 1.00 157.76 275 TRP B N 1
ATOM 5791 C CA . TRP B 2 275 ? 145.705 165.579 186.973 1.00 157.76 275 TRP B CA 1
ATOM 5792 C C . TRP B 2 275 ? 145.033 164.548 187.868 1.00 157.76 275 TRP B C 1
ATOM 5793 O O . TRP B 2 275 ? 144.865 164.767 189.072 1.00 157.76 275 TRP B O 1
ATOM 5804 N N . LEU B 2 276 ? 144.660 163.403 187.297 1.00 157.03 276 LEU B N 1
ATOM 5805 C CA . LEU B 2 276 ? 144.062 162.336 188.089 1.00 157.03 276 LEU B CA 1
ATOM 5806 C C . LEU B 2 276 ? 145.043 161.823 189.132 1.00 157.03 276 LEU B C 1
ATOM 5807 O O . LEU B 2 276 ? 144.685 161.627 190.298 1.00 157.03 276 LEU B O 1
ATOM 5812 N N . ALA B 2 277 ? 146.293 161.611 188.732 1.00 152.10 277 ALA B N 1
ATOM 5813 C CA . ALA B 2 277 ? 147.287 161.069 189.640 1.00 152.10 277 ALA B CA 1
ATOM 5814 C C . ALA B 2 277 ? 147.527 161.958 190.842 1.00 152.10 277 ALA B C 1
ATOM 5815 O O . ALA B 2 277 ? 147.631 161.440 191.959 1.00 152.10 277 ALA B O 1
ATOM 5817 N N . ILE B 2 278 ? 147.606 163.271 190.656 1.00 165.53 278 ILE B N 1
ATOM 5818 C CA . ILE B 2 278 ? 147.940 164.156 191.765 1.00 165.53 278 ILE B CA 1
ATOM 5819 C C . ILE B 2 278 ? 146.685 164.488 192.563 1.00 165.53 278 ILE B C 1
ATOM 5820 O O . ILE B 2 278 ? 146.705 164.467 193.799 1.00 165.53 278 ILE B O 1
ATOM 5825 N N . ASN B 2 279 ? 145.583 164.790 191.874 1.00 160.42 279 ASN B N 1
ATOM 5826 C CA . ASN B 2 279 ? 144.361 165.188 192.559 1.00 160.42 279 ASN B CA 1
ATOM 5827 C C . ASN B 2 279 ? 143.448 164.013 192.876 1.00 160.42 279 ASN B C 1
ATOM 5828 O O . ASN B 2 279 ? 142.455 164.197 193.588 1.00 160.42 279 ASN B O 1
ATOM 5833 N N . GLY B 2 280 ? 143.755 162.820 192.374 1.00 170.00 280 GLY B N 1
ATOM 5834 C CA . GLY B 2 280 ? 142.865 161.687 192.538 1.00 170.00 280 GLY B CA 1
ATOM 5835 C C . GLY B 2 280 ? 143.367 160.642 193.512 1.00 170.00 280 GLY B C 1
ATOM 5836 O O . GLY B 2 280 ? 143.663 160.950 194.670 1.00 170.00 280 GLY B O 1
ATOM 5837 N N . SER B 2 281 ? 143.463 159.399 193.047 1.00 170.25 281 SER B N 1
ATOM 5838 C CA . SER B 2 281 ? 143.853 158.300 193.919 1.00 170.25 281 SER B CA 1
ATOM 5839 C C . SER B 2 281 ? 145.220 158.562 194.535 1.00 170.25 281 SER B C 1
ATOM 5840 O O . SER B 2 281 ? 146.144 159.034 193.868 1.00 170.25 281 SER B O 1
ATOM 5843 N N . VAL B 2 282 ? 145.344 158.246 195.826 1.00 171.20 282 VAL B N 1
ATOM 5844 C CA . VAL B 2 282 ? 146.597 158.475 196.530 1.00 171.20 282 VAL B CA 1
ATOM 5845 C C . VAL B 2 282 ? 147.676 157.485 196.112 1.00 171.20 282 VAL B C 1
ATOM 5846 O O . VAL B 2 282 ? 148.868 157.772 196.273 1.00 171.20 282 VAL B O 1
ATOM 5850 N N . ASP B 2 283 ? 147.297 156.328 195.568 1.00 161.11 283 ASP B N 1
ATOM 5851 C CA . ASP B 2 283 ? 148.268 155.299 195.196 1.00 161.11 283 ASP B CA 1
ATOM 5852 C C . ASP B 2 283 ? 149.002 155.766 193.944 1.00 161.11 283 ASP B C 1
ATOM 5853 O O . ASP B 2 283 ? 148.658 155.427 192.809 1.00 161.11 283 ASP B O 1
ATOM 5858 N N . ARG B 2 284 ? 150.052 156.555 194.169 1.00 164.95 284 ARG B N 1
ATOM 5859 C CA . ARG B 2 284 ? 150.785 157.134 193.050 1.00 164.95 284 ARG B CA 1
ATOM 5860 C C . ARG B 2 284 ? 151.399 156.057 192.167 1.00 164.95 284 ARG B C 1
ATOM 5861 O O . ARG B 2 284 ? 151.385 156.182 190.938 1.00 164.95 284 ARG B O 1
ATOM 5869 N N . ALA B 2 285 ? 151.940 154.995 192.766 1.00 157.62 285 ALA B N 1
ATOM 5870 C CA . ALA B 2 285 ? 152.528 153.929 191.964 1.00 157.62 285 ALA B CA 1
ATOM 5871 C C . ALA B 2 285 ? 151.526 153.404 190.945 1.00 157.62 285 ALA B C 1
ATOM 5872 O O . ALA B 2 285 ? 151.804 153.363 189.739 1.00 157.62 285 ALA B O 1
ATOM 5874 N N . ALA B 2 286 ? 150.339 153.018 191.411 1.00 150.46 286 ALA B N 1
ATOM 5875 C CA . ALA B 2 286 ? 149.302 152.590 190.484 1.00 150.46 286 ALA B CA 1
ATOM 5876 C C . ALA B 2 286 ? 148.930 153.720 189.540 1.00 150.46 286 ALA B C 1
ATOM 5877 O O . ALA B 2 286 ? 148.649 153.489 188.359 1.00 150.46 286 ALA B O 1
ATOM 5879 N N . ALA B 2 287 ? 148.944 154.956 190.038 1.00 158.79 287 ALA B N 1
ATOM 5880 C CA . ALA B 2 287 ? 148.591 156.091 189.196 1.00 158.79 287 ALA B CA 1
ATOM 5881 C C . ALA B 2 287 ? 149.551 156.217 188.021 1.00 158.79 287 ALA B C 1
ATOM 5882 O O . ALA B 2 287 ? 149.126 156.319 186.866 1.00 158.79 287 ALA B O 1
ATOM 5884 N N . LEU B 2 288 ? 150.857 156.210 188.294 1.00 156.40 288 LEU B N 1
ATOM 5885 C CA . LEU B 2 288 ? 151.822 156.355 187.209 1.00 156.40 288 LEU B CA 1
ATOM 5886 C C . LEU B 2 288 ? 151.813 155.140 186.296 1.00 156.40 288 LEU B C 1
ATOM 5887 O O . LEU B 2 288 ? 152.010 155.276 185.082 1.00 156.40 288 LEU B O 1
ATOM 5892 N N . GLY B 2 289 ? 151.601 153.947 186.853 1.00 153.81 289 GLY B N 1
ATOM 5893 C CA . GLY B 2 289 ? 151.461 152.786 185.995 1.00 153.81 289 GLY B CA 1
ATOM 5894 C C . GLY B 2 289 ? 150.327 152.976 185.012 1.00 153.81 289 GLY B C 1
ATOM 5895 O O . GLY B 2 289 ? 150.476 152.747 183.809 1.00 153.81 289 GLY B O 1
ATOM 5896 N N . LEU B 2 290 ? 149.189 153.445 185.517 1.00 149.01 290 LEU B N 1
ATOM 5897 C CA . LEU B 2 290 ? 148.048 153.725 184.662 1.00 149.01 290 LEU B CA 1
ATOM 5898 C C . LEU B 2 290 ? 148.390 154.792 183.630 1.00 149.01 290 LEU B C 1
ATOM 5899 O O . LEU B 2 290 ? 147.987 154.692 182.467 1.00 149.01 290 LEU B O 1
ATOM 5904 N N . VAL B 2 291 ? 149.142 155.816 184.036 1.00 145.14 291 VAL B N 1
ATOM 5905 C CA . VAL B 2 291 ? 149.465 156.912 183.123 1.00 145.14 291 VAL B CA 1
ATOM 5906 C C . VAL B 2 291 ? 150.298 156.401 181.954 1.00 145.14 291 VAL B C 1
ATOM 5907 O O . VAL B 2 291 ? 149.979 156.643 180.785 1.00 145.14 291 VAL B O 1
ATOM 5911 N N . VAL B 2 292 ? 151.381 155.688 182.254 1.00 142.51 292 VAL B N 1
ATOM 5912 C CA . VAL B 2 292 ? 152.245 155.193 181.186 1.00 142.51 292 VAL B CA 1
ATOM 5913 C C . VAL B 2 292 ? 151.492 154.192 180.324 1.00 142.51 292 VAL B C 1
ATOM 5914 O O . VAL B 2 292 ? 151.616 154.186 179.088 1.00 142.51 292 VAL B O 1
ATOM 5918 N N . MET B 2 293 ? 150.714 153.317 180.961 1.00 148.87 293 MET B N 1
ATOM 5919 C CA . MET B 2 293 ? 149.864 152.399 180.221 1.00 148.87 293 MET B CA 1
ATOM 5920 C C . MET B 2 293 ? 148.996 153.149 179.224 1.00 148.87 293 MET B C 1
ATOM 5921 O O . MET B 2 293 ? 148.882 152.752 178.060 1.00 148.87 293 MET B O 1
ATOM 5926 N N . PHE B 2 294 ? 148.379 154.246 179.659 1.00 144.05 294 PHE B N 1
ATOM 5927 C CA . PHE B 2 294 ? 147.474 154.954 178.767 1.00 144.05 294 PHE B CA 1
ATOM 5928 C C . PHE B 2 294 ? 148.225 155.723 177.691 1.00 144.05 294 PHE B C 1
ATOM 5929 O O . PHE B 2 294 ? 147.685 155.938 176.605 1.00 144.05 294 PHE B O 1
ATOM 5937 N N . VAL B 2 295 ? 149.461 156.140 177.958 1.00 143.78 295 VAL B N 1
ATOM 5938 C CA . VAL B 2 295 ? 150.274 156.713 176.887 1.00 143.78 295 VAL B CA 1
ATOM 5939 C C . VAL B 2 295 ? 150.496 155.676 175.798 1.00 143.78 295 VAL B C 1
ATOM 5940 O O . VAL B 2 295 ? 150.285 155.930 174.600 1.00 143.78 295 VAL B O 1
ATOM 5944 N N . GLN B 2 296 ? 150.937 154.488 176.206 1.00 147.61 296 GLN B N 1
ATOM 5945 C CA . GLN B 2 296 ? 151.101 153.402 175.251 1.00 147.61 296 GLN B CA 1
ATOM 5946 C C . GLN B 2 296 ? 149.798 153.154 174.505 1.00 147.61 296 GLN B C 1
ATOM 5947 O O . GLN B 2 296 ? 149.790 152.938 173.287 1.00 147.61 296 GLN B O 1
ATOM 5953 N N . TYR B 2 297 ? 148.681 153.188 175.232 1.00 147.99 297 TYR B N 1
ATOM 5954 C CA . TYR B 2 297 ? 147.386 152.951 174.611 1.00 147.99 297 TYR B CA 1
ATOM 5955 C C . TYR B 2 297 ? 147.065 154.006 173.568 1.00 147.99 297 TYR B C 1
ATOM 5956 O O . TYR B 2 297 ? 146.551 153.688 172.497 1.00 147.99 297 TYR B O 1
ATOM 5965 N N . SER B 2 298 ? 147.318 155.273 173.878 1.00 145.83 298 SER B N 1
ATOM 5966 C CA . SER B 2 298 ? 147.021 156.326 172.918 1.00 145.83 298 SER B CA 1
ATOM 5967 C C . SER B 2 298 ? 147.840 156.140 171.654 1.00 145.83 298 SER B C 1
ATOM 5968 O O . SER B 2 298 ? 147.328 156.299 170.536 1.00 145.83 298 SER B O 1
ATOM 5971 N N . GLN B 2 299 ? 149.122 155.808 171.808 1.00 149.23 299 GLN B N 1
ATOM 5972 C CA . GLN B 2 299 ? 149.941 155.547 170.629 1.00 149.23 299 GLN B CA 1
ATOM 5973 C C . GLN B 2 299 ? 149.356 154.401 169.812 1.00 149.23 299 GLN B C 1
ATOM 5974 O O . GLN B 2 299 ? 149.152 154.526 168.596 1.00 149.23 299 GLN B O 1
ATOM 5980 N N . GLN B 2 300 ? 149.064 153.277 170.471 1.00 152.47 300 GLN B N 1
ATOM 5981 C CA . GLN B 2 300 ? 148.525 152.116 169.775 1.00 152.47 300 GLN B CA 1
ATOM 5982 C C . GLN B 2 300 ? 147.100 152.330 169.293 1.00 152.47 300 GLN B C 1
ATOM 5983 O O . GLN B 2 300 ? 146.588 151.496 168.542 1.00 152.47 300 GLN B O 1
ATOM 5989 N N . TYR B 2 301 ? 146.445 153.399 169.731 1.00 140.82 301 TYR B N 1
ATOM 5990 C CA . TYR B 2 301 ? 145.098 153.726 169.295 1.00 140.82 301 TYR B CA 1
ATOM 5991 C C . TYR B 2 301 ? 145.129 154.553 168.021 1.00 140.82 301 TYR B C 1
ATOM 5992 O O . TYR B 2 301 ? 144.426 154.240 167.056 1.00 140.82 301 TYR B O 1
ATOM 6001 N N . TYR B 2 302 ? 145.941 155.606 168.000 1.00 140.12 302 TYR B N 1
ATOM 6002 C CA . TYR B 2 302 ? 146.020 156.411 166.791 1.00 140.12 302 TYR B CA 1
ATOM 6003 C C . TYR B 2 302 ? 146.847 155.756 165.697 1.00 140.12 302 TYR B C 1
ATOM 6004 O O . TYR B 2 302 ? 146.702 156.138 164.531 1.00 140.12 302 TYR B O 1
ATOM 6013 N N . GLN B 2 303 ? 147.696 154.781 166.019 1.00 151.73 303 GLN B N 1
ATOM 6014 C CA . GLN B 2 303 ? 148.340 154.037 164.940 1.00 151.73 303 GLN B CA 1
ATOM 6015 C C . GLN B 2 303 ? 147.303 153.395 164.029 1.00 151.73 303 GLN B C 1
ATOM 6016 O O . GLN B 2 303 ? 147.411 153.548 162.798 1.00 151.73 303 GLN B O 1
ATOM 6022 N N . PRO B 2 304 ? 146.287 152.694 164.539 1.00 148.95 304 PRO B N 1
ATOM 6023 C CA . PRO B 2 304 ? 145.205 152.226 163.668 1.00 148.95 304 PRO B CA 1
ATOM 6024 C C . PRO B 2 304 ? 144.546 153.338 162.878 1.00 148.95 304 PRO B C 1
ATOM 6025 O O . PRO B 2 304 ? 144.273 153.172 161.688 1.00 148.95 304 PRO B O 1
ATOM 6029 N N . LEU B 2 305 ? 144.272 154.470 163.525 1.00 140.14 305 LEU B N 1
ATOM 6030 C CA . LEU B 2 305 ? 143.602 155.553 162.818 1.00 140.14 305 LEU B CA 1
ATOM 6031 C C . LEU B 2 305 ? 144.477 156.090 161.698 1.00 140.14 305 LEU B C 1
ATOM 6032 O O . LEU B 2 305 ? 144.004 156.298 160.576 1.00 140.14 305 LEU B O 1
ATOM 6037 N N . MET B 2 306 ? 145.763 156.307 161.977 1.00 147.26 306 MET B N 1
ATOM 6038 C CA . MET B 2 306 ? 146.669 156.773 160.935 1.00 147.26 306 MET B CA 1
ATOM 6039 C C . MET B 2 306 ? 146.699 155.793 159.773 1.00 147.26 306 MET B C 1
ATOM 6040 O O . MET B 2 306 ? 146.564 156.186 158.608 1.00 147.26 306 MET B O 1
ATOM 6045 N N . GLN B 2 307 ? 146.866 154.505 160.074 1.00 151.79 307 GLN B N 1
ATOM 6046 C CA . GLN B 2 307 ? 146.995 153.515 159.012 1.00 151.79 307 GLN B CA 1
ATOM 6047 C C . GLN B 2 307 ? 145.723 153.429 158.179 1.00 151.79 307 GLN B C 1
ATOM 6048 O O . GLN B 2 307 ? 145.778 153.398 156.945 1.00 151.79 307 GLN B O 1
ATOM 6054 N N . ILE B 2 308 ? 144.562 153.389 158.835 1.00 139.21 308 ILE B N 1
ATOM 6055 C CA . ILE B 2 308 ? 143.313 153.252 158.096 1.00 139.21 308 ILE B CA 1
ATOM 6056 C C . ILE B 2 308 ? 143.050 154.499 157.267 1.00 139.21 308 ILE B C 1
ATOM 6057 O O . ILE B 2 308 ? 142.616 154.411 156.114 1.00 139.21 308 ILE B O 1
ATOM 6062 N N . SER B 2 309 ? 143.302 155.680 157.831 1.00 140.08 309 SER B N 1
ATOM 6063 C CA . SER B 2 309 ? 143.098 156.900 157.065 1.00 140.08 309 SER B CA 1
ATOM 6064 C C . SER B 2 309 ? 144.006 156.925 155.845 1.00 140.08 309 SER B C 1
ATOM 6065 O O . SER B 2 309 ? 143.573 157.276 154.742 1.00 140.08 309 SER B O 1
ATOM 6068 N N . SER B 2 310 ? 145.271 156.542 156.020 1.00 147.23 310 SER B N 1
ATOM 6069 C CA . SER B 2 310 ? 146.187 156.514 154.888 1.00 147.23 310 SER B CA 1
ATOM 6070 C C . SER B 2 310 ? 145.735 155.520 153.830 1.00 147.23 310 SER B C 1
ATOM 6071 O O . SER B 2 310 ? 145.779 155.824 152.634 1.00 147.23 310 SER B O 1
ATOM 6074 N N . GLY B 2 311 ? 145.292 154.334 154.247 1.00 147.41 311 GLY B N 1
ATOM 6075 C CA . GLY B 2 311 ? 144.887 153.329 153.282 1.00 147.41 311 GLY B CA 1
ATOM 6076 C C . GLY B 2 311 ? 143.502 153.564 152.720 1.00 147.41 311 GLY B C 1
ATOM 6077 O O . GLY B 2 311 ? 143.063 152.838 151.825 1.00 147.41 311 GLY B O 1
ATOM 6078 N N . TYR B 2 312 ? 142.784 154.555 153.251 1.00 140.33 312 TYR B N 1
ATOM 6079 C CA . TYR B 2 312 ? 141.467 154.872 152.715 1.00 140.33 312 TYR B CA 1
ATOM 6080 C C . TYR B 2 312 ? 141.558 155.261 151.248 1.00 140.33 312 TYR B C 1
ATOM 6081 O O . TYR B 2 312 ? 140.734 154.837 150.428 1.00 140.33 312 TYR B O 1
ATOM 6090 N N . SER B 2 313 ? 142.556 156.072 150.898 1.00 144.89 313 SER B N 1
ATOM 6091 C CA . SER B 2 313 ? 142.718 156.480 149.509 1.00 144.89 313 SER B CA 1
ATOM 6092 C C . SER B 2 313 ? 142.921 155.272 148.608 1.00 144.89 313 SER B C 1
ATOM 6093 O O . SER B 2 313 ? 142.311 155.175 147.538 1.00 144.89 313 SER B O 1
ATOM 6096 N N . MET B 2 314 ? 143.771 154.337 149.028 1.00 147.85 314 MET B N 1
ATOM 6097 C CA . MET B 2 314 ? 143.993 153.136 148.233 1.00 147.85 314 MET B CA 1
ATOM 6098 C C . MET B 2 314 ? 142.711 152.325 148.112 1.00 147.85 314 MET B C 1
ATOM 6099 O O . MET B 2 314 ? 142.310 151.936 147.012 1.00 147.85 314 MET B O 1
ATOM 6104 N N . ILE B 2 315 ? 142.045 152.077 149.240 1.00 145.56 315 ILE B N 1
ATOM 6105 C CA . ILE B 2 315 ? 140.956 151.108 149.262 1.00 145.56 315 ILE B CA 1
ATOM 6106 C C . ILE B 2 315 ? 139.746 151.632 148.502 1.00 145.56 315 ILE B C 1
ATOM 6107 O O . ILE B 2 315 ? 139.047 150.866 147.833 1.00 145.56 315 ILE B O 1
ATOM 6112 N N . GLN B 2 316 ? 139.456 152.931 148.604 1.00 153.48 316 GLN B N 1
ATOM 6113 C CA . GLN B 2 316 ? 138.290 153.460 147.903 1.00 153.48 316 GLN B CA 1
ATOM 6114 C C . GLN B 2 316 ? 138.461 153.338 146.394 1.00 153.48 316 GLN B C 1
ATOM 6115 O O . GLN B 2 316 ? 137.566 152.850 145.688 1.00 153.48 316 GLN B O 1
ATOM 6121 N N . LEU B 2 317 ? 139.608 153.776 145.880 1.00 150.94 317 LEU B N 1
ATOM 6122 C CA . LEU B 2 317 ? 139.879 153.627 144.457 1.00 150.94 317 LEU B CA 1
ATOM 6123 C C . LEU B 2 317 ? 139.907 152.154 144.073 1.00 150.94 317 LEU B C 1
ATOM 6124 O O . LEU B 2 317 ? 139.472 151.775 142.979 1.00 150.94 317 LEU B O 1
ATOM 6129 N N . ALA B 2 318 ? 140.403 151.307 144.973 1.00 150.22 318 ALA B N 1
ATOM 6130 C CA . ALA B 2 318 ? 140.429 149.877 144.709 1.00 150.22 318 ALA B CA 1
ATOM 6131 C C . ALA B 2 318 ? 139.022 149.332 144.525 1.00 150.22 318 ALA B C 1
ATOM 6132 O O . ALA B 2 318 ? 138.763 148.556 143.604 1.00 150.22 318 ALA B O 1
ATOM 6134 N N . VAL B 2 319 ? 138.094 149.728 145.395 1.00 154.61 319 VAL B N 1
ATOM 6135 C CA . VAL B 2 319 ? 136.739 149.201 145.287 1.00 154.61 319 VAL B CA 1
ATOM 6136 C C . VAL B 2 319 ? 136.041 149.774 144.065 1.00 154.61 319 VAL B C 1
ATOM 6137 O O . VAL B 2 319 ? 135.206 149.104 143.452 1.00 154.61 319 VAL B O 1
ATOM 6141 N N . THR B 2 320 ? 136.352 151.013 143.684 1.00 154.45 320 THR B N 1
ATOM 6142 C CA . THR B 2 320 ? 135.801 151.526 142.432 1.00 154.45 320 THR B CA 1
ATOM 6143 C C . THR B 2 320 ? 136.295 150.702 141.245 1.00 154.45 320 THR B C 1
ATOM 6144 O O . THR B 2 320 ? 135.513 150.321 140.360 1.00 154.45 320 THR B O 1
ATOM 6148 N N . GLY B 2 321 ? 137.592 150.401 141.219 1.00 154.71 321 GLY B N 1
ATOM 6149 C CA . GLY B 2 321 ? 138.106 149.528 140.180 1.00 154.71 321 GLY B CA 1
ATOM 6150 C C . GLY B 2 321 ? 137.469 148.154 140.230 1.00 154.71 321 GLY B C 1
ATOM 6151 O O . GLY B 2 321 ? 137.244 147.524 139.197 1.00 154.71 321 GLY B O 1
ATOM 6152 N N . ALA B 2 322 ? 137.177 147.670 141.436 1.00 156.08 322 ALA B N 1
ATOM 6153 C CA . ALA B 2 322 ? 136.475 146.403 141.574 1.00 156.08 322 ALA B CA 1
ATOM 6154 C C . ALA B 2 322 ? 135.084 146.485 140.975 1.00 156.08 322 ALA B C 1
ATOM 6155 O O . ALA B 2 322 ? 134.614 145.524 140.365 1.00 156.08 322 ALA B O 1
ATOM 6157 N N . ARG B 2 323 ? 134.407 147.616 141.155 1.00 156.82 323 ARG B N 1
ATOM 6158 C CA . ARG B 2 323 ? 133.115 147.815 140.510 1.00 156.82 323 ARG B CA 1
ATOM 6159 C C . ARG B 2 323 ? 133.257 147.701 139.000 1.00 156.82 323 ARG B C 1
ATOM 6160 O O . ARG B 2 323 ? 132.446 147.051 138.330 1.00 156.82 323 ARG B O 1
ATOM 6168 N N . ARG B 2 324 ? 134.294 148.329 138.447 1.00 163.14 324 ARG B N 1
ATOM 6169 C CA . ARG B 2 324 ? 134.512 148.227 137.006 1.00 163.14 324 ARG B CA 1
ATOM 6170 C C . ARG B 2 324 ? 134.779 146.785 136.579 1.00 163.14 324 ARG B C 1
ATOM 6171 O O . ARG B 2 324 ? 134.207 146.307 135.589 1.00 163.14 324 ARG B O 1
ATOM 6179 N N . LEU B 2 325 ? 135.640 146.079 137.311 1.00 156.76 325 LEU B N 1
ATOM 6180 C CA . LEU B 2 325 ? 135.919 144.687 136.974 1.00 156.76 325 LEU B CA 1
ATOM 6181 C C . LEU B 2 325 ? 134.670 143.830 137.095 1.00 156.76 325 LEU B C 1
ATOM 6182 O O . LEU B 2 325 ? 134.507 142.865 136.348 1.00 156.76 325 LEU B O 1
ATOM 6187 N N . ASN B 2 326 ? 133.786 144.149 138.037 1.00 160.85 326 ASN B N 1
ATOM 6188 C CA . ASN B 2 326 ? 132.535 143.409 138.148 1.00 160.85 326 ASN B CA 1
ATOM 6189 C C . ASN B 2 326 ? 131.649 143.671 136.943 1.00 160.85 326 ASN B C 1
ATOM 6190 O O . ASN B 2 326 ? 131.035 142.749 136.391 1.00 160.85 326 ASN B O 1
ATOM 6195 N N . GLU B 2 327 ? 131.562 144.932 136.526 1.00 164.50 327 GLU B N 1
ATOM 6196 C CA . GLU B 2 327 ? 130.835 145.249 135.304 1.00 164.50 327 GLU B CA 1
ATOM 6197 C C . GLU B 2 327 ? 131.357 144.409 134.149 1.00 164.50 327 GLU B C 1
ATOM 6198 O O . GLU B 2 327 ? 130.582 143.879 133.345 1.00 164.50 327 GLU B O 1
ATOM 6204 N N . MET B 2 328 ? 132.679 144.267 134.061 1.00 159.61 328 MET B N 1
ATOM 6205 C CA . MET B 2 328 ? 133.257 143.389 133.048 1.00 159.61 328 MET B CA 1
ATOM 6206 C C . MET B 2 328 ? 132.818 141.944 133.264 1.00 159.61 328 MET B C 1
ATOM 6207 O O . MET B 2 328 ? 132.328 141.282 132.342 1.00 159.61 328 MET B O 1
ATOM 6212 N N . PHE B 2 329 ? 132.978 141.446 134.490 1.00 146.48 329 PHE B N 1
ATOM 6213 C CA . PHE B 2 329 ? 132.754 140.039 134.794 1.00 146.48 329 PHE B CA 1
ATOM 6214 C C . PHE B 2 329 ? 131.306 139.631 134.577 1.00 146.48 329 PHE B C 1
ATOM 6215 O O . PHE B 2 329 ? 131.028 138.437 134.426 1.00 146.48 329 PHE B O 1
ATOM 6223 N N . ASP B 2 330 ? 130.383 140.589 134.561 1.00 165.73 330 ASP B N 1
ATOM 6224 C CA . ASP B 2 330 ? 128.991 140.310 134.244 1.00 165.73 330 ASP B CA 1
ATOM 6225 C C . ASP B 2 330 ? 128.694 140.396 132.754 1.00 165.73 330 ASP B C 1
ATOM 6226 O O . ASP B 2 330 ? 127.580 140.059 132.341 1.00 165.73 330 ASP B O 1
ATOM 6231 N N . GLU B 2 331 ? 129.651 140.832 131.946 1.00 163.64 331 GLU B N 1
ATOM 6232 C CA . GLU B 2 331 ? 129.433 140.890 130.511 1.00 163.64 331 GLU B CA 1
ATOM 6233 C C . GLU B 2 331 ? 129.188 139.482 129.972 1.00 163.64 331 GLU B C 1
ATOM 6234 O O . GLU B 2 331 ? 129.852 138.531 130.400 1.00 163.64 331 GLU B O 1
ATOM 6240 N N . PRO B 2 332 ? 128.246 139.304 129.047 1.00 165.07 332 PRO B N 1
ATOM 6241 C CA . PRO B 2 332 ? 127.957 137.952 128.551 1.00 165.07 332 PRO B CA 1
ATOM 6242 C C . PRO B 2 332 ? 129.150 137.353 127.821 1.00 165.07 332 PRO B C 1
ATOM 6243 O O . PRO B 2 332 ? 129.731 137.975 126.929 1.00 165.07 332 PRO B O 1
ATOM 6247 N N . ASP B 2 333 ? 129.508 136.126 128.206 1.00 172.91 333 ASP B N 1
ATOM 6248 C CA . ASP B 2 333 ? 130.582 135.422 127.512 1.00 172.91 333 ASP B CA 1
ATOM 6249 C C . ASP B 2 333 ? 130.219 135.177 126.055 1.00 172.91 333 ASP B C 1
ATOM 6250 O O . ASP B 2 333 ? 131.046 135.379 125.159 1.00 172.91 333 ASP B O 1
ATOM 6252 N N . GLU B 2 334 ? 128.987 134.737 125.801 1.00 178.31 334 GLU B N 1
ATOM 6253 C CA . GLU B 2 334 ? 128.462 134.530 124.454 1.00 178.31 334 GLU B CA 1
ATOM 6254 C C . GLU B 2 334 ? 129.189 133.414 123.707 1.00 178.31 334 GLU B C 1
ATOM 6255 O O . GLU B 2 334 ? 129.042 133.279 122.489 1.00 178.31 334 GLU B O 1
ATOM 6257 N N . ILE B 2 335 ? 129.959 132.585 124.414 1.00 185.26 335 ILE B N 1
ATOM 6258 C CA . ILE B 2 335 ? 130.581 131.441 123.764 1.00 185.26 335 ILE B CA 1
ATOM 6259 C C . ILE B 2 335 ? 129.495 130.507 123.244 1.00 185.26 335 ILE B C 1
ATOM 6260 O O . ILE B 2 335 ? 128.429 130.350 123.851 1.00 185.26 335 ILE B O 1
ATOM 6262 N N . ARG B 2 336 ? 129.766 129.884 122.110 1.00 183.43 336 ARG B N 1
ATOM 6263 C CA . ARG B 2 336 ? 128.788 128.966 121.551 1.00 183.43 336 ARG B CA 1
ATOM 6264 C C . ARG B 2 336 ? 128.848 127.625 122.280 1.00 183.43 336 ARG B C 1
ATOM 6265 O O . ARG B 2 336 ? 129.909 127.229 122.767 1.00 183.43 336 ARG B O 1
ATOM 6267 N N . PRO B 2 337 ? 127.728 126.912 122.365 1.00 200.15 337 PRO B N 1
ATOM 6268 C CA . PRO B 2 337 ? 127.695 125.678 123.157 1.00 200.15 337 PRO B CA 1
ATOM 6269 C C . PRO B 2 337 ? 128.270 124.490 122.408 1.00 200.15 337 PRO B C 1
ATOM 6270 O O . PRO B 2 337 ? 128.835 124.645 121.321 1.00 200.15 337 PRO B O 1
ATOM 6272 N N . GLU B 2 338 ? 128.129 123.296 122.983 1.00 204.27 338 GLU B N 1
ATOM 6273 C CA . GLU B 2 338 ? 128.501 122.062 122.296 1.00 204.27 338 GLU B CA 1
ATOM 6274 C C . GLU B 2 338 ? 127.434 121.795 121.239 1.00 204.27 338 GLU B C 1
ATOM 6275 O O . GLU B 2 338 ? 126.547 120.952 121.390 1.00 204.27 338 GLU B O 1
ATOM 6277 N N . ASN B 2 339 ? 127.529 122.546 120.145 1.00 204.67 339 ASN B N 1
ATOM 6278 C CA . ASN B 2 339 ? 126.544 122.488 119.073 1.00 204.67 339 ASN B CA 1
ATOM 6279 C C . ASN B 2 339 ? 126.664 121.233 118.221 1.00 204.67 339 ASN B C 1
ATOM 6280 O O . ASN B 2 339 ? 125.934 121.112 117.231 1.00 204.67 339 ASN B O 1
ATOM 6282 N N . GLY B 2 340 ? 127.557 120.311 118.564 1.00 212.04 340 GLY B N 1
ATOM 6283 C CA . GLY B 2 340 ? 127.618 119.037 117.878 1.00 212.04 340 GLY B CA 1
ATOM 6284 C C . GLY B 2 340 ? 128.428 119.071 116.600 1.00 212.04 340 GLY B C 1
ATOM 6285 O O . GLY B 2 340 ? 129.406 118.330 116.462 1.00 212.04 340 GLY B O 1
ATOM 6286 N N . GLU B 2 341 ? 128.038 119.925 115.658 1.00 211.24 341 GLU B N 1
ATOM 6287 C CA . GLU B 2 341 ? 128.706 119.952 114.365 1.00 211.24 341 GLU B CA 1
ATOM 6288 C C . GLU B 2 341 ? 130.115 120.514 114.498 1.00 211.24 341 GLU B C 1
ATOM 6289 O O . GLU B 2 341 ? 130.320 121.585 115.078 1.00 211.24 341 GLU B O 1
ATOM 6291 N N . LYS B 2 342 ? 131.082 119.786 113.953 1.00 205.24 342 LYS B N 1
ATOM 6292 C CA . LYS B 2 342 ? 132.483 120.193 113.921 1.00 205.24 342 LYS B CA 1
ATOM 6293 C C . LYS B 2 342 ? 132.932 120.134 112.466 1.00 205.24 342 LYS B C 1
ATOM 6294 O O . LYS B 2 342 ? 133.292 119.067 111.961 1.00 205.24 342 LYS B O 1
ATOM 6296 N N . LEU B 2 343 ? 132.904 121.282 111.795 1.00 205.63 343 LEU B N 1
ATOM 6297 C CA . LEU B 2 343 ? 133.244 121.316 110.380 1.00 205.63 343 LEU B CA 1
ATOM 6298 C C . LEU B 2 343 ? 134.674 120.843 110.157 1.00 205.63 343 LEU B C 1
ATOM 6299 O O . LEU B 2 343 ? 135.598 121.239 110.871 1.00 205.63 343 LEU B O 1
ATOM 6301 N N . GLU B 2 344 ? 134.844 119.984 109.153 1.00 211.44 344 GLU B N 1
ATOM 6302 C CA . GLU B 2 344 ? 136.151 119.497 108.744 1.00 211.44 344 GLU B CA 1
ATOM 6303 C C . GLU B 2 344 ? 136.526 119.893 107.326 1.00 211.44 344 GLU B C 1
ATOM 6304 O O . GLU B 2 344 ? 137.720 119.943 107.014 1.00 211.44 344 GLU B O 1
ATOM 6306 N N . GLU B 2 345 ? 135.550 120.164 106.465 1.00 204.84 345 GLU B N 1
ATOM 6307 C CA . GLU B 2 345 ? 135.813 120.606 105.107 1.00 204.84 345 GLU B CA 1
ATOM 6308 C C . GLU B 2 345 ? 134.583 121.343 104.602 1.00 204.84 345 GLU B C 1
ATOM 6309 O O . GLU B 2 345 ? 133.449 120.903 104.808 1.00 204.84 345 GLU B O 1
ATOM 6311 N N . ILE B 2 346 ? 134.822 122.471 103.931 1.00 200.45 346 ILE B N 1
ATOM 6312 C CA . ILE B 2 346 ? 133.730 123.353 103.540 1.00 200.45 346 ILE B CA 1
ATOM 6313 C C . ILE B 2 346 ? 132.771 122.690 102.561 1.00 200.45 346 ILE B C 1
ATOM 6314 O O . ILE B 2 346 ? 131.565 122.956 102.606 1.00 200.45 346 ILE B O 1
ATOM 6316 N N . ASN B 2 347 ? 133.278 121.840 101.669 1.00 203.82 347 ASN B N 1
ATOM 6317 C CA . ASN B 2 347 ? 132.498 121.248 100.581 1.00 203.82 347 ASN B CA 1
ATOM 6318 C C . ASN B 2 347 ? 132.271 122.242 99.449 1.00 203.82 347 ASN B C 1
ATOM 6319 O O . ASN B 2 347 ? 131.664 121.905 98.428 1.00 203.82 347 ASN B O 1
ATOM 6321 N N . LYS B 2 348 ? 132.748 123.475 99.618 1.00 204.18 348 LYS B N 1
ATOM 6322 C CA . LYS B 2 348 ? 132.844 124.430 98.517 1.00 204.18 348 LYS B CA 1
ATOM 6323 C C . LYS B 2 348 ? 131.468 124.823 97.986 1.00 204.18 348 LYS B C 1
ATOM 6324 O O . LYS B 2 348 ? 131.193 124.730 96.788 1.00 204.18 348 LYS B O 1
ATOM 6326 N N . ALA B 2 349 ? 130.593 125.263 98.887 1.00 195.77 349 ALA B N 1
ATOM 6327 C CA . ALA B 2 349 ? 129.276 125.776 98.523 1.00 195.77 349 ALA B CA 1
ATOM 6328 C C . ALA B 2 349 ? 128.944 126.998 99.375 1.00 195.77 349 ALA B C 1
ATOM 6329 O O . ALA B 2 349 ? 127.832 127.152 99.882 1.00 195.77 349 ALA B O 1
ATOM 6331 N N . VAL B 2 350 ? 129.923 127.888 99.545 1.00 199.15 350 VAL B N 1
ATOM 6332 C CA . VAL B 2 350 ? 129.752 129.031 100.434 1.00 199.15 350 VAL B CA 1
ATOM 6333 C C . VAL B 2 350 ? 128.800 130.040 99.811 1.00 199.15 350 VAL B C 1
ATOM 6334 O O . VAL B 2 350 ? 128.832 130.289 98.598 1.00 199.15 350 VAL B O 1
ATOM 6336 N N . ALA B 2 351 ? 127.946 130.633 100.643 1.00 206.31 351 ALA B N 1
ATOM 6337 C CA . ALA B 2 351 ? 127.023 131.647 100.159 1.00 206.31 351 ALA B CA 1
ATOM 6338 C C . ALA B 2 351 ? 126.369 132.362 101.332 1.00 206.31 351 ALA B C 1
ATOM 6339 O O . ALA B 2 351 ? 126.473 131.936 102.485 1.00 206.31 351 ALA B O 1
ATOM 6341 N N . LEU B 2 352 ? 125.692 133.463 101.010 1.00 196.87 352 LEU B N 1
ATOM 6342 C CA . LEU B 2 352 ? 124.939 134.258 101.968 1.00 196.87 352 LEU B CA 1
ATOM 6343 C C . LEU B 2 352 ? 123.464 134.246 101.587 1.00 196.87 352 LEU B C 1
ATOM 6344 O O . LEU B 2 352 ? 123.112 134.036 100.423 1.00 196.87 352 LEU B O 1
ATOM 6346 N N . ASN B 2 353 ? 122.601 134.477 102.575 1.00 201.34 353 ASN B N 1
ATOM 6347 C CA . ASN B 2 353 ? 121.159 134.395 102.371 1.00 201.34 353 ASN B CA 1
ATOM 6348 C C . ASN B 2 353 ? 120.474 135.537 103.103 1.00 201.34 353 ASN B C 1
ATOM 6349 O O . ASN B 2 353 ? 120.415 135.535 104.337 1.00 201.34 353 ASN B O 1
ATOM 6351 N N . HIS B 2 354 ? 119.954 136.501 102.340 1.00 200.15 354 HIS B N 1
ATOM 6352 C CA . HIS B 2 354 ? 119.103 137.566 102.875 1.00 200.15 354 HIS B CA 1
ATOM 6353 C C . HIS B 2 354 ? 119.642 138.110 104.192 1.00 200.15 354 HIS B C 1
ATOM 6354 O O . HIS B 2 354 ? 118.985 138.022 105.232 1.00 200.15 354 HIS B O 1
ATOM 6356 N N . VAL B 2 355 ? 120.844 138.676 104.160 1.00 200.25 355 VAL B N 1
ATOM 6357 C CA . VAL B 2 355 ? 121.504 139.093 105.391 1.00 200.25 355 VAL B CA 1
ATOM 6358 C C . VAL B 2 355 ? 121.211 140.569 105.637 1.00 200.25 355 VAL B C 1
ATOM 6359 O O . VAL B 2 355 ? 121.408 141.412 104.754 1.00 200.25 355 VAL B O 1
ATOM 6361 N N . VAL B 2 356 ? 120.734 140.883 106.839 1.00 193.43 356 VAL B N 1
ATOM 6362 C CA . VAL B 2 356 ? 120.472 142.253 107.267 1.00 193.43 356 VAL B CA 1
ATOM 6363 C C . VAL B 2 356 ? 121.213 142.463 108.578 1.00 193.43 356 VAL B C 1
ATOM 6364 O O . VAL B 2 356 ? 121.018 141.699 109.530 1.00 193.43 356 VAL B O 1
ATOM 6366 N N . PHE B 2 357 ? 122.058 143.489 108.637 1.00 183.67 357 PHE B N 1
ATOM 6367 C CA . PHE B 2 357 ? 122.853 143.686 109.839 1.00 183.67 357 PHE B CA 1
ATOM 6368 C C . PHE B 2 357 ? 123.369 145.116 109.904 1.00 183.67 357 PHE B C 1
ATOM 6369 O O . PHE B 2 357 ? 123.424 145.831 108.900 1.00 183.67 357 PHE B O 1
ATOM 6371 N N . GLY B 2 358 ? 123.740 145.513 111.119 1.00 187.71 358 GLY B N 1
ATOM 6372 C CA . GLY B 2 358 ? 124.459 146.745 111.385 1.00 187.71 358 GLY B CA 1
ATOM 6373 C C . GLY B 2 358 ? 125.087 146.641 112.755 1.00 187.71 358 GLY B C 1
ATOM 6374 O O . GLY B 2 358 ? 124.902 145.653 113.470 1.00 187.71 358 GLY B O 1
ATOM 6375 N N . TYR B 2 359 ? 125.846 147.676 113.122 1.00 160.40 359 TYR B N 1
ATOM 6376 C CA . TYR B 2 359 ? 126.418 147.707 114.464 1.00 160.40 359 TYR B CA 1
ATOM 6377 C C . TYR B 2 359 ? 125.345 147.496 115.521 1.00 160.40 359 TYR B C 1
ATOM 6378 O O . TYR B 2 359 ? 125.580 146.807 116.520 1.00 160.40 359 TYR B O 1
ATOM 6380 N N . ASN B 2 360 ? 124.170 148.079 115.321 1.00 189.30 360 ASN B N 1
ATOM 6381 C CA . ASN B 2 360 ? 123.056 147.942 116.244 1.00 189.30 360 ASN B CA 1
ATOM 6382 C C . ASN B 2 360 ? 121.784 147.826 115.419 1.00 189.30 360 ASN B C 1
ATOM 6383 O O . ASN B 2 360 ? 121.756 148.250 114.258 1.00 189.30 360 ASN B O 1
ATOM 6385 N N . PRO B 2 361 ? 120.713 147.257 115.983 1.00 198.69 361 PRO B N 1
ATOM 6386 C CA . PRO B 2 361 ? 119.525 146.972 115.161 1.00 198.69 361 PRO B CA 1
ATOM 6387 C C . PRO B 2 361 ? 119.006 148.173 114.395 1.00 198.69 361 PRO B C 1
ATOM 6388 O O . PRO B 2 361 ? 118.577 148.015 113.246 1.00 198.69 361 PRO B O 1
ATOM 6390 N N . GLU B 2 362 ? 119.026 149.362 114.984 1.00 202.69 362 GLU B N 1
ATOM 6391 C CA . GLU B 2 362 ? 118.610 150.554 114.265 1.00 202.69 362 GLU B CA 1
ATOM 6392 C C . GLU B 2 362 ? 119.593 150.866 113.144 1.00 202.69 362 GLU B C 1
ATOM 6393 O O . GLU B 2 362 ? 120.807 150.698 113.288 1.00 202.69 362 GLU B O 1
ATOM 6395 N N . THR B 2 363 ? 119.052 151.325 112.019 1.00 206.90 363 THR B N 1
ATOM 6396 C CA . THR B 2 363 ? 119.857 151.753 110.883 1.00 206.90 363 THR B CA 1
ATOM 6397 C C . THR B 2 363 ? 120.879 150.688 110.505 1.00 206.90 363 THR B C 1
ATOM 6398 O O . THR B 2 363 ? 122.089 150.939 110.575 1.00 206.90 363 THR B O 1
ATOM 6400 N N . PRO B 2 364 ? 120.444 149.494 110.108 1.00 200.39 364 PRO B N 1
ATOM 6401 C CA . PRO B 2 364 ? 121.408 148.473 109.681 1.00 200.39 364 PRO B CA 1
ATOM 6402 C C . PRO B 2 364 ? 122.229 148.966 108.500 1.00 200.39 364 PRO B C 1
ATOM 6403 O O . PRO B 2 364 ? 121.713 149.630 107.599 1.00 200.39 364 PRO B O 1
ATOM 6405 N N . VAL B 2 365 ? 123.521 148.634 108.508 1.00 196.76 365 VAL B N 1
ATOM 6406 C CA . VAL B 2 365 ? 124.403 149.065 107.430 1.00 196.76 365 VAL B CA 1
ATOM 6407 C C . VAL B 2 365 ? 124.284 148.191 106.195 1.00 196.76 365 VAL B C 1
ATOM 6408 O O . VAL B 2 365 ? 124.791 148.570 105.135 1.00 196.76 365 VAL B O 1
ATOM 6410 N N . LEU B 2 366 ? 123.627 147.038 106.300 1.00 196.04 366 LEU B N 1
ATOM 6411 C CA . LEU B 2 366 ? 123.506 146.126 105.173 1.00 196.04 366 LEU B CA 1
ATOM 6412 C C . LEU B 2 366 ? 122.167 145.412 105.244 1.00 196.04 366 LEU B C 1
ATOM 6413 O O . LEU B 2 366 ? 121.597 145.235 106.323 1.00 196.04 366 LEU B O 1
ATOM 6415 N N . LYS B 2 367 ? 121.673 145.003 104.076 1.00 201.86 367 LYS B N 1
ATOM 6416 C CA . LYS B 2 367 ? 120.359 144.390 103.969 1.00 201.86 367 LYS B CA 1
ATOM 6417 C C . LYS B 2 367 ? 120.330 143.418 102.798 1.00 201.86 367 LYS B C 1
ATOM 6418 O O . LYS B 2 367 ? 120.864 143.698 101.722 1.00 201.86 367 LYS B O 1
ATOM 6420 N N . ASP B 2 368 ? 119.698 142.268 103.029 1.00 206.81 368 ASP B N 1
ATOM 6421 C CA . ASP B 2 368 ? 119.402 141.286 101.986 1.00 206.81 368 ASP B CA 1
ATOM 6422 C C . ASP B 2 368 ? 120.639 140.907 101.179 1.00 206.81 368 ASP B C 1
ATOM 6423 O O . ASP B 2 368 ? 120.590 140.850 99.946 1.00 206.81 368 ASP B O 1
ATOM 6425 N N . VAL B 2 369 ? 121.760 140.644 101.849 1.00 205.32 369 VAL B N 1
ATOM 6426 C CA . VAL B 2 369 ? 122.962 140.236 101.135 1.00 205.32 369 VAL B CA 1
ATOM 6427 C C . VAL B 2 369 ? 122.882 138.749 100.834 1.00 205.32 369 VAL B C 1
ATOM 6428 O O . VAL B 2 369 ? 122.716 137.920 101.738 1.00 205.32 369 VAL B O 1
ATOM 6430 N N . SER B 2 370 ? 122.999 138.399 99.546 1.00 203.22 370 SER B N 1
ATOM 6431 C CA . SER B 2 370 ? 122.884 137.012 99.090 1.00 203.22 370 SER B CA 1
ATOM 6432 C C . SER B 2 370 ? 123.895 136.805 97.960 1.00 203.22 370 SER B C 1
ATOM 6433 O O . SER B 2 370 ? 123.643 137.130 96.798 1.00 203.22 370 SER B O 1
ATOM 6435 N N . ILE B 2 371 ? 125.056 136.255 98.317 1.00 199.93 371 ILE B N 1
ATOM 6436 C CA . ILE B 2 371 ? 126.116 135.943 97.369 1.00 199.93 371 ILE B CA 1
ATOM 6437 C C . ILE B 2 371 ? 126.567 134.515 97.629 1.00 199.93 371 ILE B C 1
ATOM 6438 O O . ILE B 2 371 ? 126.398 133.979 98.725 1.00 199.93 371 ILE B O 1
ATOM 6440 N N . HIS B 2 372 ? 127.138 133.894 96.598 1.00 199.67 372 HIS B N 1
ATOM 6441 C CA . HIS B 2 372 ? 127.616 132.524 96.695 1.00 199.67 372 HIS B CA 1
ATOM 6442 C C . HIS B 2 372 ? 129.039 132.449 96.165 1.00 199.67 372 HIS B C 1
ATOM 6443 O O . HIS B 2 372 ? 129.461 133.259 95.336 1.00 199.67 372 HIS B O 1
ATOM 6445 N N . VAL B 2 373 ? 129.777 131.461 96.662 1.00 201.43 373 VAL B N 1
ATOM 6446 C CA . VAL B 2 373 ? 131.139 131.195 96.219 1.00 201.43 373 VAL B CA 1
ATOM 6447 C C . VAL B 2 373 ? 131.294 129.690 96.054 1.00 201.43 373 VAL B C 1
ATOM 6448 O O . VAL B 2 373 ? 130.593 128.910 96.707 1.00 201.43 373 VAL B O 1
ATOM 6450 N N . ASP B 2 374 ? 132.214 129.283 95.183 1.00 206.84 374 ASP B N 1
ATOM 6451 C CA . ASP B 2 374 ? 132.339 127.894 94.777 1.00 206.84 374 ASP B CA 1
ATOM 6452 C C . ASP B 2 374 ? 133.762 127.383 95.003 1.00 206.84 374 ASP B C 1
ATOM 6453 O O . ASP B 2 374 ? 134.622 128.063 95.567 1.00 206.84 374 ASP B O 1
ATOM 6455 N N . LYS B 2 375 ? 134.000 126.155 94.545 1.00 203.78 375 LYS B N 1
ATOM 6456 C CA . LYS B 2 375 ? 135.278 125.471 94.709 1.00 203.78 375 LYS B CA 1
ATOM 6457 C C . LYS B 2 375 ? 136.448 126.325 94.241 1.00 203.78 375 LYS B C 1
ATOM 6458 O O . LYS B 2 375 ? 136.499 126.738 93.078 1.00 203.78 375 LYS B O 1
ATOM 6460 N N . GLY B 2 376 ? 137.386 126.598 95.145 1.00 202.07 376 GLY B N 1
ATOM 6461 C CA . GLY B 2 376 ? 138.580 127.355 94.818 1.00 202.07 376 GLY B CA 1
ATOM 6462 C C . GLY B 2 376 ? 138.299 128.676 94.133 1.00 202.07 376 GLY B C 1
ATOM 6463 O O . GLY B 2 376 ? 139.204 129.292 93.565 1.00 202.07 376 GLY B O 1
ATOM 6464 N N . GLU B 2 377 ? 137.052 129.125 94.187 1.00 206.64 377 GLU B N 1
ATOM 6465 C CA . GLU B 2 377 ? 136.631 130.345 93.523 1.00 206.64 377 GLU B CA 1
ATOM 6466 C C . GLU B 2 377 ? 136.917 131.546 94.419 1.00 206.64 377 GLU B C 1
ATOM 6467 O O . GLU B 2 377 ? 137.242 131.405 95.600 1.00 206.64 377 GLU B O 1
ATOM 6469 N N . MET B 2 378 ? 136.811 132.738 93.840 1.00 209.87 378 MET B N 1
ATOM 6470 C CA . MET B 2 378 ? 136.981 133.974 94.587 1.00 209.87 378 MET B CA 1
ATOM 6471 C C . MET B 2 378 ? 135.970 135.004 94.110 1.00 209.87 378 MET B C 1
ATOM 6472 O O . MET B 2 378 ? 135.457 134.928 92.990 1.00 209.87 378 MET B O 1
ATOM 6474 N N . VAL B 2 379 ? 135.700 135.980 94.974 1.00 205.31 379 VAL B N 1
ATOM 6475 C CA . VAL B 2 379 ? 134.754 137.049 94.690 1.00 205.31 379 VAL B CA 1
ATOM 6476 C C . VAL B 2 379 ? 135.378 138.369 95.113 1.00 205.31 379 VAL B C 1
ATOM 6477 O O . VAL B 2 379 ? 135.947 138.471 96.205 1.00 205.31 379 VAL B O 1
ATOM 6479 N N . ALA B 2 380 ? 135.262 139.377 94.255 1.00 214.53 380 ALA B N 1
ATOM 6480 C CA . ALA B 2 380 ? 135.798 140.704 94.519 1.00 214.53 380 ALA B CA 1
ATOM 6481 C C . ALA B 2 380 ? 134.671 141.621 94.970 1.00 214.53 380 ALA B C 1
ATOM 6482 O O . ALA B 2 380 ? 133.583 141.610 94.384 1.00 214.53 380 ALA B O 1
ATOM 6484 N N . LEU B 2 381 ? 134.936 142.411 96.005 1.00 210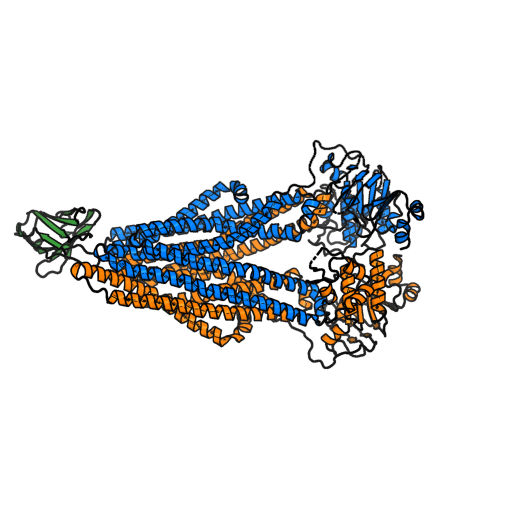.77 381 LEU B N 1
ATOM 6485 C CA . LEU B 2 381 ? 133.938 143.269 96.623 1.00 210.77 381 LEU B CA 1
ATOM 6486 C C . LEU B 2 381 ? 134.428 144.709 96.637 1.00 210.77 381 LEU B C 1
ATOM 6487 O O . LEU B 2 381 ? 135.631 144.964 96.757 1.00 210.77 381 LEU B O 1
ATOM 6489 N N . VAL B 2 382 ? 133.491 145.649 96.517 1.00 212.71 382 VAL B N 1
ATOM 6490 C CA . VAL B 2 382 ? 133.810 147.069 96.583 1.00 212.71 382 VAL B CA 1
ATOM 6491 C C . VAL B 2 382 ? 132.515 147.844 96.781 1.00 212.71 382 VAL B C 1
ATOM 6492 O O . VAL B 2 382 ? 131.434 147.392 96.395 1.00 212.71 382 VAL B O 1
ATOM 6494 N N . GLY B 2 383 ? 132.633 149.021 97.393 1.00 208.02 383 GLY B N 1
ATOM 6495 C CA . GLY B 2 383 ? 131.491 149.856 97.681 1.00 208.02 383 GLY B CA 1
ATOM 6496 C C . GLY B 2 383 ? 131.886 151.058 98.518 1.00 208.02 383 GLY B C 1
ATOM 6497 O O . GLY B 2 383 ? 132.963 151.633 98.330 1.00 208.02 383 GLY B O 1
ATOM 6498 N N . PRO B 2 384 ? 131.031 151.471 99.454 1.00 201.63 384 PRO B N 1
ATOM 6499 C CA . PRO B 2 384 ? 131.398 152.596 100.319 1.00 201.63 384 PRO B CA 1
ATOM 6500 C C . PRO B 2 384 ? 132.645 152.282 101.128 1.00 201.63 384 PRO B C 1
ATOM 6501 O O . PRO B 2 384 ? 132.853 151.156 101.585 1.00 201.63 384 PRO B O 1
ATOM 6503 N N . THR B 2 385 ? 133.477 153.303 101.305 1.00 209.35 385 THR B N 1
ATOM 6504 C CA . THR B 2 385 ? 134.760 153.115 101.965 1.00 209.35 385 THR B CA 1
ATOM 6505 C C . THR B 2 385 ? 134.563 152.660 103.406 1.00 209.35 385 THR B C 1
ATOM 6506 O O . THR B 2 385 ? 133.616 153.071 104.083 1.00 209.35 385 THR B O 1
ATOM 6508 N N . GLY B 2 386 ? 135.466 151.798 103.872 1.00 198.74 386 GLY B N 1
ATOM 6509 C CA . GLY B 2 386 ? 135.431 151.326 105.242 1.00 198.74 386 GLY B CA 1
ATOM 6510 C C . GLY B 2 386 ? 134.139 150.621 105.592 1.00 198.74 386 GLY B C 1
ATOM 6511 O O . GLY B 2 386 ? 133.785 149.611 104.977 1.00 198.74 386 GLY B O 1
ATOM 6512 N N . SER B 2 387 ? 133.430 151.143 106.591 1.00 188.29 387 SER B N 1
ATOM 6513 C CA . SER B 2 387 ? 132.137 150.588 106.956 1.00 188.29 387 SER B CA 1
ATOM 6514 C C . SER B 2 387 ? 131.226 150.545 105.737 1.00 188.29 387 SER B C 1
ATOM 6515 O O . SER B 2 387 ? 131.477 151.201 104.722 1.00 188.29 387 SER B O 1
ATOM 6517 N N . GLY B 2 388 ? 130.159 149.755 105.840 1.00 191.69 388 GLY B N 1
ATOM 6518 C CA . GLY B 2 388 ? 129.288 149.506 104.715 1.00 191.69 388 GLY B CA 1
ATOM 6519 C C . GLY B 2 388 ? 129.741 148.382 103.816 1.00 191.69 388 GLY B C 1
ATOM 6520 O O . GLY B 2 388 ? 128.891 147.679 103.254 1.00 191.69 388 GLY B O 1
ATOM 6521 N N . LYS B 2 389 ? 131.050 148.189 103.655 1.00 200.03 389 LYS B N 1
ATOM 6522 C CA . LYS B 2 389 ? 131.591 147.049 102.925 1.00 200.03 389 LYS B CA 1
ATOM 6523 C C . LYS B 2 389 ? 132.485 146.197 103.815 1.00 200.03 389 LYS B C 1
ATOM 6524 O O . LYS B 2 389 ? 132.374 144.967 103.797 1.00 200.03 389 LYS B O 1
ATOM 6526 N N . THR B 2 390 ? 133.365 146.816 104.605 1.00 177.56 390 THR B N 1
ATOM 6527 C CA . THR B 2 390 ? 134.254 146.047 105.466 1.00 177.56 390 THR B CA 1
ATOM 6528 C C . THR B 2 390 ? 133.471 145.217 106.471 1.00 177.56 390 THR B C 1
ATOM 6529 O O . THR B 2 390 ? 133.946 144.167 106.917 1.00 177.56 390 THR B O 1
ATOM 6531 N N . THR B 2 391 ? 132.268 145.666 106.830 1.00 187.23 391 THR B N 1
ATOM 6532 C CA . THR B 2 391 ? 131.502 144.994 107.871 1.00 187.23 391 THR B CA 1
ATOM 6533 C C . THR B 2 391 ? 131.162 143.560 107.496 1.00 187.23 391 THR B C 1
ATOM 6534 O O . THR B 2 391 ? 131.110 142.687 108.369 1.00 187.23 391 THR B O 1
ATOM 6536 N N . ILE B 2 392 ? 130.929 143.291 106.211 1.00 184.57 392 ILE B N 1
ATOM 6537 C CA . ILE B 2 392 ? 130.517 141.948 105.817 1.00 184.57 392 ILE B CA 1
ATOM 6538 C C . ILE B 2 392 ? 131.539 140.925 106.290 1.00 184.57 392 ILE B C 1
ATOM 6539 O O . ILE B 2 392 ? 131.180 139.851 106.787 1.00 184.57 392 ILE B O 1
ATOM 6541 N N . MET B 2 393 ? 132.825 141.248 106.161 1.00 186.34 393 MET B N 1
ATOM 6542 C CA . MET B 2 393 ? 133.860 140.374 106.694 1.00 186.34 393 MET B CA 1
ATOM 6543 C C . MET B 2 393 ? 133.642 140.097 108.172 1.00 186.34 393 MET B C 1
ATOM 6544 O O . MET B 2 393 ? 133.796 138.955 108.618 1.00 186.34 393 MET B O 1
ATOM 6546 N N . ASN B 2 394 ? 133.285 141.124 108.943 1.00 186.18 394 ASN B N 1
ATOM 6547 C CA . ASN B 2 394 ? 133.045 140.926 110.367 1.00 186.18 394 ASN B CA 1
ATOM 6548 C C . ASN B 2 394 ? 132.054 139.794 110.596 1.00 186.18 394 ASN B C 1
ATOM 6549 O O . ASN B 2 394 ? 132.212 138.997 111.528 1.00 186.18 394 ASN B O 1
ATOM 6551 N N . LEU B 2 395 ? 131.031 139.696 109.746 1.00 193.66 395 LEU B N 1
ATOM 6552 C CA . LEU B 2 395 ? 130.093 138.586 109.860 1.00 193.66 395 LEU B CA 1
ATOM 6553 C C . LEU B 2 395 ? 130.687 137.292 109.321 1.00 193.66 395 LEU B C 1
ATOM 6554 O O . LEU B 2 395 ? 130.380 136.211 109.837 1.00 193.66 395 LEU B O 1
ATOM 6556 N N . MET B 2 396 ? 131.533 137.376 108.292 1.00 187.23 396 MET B N 1
ATOM 6557 C CA . MET B 2 396 ? 132.084 136.162 107.698 1.00 187.23 396 MET B CA 1
ATOM 6558 C C . MET B 2 396 ? 132.801 135.307 108.732 1.00 187.23 396 MET B C 1
ATOM 6559 O O . MET B 2 396 ? 132.744 134.074 108.663 1.00 187.23 396 MET B O 1
ATOM 6561 N N . ASN B 2 397 ? 133.475 135.933 109.692 1.00 179.96 397 ASN B N 1
ATOM 6562 C CA . ASN B 2 397 ? 134.107 135.212 110.786 1.00 179.96 397 ASN B CA 1
ATOM 6563 C C . ASN B 2 397 ? 133.176 135.067 111.982 1.00 179.96 397 ASN B C 1
ATOM 6564 O O . ASN B 2 397 ? 133.601 134.576 113.032 1.00 179.96 397 ASN B O 1
ATOM 6566 N N . ARG B 2 398 ? 131.927 135.500 111.850 1.00 185.55 398 ARG B N 1
ATOM 6567 C CA . ARG B 2 398 ? 130.948 135.449 112.930 1.00 185.55 398 ARG B CA 1
ATOM 6568 C C . ARG B 2 398 ? 131.461 136.172 114.173 1.00 185.55 398 ARG B C 1
ATOM 6569 O O . ARG B 2 398 ? 131.028 135.915 115.299 1.00 185.55 398 ARG B O 1
ATOM 6571 N N . PHE B 2 399 ? 132.390 137.105 113.959 1.00 177.29 399 PHE B N 1
ATOM 6572 C CA . PHE B 2 399 ? 132.803 138.004 115.027 1.00 177.29 399 PHE B CA 1
ATOM 6573 C C . PHE B 2 399 ? 131.552 138.524 115.717 1.00 177.29 399 PHE B C 1
ATOM 6574 O O . PHE B 2 399 ? 131.340 138.276 116.908 1.00 177.29 399 PHE B O 1
ATOM 6576 N N . TYR B 2 400 ? 130.711 139.229 114.968 1.00 178.73 400 TYR B N 1
ATOM 6577 C CA . TYR B 2 400 ? 129.341 139.451 115.393 1.00 178.73 400 TYR B CA 1
ATOM 6578 C C . TYR B 2 400 ? 128.449 138.341 114.850 1.00 178.73 400 TYR B C 1
ATOM 6579 O O . TYR B 2 400 ? 128.884 137.475 114.087 1.00 178.73 400 TYR B O 1
ATOM 6581 N N . ASP B 2 401 ? 127.186 138.370 115.256 1.00 174.57 401 ASP B N 1
ATOM 6582 C CA . ASP B 2 401 ? 126.180 137.463 114.729 1.00 174.57 401 ASP B CA 1
ATOM 6583 C C . ASP B 2 401 ? 124.977 138.269 114.267 1.00 174.57 401 ASP B C 1
ATOM 6584 O O . ASP B 2 401 ? 124.475 139.129 114.997 1.00 174.57 401 ASP B O 1
ATOM 6586 N N . VAL B 2 402 ? 124.521 137.986 113.056 1.00 187.57 402 VAL B N 1
ATOM 6587 C CA . VAL B 2 402 ? 123.454 138.763 112.442 1.00 187.57 402 VAL B CA 1
ATOM 6588 C C . VAL B 2 402 ? 122.141 138.486 113.156 1.00 187.57 402 VAL B C 1
ATOM 6589 O O . VAL B 2 402 ? 121.941 137.415 113.740 1.00 187.57 402 VAL B O 1
ATOM 6591 N N . ASN B 2 403 ? 121.236 139.465 113.110 1.00 200.74 403 ASN B N 1
ATOM 6592 C CA . ASN B 2 403 ? 119.916 139.285 113.704 1.00 200.74 403 ASN B CA 1
ATOM 6593 C C . ASN B 2 403 ? 119.099 138.263 112.923 1.00 200.74 403 ASN B C 1
ATOM 6594 O O . ASN B 2 403 ? 118.514 137.342 113.503 1.00 200.74 403 ASN B O 1
ATOM 6596 N N . GLU B 2 404 ? 119.051 138.410 111.601 1.00 201.79 404 GLU B N 1
ATOM 6597 C CA . GLU B 2 404 ? 118.292 137.502 110.755 1.00 201.79 404 GLU B CA 1
ATOM 6598 C C . GLU B 2 404 ? 118.977 137.406 109.402 1.00 201.79 404 GLU B C 1
ATOM 6599 O O . GLU B 2 404 ? 119.737 138.292 109.002 1.00 201.79 404 GLU B O 1
ATOM 6601 N N . GLY B 2 405 ? 118.680 136.325 108.690 1.00 197.16 405 GLY B N 1
ATOM 6602 C CA . GLY B 2 405 ? 119.441 135.949 107.520 1.00 197.16 405 GLY B CA 1
ATOM 6603 C C . GLY B 2 405 ? 120.517 134.944 107.879 1.00 197.16 405 GLY B C 1
ATOM 6604 O O . GLY B 2 405 ? 120.955 134.827 109.025 1.00 197.16 405 GLY B O 1
ATOM 6605 N N . ALA B 2 406 ? 120.955 134.197 106.868 1.00 202.55 406 ALA B N 1
ATOM 6606 C CA . ALA B 2 406 ? 121.842 133.070 107.107 1.00 202.55 406 ALA B CA 1
ATOM 6607 C C . ALA B 2 406 ? 123.021 133.119 106.150 1.00 202.55 406 ALA B C 1
ATOM 6608 O O . ALA B 2 406 ? 122.902 133.565 105.006 1.00 202.55 406 ALA B O 1
ATOM 6610 N N . VAL B 2 407 ? 124.164 132.651 106.644 1.00 197.64 407 VAL B N 1
ATOM 6611 C CA . VAL B 2 407 ? 125.360 132.440 105.842 1.00 197.64 407 VAL B CA 1
ATOM 6612 C C . VAL B 2 407 ? 125.834 131.019 106.103 1.00 197.64 407 VAL B C 1
ATOM 6613 O O . VAL B 2 407 ? 125.779 130.526 107.234 1.00 197.64 407 VAL B O 1
ATOM 6615 N N . THR B 2 408 ? 126.287 130.352 105.047 1.00 198.14 408 THR B N 1
ATOM 6616 C CA . THR B 2 408 ? 126.689 128.960 105.164 1.00 198.14 408 THR B CA 1
ATOM 6617 C C . THR B 2 408 ? 127.838 128.676 104.213 1.00 198.14 408 THR B C 1
ATOM 6618 O O . THR B 2 408 ? 128.075 129.409 103.248 1.00 198.14 408 THR B O 1
ATOM 6620 N N . PHE B 2 409 ? 128.554 127.595 104.509 1.00 195.30 409 PHE B N 1
ATOM 6621 C CA . PHE B 2 409 ? 129.601 127.084 103.638 1.00 195.30 409 PHE B CA 1
ATOM 6622 C C . PHE B 2 409 ? 129.153 125.871 102.844 1.00 195.30 409 PHE B C 1
ATOM 6623 O O . PHE B 2 409 ? 129.637 125.657 101.729 1.00 195.30 409 PHE B O 1
ATOM 6625 N N . ASP B 2 410 ? 128.256 125.063 103.404 1.00 198.08 410 ASP B N 1
ATOM 6626 C CA . ASP B 2 410 ? 127.472 124.132 102.601 1.00 198.08 410 ASP B CA 1
ATOM 6627 C C . ASP B 2 410 ? 126.188 123.850 103.367 1.00 198.08 410 ASP B C 1
ATOM 6628 O O . ASP B 2 410 ? 126.150 122.929 104.188 1.00 198.08 410 ASP B O 1
ATOM 6630 N N . GLY B 2 411 ? 125.149 124.638 103.104 1.00 195.98 411 GLY B N 1
ATOM 6631 C CA . GLY B 2 411 ? 123.870 124.442 103.758 1.00 195.98 411 GLY B CA 1
ATOM 6632 C C . GLY B 2 411 ? 123.868 124.861 105.214 1.00 195.98 411 GLY B C 1
ATOM 6633 O O . GLY B 2 411 ? 123.057 125.693 105.629 1.00 195.98 411 GLY B O 1
ATOM 6634 N N . VAL B 2 412 ? 124.778 124.287 105.998 1.00 200.47 412 VAL B N 1
ATOM 6635 C CA . VAL B 2 412 ? 124.813 124.537 107.435 1.00 200.47 412 VAL B CA 1
ATOM 6636 C C . VAL B 2 412 ? 125.107 126.010 107.684 1.00 200.47 412 VAL B C 1
ATOM 6637 O O . VAL B 2 412 ? 126.071 126.567 107.147 1.00 200.47 412 VAL B O 1
ATOM 6639 N N . ASP B 2 413 ? 124.283 126.642 108.515 1.00 201.26 413 ASP B N 1
ATOM 6640 C CA . ASP B 2 413 ? 124.449 128.052 108.823 1.00 201.26 413 ASP B CA 1
ATOM 6641 C C . ASP B 2 413 ? 125.506 128.247 109.906 1.00 201.26 413 ASP B C 1
ATOM 6642 O O . ASP B 2 413 ? 125.784 127.355 110.712 1.00 201.26 413 ASP B O 1
ATOM 6644 N N . ILE B 2 414 ? 126.078 129.454 109.930 1.00 192.06 414 ILE B N 1
ATOM 6645 C CA . ILE B 2 414 ? 127.174 129.749 110.849 1.00 192.06 414 ILE B CA 1
ATOM 6646 C C . ILE B 2 414 ? 126.800 129.387 112.277 1.00 192.06 414 ILE B C 1
ATOM 6647 O O . ILE B 2 414 ? 127.663 129.008 113.078 1.00 192.06 414 ILE B O 1
ATOM 6649 N N . ARG B 2 415 ? 125.517 129.487 112.620 1.00 188.06 415 ARG B N 1
ATOM 6650 C CA . ARG B 2 415 ? 125.083 129.160 113.970 1.00 188.06 415 ARG B CA 1
ATOM 6651 C C . ARG B 2 415 ? 125.228 127.676 114.273 1.00 188.06 415 ARG B C 1
ATOM 6652 O O . ARG B 2 415 ? 125.103 127.278 115.436 1.00 188.06 415 ARG B O 1
ATOM 6654 N N . GLU B 2 416 ? 125.492 126.851 113.259 1.00 203.64 416 GLU B N 1
ATOM 6655 C CA . GLU B 2 416 ? 125.465 125.407 113.459 1.00 203.64 416 GLU B CA 1
ATOM 6656 C C . GLU B 2 416 ? 126.782 124.890 114.026 1.00 203.64 416 GLU B C 1
ATOM 6657 O O . GLU B 2 416 ? 126.807 124.310 115.117 1.00 203.64 416 GLU B O 1
ATOM 6659 N N . MET B 2 417 ? 127.884 125.093 113.311 1.00 208.65 417 MET B N 1
ATOM 6660 C CA . MET B 2 417 ? 129.143 124.426 113.606 1.00 208.65 417 MET B CA 1
ATOM 6661 C C . MET B 2 417 ? 129.884 125.102 114.752 1.00 208.65 417 MET B C 1
ATOM 6662 O O . MET B 2 417 ? 129.508 126.175 115.230 1.00 208.65 417 MET B O 1
ATOM 6664 N N . ASP B 2 418 ? 130.951 124.435 115.187 1.00 199.81 418 ASP B N 1
ATOM 6665 C CA . ASP B 2 418 ? 131.803 124.943 116.254 1.00 199.81 418 ASP B CA 1
ATOM 6666 C C . ASP B 2 418 ? 132.542 126.195 115.803 1.00 199.81 418 ASP B C 1
ATOM 6667 O O . ASP B 2 418 ? 133.002 126.286 114.662 1.00 199.81 418 ASP B O 1
ATOM 6669 N N . LEU B 2 419 ? 132.666 127.163 116.716 1.00 187.72 419 LEU B N 1
ATOM 6670 C CA . LEU B 2 419 ? 133.465 128.345 116.417 1.00 187.72 419 LEU B CA 1
ATOM 6671 C C . LEU B 2 419 ? 134.928 127.987 116.208 1.00 187.72 419 LEU B C 1
ATOM 6672 O O . LEU B 2 419 ? 135.577 128.530 115.307 1.00 187.72 419 LEU B O 1
ATOM 6674 N N . ASP B 2 420 ? 135.471 127.091 117.032 1.00 192.00 420 ASP B N 1
ATOM 6675 C CA . ASP B 2 420 ? 136.878 126.731 116.899 1.00 192.00 420 ASP B CA 1
ATOM 6676 C C . ASP B 2 420 ? 137.154 126.105 115.540 1.00 192.00 420 ASP B C 1
ATOM 6677 O O . ASP B 2 420 ? 138.098 126.497 114.844 1.00 192.00 420 ASP B O 1
ATOM 6679 N N . SER B 2 421 ? 136.333 125.134 115.140 1.00 191.34 421 SER B N 1
ATOM 6680 C CA . SER B 2 421 ? 136.501 124.523 113.828 1.00 191.34 421 SER B CA 1
ATOM 6681 C C . SER B 2 421 ? 136.374 125.571 112.735 1.00 191.34 421 SER B C 1
ATOM 6682 O O . SER B 2 421 ? 137.139 125.577 111.763 1.00 191.34 421 SER B O 1
ATOM 6684 N N . LEU B 2 422 ? 135.411 126.479 112.886 1.00 186.35 422 LEU B N 1
ATOM 6685 C CA . LEU B 2 422 ? 135.259 127.563 111.926 1.00 186.35 422 LEU B CA 1
ATOM 6686 C C . LEU B 2 422 ? 136.561 128.333 111.772 1.00 186.35 422 LEU B C 1
ATOM 6687 O O . LEU B 2 422 ? 137.187 128.318 110.707 1.00 186.35 422 LEU B O 1
ATOM 6689 N N . ARG B 2 423 ? 136.999 128.989 112.846 1.00 179.08 423 ARG B N 1
ATOM 6690 C CA . ARG B 2 423 ? 138.207 129.800 112.771 1.00 179.08 423 ARG B CA 1
ATOM 6691 C C . ARG B 2 423 ? 139.382 128.996 112.239 1.00 179.08 423 ARG B C 1
ATOM 6692 O O . ARG B 2 423 ? 140.219 129.533 111.505 1.00 179.08 423 ARG B O 1
ATOM 6694 N N . SER B 2 424 ? 139.458 127.710 112.580 1.00 185.66 424 SER B N 1
ATOM 6695 C CA . SER B 2 424 ? 140.535 126.880 112.059 1.00 185.66 424 SER B CA 1
ATOM 6696 C C . SER B 2 424 ? 140.444 126.757 110.543 1.00 185.66 424 SER B C 1
ATOM 6697 O O . SER B 2 424 ? 141.461 126.812 109.843 1.00 185.66 424 SER B O 1
ATOM 6699 N N . HIS B 2 425 ? 139.231 126.595 110.017 1.00 192.46 425 HIS B N 1
ATOM 6700 C CA . HIS B 2 425 ? 139.061 126.325 108.595 1.00 192.46 425 HIS B CA 1
ATOM 6701 C C . HIS B 2 425 ? 138.995 127.583 107.739 1.00 192.46 425 HIS B C 1
ATOM 6702 O O . HIS B 2 425 ? 139.057 127.470 106.510 1.00 192.46 425 HIS B O 1
ATOM 6704 N N . VAL B 2 426 ? 138.873 128.764 108.337 1.00 184.47 426 VAL B N 1
ATOM 6705 C CA . VAL B 2 426 ? 138.803 130.014 107.589 1.00 184.47 426 VAL B CA 1
ATOM 6706 C C . VAL B 2 426 ? 139.788 131.000 108.192 1.00 184.47 426 VAL B C 1
ATOM 6707 O O . VAL B 2 426 ? 139.882 131.130 109.417 1.00 184.47 426 VAL B O 1
ATOM 6709 N N . GLY B 2 427 ? 140.519 131.695 107.327 1.00 183.87 427 GLY B N 1
ATOM 6710 C CA . GLY B 2 427 ? 141.457 132.706 107.764 1.00 183.87 427 GLY B CA 1
ATOM 6711 C C . GLY B 2 427 ? 141.016 134.095 107.363 1.00 183.87 427 GLY B C 1
ATOM 6712 O O . GLY B 2 427 ? 140.224 134.259 106.430 1.00 183.87 427 GLY B O 1
ATOM 6713 N N . ILE B 2 428 ? 141.522 135.104 108.062 1.00 179.93 428 ILE B N 1
ATOM 6714 C CA . ILE B 2 428 ? 141.172 136.494 107.813 1.00 179.93 428 ILE B CA 1
ATOM 6715 C C . ILE B 2 428 ? 142.434 137.336 107.890 1.00 179.93 428 ILE B C 1
ATOM 6716 O O . ILE B 2 428 ? 143.342 137.044 108.675 1.00 179.93 428 ILE B O 1
ATOM 6718 N N . VAL B 2 429 ? 142.493 138.377 107.067 1.00 182.70 429 VAL B N 1
ATOM 6719 C CA . VAL B 2 429 ? 143.575 139.350 107.092 1.00 182.70 429 VAL B CA 1
ATOM 6720 C C . VAL B 2 429 ? 142.938 140.724 107.214 1.00 182.70 429 VAL B C 1
ATOM 6721 O O . VAL B 2 429 ? 142.116 141.112 106.374 1.00 182.70 429 VAL B O 1
ATOM 6723 N N . LEU B 2 430 ? 143.314 141.463 108.253 1.00 194.22 430 LEU B N 1
ATOM 6724 C CA . LEU B 2 430 ? 142.673 142.727 108.577 1.00 194.22 430 LEU B CA 1
ATOM 6725 C C . LEU B 2 430 ? 143.653 143.871 108.341 1.00 194.22 430 LEU B C 1
ATOM 6726 O O . LEU B 2 430 ? 144.870 143.702 108.461 1.00 194.22 430 LEU B O 1
ATOM 6728 N N . GLN B 2 431 ? 143.100 145.037 107.997 1.00 199.66 431 GLN B N 1
ATOM 6729 C CA . GLN B 2 431 ? 143.903 146.148 107.491 1.00 199.66 431 GLN B CA 1
ATOM 6730 C C . GLN B 2 431 ? 145.156 146.377 108.329 1.00 199.66 431 GLN B C 1
ATOM 6731 O O . GLN B 2 431 ? 146.281 146.243 107.838 1.00 199.66 431 GLN B O 1
ATOM 6733 N N . GLU B 2 432 ? 144.979 146.723 109.607 1.00 198.57 432 GLU B N 1
ATOM 6734 C CA . GLU B 2 432 ? 146.121 147.130 110.419 1.00 198.57 432 GLU B CA 1
ATOM 6735 C C . GLU B 2 432 ? 147.181 146.039 110.488 1.00 198.57 432 GLU B C 1
ATOM 6736 O O . GLU B 2 432 ? 148.375 146.333 110.372 1.00 198.57 432 GLU B O 1
ATOM 6738 N N . SER B 2 433 ? 146.772 144.787 110.673 1.00 197.46 433 SER B N 1
ATOM 6739 C CA . SER B 2 433 ? 147.702 143.664 110.713 1.00 197.46 433 SER B CA 1
ATOM 6740 C C . SER B 2 433 ? 148.783 143.892 111.767 1.00 197.46 433 SER B C 1
ATOM 6741 O O . SER B 2 433 ? 149.975 143.984 111.468 1.00 197.46 433 SER B O 1
ATOM 6743 N N . VAL B 2 434 ? 148.351 143.988 113.024 1.00 180.83 434 VAL B N 1
ATOM 6744 C CA . VAL B 2 434 ? 149.297 144.211 114.107 1.00 180.83 434 VAL B CA 1
ATOM 6745 C C . VAL B 2 434 ? 150.137 142.958 114.333 1.00 180.83 434 VAL B C 1
ATOM 6746 O O . VAL B 2 434 ? 149.751 141.835 113.988 1.00 180.83 434 VAL B O 1
ATOM 6748 N N . LEU B 2 435 ? 151.308 143.160 114.925 1.00 179.91 435 LEU B N 1
ATOM 6749 C CA . LEU B 2 435 ? 152.248 142.091 115.222 1.00 179.91 435 LEU B CA 1
ATOM 6750 C C . LEU B 2 435 ? 152.202 141.764 116.710 1.00 179.91 435 LEU B C 1
ATOM 6751 O O . LEU B 2 435 ? 151.393 142.307 117.465 1.00 179.91 435 LEU B O 1
ATOM 6753 N N . PHE B 2 436 ? 153.084 140.860 117.128 1.00 174.64 436 PHE B N 1
ATOM 6754 C CA . PHE B 2 436 ? 153.124 140.408 118.510 1.00 174.64 436 PHE B CA 1
ATOM 6755 C C . PHE B 2 436 ? 154.565 140.299 118.978 1.00 174.64 436 PHE B C 1
ATOM 6756 O O . PHE B 2 436 ? 155.507 140.330 118.183 1.00 174.64 436 PHE B O 1
ATOM 6758 N N . SER B 2 437 ? 154.721 140.167 120.294 1.00 181.72 437 SER B N 1
ATOM 6759 C CA . SER B 2 437 ? 156.036 140.046 120.907 1.00 181.72 437 SER B CA 1
ATOM 6760 C C . SER B 2 437 ? 156.761 138.811 120.393 1.00 181.72 437 SER B C 1
ATOM 6761 O O . SER B 2 437 ? 156.180 137.998 119.668 1.00 181.72 437 SER B O 1
ATOM 6763 N N . GLY B 2 438 ? 158.027 138.669 120.760 1.00 191.87 438 GLY B N 1
ATOM 6764 C CA . GLY B 2 438 ? 158.818 137.543 120.317 1.00 191.87 438 GLY B CA 1
ATOM 6765 C C . GLY B 2 438 ? 159.564 137.846 119.033 1.00 191.87 438 GLY B C 1
ATOM 6766 O O . GLY B 2 438 ? 159.848 138.997 118.688 1.00 191.87 438 GLY B O 1
ATOM 6767 N N . THR B 2 439 ? 159.882 136.779 118.314 1.00 191.17 439 THR B N 1
ATOM 6768 C CA . THR B 2 439 ? 160.591 136.877 117.050 1.00 191.17 439 THR B CA 1
ATOM 6769 C C . THR B 2 439 ? 159.610 136.792 115.890 1.00 191.17 439 THR B C 1
ATOM 6770 O O . THR B 2 439 ? 158.445 136.423 116.046 1.00 191.17 439 THR B O 1
ATOM 6772 N N . ILE B 2 440 ? 160.106 137.141 114.702 1.00 189.88 440 ILE B N 1
ATOM 6773 C CA . ILE B 2 440 ? 159.285 137.015 113.506 1.00 189.88 440 ILE B CA 1
ATOM 6774 C C . ILE B 2 440 ? 158.849 135.570 113.317 1.00 189.88 440 ILE B C 1
ATOM 6775 O O . ILE B 2 440 ? 157.791 135.304 112.735 1.00 189.88 440 ILE B O 1
ATOM 6777 N N . ARG B 2 441 ? 159.643 134.616 113.808 1.00 188.78 441 ARG B N 1
ATOM 6778 C CA . ARG B 2 441 ? 159.213 133.224 113.778 1.00 188.78 441 ARG B CA 1
ATOM 6779 C C . ARG B 2 441 ? 157.938 133.035 114.587 1.00 188.78 441 ARG B C 1
ATOM 6780 O O . ARG B 2 441 ? 157.020 132.323 114.162 1.00 188.78 441 ARG B O 1
ATOM 6782 N N . GLU B 2 442 ? 157.865 133.652 115.764 1.00 192.40 442 GLU B N 1
ATOM 6783 C CA . GLU B 2 442 ? 156.643 133.559 116.551 1.00 192.40 442 GLU B CA 1
ATOM 6784 C C . GLU B 2 442 ? 155.476 134.203 115.818 1.00 192.40 442 GLU B C 1
ATOM 6785 O O . GLU B 2 442 ? 154.379 133.635 115.764 1.00 192.40 442 GLU B O 1
ATOM 6787 N N . ASN B 2 443 ? 155.695 135.381 115.232 1.00 182.67 443 ASN B N 1
ATOM 6788 C CA . ASN B 2 443 ? 154.606 136.072 114.552 1.00 182.67 443 ASN B CA 1
ATOM 6789 C C . ASN B 2 443 ? 154.079 135.255 113.383 1.00 182.67 443 ASN B C 1
ATOM 6790 O O . ASN B 2 443 ? 152.862 135.146 113.197 1.00 182.67 443 ASN B O 1
ATOM 6792 N N . ILE B 2 444 ? 154.971 134.666 112.586 1.00 182.86 444 ILE B N 1
ATOM 6793 C CA . ILE B 2 444 ? 154.494 133.770 111.540 1.00 182.86 444 ILE B CA 1
ATOM 6794 C C . ILE B 2 444 ? 153.749 132.592 112.148 1.00 182.86 444 ILE B C 1
ATOM 6795 O O . ILE B 2 444 ? 152.648 132.256 111.703 1.00 182.86 444 ILE B O 1
ATOM 6797 N N . ALA B 2 445 ? 154.307 131.965 113.183 1.00 176.45 445 ALA B N 1
ATOM 6798 C CA . ALA B 2 445 ? 153.559 130.947 113.904 1.00 176.45 445 ALA B CA 1
ATOM 6799 C C . ALA B 2 445 ? 152.482 131.551 114.790 1.00 176.45 445 ALA B C 1
ATOM 6800 O O . ALA B 2 445 ? 151.621 130.816 115.284 1.00 176.45 445 ALA B O 1
ATOM 6802 N N . PHE B 2 446 ? 152.509 132.864 114.988 1.00 179.24 446 PHE B N 1
ATOM 6803 C CA . PHE B 2 446 ? 151.574 133.544 115.869 1.00 179.24 446 PHE B CA 1
ATOM 6804 C C . PHE B 2 446 ? 151.635 132.955 117.272 1.00 179.24 446 PHE B C 1
ATOM 6805 O O . PHE B 2 446 ? 151.393 133.652 118.257 1.00 179.24 446 PHE B O 1
ATOM 6807 N N . GLU B 2 450 ? 151.943 128.014 116.301 1.00 155.21 450 GLU B N 1
ATOM 6808 C CA . GLU B 2 450 ? 151.687 126.779 115.571 1.00 155.21 450 GLU B CA 1
ATOM 6809 C C . GLU B 2 450 ? 152.785 125.759 115.834 1.00 155.21 450 GLU B C 1
ATOM 6810 O O . GLU B 2 450 ? 153.882 126.110 116.266 1.00 155.21 450 GLU B O 1
ATOM 6812 N N . ALA B 2 451 ? 152.480 124.488 115.573 1.00 164.94 451 ALA B N 1
ATOM 6813 C CA . ALA B 2 451 ? 153.449 123.405 115.731 1.00 164.94 451 ALA B CA 1
ATOM 6814 C C . ALA B 2 451 ? 154.075 123.050 114.379 1.00 164.94 451 ALA B C 1
ATOM 6815 O O . ALA B 2 451 ? 153.910 121.955 113.844 1.00 164.94 451 ALA B O 1
ATOM 6817 N N . THR B 2 452 ? 154.810 124.014 113.827 1.00 179.71 452 THR B N 1
ATOM 6818 C CA . THR B 2 452 ? 155.430 123.869 112.518 1.00 179.71 452 THR B CA 1
ATOM 6819 C C . THR B 2 452 ? 156.730 124.660 112.491 1.00 179.71 452 THR B C 1
ATOM 6820 O O . THR B 2 452 ? 156.812 125.777 113.009 1.00 179.71 452 THR B O 1
ATOM 6822 N N . ASP B 2 453 ? 157.757 124.069 111.878 1.00 190.09 453 ASP B N 1
ATOM 6823 C CA . ASP B 2 453 ? 159.075 124.692 111.853 1.00 190.09 453 ASP B CA 1
ATOM 6824 C C . ASP B 2 453 ? 159.527 125.076 110.451 1.00 190.09 453 ASP B C 1
ATOM 6825 O O . ASP B 2 453 ? 159.796 126.251 110.183 1.00 190.09 453 ASP B O 1
ATOM 6827 N N . GLU B 2 454 ? 159.615 124.098 109.548 1.00 182.61 454 GLU B N 1
ATOM 6828 C CA . GLU B 2 454 ? 160.176 124.358 108.228 1.00 182.61 454 GLU B CA 1
ATOM 6829 C C . GLU B 2 454 ? 159.142 124.876 107.244 1.00 182.61 454 GLU B C 1
ATOM 6830 O O . GLU B 2 454 ? 159.516 125.314 106.150 1.00 182.61 454 GLU B O 1
ATOM 6832 N N . GLU B 2 455 ? 157.860 124.843 107.603 1.00 180.07 455 GLU B N 1
ATOM 6833 C CA . GLU B 2 455 ? 156.834 125.375 106.716 1.00 180.07 455 GLU B CA 1
ATOM 6834 C C . GLU B 2 455 ? 156.964 126.883 106.579 1.00 180.07 455 GLU B C 1
ATOM 6835 O O . GLU B 2 455 ? 156.464 127.468 105.611 1.00 180.07 455 GLU B O 1
ATOM 6837 N N . ILE B 2 456 ? 157.635 127.527 107.536 1.00 183.91 456 ILE B N 1
ATOM 6838 C CA . ILE B 2 456 ? 157.817 128.969 107.484 1.00 183.91 456 ILE B CA 1
ATOM 6839 C C . ILE B 2 456 ? 158.592 129.378 106.246 1.00 183.91 456 ILE B C 1
ATOM 6840 O O . ILE B 2 456 ? 158.297 130.415 105.652 1.00 183.91 456 ILE B O 1
ATOM 6842 N N . VAL B 2 457 ? 159.586 128.589 105.841 1.00 190.31 457 VAL B N 1
ATOM 6843 C CA . VAL B 2 457 ? 160.351 128.918 104.641 1.00 190.31 457 VAL B CA 1
ATOM 6844 C C . VAL B 2 457 ? 159.439 128.922 103.422 1.00 190.31 457 VAL B C 1
ATOM 6845 O O . VAL B 2 457 ? 159.430 129.871 102.627 1.00 190.31 457 VAL B O 1
ATOM 6847 N N . GLN B 2 458 ? 158.653 127.855 103.264 1.00 185.17 458 GLN B N 1
ATOM 6848 C CA . GLN B 2 458 ? 157.754 127.762 102.122 1.00 185.17 458 GLN B CA 1
ATOM 6849 C C . GLN B 2 458 ? 156.753 128.906 102.130 1.00 185.17 458 GLN B C 1
ATOM 6850 O O . GLN B 2 458 ? 156.465 129.503 101.088 1.00 185.17 458 GLN B O 1
ATOM 6852 N N . ALA B 2 459 ? 156.205 129.224 103.301 1.00 188.08 459 ALA B N 1
ATOM 6853 C CA . ALA B 2 459 ? 155.223 130.298 103.383 1.00 188.08 459 ALA B CA 1
ATOM 6854 C C . ALA B 2 459 ? 155.846 131.643 103.037 1.00 188.08 459 ALA B C 1
ATOM 6855 O O . ALA B 2 459 ? 155.297 132.407 102.236 1.00 188.08 459 ALA B O 1
ATOM 6857 N N . ALA B 2 460 ? 157.004 131.946 103.626 1.00 190.27 460 ALA B N 1
ATOM 6858 C CA . ALA B 2 460 ? 157.655 133.221 103.363 1.00 190.27 460 ALA B CA 1
ATOM 6859 C C . ALA B 2 460 ? 157.982 133.367 101.886 1.00 190.27 460 ALA B C 1
ATOM 6860 O O . ALA B 2 460 ? 157.800 134.445 101.308 1.00 190.27 460 ALA B O 1
ATOM 6862 N N . LYS B 2 461 ? 158.460 132.293 101.254 1.00 193.39 461 LYS B N 1
ATOM 6863 C CA . LYS B 2 461 ? 158.661 132.332 99.811 1.00 193.39 461 LYS B CA 1
ATOM 6864 C C . LYS B 2 461 ? 157.339 132.586 99.098 1.00 193.39 461 LYS B C 1
ATOM 6865 O O . LYS B 2 461 ? 157.264 133.401 98.172 1.00 193.39 461 LYS B O 1
ATOM 6867 N N . GLN B 2 462 ? 156.280 131.899 99.529 1.00 194.08 462 GLN B N 1
ATOM 6868 C CA . GLN B 2 462 ? 154.952 132.169 98.992 1.00 194.08 462 GLN B CA 1
ATOM 6869 C C . GLN B 2 462 ? 154.509 133.583 99.337 1.00 194.08 462 GLN B C 1
ATOM 6870 O O . GLN B 2 462 ? 153.764 134.212 98.578 1.00 194.08 462 GLN B O 1
ATOM 6872 N N . ALA B 2 463 ? 154.958 134.097 100.479 1.00 191.58 463 ALA B N 1
ATOM 6873 C CA . ALA B 2 463 ? 154.649 135.460 100.884 1.00 191.58 463 ALA B CA 1
ATOM 6874 C C . ALA B 2 463 ? 155.604 136.480 100.285 1.00 191.58 463 ALA B C 1
ATOM 6875 O O . ALA B 2 463 ? 155.457 137.676 100.558 1.00 191.58 463 ALA B O 1
ATOM 6877 N N . ASN B 2 464 ? 156.576 136.042 99.490 1.00 202.69 464 ASN B N 1
ATOM 6878 C CA . ASN B 2 464 ? 157.495 136.947 98.809 1.00 202.69 464 ASN B CA 1
ATOM 6879 C C . ASN B 2 464 ? 158.198 137.850 99.816 1.00 202.69 464 ASN B C 1
ATOM 6880 O O . ASN B 2 464 ? 158.448 139.032 99.568 1.00 202.69 464 ASN B O 1
ATOM 6882 N N . ILE B 2 465 ? 158.514 137.277 100.974 1.00 194.96 465 ILE B N 1
ATOM 6883 C CA . ILE B 2 465 ? 159.098 138.040 102.069 1.00 194.96 465 ILE B CA 1
ATOM 6884 C C . ILE B 2 465 ? 160.328 137.317 102.604 1.00 194.96 465 ILE B C 1
ATOM 6885 O O . ILE B 2 465 ? 161.148 137.913 103.311 1.00 194.96 465 ILE B O 1
ATOM 6887 N N . HIS B 2 466 ? 160.488 136.043 102.234 1.00 193.02 466 HIS B N 1
ATOM 6888 C CA . HIS B 2 466 ? 161.578 135.235 102.774 1.00 193.02 466 HIS B CA 1
ATOM 6889 C C . HIS B 2 466 ? 162.915 135.951 102.651 1.00 193.02 466 HIS B C 1
ATOM 6890 O O . HIS B 2 466 ? 163.733 135.927 103.581 1.00 193.02 466 HIS B O 1
ATOM 6892 N N . GLU B 2 467 ? 163.156 136.588 101.504 1.00 204.45 467 GLU B N 1
ATOM 6893 C CA . GLU B 2 467 ? 164.372 137.374 101.339 1.00 204.45 467 GLU B CA 1
ATOM 6894 C C . GLU B 2 467 ? 164.525 138.381 102.469 1.00 204.45 467 GLU B C 1
ATOM 6895 O O . GLU B 2 467 ? 165.634 138.605 102.966 1.00 204.45 467 GLU B O 1
ATOM 6897 N N . PHE B 2 468 ? 163.420 138.990 102.900 1.00 194.89 468 PHE B N 1
ATOM 6898 C CA . PHE B 2 468 ? 163.498 139.997 103.949 1.00 194.89 468 PHE B CA 1
ATOM 6899 C C . PHE B 2 468 ? 163.814 139.385 105.306 1.00 194.89 468 PHE B C 1
ATOM 6900 O O . PHE B 2 468 ? 164.554 139.988 106.091 1.00 194.89 468 PHE B O 1
ATOM 6902 N N . ILE B 2 469 ? 163.269 138.205 105.608 1.00 200.28 469 ILE B N 1
ATOM 6903 C CA . ILE B 2 469 ? 163.623 137.535 106.858 1.00 200.28 469 ILE B CA 1
ATOM 6904 C C . ILE B 2 469 ? 165.105 137.191 106.865 1.00 200.28 469 ILE B C 1
ATOM 6905 O O . ILE B 2 469 ? 165.822 137.477 107.831 1.00 200.28 469 ILE B O 1
ATOM 6907 N N . VAL B 2 470 ? 165.593 136.585 105.780 1.00 202.38 470 VAL B N 1
ATOM 6908 C CA . VAL B 2 470 ? 167.007 136.228 105.741 1.00 202.38 470 VAL B CA 1
ATOM 6909 C C . VAL B 2 470 ? 167.888 137.469 105.731 1.00 202.38 470 VAL B C 1
ATOM 6910 O O . VAL B 2 470 ? 169.055 137.399 106.134 1.00 202.38 470 VAL B O 1
ATOM 6912 N N . ASN B 2 471 ? 167.358 138.608 105.283 1.00 209.67 471 ASN B N 1
ATOM 6913 C CA . ASN B 2 471 ? 168.142 139.838 105.282 1.00 209.67 471 ASN B CA 1
ATOM 6914 C C . ASN B 2 471 ? 168.535 140.243 106.696 1.00 209.67 471 ASN B C 1
ATOM 6915 O O . ASN B 2 471 ? 169.672 140.663 106.937 1.00 209.67 471 ASN B O 1
ATOM 6917 N N . LEU B 2 472 ? 167.610 140.124 107.643 1.00 209.10 472 LEU B N 1
ATOM 6918 C CA . LEU B 2 472 ? 167.871 140.548 109.008 1.00 209.10 472 LEU B CA 1
ATOM 6919 C C . LEU B 2 472 ? 168.823 139.582 109.703 1.00 209.10 472 LEU B C 1
ATOM 6920 O O . LEU B 2 472 ? 169.084 138.475 109.222 1.00 209.10 472 LEU B O 1
ATOM 6922 N N . GLU B 2 473 ? 169.343 140.017 110.845 1.00 211.69 473 GLU B N 1
ATOM 6923 C CA . GLU B 2 473 ? 170.289 139.205 111.595 1.00 211.69 473 GLU B CA 1
ATOM 6924 C C . GLU B 2 473 ? 169.595 137.978 112.174 1.00 211.69 473 GLU B C 1
ATOM 6925 O O . GLU B 2 473 ? 168.431 138.035 112.578 1.00 211.69 473 GLU B O 1
ATOM 6927 N N . GLN B 2 474 ? 170.316 136.856 112.179 1.00 206.50 474 GLN B N 1
ATOM 6928 C CA . GLN B 2 474 ? 169.817 135.559 112.648 1.00 206.50 474 GLN B CA 1
ATOM 6929 C C . GLN B 2 474 ? 168.476 135.193 112.012 1.00 206.50 474 GLN B C 1
ATOM 6930 O O . GLN B 2 474 ? 167.751 134.338 112.531 1.00 206.50 474 GLN B O 1
ATOM 6932 N N . GLY B 2 475 ? 168.141 135.824 110.894 1.00 204.29 475 GLY B N 1
ATOM 6933 C CA . GLY B 2 475 ? 166.960 135.436 110.141 1.00 204.29 475 GLY B CA 1
ATOM 6934 C C . GLY B 2 475 ? 165.704 135.414 110.990 1.00 204.29 475 GLY B C 1
ATOM 6935 O O . GLY B 2 475 ? 165.366 136.382 111.682 1.00 204.29 475 GLY B O 1
ATOM 6936 N N . TYR B 2 476 ? 165.003 134.279 110.936 1.00 196.97 476 TYR B N 1
ATOM 6937 C CA . TYR B 2 476 ? 163.703 134.157 111.586 1.00 196.97 476 TYR B CA 1
ATOM 6938 C C . TYR B 2 476 ? 163.779 134.436 113.080 1.00 196.97 476 TYR B C 1
ATOM 6939 O O . TYR B 2 476 ? 162.769 134.790 113.697 1.00 196.97 476 TYR B O 1
ATOM 6941 N N . ASP B 2 477 ? 164.951 134.273 113.682 1.00 204.12 477 ASP B N 1
ATOM 6942 C CA . ASP B 2 477 ? 165.106 134.472 115.117 1.00 204.12 477 ASP B CA 1
ATOM 6943 C C . ASP B 2 477 ? 165.213 135.941 115.507 1.00 204.12 477 ASP B C 1
ATOM 6944 O O . ASP B 2 477 ? 165.610 136.238 116.638 1.00 204.12 477 ASP B O 1
ATOM 6946 N N . THR B 2 478 ? 164.872 136.863 114.610 1.00 199.37 478 THR B N 1
ATOM 6947 C CA . THR B 2 478 ? 164.944 138.283 114.924 1.00 199.37 478 THR B CA 1
ATOM 6948 C C . THR B 2 478 ? 163.804 138.692 115.847 1.00 199.37 478 THR B C 1
ATOM 6949 O O . THR B 2 478 ? 162.635 138.669 115.448 1.00 199.37 478 THR B O 1
ATOM 6951 N N . GLU B 2 479 ? 164.132 139.070 117.080 1.00 199.81 479 GLU B N 1
ATOM 6952 C CA . GLU B 2 479 ? 163.126 139.534 118.022 1.00 199.81 479 GLU B CA 1
ATOM 6953 C C . GLU B 2 479 ? 162.490 140.818 117.508 1.00 199.81 479 GLU B C 1
ATOM 6954 O O . GLU B 2 479 ? 163.154 141.647 116.879 1.00 199.81 479 GLU B O 1
ATOM 6956 N N . ILE B 2 480 ? 161.196 140.980 117.776 1.00 192.76 480 ILE B N 1
ATOM 6957 C CA . ILE B 2 480 ? 160.449 142.118 117.252 1.00 192.76 480 ILE B CA 1
ATOM 6958 C C . ILE B 2 480 ? 159.338 142.517 118.214 1.00 192.76 480 ILE B C 1
ATOM 6959 O O . ILE B 2 480 ? 158.548 141.674 118.653 1.00 192.76 480 ILE B O 1
ATOM 6961 N N . THR B 2 481 ? 159.271 143.805 118.537 1.00 186.71 481 THR B N 1
ATOM 6962 C CA . THR B 2 481 ? 158.170 144.367 119.315 1.00 186.71 481 THR B CA 1
ATOM 6963 C C . THR B 2 481 ? 158.401 145.855 119.557 1.00 186.71 481 THR B C 1
ATOM 6964 O O . THR B 2 481 ? 159.539 146.325 119.559 1.00 186.71 481 THR B O 1
ATOM 6966 N N . ASN B 2 485 ? 157.503 149.166 115.338 1.00 191.27 485 ASN B N 1
ATOM 6967 C CA . ASN B 2 485 ? 158.802 149.828 115.336 1.00 191.27 485 ASN B CA 1
ATOM 6968 C C . ASN B 2 485 ? 159.836 149.001 114.581 1.00 191.27 485 ASN B C 1
ATOM 6969 O O . ASN B 2 485 ? 159.682 147.791 114.425 1.00 191.27 485 ASN B O 1
ATOM 6971 N N . LEU B 2 486 ? 160.872 149.679 114.085 1.00 191.72 486 LEU B N 1
ATOM 6972 C CA . LEU B 2 486 ? 162.026 149.038 113.460 1.00 191.72 486 LEU B CA 1
ATOM 6973 C C . LEU B 2 486 ? 161.621 148.037 112.383 1.00 191.72 486 LEU B C 1
ATOM 6974 O O . LEU B 2 486 ? 162.400 147.143 112.039 1.00 191.72 486 LEU B O 1
ATOM 6976 N N . PHE B 2 487 ? 160.421 148.183 111.829 1.00 187.04 487 PHE B N 1
ATOM 6977 C CA . PHE B 2 487 ? 159.926 147.283 110.798 1.00 187.04 487 PHE B CA 1
ATOM 6978 C C . PHE B 2 487 ? 159.079 148.062 109.801 1.00 187.04 487 PHE B C 1
ATOM 6979 O O . PHE B 2 487 ? 158.290 148.928 110.193 1.00 187.04 487 PHE B O 1
ATOM 6981 N N . SER B 2 488 ? 159.246 147.753 108.519 1.00 194.36 488 SER B N 1
ATOM 6982 C CA . SER B 2 488 ? 158.601 148.513 107.460 1.00 194.36 488 SER B CA 1
ATOM 6983 C C . SER B 2 488 ? 157.134 148.123 107.311 1.00 194.36 488 SER B C 1
ATOM 6984 O O . SER B 2 488 ? 156.676 147.110 107.848 1.00 194.36 488 SER B O 1
ATOM 6986 N N . THR B 2 489 ? 156.399 148.944 106.559 1.00 185.89 489 THR B N 1
ATOM 6987 C CA . THR B 2 489 ? 154.942 148.883 106.598 1.00 185.89 489 THR B CA 1
ATOM 6988 C C . THR B 2 489 ? 154.411 147.660 105.861 1.00 185.89 489 THR B C 1
ATOM 6989 O O . THR B 2 489 ? 153.742 146.809 106.456 1.00 185.89 489 THR B O 1
ATOM 6991 N N . GLY B 2 490 ? 154.692 147.558 104.560 1.00 189.18 490 GLY B N 1
ATOM 6992 C CA . GLY B 2 490 ? 154.119 146.478 103.776 1.00 189.18 490 GLY B CA 1
ATOM 6993 C C . GLY B 2 490 ? 154.462 145.108 104.320 1.00 189.18 490 GLY B C 1
ATOM 6994 O O . GLY B 2 490 ? 153.668 144.169 104.208 1.00 189.18 490 GLY B O 1
ATOM 6995 N N . GLN B 2 491 ? 155.644 144.972 104.917 1.00 195.14 491 GLN B N 1
ATOM 6996 C CA . GLN B 2 491 ? 156.070 143.666 105.397 1.00 195.14 491 GLN B CA 1
ATOM 6997 C C . GLN B 2 491 ? 155.211 143.178 106.555 1.00 195.14 491 GLN B C 1
ATOM 6998 O O . GLN B 2 491 ? 155.100 141.969 106.765 1.00 195.14 491 GLN B O 1
ATOM 7000 N N . LYS B 2 492 ? 154.575 144.081 107.305 1.00 190.62 492 LYS B N 1
ATOM 7001 C CA . LYS B 2 492 ? 153.626 143.622 108.315 1.00 190.62 492 LYS B CA 1
ATOM 7002 C C . LYS B 2 492 ? 152.488 142.845 107.666 1.00 190.62 492 LYS B C 1
ATOM 7003 O O . LYS B 2 492 ? 152.172 141.719 108.072 1.00 190.62 492 LYS B O 1
ATOM 7005 N N . GLN B 2 493 ? 151.868 143.427 106.640 1.00 193.53 493 GLN B N 1
ATOM 7006 C CA . GLN B 2 493 ? 150.825 142.718 105.915 1.00 193.53 493 GLN B CA 1
ATOM 7007 C C . GLN B 2 493 ? 151.355 141.454 105.261 1.00 193.53 493 GLN B C 1
ATOM 7008 O O . GLN B 2 493 ? 150.647 140.444 105.226 1.00 193.53 493 GLN B O 1
ATOM 7010 N N . LEU B 2 494 ? 152.579 141.491 104.738 1.00 194.24 494 LEU B N 1
ATOM 7011 C CA . LEU B 2 494 ? 153.156 140.286 104.155 1.00 194.24 494 LEU B CA 1
ATOM 7012 C C . LEU B 2 494 ? 153.263 139.179 105.195 1.00 194.24 494 LEU B C 1
ATOM 7013 O O . LEU B 2 494 ? 152.947 138.016 104.917 1.00 194.24 494 LEU B O 1
ATOM 7015 N N . VAL B 2 495 ? 153.708 139.526 106.401 1.00 186.09 495 VAL B N 1
ATOM 7016 C CA . VAL B 2 495 ? 153.798 138.549 107.478 1.00 186.09 495 VAL B CA 1
ATOM 7017 C C . VAL B 2 495 ? 152.418 138.014 107.814 1.00 186.09 495 VAL B C 1
ATOM 7018 O O . VAL B 2 495 ? 152.246 136.822 108.088 1.00 186.09 495 VAL B O 1
ATOM 7020 N N . SER B 2 496 ? 151.416 138.890 107.821 1.00 185.04 496 SER B N 1
ATOM 7021 C CA . SER B 2 496 ? 150.056 138.430 108.075 1.00 185.04 496 SER B CA 1
ATOM 7022 C C . SER B 2 496 ? 149.607 137.424 107.024 1.00 185.04 496 SER B C 1
ATOM 7023 O O . SER B 2 496 ? 148.995 136.401 107.359 1.00 185.04 496 SER B O 1
ATOM 7025 N N . ILE B 2 497 ? 149.898 137.699 105.753 1.00 184.77 497 ILE B N 1
ATOM 7026 C CA . ILE B 2 497 ? 149.520 136.777 104.685 1.00 184.77 497 ILE B CA 1
ATOM 7027 C C . ILE B 2 497 ? 150.234 135.447 104.867 1.00 184.77 497 ILE B C 1
ATOM 7028 O O . ILE B 2 497 ? 149.653 134.373 104.673 1.00 184.77 497 ILE B O 1
ATOM 7030 N N . ALA B 2 498 ? 151.517 135.504 105.219 1.00 184.52 498 ALA B N 1
ATOM 7031 C CA . ALA B 2 498 ? 152.274 134.282 105.459 1.00 184.52 498 ALA B CA 1
ATOM 7032 C C . ALA B 2 498 ? 151.651 133.482 106.597 1.00 184.52 498 ALA B C 1
ATOM 7033 O O . ALA B 2 498 ? 151.520 132.253 106.520 1.00 184.52 498 ALA B O 1
ATOM 7035 N N . ARG B 2 499 ? 151.263 134.174 107.668 1.00 176.24 499 ARG B N 1
ATOM 7036 C CA . ARG B 2 499 ? 150.566 133.540 108.779 1.00 176.24 499 ARG B CA 1
ATOM 7037 C C . ARG B 2 499 ? 149.316 132.823 108.291 1.00 176.24 499 ARG B C 1
ATOM 7038 O O . ARG B 2 499 ? 149.092 131.642 108.586 1.00 176.24 499 ARG B O 1
ATOM 7040 N N . THR B 2 500 ? 148.492 133.529 107.526 1.00 182.96 500 THR B N 1
ATOM 7041 C CA . THR B 2 500 ? 147.254 132.930 107.051 1.00 182.96 500 THR B CA 1
ATOM 7042 C C . THR B 2 500 ? 147.533 131.700 106.201 1.00 182.96 500 THR B C 1
ATOM 7043 O O . THR B 2 500 ? 146.874 130.666 106.360 1.00 182.96 500 THR B O 1
ATOM 7045 N N . ILE B 2 501 ? 148.512 131.781 105.300 1.00 188.16 501 ILE B N 1
ATOM 7046 C CA . ILE B 2 501 ? 148.737 130.653 104.406 1.00 188.16 501 ILE B CA 1
ATOM 7047 C C . ILE B 2 501 ? 149.292 129.461 105.171 1.00 188.16 501 ILE B C 1
ATOM 7048 O O . ILE B 2 501 ? 148.934 128.315 104.875 1.00 188.16 501 ILE B O 1
ATOM 7050 N N . ILE B 2 502 ? 150.157 129.683 106.166 1.00 183.48 502 ILE B N 1
ATOM 7051 C CA . ILE B 2 502 ? 150.590 128.536 106.957 1.00 183.48 502 ILE B CA 1
ATOM 7052 C C . ILE B 2 502 ? 149.391 127.938 107.666 1.00 183.48 502 ILE B C 1
ATOM 7053 O O . ILE B 2 502 ? 149.284 126.714 107.802 1.00 183.48 502 ILE B O 1
ATOM 7055 N N . THR B 2 503 ? 148.462 128.783 108.121 1.00 190.05 503 THR B N 1
ATOM 7056 C CA . THR B 2 503 ? 147.203 128.246 108.617 1.00 190.05 503 THR B CA 1
ATOM 7057 C C . THR B 2 503 ? 146.500 127.445 107.533 1.00 190.05 503 THR B C 1
ATOM 7058 O O . THR B 2 503 ? 145.782 126.487 107.835 1.00 190.05 503 THR B O 1
ATOM 7060 N N . ASN B 2 504 ? 146.705 127.819 106.274 1.00 192.55 504 ASN B N 1
ATOM 7061 C CA . ASN B 2 504 ? 146.181 127.086 105.129 1.00 192.55 504 ASN B CA 1
ATOM 7062 C C . ASN B 2 504 ? 144.699 126.748 105.310 1.00 192.55 504 ASN B C 1
ATOM 7063 O O . ASN B 2 504 ? 144.296 125.590 105.154 1.00 192.55 504 ASN B O 1
ATOM 7065 N N . PRO B 2 505 ? 143.865 127.729 105.641 1.00 193.14 505 PRO B N 1
ATOM 7066 C CA . PRO B 2 505 ? 142.437 127.453 105.804 1.00 193.14 505 PRO B CA 1
ATOM 7067 C C . PRO B 2 505 ? 141.747 127.275 104.463 1.00 193.14 505 PRO B C 1
ATOM 7068 O O . PRO B 2 505 ? 142.242 127.686 103.411 1.00 193.14 505 PRO B O 1
ATOM 7070 N N . GLU B 2 506 ? 140.573 126.645 104.517 1.00 193.29 506 GLU B N 1
ATOM 7071 C CA . GLU B 2 506 ? 139.801 126.426 103.301 1.00 193.29 506 GLU B CA 1
ATOM 7072 C C . GLU B 2 506 ? 139.387 127.743 102.661 1.00 193.29 506 GLU B C 1
ATOM 7073 O O . GLU B 2 506 ? 139.450 127.886 101.434 1.00 193.29 506 GLU B O 1
ATOM 7075 N N . LEU B 2 507 ? 138.973 128.714 103.469 1.00 193.07 507 LEU B N 1
ATOM 7076 C CA . LEU B 2 507 ? 138.448 129.979 102.981 1.00 193.07 507 LEU B CA 1
ATOM 7077 C C . LEU B 2 507 ? 139.303 131.125 103.494 1.00 193.07 507 LEU B C 1
ATOM 7078 O O . LEU B 2 507 ? 139.786 131.091 104.630 1.00 193.07 507 LEU B O 1
ATOM 7080 N N . LEU B 2 508 ? 139.490 132.137 102.650 1.00 192.44 508 LEU B N 1
ATOM 7081 C CA . LEU B 2 508 ? 140.281 133.309 102.990 1.00 192.44 508 LEU B CA 1
ATOM 7082 C C . LEU B 2 508 ? 139.469 134.572 102.750 1.00 192.44 508 LEU B C 1
ATOM 7083 O O . LEU B 2 508 ? 138.619 134.626 101.856 1.00 192.44 508 LEU B O 1
ATOM 7085 N N . ILE B 2 509 ? 139.732 135.588 103.565 1.00 188.60 509 ILE B N 1
ATOM 7086 C CA . ILE B 2 509 ? 139.120 136.900 103.409 1.00 188.60 509 ILE B CA 1
ATOM 7087 C C . ILE B 2 509 ? 140.210 137.946 103.579 1.00 188.60 509 ILE B C 1
ATOM 7088 O O . ILE B 2 509 ? 140.965 137.906 104.557 1.00 188.60 509 ILE B O 1
ATOM 7090 N N . LEU B 2 510 ? 140.288 138.880 102.636 1.00 197.11 510 LEU B N 1
ATOM 7091 C CA . LEU B 2 510 ? 141.334 139.891 102.624 1.00 197.11 510 LEU B CA 1
ATOM 7092 C C . LEU B 2 510 ? 140.733 141.258 102.343 1.00 197.11 510 LEU B C 1
ATOM 7093 O O . LEU B 2 510 ? 139.774 141.382 101.575 1.00 197.11 510 LEU B O 1
ATOM 7095 N N . ASP B 2 511 ? 141.301 142.277 102.974 1.00 208.27 511 ASP B N 1
ATOM 7096 C CA . ASP B 2 511 ? 140.895 143.657 102.782 1.00 208.27 511 ASP B CA 1
ATOM 7097 C C . ASP B 2 511 ? 141.845 144.336 101.798 1.00 208.27 511 ASP B C 1
ATOM 7098 O O . ASP B 2 511 ? 142.605 143.680 101.078 1.00 208.27 511 ASP B O 1
ATOM 7100 N N . GLU B 2 512 ? 141.804 145.667 101.754 1.00 220.38 512 GLU B N 1
ATOM 7101 C CA . GLU B 2 512 ? 142.663 146.437 100.857 1.00 220.38 512 GLU B CA 1
ATOM 7102 C C . GLU B 2 512 ? 144.084 146.405 101.414 1.00 220.38 512 GLU B C 1
ATOM 7103 O O . GLU B 2 512 ? 144.484 147.219 102.249 1.00 220.38 512 GLU B O 1
ATOM 7105 N N . ALA B 2 513 ? 144.864 145.441 100.925 1.00 213.60 513 ALA B N 1
ATOM 7106 C CA . ALA B 2 513 ? 146.210 145.233 101.445 1.00 213.60 513 ALA B CA 1
ATOM 7107 C C . ALA B 2 513 ? 147.185 146.308 100.987 1.00 213.60 513 ALA B C 1
ATOM 7108 O O . ALA B 2 513 ? 148.302 146.376 101.511 1.00 213.60 513 ALA B O 1
ATOM 7110 N N . THR B 2 514 ? 146.797 147.146 100.028 1.00 229.16 514 THR B N 1
ATOM 7111 C CA . THR B 2 514 ? 147.679 148.166 99.479 1.00 229.16 514 THR B CA 1
ATOM 7112 C C . THR B 2 514 ? 147.458 149.535 100.112 1.00 229.16 514 THR B C 1
ATOM 7113 O O . THR B 2 514 ? 147.609 150.554 99.429 1.00 229.16 514 THR B O 1
ATOM 7115 N N . SER B 2 515 ? 147.105 149.580 101.397 1.00 219.96 515 SER B N 1
ATOM 7116 C CA . SER B 2 515 ? 146.793 150.853 102.036 1.00 219.96 515 SER B CA 1
ATOM 7117 C C . SER B 2 515 ? 147.953 151.834 101.913 1.00 219.96 515 SER B C 1
ATOM 7118 O O . SER B 2 515 ? 147.778 152.968 101.454 1.00 219.96 515 SER B O 1
ATOM 7120 N N . ASN B 2 516 ? 149.159 151.408 102.315 1.00 222.98 516 ASN B N 1
ATOM 7121 C CA . ASN B 2 516 ? 150.340 152.276 102.280 1.00 222.98 516 ASN B CA 1
ATOM 7122 C C . ASN B 2 516 ? 151.522 151.432 101.791 1.00 222.98 516 ASN B C 1
ATOM 7123 O O . ASN B 2 516 ? 152.256 150.820 102.571 1.00 222.98 516 ASN B O 1
ATOM 7125 N N . VAL B 2 517 ? 151.715 151.421 100.472 1.00 225.93 517 VAL B N 1
ATOM 7126 C CA . VAL B 2 517 ? 152.773 150.645 99.836 1.00 225.93 517 VAL B CA 1
ATOM 7127 C C . VAL B 2 517 ? 153.060 151.246 98.468 1.00 225.93 517 VAL B C 1
ATOM 7128 O O . VAL B 2 517 ? 152.219 151.924 97.874 1.00 225.93 517 VAL B O 1
ATOM 7130 N N . ASP B 2 518 ? 154.265 150.990 97.967 1.00 239.65 518 ASP B N 1
ATOM 7131 C CA . ASP B 2 518 ? 154.658 151.454 96.646 1.00 239.65 518 ASP B CA 1
ATOM 7132 C C . ASP B 2 518 ? 154.267 150.427 95.587 1.00 239.65 518 ASP B C 1
ATOM 7133 O O . ASP B 2 518 ? 153.892 149.292 95.887 1.00 239.65 518 ASP B O 1
ATOM 7135 N N . THR B 2 519 ? 154.378 150.840 94.324 1.00 246.31 519 THR B N 1
ATOM 7136 C CA . THR B 2 519 ? 153.915 149.994 93.229 1.00 246.31 519 THR B CA 1
ATOM 7137 C C . THR B 2 519 ? 154.666 148.667 93.193 1.00 246.31 519 THR B C 1
ATOM 7138 O O . THR B 2 519 ? 154.072 147.623 92.909 1.00 246.31 519 THR B O 1
ATOM 7140 N N . VAL B 2 520 ? 155.971 148.684 93.464 1.00 241.82 520 VAL B N 1
ATOM 7141 C CA . VAL B 2 520 ? 156.728 147.434 93.469 1.00 241.82 520 VAL B CA 1
ATOM 7142 C C . VAL B 2 520 ? 156.298 146.549 94.635 1.00 241.82 520 VAL B C 1
ATOM 7143 O O . VAL B 2 520 ? 156.063 145.345 94.466 1.00 241.82 520 VAL B O 1
ATOM 7145 N N . THR B 2 521 ? 156.186 147.125 95.833 1.00 226.11 521 THR B N 1
ATOM 7146 C CA . THR B 2 521 ? 155.648 146.368 96.955 1.00 226.11 521 THR B CA 1
ATOM 7147 C C . THR B 2 521 ? 154.207 145.959 96.695 1.00 226.11 521 THR B C 1
ATOM 7148 O O . THR B 2 521 ? 153.780 144.889 97.134 1.00 226.11 521 THR B O 1
ATOM 7150 N N . GLU B 2 522 ? 153.449 146.789 95.976 1.00 224.69 522 GLU B N 1
ATOM 7151 C CA . GLU B 2 522 ? 152.090 146.410 95.610 1.00 224.69 522 GLU B CA 1
ATOM 7152 C C . GLU B 2 522 ? 152.088 145.172 94.723 1.00 224.69 522 GLU B C 1
ATOM 7153 O O . GLU B 2 522 ? 151.269 144.268 94.910 1.00 224.69 522 GLU B O 1
ATOM 7155 N N . ALA B 2 523 ? 152.999 145.111 93.751 1.00 223.19 523 ALA B N 1
ATOM 7156 C CA . ALA B 2 523 ? 153.074 143.945 92.877 1.00 223.19 523 ALA B CA 1
ATOM 7157 C C . ALA B 2 523 ? 153.511 142.709 93.650 1.00 223.19 523 ALA B C 1
ATOM 7158 O O . ALA B 2 523 ? 153.016 141.600 93.404 1.00 223.19 523 ALA B O 1
ATOM 7160 N N . LYS B 2 524 ? 154.457 142.873 94.576 1.00 208.45 524 LYS B N 1
ATOM 7161 C CA . LYS B 2 524 ? 154.843 141.748 95.419 1.00 208.45 524 LYS B CA 1
ATOM 7162 C C . LYS B 2 524 ? 153.660 141.259 96.246 1.00 208.45 524 LYS B C 1
ATOM 7163 O O . LYS B 2 524 ? 153.426 140.048 96.353 1.00 208.45 524 LYS B O 1
ATOM 7165 N N . ILE B 2 525 ? 152.888 142.189 96.806 1.00 213.39 525 ILE B N 1
ATOM 7166 C CA . ILE B 2 525 ? 151.681 141.823 97.535 1.00 213.39 525 ILE B CA 1
ATOM 7167 C C . ILE B 2 525 ? 150.711 141.104 96.608 1.00 213.39 525 ILE B C 1
ATOM 7168 O O . ILE B 2 525 ? 149.998 140.187 97.019 1.00 213.39 525 ILE B O 1
ATOM 7170 N N . GLN B 2 526 ? 150.657 141.526 95.346 1.00 219.91 526 GLN B N 1
ATOM 7171 C CA . GLN B 2 526 ? 149.716 140.929 94.405 1.00 219.91 526 GLN B CA 1
ATOM 7172 C C . GLN B 2 526 ? 150.088 139.486 94.095 1.00 219.91 526 GLN B C 1
ATOM 7173 O O . GLN B 2 526 ? 149.221 138.608 94.028 1.00 219.91 526 GLN B O 1
ATOM 7175 N N . LYS B 2 527 ? 151.376 139.221 93.880 1.00 210.64 527 LYS B N 1
ATOM 7176 C CA . LYS B 2 527 ? 151.784 137.837 93.654 1.00 210.64 527 LYS B CA 1
ATOM 7177 C C . LYS B 2 527 ? 151.574 137.011 94.917 1.00 210.64 527 LYS B C 1
ATOM 7178 O O . LYS B 2 527 ? 151.231 135.823 94.846 1.00 210.64 527 LYS B O 1
ATOM 7180 N N . ALA B 2 528 ? 151.749 137.630 96.088 1.00 204.83 528 ALA B N 1
ATOM 7181 C CA . ALA B 2 528 ? 151.388 136.949 97.326 1.00 204.83 528 ALA B CA 1
ATOM 7182 C C . ALA B 2 528 ? 149.905 136.601 97.354 1.00 204.83 528 ALA B C 1
ATOM 7183 O O . ALA B 2 528 ? 149.535 135.492 97.755 1.00 204.83 528 ALA B O 1
ATOM 7185 N N . MET B 2 529 ? 149.047 137.534 96.937 1.00 205.77 529 MET B N 1
ATOM 7186 C CA . MET B 2 529 ? 147.625 137.240 96.811 1.00 205.77 529 MET B CA 1
ATOM 7187 C C . MET B 2 529 ? 147.414 136.035 95.911 1.00 205.77 529 MET B C 1
ATOM 7188 O O . MET B 2 529 ? 146.715 135.083 96.278 1.00 205.77 529 MET B O 1
ATOM 7190 N N . ASP B 2 530 ? 148.030 136.062 94.729 1.00 212.65 530 ASP B N 1
ATOM 7191 C CA . ASP B 2 530 ? 147.910 134.954 93.789 1.00 212.65 530 ASP B CA 1
ATOM 7192 C C . ASP B 2 530 ? 148.237 133.635 94.471 1.00 212.65 530 ASP B C 1
ATOM 7193 O O . ASP B 2 530 ? 147.496 132.654 94.347 1.00 212.65 530 ASP B O 1
ATOM 7195 N N . GLU B 2 531 ? 149.346 133.601 95.211 1.00 207.14 531 GLU B N 1
ATOM 7196 C CA . GLU B 2 531 ? 149.690 132.393 95.952 1.00 207.14 531 GLU B CA 1
ATOM 7197 C C . GLU B 2 531 ? 148.595 132.023 96.942 1.00 207.14 531 GLU B C 1
ATOM 7198 O O . GLU B 2 531 ? 148.234 130.847 97.059 1.00 207.14 531 GLU B O 1
ATOM 7200 N N . ALA B 2 532 ? 148.053 133.009 97.657 1.00 204.04 532 ALA B N 1
ATOM 7201 C CA . ALA B 2 532 ? 147.009 132.729 98.637 1.00 204.04 532 ALA B CA 1
ATOM 7202 C C . ALA B 2 532 ? 145.757 132.178 97.965 1.00 204.04 532 ALA B C 1
ATOM 7203 O O . ALA B 2 532 ? 145.152 131.213 98.446 1.00 204.04 532 ALA B O 1
ATOM 7205 N N . ILE B 2 533 ? 145.356 132.779 96.845 1.00 204.78 533 ILE B N 1
ATOM 7206 C CA . ILE B 2 533 ? 144.108 132.382 96.204 1.00 204.78 533 ILE B CA 1
ATOM 7207 C C . ILE B 2 533 ? 144.295 131.133 95.354 1.00 204.78 533 ILE B C 1
ATOM 7208 O O . ILE B 2 533 ? 143.324 130.420 95.072 1.00 204.78 533 ILE B O 1
ATOM 7210 N N . LYS B 2 534 ? 145.528 130.845 94.934 1.00 205.21 534 LYS B N 1
ATOM 7211 C CA . LYS B 2 534 ? 145.755 129.775 93.970 1.00 205.21 534 LYS B CA 1
ATOM 7212 C C . LYS B 2 534 ? 145.201 128.444 94.454 1.00 205.21 534 LYS B C 1
ATOM 7213 O O . LYS B 2 534 ? 144.704 127.648 93.649 1.00 205.21 534 LYS B O 1
ATOM 7215 N N . GLY B 2 535 ? 145.269 128.183 95.756 1.00 198.76 535 GLY B N 1
ATOM 7216 C CA . GLY B 2 535 ? 144.838 126.919 96.308 1.00 198.76 535 GLY B CA 1
ATOM 7217 C C . GLY B 2 535 ? 143.576 126.951 97.137 1.00 198.76 535 GLY B C 1
ATOM 7218 O O . GLY B 2 535 ? 143.053 125.884 97.472 1.00 198.76 535 GLY B O 1
ATOM 7219 N N . ARG B 2 536 ? 143.059 128.131 97.474 1.00 197.77 536 ARG B N 1
ATOM 7220 C CA . ARG B 2 536 ? 141.932 128.235 98.388 1.00 197.77 536 ARG B CA 1
ATOM 7221 C C . ARG B 2 536 ? 140.867 129.158 97.817 1.00 197.77 536 ARG B C 1
ATOM 7222 O O . ARG B 2 536 ? 141.164 130.108 97.089 1.00 197.77 536 ARG B O 1
ATOM 7224 N N . THR B 2 537 ? 139.616 128.854 98.155 1.00 204.22 537 THR B N 1
ATOM 7225 C CA . THR B 2 537 ? 138.530 129.803 97.964 1.00 204.22 537 THR B CA 1
ATOM 7226 C C . THR B 2 537 ? 138.748 131.006 98.872 1.00 204.22 537 THR B C 1
ATOM 7227 O O . THR B 2 537 ? 139.254 130.870 99.989 1.00 204.22 537 THR B O 1
ATOM 7229 N N . SER B 2 538 ? 138.373 132.191 98.395 1.00 204.44 538 SER B N 1
ATOM 7230 C CA . SER B 2 538 ? 138.703 133.397 99.140 1.00 204.44 538 SER B CA 1
ATOM 7231 C C . SER B 2 538 ? 137.785 134.549 98.758 1.00 204.44 538 SER B C 1
ATOM 7232 O O . SER B 2 538 ? 137.450 134.722 97.584 1.00 204.44 538 SER B O 1
ATOM 7234 N N . PHE B 2 539 ? 137.396 135.334 99.761 1.00 197.13 539 PHE B N 1
ATOM 7235 C CA . PHE B 2 539 ? 136.803 136.643 99.528 1.00 197.13 539 PHE B CA 1
ATOM 7236 C C . PHE B 2 539 ? 137.891 137.704 99.573 1.00 197.13 539 PHE B C 1
ATOM 7237 O O . PHE B 2 539 ? 138.970 137.480 100.129 1.00 197.13 539 PHE B O 1
ATOM 7239 N N . VAL B 2 540 ? 137.606 138.865 98.993 1.00 199.23 540 VAL B N 1
ATOM 7240 C CA . VAL B 2 540 ? 138.536 139.987 99.013 1.00 199.23 540 VAL B CA 1
ATOM 7241 C C . VAL B 2 540 ? 137.753 141.290 98.954 1.00 199.23 540 VAL B C 1
ATOM 7242 O O . VAL B 2 540 ? 136.809 141.428 98.169 1.00 199.23 540 VAL B O 1
ATOM 7244 N N . ILE B 2 541 ? 138.154 142.247 99.787 1.00 208.32 541 ILE B N 1
ATOM 7245 C CA . ILE B 2 541 ? 137.681 143.623 99.712 1.00 208.32 541 ILE B CA 1
ATOM 7246 C C . ILE B 2 541 ? 138.777 144.434 99.038 1.00 208.32 541 ILE B C 1
ATOM 7247 O O . ILE B 2 541 ? 139.915 144.465 99.521 1.00 208.32 541 ILE B O 1
ATOM 7249 N N . ALA B 2 542 ? 138.442 145.085 97.930 1.00 213.88 542 ALA B N 1
ATOM 7250 C CA . ALA B 2 542 ? 139.416 145.845 97.162 1.00 213.88 542 ALA B CA 1
ATOM 7251 C C . ALA B 2 542 ? 138.863 147.221 96.829 1.00 213.88 542 ALA B C 1
ATOM 7252 O O . ALA B 2 542 ? 137.738 147.347 96.336 1.00 213.88 542 ALA B O 1
ATOM 7254 N N . HIS B 2 543 ? 139.663 148.249 97.103 1.00 224.50 543 HIS B N 1
ATOM 7255 C CA . HIS B 2 543 ? 139.370 149.608 96.669 1.00 224.50 543 HIS B CA 1
ATOM 7256 C C . HIS B 2 543 ? 140.244 150.038 95.501 1.00 224.50 543 HIS B C 1
ATOM 7257 O O . HIS B 2 543 ? 139.837 150.891 94.706 1.00 224.50 543 HIS B O 1
ATOM 7259 N N . ARG B 2 544 ? 141.443 149.464 95.383 1.00 226.77 544 ARG B N 1
ATOM 7260 C CA . ARG B 2 544 ? 142.291 149.653 94.208 1.00 226.77 544 ARG B CA 1
ATOM 7261 C C . ARG B 2 544 ? 141.966 148.532 93.225 1.00 226.77 544 ARG B C 1
ATOM 7262 O O . ARG B 2 544 ? 142.466 147.409 93.316 1.00 226.77 544 ARG B O 1
ATOM 7264 N N . LEU B 2 545 ? 141.105 148.860 92.260 1.00 223.82 545 LEU B N 1
ATOM 7265 C CA . LEU B 2 545 ? 140.559 147.842 91.369 1.00 223.82 545 LEU B CA 1
ATOM 7266 C C . LEU B 2 545 ? 141.654 147.075 90.641 1.00 223.82 545 LEU B C 1
ATOM 7267 O O . LEU B 2 545 ? 141.492 145.883 90.356 1.00 223.82 545 LEU B O 1
ATOM 7269 N N . LYS B 2 546 ? 142.772 147.735 90.334 1.00 226.34 546 LYS B N 1
ATOM 7270 C CA . LYS B 2 546 ? 143.844 147.063 89.610 1.00 226.34 546 LYS B CA 1
ATOM 7271 C C . LYS B 2 546 ? 144.304 145.806 90.331 1.00 226.34 546 LYS B C 1
ATOM 7272 O O . LYS B 2 546 ? 144.724 144.837 89.689 1.00 226.34 546 LYS B O 1
ATOM 7274 N N . THR B 2 547 ? 144.227 145.800 91.663 1.00 226.93 547 THR B N 1
ATOM 7275 C CA . THR B 2 547 ? 144.727 144.671 92.434 1.00 226.93 547 THR B CA 1
ATOM 7276 C C . THR B 2 547 ? 144.089 143.354 92.018 1.00 226.93 547 THR B C 1
ATOM 7277 O O . THR B 2 547 ? 144.809 142.381 91.770 1.00 226.93 547 THR B O 1
ATOM 7279 N N . ILE B 2 548 ? 142.764 143.305 91.920 1.00 214.76 548 ILE B N 1
ATOM 7280 C CA . ILE B 2 548 ? 142.051 142.053 91.703 1.00 214.76 548 ILE B CA 1
ATOM 7281 C C . ILE B 2 548 ? 141.240 142.138 90.418 1.00 214.76 548 ILE B C 1
ATOM 7282 O O . ILE B 2 548 ? 140.154 141.557 90.312 1.00 214.76 548 ILE B O 1
ATOM 7284 N N . LEU B 2 549 ? 141.768 142.856 89.426 1.00 213.99 549 LEU B N 1
ATOM 7285 C CA . LEU B 2 549 ? 141.048 143.018 88.169 1.00 213.99 549 LEU B CA 1
ATOM 7286 C C . LEU B 2 549 ? 140.705 141.674 87.540 1.00 213.99 549 LEU B C 1
ATOM 7287 O O . LEU B 2 549 ? 139.734 141.571 86.783 1.00 213.99 549 LEU B O 1
ATOM 7289 N N . ASN B 2 550 ? 141.480 140.635 87.845 1.00 198.26 550 ASN B N 1
ATOM 7290 C CA . ASN B 2 550 ? 141.266 139.304 87.292 1.00 198.26 550 ASN B CA 1
ATOM 7291 C C . ASN B 2 550 ? 140.336 138.453 88.146 1.00 198.26 550 ASN B C 1
ATOM 7292 O O . ASN B 2 550 ? 140.462 137.223 88.142 1.00 198.26 550 ASN B O 1
ATOM 7294 N N . ALA B 2 551 ? 139.415 139.073 88.877 1.00 214.25 551 ALA B N 1
ATOM 7295 C CA . ALA B 2 551 ? 138.525 138.323 89.750 1.00 214.25 551 ALA B CA 1
ATOM 7296 C C . ALA B 2 551 ? 137.641 137.376 88.945 1.00 214.25 551 ALA B C 1
ATOM 7297 O O . ALA B 2 551 ? 137.166 137.706 87.855 1.00 214.25 551 ALA B O 1
ATOM 7299 N N . ASP B 2 552 ? 137.418 136.182 89.501 1.00 216.40 552 ASP B N 1
ATOM 7300 C CA . ASP B 2 552 ? 136.502 135.236 88.869 1.00 216.40 552 ASP B CA 1
ATOM 7301 C C . ASP B 2 552 ? 135.088 135.797 88.820 1.00 216.40 552 ASP B C 1
ATOM 7302 O O . ASP B 2 552 ? 134.417 135.724 87.784 1.00 216.40 552 ASP B O 1
ATOM 7304 N N . ARG B 2 553 ? 134.619 136.356 89.932 1.00 213.76 553 ARG B N 1
ATOM 7305 C CA . ARG B 2 553 ? 133.345 137.053 89.979 1.00 213.76 553 ARG B CA 1
ATOM 7306 C C . ARG B 2 553 ? 133.532 138.300 90.826 1.00 213.76 553 ARG B C 1
ATOM 7307 O O . ARG B 2 553 ? 134.394 138.342 91.708 1.00 213.76 553 ARG B O 1
ATOM 7309 N N . ILE B 2 554 ? 132.723 139.316 90.551 1.00 222.61 554 ILE B N 1
ATOM 7310 C CA . ILE B 2 554 ? 132.849 140.611 91.203 1.00 222.61 554 ILE B CA 1
ATOM 7311 C C . ILE B 2 554 ? 131.501 141.000 91.788 1.00 222.61 554 ILE B C 1
ATOM 7312 O O . ILE B 2 554 ? 130.453 140.759 91.178 1.00 222.61 554 ILE B O 1
ATOM 7314 N N . ILE B 2 555 ? 131.534 141.597 92.974 1.00 212.44 555 ILE B N 1
ATOM 7315 C CA . ILE B 2 555 ? 130.346 142.104 93.644 1.00 212.44 555 ILE B CA 1
ATOM 7316 C C . ILE B 2 555 ? 130.607 143.550 94.030 1.00 212.44 555 ILE B C 1
ATOM 7317 O O . ILE B 2 555 ? 131.710 143.897 94.465 1.00 212.44 555 ILE B O 1
ATOM 7319 N N . VAL B 2 556 ? 129.597 144.395 93.859 1.00 217.93 556 VAL B N 1
ATOM 7320 C CA . VAL B 2 556 ? 129.680 145.801 94.228 1.00 217.93 556 VAL B CA 1
ATOM 7321 C C . VAL B 2 556 ? 128.487 146.127 95.112 1.00 217.93 556 VAL B C 1
ATOM 7322 O O . VAL B 2 556 ? 127.379 145.627 94.885 1.00 217.93 556 VAL B O 1
ATOM 7324 N N . LEU B 2 557 ? 128.714 146.964 96.118 1.00 214.47 557 LEU B N 1
ATOM 7325 C CA . LEU B 2 557 ? 127.728 147.231 97.151 1.00 214.47 557 LEU B CA 1
ATOM 7326 C C . LEU B 2 557 ? 127.348 148.703 97.187 1.00 214.47 557 LEU B C 1
ATOM 7327 O O . LEU B 2 557 ? 128.208 149.586 97.099 1.00 214.47 557 LEU B O 1
ATOM 7329 N N . ARG B 2 558 ? 126.048 148.949 97.323 1.00 220.38 558 ARG B N 1
ATOM 7330 C CA . ARG B 2 558 ? 125.535 150.227 97.791 1.00 220.38 558 ARG B CA 1
ATOM 7331 C C . ARG B 2 558 ? 125.728 150.188 99.301 1.00 220.38 558 ARG B C 1
ATOM 7332 O O . ARG B 2 558 ? 126.520 149.375 99.789 1.00 220.38 558 ARG B O 1
ATOM 7334 N N . ASP B 2 559 ? 125.038 151.030 100.066 1.00 220.26 559 ASP B N 1
ATOM 7335 C CA . ASP B 2 559 ? 125.276 151.088 101.505 1.00 220.26 559 ASP B CA 1
ATOM 7336 C C . ASP B 2 559 ? 124.811 149.777 102.141 1.00 220.26 559 ASP B C 1
ATOM 7337 O O . ASP B 2 559 ? 123.830 149.703 102.880 1.00 220.26 559 ASP B O 1
ATOM 7339 N N . GLY B 2 560 ? 125.560 148.723 101.821 1.00 212.36 560 GLY B N 1
ATOM 7340 C CA . GLY B 2 560 ? 125.230 147.385 102.272 1.00 212.36 560 GLY B CA 1
ATOM 7341 C C . GLY B 2 560 ? 124.146 146.708 101.465 1.00 212.36 560 GLY B C 1
ATOM 7342 O O . GLY B 2 560 ? 123.485 145.795 101.970 1.00 212.36 560 GLY B O 1
ATOM 7343 N N . GLU B 2 561 ? 123.939 147.135 100.222 1.00 212.24 561 GLU B N 1
ATOM 7344 C CA . GLU B 2 561 ? 122.994 146.494 99.319 1.00 212.24 561 GLU B CA 1
ATOM 7345 C C . GLU B 2 561 ? 123.682 146.201 97.993 1.00 212.24 561 GLU B C 1
ATOM 7346 O O . GLU B 2 561 ? 124.324 147.082 97.412 1.00 212.24 561 GLU B O 1
ATOM 7348 N N . VAL B 2 562 ? 123.547 144.963 97.521 1.00 210.73 562 VAL B N 1
ATOM 7349 C CA . VAL B 2 562 ? 124.144 144.575 96.248 1.00 210.73 562 VAL B CA 1
ATOM 7350 C C . VAL B 2 562 ? 123.369 145.252 95.127 1.00 210.73 562 VAL B C 1
ATOM 7351 O O . VAL B 2 562 ? 122.135 145.201 95.088 1.00 210.73 562 VAL B O 1
ATOM 7353 N N . ILE B 2 563 ? 124.093 145.891 94.210 1.00 221.63 563 ILE B N 1
ATOM 7354 C CA . ILE B 2 563 ? 123.474 146.580 93.094 1.00 221.63 563 ILE B CA 1
ATOM 7355 C C . ILE B 2 563 ? 123.903 146.011 91.746 1.00 221.63 563 ILE B C 1
ATOM 7356 O O . ILE B 2 563 ? 123.140 146.108 90.778 1.00 221.63 563 ILE B O 1
ATOM 7358 N N . GLU B 2 564 ? 125.091 145.419 91.652 1.00 227.26 564 GLU B N 1
ATOM 7359 C CA . GLU B 2 564 ? 125.570 144.844 90.404 1.00 227.26 564 GLU B CA 1
ATOM 7360 C C . GLU B 2 564 ? 126.517 143.697 90.719 1.00 227.26 564 GLU B C 1
ATOM 7361 O O . GLU B 2 564 ? 127.059 143.614 91.825 1.00 227.26 564 GLU B O 1
ATOM 7363 N N . GLU B 2 565 ? 126.709 142.813 89.743 1.00 225.02 565 GLU B N 1
ATOM 7364 C CA . GLU B 2 565 ? 127.526 141.625 89.935 1.00 225.02 565 GLU B CA 1
ATOM 7365 C C . GLU B 2 565 ? 127.907 141.069 88.572 1.00 225.02 565 GLU B C 1
ATOM 7366 O O . GLU B 2 565 ? 127.187 141.261 87.588 1.00 225.02 565 GLU B O 1
ATOM 7368 N N . GLY B 2 566 ? 129.038 140.382 88.525 1.00 225.66 566 GLY B N 1
ATOM 7369 C CA . GLY B 2 566 ? 129.476 139.717 87.316 1.00 225.66 566 GLY B CA 1
ATOM 7370 C C . GLY B 2 566 ? 130.965 139.909 87.108 1.00 225.66 566 GLY B C 1
ATOM 7371 O O . GLY B 2 566 ? 131.674 140.374 87.994 1.00 225.66 566 GLY B O 1
ATOM 7372 N N . ASN B 2 567 ? 131.414 139.532 85.914 1.00 221.72 567 ASN B N 1
ATOM 7373 C CA . ASN B 2 567 ? 132.815 139.664 85.552 1.00 221.72 567 ASN B CA 1
ATOM 7374 C C . ASN B 2 567 ? 133.156 141.119 85.245 1.00 221.72 567 ASN B C 1
ATOM 7375 O O . ASN B 2 567 ? 132.286 141.943 84.951 1.00 221.72 567 ASN B O 1
ATOM 7377 N N . HIS B 2 568 ? 134.452 141.433 85.319 1.00 223.42 568 HIS B N 1
ATOM 7378 C CA . HIS B 2 568 ? 134.906 142.777 84.986 1.00 223.42 568 HIS B CA 1
ATOM 7379 C C . HIS B 2 568 ? 134.468 143.173 83.584 1.00 223.42 568 HIS B C 1
ATOM 7380 O O . HIS B 2 568 ? 133.921 144.258 83.371 1.00 223.42 568 HIS B O 1
ATOM 7382 N N . HIS B 2 569 ? 134.718 142.302 82.606 1.00 220.37 569 HIS B N 1
ATOM 7383 C CA . HIS B 2 569 ? 134.298 142.601 81.242 1.00 220.37 569 HIS B CA 1
ATOM 7384 C C . HIS B 2 569 ? 132.784 142.733 81.163 1.00 220.37 569 HIS B C 1
ATOM 7385 O O . HIS B 2 569 ? 132.260 143.640 80.503 1.00 220.37 569 HIS B O 1
ATOM 7387 N N . GLU B 2 570 ? 132.064 141.842 81.846 1.00 224.54 570 GLU B N 1
ATOM 7388 C CA . GLU B 2 570 ? 130.611 141.936 81.893 1.00 224.54 570 GLU B CA 1
ATOM 7389 C C . GLU B 2 570 ? 130.171 143.239 82.546 1.00 224.54 570 GLU B C 1
ATOM 7390 O O . GLU B 2 570 ? 129.247 143.908 82.071 1.00 224.54 570 GLU B O 1
ATOM 7392 N N . LEU B 2 571 ? 130.831 143.619 83.638 1.00 229.12 571 LEU B N 1
ATOM 7393 C CA . LEU B 2 571 ? 130.437 144.791 84.407 1.00 229.12 571 LEU B CA 1
ATOM 7394 C C . LEU B 2 571 ? 130.860 146.103 83.762 1.00 229.12 571 LEU B C 1
ATOM 7395 O O . LEU B 2 571 ? 130.352 147.157 84.160 1.00 229.12 571 LEU B O 1
ATOM 7397 N N . VAL B 2 572 ? 131.774 146.074 82.796 1.00 225.60 572 VAL B N 1
ATOM 7398 C CA . VAL B 2 572 ? 132.131 147.269 82.044 1.00 225.60 572 VAL B CA 1
ATOM 7399 C C . VAL B 2 572 ? 131.339 147.389 80.751 1.00 225.60 572 VAL B C 1
ATOM 7400 O O . VAL B 2 572 ? 130.911 148.503 80.411 1.00 225.60 572 VAL B O 1
ATOM 7402 N N . GLU B 2 573 ? 131.125 146.293 80.019 1.00 227.76 573 GLU B N 1
ATOM 7403 C CA . GLU B 2 573 ? 130.172 146.344 78.918 1.00 227.76 573 GLU B CA 1
ATOM 7404 C C . GLU B 2 573 ? 128.763 146.606 79.429 1.00 227.76 573 GLU B C 1
ATOM 7405 O O . GLU B 2 573 ? 127.914 147.097 78.677 1.00 227.76 573 GLU B O 1
ATOM 7407 N N . GLN B 2 574 ? 128.502 146.286 80.694 1.00 226.56 574 GLN B N 1
ATOM 7408 C CA . GLN B 2 574 ? 127.266 146.685 81.350 1.00 226.56 574 GLN B CA 1
ATOM 7409 C C . GLN B 2 574 ? 127.499 147.972 82.130 1.00 226.56 574 GLN B C 1
ATOM 7410 O O . GLN B 2 574 ? 128.216 147.977 83.135 1.00 226.56 574 GLN B O 1
ATOM 7412 N N . ASP B 2 575 ? 126.892 149.061 81.667 1.00 237.04 575 ASP B N 1
ATOM 7413 C CA . ASP B 2 575 ? 127.063 150.347 82.328 1.00 237.04 575 ASP B CA 1
ATOM 7414 C C . ASP B 2 575 ? 126.659 150.240 83.791 1.00 237.04 575 ASP B C 1
ATOM 7415 O O . ASP B 2 575 ? 125.624 149.651 84.118 1.00 237.04 575 ASP B O 1
ATOM 7417 N N . GLY B 2 576 ? 127.475 150.805 84.671 1.00 230.59 576 GLY B N 1
ATOM 7418 C CA . GLY B 2 576 ? 127.185 150.730 86.090 1.00 230.59 576 GLY B CA 1
ATOM 7419 C C . GLY B 2 576 ? 128.231 151.458 86.902 1.00 230.59 576 GLY B C 1
ATOM 7420 O O . GLY B 2 576 ? 129.213 151.991 86.372 1.00 230.59 576 GLY B O 1
ATOM 7421 N N . PHE B 2 577 ? 127.998 151.467 88.215 1.00 225.25 577 PHE B N 1
ATOM 7422 C CA . PHE B 2 577 ? 128.925 152.103 89.143 1.00 225.25 577 PHE B CA 1
ATOM 7423 C C . PHE B 2 577 ? 130.314 151.490 89.047 1.00 225.25 577 PHE B C 1
ATOM 7424 O O . PHE B 2 577 ? 131.319 152.182 89.249 1.00 225.25 577 PHE B O 1
ATOM 7426 N N . TYR B 2 578 ? 130.391 150.195 88.738 1.00 227.46 578 TYR B N 1
ATOM 7427 C CA . TYR B 2 578 ? 131.686 149.533 88.621 1.00 227.46 578 TYR B CA 1
ATOM 7428 C C . TYR B 2 578 ? 132.516 150.144 87.500 1.00 227.46 578 TYR B C 1
ATOM 7429 O O . TYR B 2 578 ? 133.715 150.399 87.665 1.00 227.46 578 TYR B O 1
ATOM 7431 N N . ALA B 2 579 ? 131.894 150.380 86.345 1.00 224.33 579 ALA B N 1
ATOM 7432 C CA . ALA B 2 579 ? 132.613 151.007 85.242 1.00 224.33 579 ALA B CA 1
ATOM 7433 C C . ALA B 2 579 ? 133.068 152.409 85.619 1.00 224.33 579 ALA B C 1
ATOM 7434 O O . ALA B 2 579 ? 134.187 152.819 85.286 1.00 224.33 579 ALA B O 1
ATOM 7436 N N . GLU B 2 580 ? 132.215 153.159 86.318 1.00 227.25 580 GLU B N 1
ATOM 7437 C CA . GLU B 2 580 ? 132.593 154.498 86.750 1.00 227.25 580 GLU B CA 1
ATOM 7438 C C . GLU B 2 580 ? 133.809 154.451 87.664 1.00 227.25 580 GLU B C 1
ATOM 7439 O O . GLU B 2 580 ? 134.740 155.251 87.517 1.00 227.25 580 GLU B O 1
ATOM 7441 N N . LEU B 2 581 ? 133.820 153.515 88.612 1.00 225.77 581 LEU B N 1
ATOM 7442 C CA . LEU B 2 581 ? 134.971 153.374 89.495 1.00 225.77 581 LEU B CA 1
ATOM 7443 C C . LEU B 2 581 ? 136.220 153.007 88.705 1.00 225.77 581 LEU B C 1
ATOM 7444 O O . LEU B 2 581 ? 137.302 153.558 88.939 1.00 225.77 581 LEU B O 1
ATOM 7446 N N . TYR B 2 582 ? 136.086 152.079 87.756 1.00 231.02 582 TYR B N 1
ATOM 7447 C CA . TYR B 2 582 ? 137.229 151.697 86.937 1.00 231.02 582 TYR B CA 1
ATOM 7448 C C . TYR B 2 582 ? 137.751 152.887 86.144 1.00 231.02 582 TYR B C 1
ATOM 7449 O O . TYR B 2 582 ? 138.958 152.995 85.903 1.00 231.02 582 TYR B O 1
ATOM 7451 N N . LYS B 2 583 ? 136.866 153.806 85.764 1.00 233.29 583 LYS B N 1
ATOM 7452 C CA . LYS B 2 583 ? 137.245 154.908 84.888 1.00 233.29 583 LYS B CA 1
ATOM 7453 C C . LYS B 2 583 ? 138.319 155.790 85.516 1.00 233.29 583 LYS B C 1
ATOM 7454 O O . LYS B 2 583 ? 138.803 156.730 84.877 1.00 233.29 583 LYS B O 1
ATOM 7456 N N . ASN B 2 584 ? 138.703 155.500 86.762 1.00 236.17 584 ASN B N 1
ATOM 7457 C CA . ASN B 2 584 ? 139.892 156.129 87.324 1.00 236.17 584 ASN B CA 1
ATOM 7458 C C . ASN B 2 584 ? 141.119 155.841 86.471 1.00 236.17 584 ASN B C 1
ATOM 7459 O O . ASN B 2 584 ? 142.083 156.615 86.486 1.00 236.17 584 ASN B O 1
ATOM 7461 N N . GLN B 2 585 ? 141.104 154.737 85.730 1.00 222.49 585 GLN B N 1
ATOM 7462 C CA . GLN B 2 585 ? 142.135 154.458 84.739 1.00 222.49 585 GLN B CA 1
ATOM 7463 C C . GLN B 2 585 ? 141.578 154.701 83.342 1.00 222.49 585 GLN B C 1
ATOM 7464 O O . GLN B 2 585 ? 140.367 154.839 83.165 1.00 222.49 585 GLN B O 1
ATOM 7466 N N . GLN C 3 6 ? 165.250 157.001 205.130 1.00 198.26 6 GLN C N 1
ATOM 7467 C CA . GLN C 3 6 ? 164.858 157.343 206.527 1.00 198.26 6 GLN C CA 1
ATOM 7468 C C . GLN C 3 6 ? 165.213 158.790 206.849 1.00 198.26 6 GLN C C 1
ATOM 7469 O O . GLN C 3 6 ? 165.999 159.417 206.140 1.00 198.26 6 GLN C O 1
ATOM 7471 N N . LEU C 3 7 ? 164.632 159.311 207.927 1.00 206.59 7 LEU C N 1
ATOM 7472 C CA . LEU C 3 7 ? 164.784 160.708 208.300 1.00 206.59 7 LEU C CA 1
ATOM 7473 C C . LEU C 3 7 ? 165.255 160.804 209.744 1.00 206.59 7 LEU C C 1
ATOM 7474 O O . LEU C 3 7 ? 165.336 159.805 210.463 1.00 206.59 7 LEU C O 1
ATOM 7476 N N . VAL C 3 8 ? 165.567 162.029 210.160 1.00 212.59 8 VAL C N 1
ATOM 7477 C CA . VAL C 3 8 ? 165.924 162.328 211.542 1.00 212.59 8 VAL C CA 1
ATOM 7478 C C . VAL C 3 8 ? 165.609 163.792 211.807 1.00 212.59 8 VAL C C 1
ATOM 7479 O O . VAL C 3 8 ? 166.000 164.665 211.026 1.00 212.59 8 VAL C O 1
ATOM 7481 N N . GLU C 3 9 ? 164.913 164.060 212.907 1.00 216.10 9 GLU C N 1
ATOM 7482 C CA . GLU C 3 9 ? 164.489 165.405 213.267 1.00 216.10 9 GLU C CA 1
ATOM 7483 C C . GLU C 3 9 ? 164.911 165.719 214.696 1.00 216.10 9 GLU C C 1
ATOM 7484 O O . GLU C 3 9 ? 164.867 164.851 215.572 1.00 216.10 9 GLU C O 1
ATOM 7486 N N . SER C 3 10 ? 165.315 166.967 214.926 1.00 224.19 10 SER C N 1
ATOM 7487 C CA . SER C 3 10 ? 165.666 167.437 216.257 1.00 224.19 10 SER C CA 1
ATOM 7488 C C . SER C 3 10 ? 165.212 168.879 216.421 1.00 224.19 10 SER C C 1
ATOM 7489 O O . SER C 3 10 ? 165.115 169.621 215.439 1.00 224.19 10 SER C O 1
ATOM 7491 N N . GLY C 3 11 ? 164.939 169.269 217.665 1.00 225.24 11 GLY C N 1
ATOM 7492 C CA . GLY C 3 11 ? 164.577 170.641 217.964 1.00 225.24 11 GLY C CA 1
ATOM 7493 C C . GLY C 3 11 ? 163.427 170.785 218.941 1.00 225.24 11 GLY C C 1
ATOM 7494 O O . GLY C 3 11 ? 163.365 171.764 219.690 1.00 225.24 11 GLY C O 1
ATOM 7495 N N . GLY C 3 12 ? 162.513 169.818 218.952 1.00 229.68 12 GLY C N 1
ATOM 7496 C CA . GLY C 3 12 ? 161.322 169.942 219.768 1.00 229.68 12 GLY C CA 1
ATOM 7497 C C . GLY C 3 12 ? 161.627 169.901 221.253 1.00 229.68 12 GLY C C 1
ATOM 7498 O O . GLY C 3 12 ? 162.646 169.373 221.701 1.00 229.68 12 GLY C O 1
ATOM 7499 N N . GLY C 3 13 ? 160.714 170.476 222.028 1.00 242.24 13 GLY C N 1
ATOM 7500 C CA . GLY C 3 13 ? 160.859 170.494 223.471 1.00 242.24 13 GLY C CA 1
ATOM 7501 C C . GLY C 3 13 ? 159.879 171.474 224.098 1.00 242.24 13 GLY C C 1
ATOM 7502 O O . GLY C 3 13 ? 158.968 171.970 223.438 1.00 242.24 13 GLY C O 1
ATOM 7503 N N . LEU C 3 14 ? 160.093 171.726 225.387 1.00 243.16 14 LEU C N 1
ATOM 7504 C CA . LEU C 3 14 ? 159.275 172.687 226.115 1.00 243.16 14 LEU C CA 1
ATOM 7505 C C . LEU C 3 14 ? 159.458 174.092 225.559 1.00 243.16 14 LEU C C 1
ATOM 7506 O O . LEU C 3 14 ? 160.575 174.520 225.255 1.00 243.16 14 LEU C O 1
ATOM 7508 N N . VAL C 3 15 ? 158.346 174.813 225.433 1.00 245.22 15 VAL C N 1
ATOM 7509 C CA . VAL C 3 15 ? 158.336 176.190 224.956 1.00 245.22 15 VAL C CA 1
ATOM 7510 C C . VAL C 3 15 ? 157.132 176.899 225.565 1.00 245.22 15 VAL C C 1
ATOM 7511 O O . VAL C 3 15 ? 156.253 176.277 226.165 1.00 245.22 15 VAL C O 1
ATOM 7513 N N . GLN C 3 16 ? 157.099 178.219 225.408 1.00 254.48 16 GLN C N 1
ATOM 7514 C CA . GLN C 3 16 ? 156.019 179.056 225.907 1.00 254.48 16 GLN C CA 1
ATOM 7515 C C . GLN C 3 16 ? 155.297 179.713 224.737 1.00 254.48 16 GLN C C 1
ATOM 7516 O O . GLN C 3 16 ? 155.836 179.818 223.632 1.00 254.48 16 GLN C O 1
ATOM 7518 N N . ALA C 3 17 ? 154.066 180.157 224.991 1.00 253.84 17 ALA C N 1
ATOM 7519 C CA . ALA C 3 17 ? 153.265 180.805 223.961 1.00 253.84 17 ALA C CA 1
ATOM 7520 C C . ALA C 3 17 ? 153.860 182.160 223.602 1.00 253.84 17 ALA C C 1
ATOM 7521 O O . ALA C 3 17 ? 153.686 183.139 224.335 1.00 253.84 17 ALA C O 1
ATOM 7523 N N . GLY C 3 18 ? 154.563 182.221 222.474 1.00 250.81 18 GLY C N 1
ATOM 7524 C CA . GLY C 3 18 ? 155.246 183.427 222.053 1.00 250.81 18 GLY C CA 1
ATOM 7525 C C . GLY C 3 18 ? 156.716 183.185 221.778 1.00 250.81 18 GLY C C 1
ATOM 7526 O O . GLY C 3 18 ? 157.436 184.101 221.369 1.00 250.81 18 GLY C O 1
ATOM 7527 N N . ASP C 3 19 ? 157.172 181.954 221.998 1.00 245.20 19 ASP C N 1
ATOM 7528 C CA . ASP C 3 19 ? 158.577 181.624 221.823 1.00 245.20 19 ASP C CA 1
ATOM 7529 C C . ASP C 3 19 ? 158.873 181.316 220.355 1.00 245.20 19 ASP C C 1
ATOM 7530 O O . ASP C 3 19 ? 157.988 181.306 219.495 1.00 245.20 19 ASP C O 1
ATOM 7532 N N . THR C 3 20 ? 160.149 181.057 220.074 1.00 228.84 20 THR C N 1
ATOM 7533 C CA . THR C 3 20 ? 160.623 180.771 218.727 1.00 228.84 20 THR C CA 1
ATOM 7534 C C . THR C 3 20 ? 161.474 179.513 218.774 1.00 228.84 20 THR C C 1
ATOM 7535 O O . THR C 3 20 ? 162.306 179.360 219.672 1.00 228.84 20 THR C O 1
ATOM 7537 N N . LEU C 3 21 ? 161.263 178.615 217.813 1.00 226.67 21 LEU C N 1
ATOM 7538 C CA . LEU C 3 21 ? 162.000 177.359 217.765 1.00 226.67 21 LEU C CA 1
ATOM 7539 C C . LEU C 3 21 ? 162.177 176.957 216.310 1.00 226.67 21 LEU C C 1
ATOM 7540 O O . LEU C 3 21 ? 161.204 176.920 215.552 1.00 226.67 21 LEU C O 1
ATOM 7542 N N . ARG C 3 22 ? 163.416 176.659 215.926 1.00 217.03 22 ARG C N 1
ATOM 7543 C CA . ARG C 3 22 ? 163.744 176.257 214.564 1.00 217.03 22 ARG C CA 1
ATOM 7544 C C . ARG C 3 22 ? 163.871 174.740 214.522 1.00 217.03 22 ARG C C 1
ATOM 7545 O O . ARG C 3 22 ? 164.772 174.168 215.143 1.00 217.03 22 ARG C O 1
ATOM 7547 N N . LEU C 3 23 ? 162.970 174.092 213.790 1.00 218.42 23 LEU C N 1
ATOM 7548 C CA . LEU C 3 23 ? 163.070 172.654 213.601 1.00 218.42 23 LEU C CA 1
ATOM 7549 C C . LEU C 3 23 ? 164.149 172.345 212.572 1.00 218.42 23 LEU C C 1
ATOM 7550 O O . LEU C 3 23 ? 164.477 173.178 211.723 1.00 218.42 23 LEU C O 1
ATOM 7552 N N . SER C 3 24 ? 164.709 171.140 212.654 1.00 216.99 24 SER C N 1
ATOM 7553 C CA . SER C 3 24 ? 165.819 170.757 211.786 1.00 216.99 24 SER C CA 1
ATOM 7554 C C . SER C 3 24 ? 165.760 169.253 211.565 1.00 216.99 24 SER C C 1
ATOM 7555 O O . SER C 3 24 ? 165.878 168.481 212.521 1.00 216.99 24 SER C O 1
ATOM 7557 N N . CYS C 3 25 ? 165.587 168.844 210.311 1.00 209.58 25 CYS C N 1
ATOM 7558 C CA . CYS C 3 25 ? 165.528 167.440 209.943 1.00 209.58 25 CYS C CA 1
ATOM 7559 C C . CYS C 3 25 ? 166.465 167.173 208.774 1.00 209.58 25 CYS C C 1
ATOM 7560 O O . CYS C 3 25 ? 166.715 168.052 207.944 1.00 209.58 25 CYS C O 1
ATOM 7562 N N . GLU C 3 26 ? 166.983 165.948 208.719 1.00 209.94 26 GLU C N 1
ATOM 7563 C CA . GLU C 3 26 ? 167.924 165.538 207.689 1.00 209.94 26 GLU C CA 1
ATOM 7564 C C . GLU C 3 26 ? 167.459 164.233 207.061 1.00 209.94 26 GLU C C 1
ATOM 7565 O O . GLU C 3 26 ? 166.841 163.392 207.719 1.00 209.94 26 GLU C O 1
ATOM 7567 N N . ALA C 3 27 ? 167.766 164.075 205.777 1.00 213.97 27 ALA C N 1
ATOM 7568 C CA . ALA C 3 27 ? 167.387 162.897 205.013 1.00 213.97 27 ALA C CA 1
ATOM 7569 C C . ALA C 3 27 ? 168.576 161.962 204.837 1.00 213.97 27 ALA C C 1
ATOM 7570 O O . ALA C 3 27 ? 169.724 162.397 204.721 1.00 213.97 27 ALA C O 1
ATOM 7572 N N . SER C 3 28 ? 168.282 160.662 204.813 1.00 213.42 28 SER C N 1
ATOM 7573 C CA . SER C 3 28 ? 169.302 159.633 204.622 1.00 213.42 28 SER C CA 1
ATOM 7574 C C . SER C 3 28 ? 169.692 159.606 203.147 1.00 213.42 28 SER C C 1
ATOM 7575 O O . SER C 3 28 ? 169.310 158.720 202.380 1.00 213.42 28 SER C O 1
ATOM 7577 N N . ARG C 3 29 ? 170.457 160.620 202.744 1.00 223.38 29 ARG C N 1
ATOM 7578 C CA . ARG C 3 29 ? 170.979 160.717 201.385 1.00 223.38 29 ARG C CA 1
ATOM 7579 C C . ARG C 3 29 ? 169.860 160.867 200.361 1.00 223.38 29 ARG C C 1
ATOM 7580 O O . ARG C 3 29 ? 170.112 160.828 199.153 1.00 223.38 29 ARG C O 1
ATOM 7582 N N . SER C 3 30 ? 168.628 161.045 200.826 1.00 199.61 30 SER C N 1
ATOM 7583 C CA . SER C 3 30 ? 167.503 161.126 199.910 1.00 199.61 30 SER C CA 1
ATOM 7584 C C . SER C 3 30 ? 167.243 162.573 199.515 1.00 199.61 30 SER C C 1
ATOM 7585 O O . SER C 3 30 ? 167.343 163.493 200.331 1.00 199.61 30 SER C O 1
ATOM 7587 N N . PHE C 3 31 ? 166.910 162.767 198.243 1.00 208.67 31 PHE C N 1
ATOM 7588 C CA . PHE C 3 31 ? 166.550 164.071 197.705 1.00 208.67 31 PHE C CA 1
ATOM 7589 C C . PHE C 3 31 ? 165.073 164.053 197.349 1.00 208.67 31 PHE C C 1
ATOM 7590 O O . PHE C 3 31 ? 164.630 163.208 196.565 1.00 208.67 31 PHE C O 1
ATOM 7592 N N . ASN C 3 32 ? 164.314 164.977 197.931 1.00 191.11 32 ASN C N 1
ATOM 7593 C CA . ASN C 3 32 ? 162.865 164.949 197.820 1.00 191.11 32 ASN C CA 1
ATOM 7594 C C . ASN C 3 32 ? 162.322 166.361 197.959 1.00 191.11 32 ASN C C 1
ATOM 7595 O O . ASN C 3 32 ? 163.032 167.289 198.353 1.00 191.11 32 ASN C O 1
ATOM 7597 N N . ARG C 3 33 ? 161.049 166.516 197.611 1.00 191.64 33 ARG C N 1
ATOM 7598 C CA . ARG C 3 33 ? 160.273 167.641 198.104 1.00 191.64 33 ARG C CA 1
ATOM 7599 C C . ARG C 3 33 ? 159.911 167.361 199.553 1.00 191.64 33 ARG C C 1
ATOM 7600 O O . ARG C 3 33 ? 159.362 166.300 199.867 1.00 191.64 33 ARG C O 1
ATOM 7602 N N . MET C 3 34 ? 160.204 168.309 200.433 1.00 205.04 34 MET C N 1
ATOM 7603 C CA . MET C 3 34 ? 160.028 168.102 201.859 1.00 205.04 34 MET C CA 1
ATOM 7604 C C . MET C 3 34 ? 158.872 168.936 202.387 1.00 205.04 34 MET C C 1
ATOM 7605 O O . MET C 3 34 ? 158.412 169.888 201.750 1.00 205.04 34 MET C O 1
ATOM 7607 N N . GLY C 3 35 ? 158.403 168.546 203.567 1.00 202.79 35 GLY C N 1
ATOM 7608 C CA . GLY C 3 35 ? 157.355 169.273 204.254 1.00 202.79 35 GLY C CA 1
ATOM 7609 C C . GLY C 3 35 ? 157.239 168.770 205.675 1.00 202.79 35 GLY C C 1
ATOM 7610 O O . GLY C 3 35 ? 157.691 167.669 206.007 1.00 202.79 35 GLY C O 1
ATOM 7611 N N . TRP C 3 36 ? 156.623 169.594 206.516 1.00 210.85 36 TRP C N 1
ATOM 7612 C CA . TRP C 3 36 ? 156.432 169.277 207.922 1.00 210.85 36 TRP C CA 1
ATOM 7613 C C . TRP C 3 36 ? 154.969 168.945 208.177 1.00 210.85 36 TRP C C 1
ATOM 7614 O O . TRP C 3 36 ? 154.070 169.573 207.610 1.00 210.85 36 TRP C O 1
ATOM 7616 N N . TYR C 3 37 ? 154.742 167.941 209.016 1.00 211.39 37 TYR C N 1
ATOM 7617 C CA . TYR C 3 37 ? 153.409 167.561 209.448 1.00 211.39 37 TYR C CA 1
ATOM 7618 C C . TYR C 3 37 ? 153.372 167.559 210.968 1.00 211.39 37 TYR C C 1
ATOM 7619 O O . TYR C 3 37 ? 154.405 167.663 211.633 1.00 211.39 37 TYR C O 1
ATOM 7621 N N . ARG C 3 38 ? 152.166 167.440 211.515 1.00 218.62 38 ARG C N 1
ATOM 7622 C CA . ARG C 3 38 ? 151.989 167.394 212.956 1.00 218.62 38 ARG C CA 1
ATOM 7623 C C . ARG C 3 38 ? 150.802 166.506 213.293 1.00 218.62 38 ARG C C 1
ATOM 7624 O O . ARG C 3 38 ? 149.972 166.181 212.440 1.00 218.62 38 ARG C O 1
ATOM 7626 N N . GLN C 3 39 ? 150.744 166.101 214.558 1.00 215.66 39 GLN C N 1
ATOM 7627 C CA . GLN C 3 39 ? 149.629 165.341 215.105 1.00 215.66 39 GLN C CA 1
ATOM 7628 C C . GLN C 3 39 ? 149.321 165.856 216.501 1.00 215.66 39 GLN C C 1
ATOM 7629 O O . GLN C 3 39 ? 150.138 165.705 217.414 1.00 215.66 39 GLN C O 1
ATOM 7631 N N . ALA C 3 40 ? 148.153 166.465 216.664 1.00 227.15 40 ALA C N 1
ATOM 7632 C CA . ALA C 3 40 ? 147.698 166.806 217.997 1.00 227.15 40 ALA C CA 1
ATOM 7633 C C . ALA C 3 40 ? 147.283 165.531 218.733 1.00 227.15 40 ALA C C 1
ATOM 7634 O O . ALA C 3 40 ? 146.806 164.578 218.112 1.00 227.15 40 ALA C O 1
ATOM 7636 N N . PRO C 3 41 ? 147.472 165.479 220.051 1.00 231.82 41 PRO C N 1
ATOM 7637 C CA . PRO C 3 41 ? 147.103 164.269 220.794 1.00 231.82 41 PRO C CA 1
ATOM 7638 C C . PRO C 3 41 ? 145.673 163.844 220.496 1.00 231.82 41 PRO C C 1
ATOM 7639 O O . PRO C 3 41 ? 144.722 164.599 220.711 1.00 231.82 41 PRO C O 1
ATOM 7641 N N . GLY C 3 42 ? 145.527 162.621 219.993 1.00 228.31 42 GLY C N 1
ATOM 7642 C CA . GLY C 3 42 ? 144.234 162.099 219.614 1.00 228.31 42 GLY C CA 1
ATOM 7643 C C . GLY C 3 42 ? 143.754 162.515 218.241 1.00 228.31 42 GLY C C 1
ATOM 7644 O O . GLY C 3 42 ? 142.645 162.129 217.851 1.00 228.31 42 GLY C O 1
ATOM 7645 N N . LYS C 3 43 ? 144.545 163.281 217.497 1.00 224.00 43 LYS C N 1
ATOM 7646 C CA . LYS C 3 43 ? 144.162 163.752 216.176 1.00 224.00 43 LYS C CA 1
ATOM 7647 C C . LYS C 3 43 ? 144.942 163.006 215.102 1.00 224.00 43 LYS C C 1
ATOM 7648 O O . LYS C 3 43 ? 145.920 162.311 215.385 1.00 224.00 43 LYS C O 1
ATOM 7650 N N . GLN C 3 44 ? 144.487 163.152 213.862 1.00 218.01 44 GLN C N 1
ATOM 7651 C CA . GLN C 3 44 ? 145.144 162.501 212.740 1.00 218.01 44 GLN C CA 1
ATOM 7652 C C . GLN C 3 44 ? 146.376 163.292 212.310 1.00 218.01 44 GLN C C 1
ATOM 7653 O O . GLN C 3 44 ? 146.527 164.477 212.618 1.00 218.01 44 GLN C O 1
ATOM 7655 N N . ARG C 3 45 ? 147.266 162.617 211.588 1.00 215.84 45 ARG C N 1
ATOM 7656 C CA . ARG C 3 45 ? 148.379 163.312 210.957 1.00 215.84 45 ARG C CA 1
ATOM 7657 C C . ARG C 3 45 ? 147.835 164.310 209.944 1.00 215.84 45 ARG C C 1
ATOM 7658 O O . ARG C 3 45 ? 146.961 163.977 209.138 1.00 215.84 45 ARG C O 1
ATOM 7660 N N . ASP C 3 46 ? 148.349 165.537 209.985 1.00 222.69 46 ASP C N 1
ATOM 7661 C CA . ASP C 3 46 ? 147.817 166.594 209.139 1.00 222.69 46 ASP C CA 1
ATOM 7662 C C . ASP C 3 46 ? 148.953 167.468 208.633 1.00 222.69 46 ASP C C 1
ATOM 7663 O O . ASP C 3 46 ? 150.026 167.548 209.237 1.00 222.69 46 ASP C O 1
ATOM 7665 N N . MET C 3 47 ? 148.694 168.128 207.508 1.00 218.52 47 MET C N 1
ATOM 7666 C CA . MET C 3 47 ? 149.703 168.960 206.872 1.00 218.52 47 MET C CA 1
ATOM 7667 C C . MET C 3 47 ? 149.959 170.219 207.689 1.00 218.52 47 MET C C 1
ATOM 7668 O O . MET C 3 47 ? 149.069 170.729 208.375 1.00 218.52 47 MET C O 1
ATOM 7670 N N . VAL C 3 48 ? 151.191 170.715 207.613 1.00 212.64 48 VAL C N 1
ATOM 7671 C CA . VAL C 3 48 ? 151.570 171.957 208.276 1.00 212.64 48 VAL C CA 1
ATOM 7672 C C . VAL C 3 48 ? 152.144 172.906 207.235 1.00 212.64 48 VAL C C 1
ATOM 7673 O O . VAL C 3 48 ? 151.704 174.055 207.115 1.00 212.64 48 VAL C O 1
ATOM 7675 N N . ALA C 3 49 ? 153.125 172.432 206.471 1.00 207.93 49 ALA C N 1
ATOM 7676 C CA . ALA C 3 49 ? 153.712 173.231 205.407 1.00 207.93 49 ALA C CA 1
ATOM 7677 C C . ALA C 3 49 ? 154.452 172.312 204.447 1.00 207.93 49 ALA C C 1
ATOM 7678 O O . ALA C 3 49 ? 154.729 171.150 204.755 1.00 207.93 49 ALA C O 1
ATOM 7680 N N . HIS C 3 50 ? 154.764 172.850 203.270 1.00 203.06 50 HIS C N 1
ATOM 7681 C CA . HIS C 3 50 ? 155.529 172.135 202.260 1.00 203.06 50 HIS C CA 1
ATOM 7682 C C . HIS C 3 50 ? 156.525 173.082 201.612 1.00 203.06 50 HIS C C 1
ATOM 7683 O O . HIS C 3 50 ? 156.201 174.239 201.326 1.00 203.06 50 HIS C O 1
ATOM 7685 N N . ILE C 3 51 ? 157.736 172.583 201.381 1.00 205.93 51 ILE C N 1
ATOM 7686 C CA . ILE C 3 51 ? 158.789 173.322 200.694 1.00 205.93 51 ILE C CA 1
ATOM 7687 C C . ILE C 3 51 ? 159.139 172.553 199.431 1.00 205.93 51 ILE C C 1
ATOM 7688 O O . ILE C 3 51 ? 159.507 171.374 199.496 1.00 205.93 51 ILE C O 1
ATOM 7690 N N . PHE C 3 52 ? 159.024 173.216 198.285 1.00 204.25 52 PHE C N 1
ATOM 7691 C CA . PHE C 3 52 ? 159.367 172.573 197.029 1.00 204.25 52 PHE C CA 1
ATOM 7692 C C . PHE C 3 52 ? 160.877 172.390 196.932 1.00 204.25 52 PHE C C 1
ATOM 7693 O O . PHE C 3 52 ? 161.660 173.072 197.598 1.00 204.25 52 PHE C O 1
ATOM 7695 N N . SER C 3 53 ? 161.284 171.444 196.086 1.00 205.28 53 SER C N 1
ATOM 7696 C CA . SER C 3 53 ? 162.708 171.236 195.863 1.00 205.28 53 SER C CA 1
ATOM 7697 C C . SER C 3 53 ? 163.374 172.500 195.339 1.00 205.28 53 SER C C 1
ATOM 7698 O O . SER C 3 53 ? 164.511 172.805 195.716 1.00 205.28 53 SER C O 1
ATOM 7700 N N . ASP C 3 54 ? 162.684 173.253 194.480 1.00 208.94 54 ASP C N 1
ATOM 7701 C CA . ASP C 3 54 ? 163.234 174.493 193.951 1.00 208.94 54 ASP C CA 1
ATOM 7702 C C . ASP C 3 54 ? 163.490 175.535 195.030 1.00 208.94 54 ASP C C 1
ATOM 7703 O O . ASP C 3 54 ? 164.538 176.187 195.000 1.00 208.94 54 ASP C O 1
ATOM 7705 N N . GLY C 3 55 ? 162.569 175.703 195.978 1.00 211.53 55 GLY C N 1
ATOM 7706 C CA . GLY C 3 55 ? 162.725 176.672 197.039 1.00 211.53 55 GLY C CA 1
ATOM 7707 C C . GLY C 3 55 ? 161.455 177.380 197.462 1.00 211.53 55 GLY C C 1
ATOM 7708 O O . GLY C 3 55 ? 161.420 177.943 198.563 1.00 211.53 55 GLY C O 1
ATOM 7709 N N . ARG C 3 56 ? 160.416 177.377 196.632 1.00 205.47 56 ARG C N 1
ATOM 7710 C CA . ARG C 3 56 ? 159.160 178.007 197.002 1.00 205.47 56 ARG C CA 1
ATOM 7711 C C . ARG C 3 56 ? 158.324 177.039 197.837 1.00 205.47 56 ARG C C 1
ATOM 7712 O O . ARG C 3 56 ? 158.532 175.823 197.821 1.00 205.47 56 ARG C O 1
ATOM 7714 N N . THR C 3 57 ? 157.360 177.583 198.577 1.00 201.40 57 THR C N 1
ATOM 7715 C CA . THR C 3 57 ? 156.675 176.813 199.603 1.00 201.40 57 THR C CA 1
ATOM 7716 C C . THR C 3 57 ? 155.198 177.167 199.653 1.00 201.40 57 THR C C 1
ATOM 7717 O O . THR C 3 57 ? 154.686 177.933 198.834 1.00 201.40 57 THR C O 1
ATOM 7719 N N . ARG C 3 58 ? 154.525 176.584 200.642 1.00 202.36 58 ARG C N 1
ATOM 7720 C CA . ARG C 3 58 ? 153.126 176.849 200.935 1.00 202.36 58 ARG C CA 1
ATOM 7721 C C . ARG C 3 58 ? 152.845 176.401 202.361 1.00 202.36 58 ARG C C 1
ATOM 7722 O O . ARG C 3 58 ? 153.280 175.327 202.784 1.00 202.36 58 ARG C O 1
ATOM 7724 N N . TYR C 3 59 ? 152.111 177.230 203.100 1.00 207.60 59 TYR C N 1
ATOM 7725 C CA . TYR C 3 59 ? 151.858 176.995 204.514 1.00 207.60 59 TYR C CA 1
ATOM 7726 C C . TYR C 3 59 ? 150.370 176.797 204.757 1.00 207.60 59 TYR C C 1
ATOM 7727 O O . TYR C 3 59 ? 149.532 177.159 203.926 1.00 207.60 59 TYR C O 1
ATOM 7729 N N . ALA C 3 60 ? 150.053 176.212 205.909 1.00 210.19 60 ALA C N 1
ATOM 7730 C CA . ALA C 3 60 ? 148.664 176.071 206.322 1.00 210.19 60 ALA C CA 1
ATOM 7731 C C . ALA C 3 60 ? 148.162 177.374 206.929 1.00 210.19 60 ALA C C 1
ATOM 7732 O O . ALA C 3 60 ? 148.914 178.105 207.580 1.00 210.19 60 ALA C O 1
ATOM 7734 N N . ASP C 3 61 ? 146.875 177.657 206.718 1.00 214.59 61 ASP C N 1
ATOM 7735 C CA . ASP C 3 61 ? 146.308 178.924 207.170 1.00 214.59 61 ASP C CA 1
ATOM 7736 C C . ASP C 3 61 ? 146.601 179.174 208.643 1.00 214.59 61 ASP C C 1
ATOM 7737 O O . ASP C 3 61 ? 146.939 180.296 209.036 1.00 214.59 61 ASP C O 1
ATOM 7739 N N . SER C 3 62 ? 146.480 178.137 209.474 1.00 222.37 62 SER C N 1
ATOM 7740 C CA . SER C 3 62 ? 146.714 178.299 210.903 1.00 222.37 62 SER C CA 1
ATOM 7741 C C . SER C 3 62 ? 148.091 178.873 211.197 1.00 222.37 62 SER C C 1
ATOM 7742 O O . SER C 3 62 ? 148.241 179.626 212.165 1.00 222.37 62 SER C O 1
ATOM 7744 N N . VAL C 3 63 ? 149.092 178.542 210.384 1.00 224.66 63 VAL C N 1
ATOM 7745 C CA . VAL C 3 63 ? 150.455 179.017 210.575 1.00 224.66 63 VAL C CA 1
ATOM 7746 C C . VAL C 3 63 ? 150.866 180.041 209.532 1.00 224.66 63 VAL C C 1
ATOM 7747 O O . VAL C 3 63 ? 152.014 180.498 209.551 1.00 224.66 63 VAL C O 1
ATOM 7749 N N . GLN C 3 64 ? 149.974 180.410 208.618 1.00 213.96 64 GLN C N 1
ATOM 7750 C CA . GLN C 3 64 ? 150.329 181.376 207.590 1.00 213.96 64 GLN C CA 1
ATOM 7751 C C . GLN C 3 64 ? 150.722 182.704 208.224 1.00 213.96 64 GLN C C 1
ATOM 7752 O O . GLN C 3 64 ? 150.024 183.228 209.096 1.00 213.96 64 GLN C O 1
ATOM 7754 N N . GLY C 3 65 ? 151.854 183.244 207.781 1.00 221.03 65 GLY C N 1
ATOM 7755 C CA . GLY C 3 65 ? 152.322 184.521 208.273 1.00 221.03 65 GLY C CA 1
ATOM 7756 C C . GLY C 3 65 ? 153.201 184.455 209.499 1.00 221.03 65 GLY C C 1
ATOM 7757 O O . GLY C 3 65 ? 153.823 185.463 209.847 1.00 221.03 65 GLY C O 1
ATOM 7758 N N . ARG C 3 66 ? 153.275 183.305 210.169 1.00 228.69 66 ARG C N 1
ATOM 7759 C CA . ARG C 3 66 ? 154.094 183.182 211.368 1.00 228.69 66 ARG C CA 1
ATOM 7760 C C . ARG C 3 66 ? 155.223 182.177 211.171 1.00 228.69 66 ARG C C 1
ATOM 7761 O O . ARG C 3 66 ? 156.397 182.517 211.350 1.00 228.69 66 ARG C O 1
ATOM 7763 N N . PHE C 3 67 ? 154.890 180.948 210.789 1.00 223.69 67 PHE C N 1
ATOM 7764 C CA . PHE C 3 67 ? 155.910 179.919 210.640 1.00 223.69 67 PHE C CA 1
ATOM 7765 C C . PHE C 3 67 ? 156.583 180.023 209.279 1.00 223.69 67 PHE C C 1
ATOM 7766 O O . PHE C 3 67 ? 155.940 180.320 208.268 1.00 223.69 67 PHE C O 1
ATOM 7768 N N . THR C 3 68 ? 157.889 179.770 209.260 1.00 219.99 68 THR C N 1
ATOM 7769 C CA . THR C 3 68 ? 158.693 179.856 208.050 1.00 219.99 68 THR C CA 1
ATOM 7770 C C . THR C 3 68 ? 159.450 178.552 207.864 1.00 219.99 68 THR C C 1
ATOM 7771 O O . THR C 3 68 ? 159.952 177.976 208.834 1.00 219.99 68 THR C O 1
ATOM 7773 N N . ILE C 3 69 ? 159.533 178.096 206.621 1.00 211.97 69 ILE C N 1
ATOM 7774 C CA . ILE C 3 69 ? 160.218 176.858 206.276 1.00 211.97 69 ILE C CA 1
ATOM 7775 C C . ILE C 3 69 ? 161.439 177.192 205.437 1.00 211.97 69 ILE C C 1
ATOM 7776 O O . ILE C 3 69 ? 161.486 178.216 204.746 1.00 211.97 69 ILE C O 1
ATOM 7778 N N . SER C 3 70 ? 162.440 176.319 205.494 1.00 204.19 70 SER C N 1
ATOM 7779 C CA . SER C 3 70 ? 163.654 176.508 204.714 1.00 204.19 70 SER C CA 1
ATOM 7780 C C . SER C 3 70 ? 164.321 175.155 204.514 1.00 204.19 70 SER C C 1
ATOM 7781 O O . SER C 3 70 ? 164.036 174.186 205.221 1.00 204.19 70 SER C O 1
ATOM 7783 N N . ARG C 3 71 ? 165.220 175.109 203.535 1.00 203.98 71 ARG C N 1
ATOM 7784 C CA . ARG C 3 71 ? 165.927 173.885 203.194 1.00 203.98 71 ARG C CA 1
ATOM 7785 C C . ARG C 3 71 ? 167.269 174.249 202.580 1.00 203.98 71 ARG C C 1
ATOM 7786 O O . ARG C 3 71 ? 167.481 175.375 202.123 1.00 203.98 71 ARG C O 1
ATOM 7788 N N . ASP C 3 72 ? 168.178 173.277 202.578 1.00 199.37 72 ASP C N 1
ATOM 7789 C CA . ASP C 3 72 ? 169.479 173.411 201.929 1.00 199.37 72 ASP C CA 1
ATOM 7790 C C . ASP C 3 72 ? 169.650 172.234 200.981 1.00 199.37 72 ASP C C 1
ATOM 7791 O O . ASP C 3 72 ? 169.907 171.109 201.420 1.00 199.37 72 ASP C O 1
ATOM 7793 N N . ASN C 3 73 ? 169.511 172.496 199.682 1.00 201.89 73 ASN C N 1
ATOM 7794 C CA . ASN C 3 73 ? 169.628 171.438 198.690 1.00 201.89 73 ASN C CA 1
ATOM 7795 C C . ASN C 3 73 ? 171.005 170.792 198.682 1.00 201.89 73 ASN C C 1
ATOM 7796 O O . ASN C 3 73 ? 171.128 169.648 198.233 1.00 201.89 73 ASN C O 1
ATOM 7798 N N . ALA C 3 74 ? 172.036 171.487 199.170 1.00 199.61 74 ALA C N 1
ATOM 7799 C CA . ALA C 3 74 ? 173.373 170.909 199.193 1.00 199.61 74 ALA C CA 1
ATOM 7800 C C . ALA C 3 74 ? 173.407 169.580 199.932 1.00 199.61 74 ALA C C 1
ATOM 7801 O O . ALA C 3 74 ? 174.204 168.705 199.577 1.00 199.61 74 ALA C O 1
ATOM 7803 N N . LYS C 3 75 ? 172.565 169.412 200.945 1.00 198.88 75 LYS C N 1
ATOM 7804 C CA . LYS C 3 75 ? 172.473 168.137 201.643 1.00 198.88 75 LYS C CA 1
ATOM 7805 C C . LYS C 3 75 ? 171.039 167.674 201.837 1.00 198.88 75 LYS C C 1
ATOM 7806 O O . LYS C 3 75 ? 170.826 166.681 202.539 1.00 198.88 75 LYS C O 1
ATOM 7808 N N . ASN C 3 76 ? 170.052 168.348 201.251 1.00 205.95 76 ASN C N 1
ATOM 7809 C CA . ASN C 3 76 ? 168.650 167.964 201.384 1.00 205.95 76 ASN C CA 1
ATOM 7810 C C . ASN C 3 76 ? 168.179 168.049 202.832 1.00 205.95 76 ASN C C 1
ATOM 7811 O O . ASN C 3 76 ? 167.287 167.307 203.249 1.00 205.95 76 ASN C O 1
ATOM 7813 N N . THR C 3 77 ? 168.775 168.947 203.611 1.00 205.04 77 THR C N 1
ATOM 7814 C CA . THR C 3 77 ? 168.292 169.198 204.958 1.00 205.04 77 THR C CA 1
ATOM 7815 C C . THR C 3 77 ? 167.195 170.257 204.933 1.00 205.04 77 THR C C 1
ATOM 7816 O O . THR C 3 77 ? 167.161 171.136 204.068 1.00 205.04 77 THR C O 1
ATOM 7818 N N . VAL C 3 78 ? 166.292 170.166 205.906 1.00 207.42 78 VAL C N 1
ATOM 7819 C CA . VAL C 3 78 ? 165.123 171.032 205.968 1.00 207.42 78 VAL C CA 1
ATOM 7820 C C . VAL C 3 78 ? 165.036 171.655 207.353 1.00 207.42 78 VAL C C 1
ATOM 7821 O O . VAL C 3 78 ? 165.478 171.073 208.348 1.00 207.42 78 VAL C O 1
ATOM 7823 N N . TYR C 3 79 ? 164.451 172.850 207.409 1.00 212.71 79 TYR C N 1
ATOM 7824 C CA . TYR C 3 79 ? 164.248 173.554 208.663 1.00 212.71 79 TYR C CA 1
ATOM 7825 C C . TYR C 3 79 ? 162.868 174.191 208.658 1.00 212.71 79 TYR C C 1
ATOM 7826 O O . TYR C 3 79 ? 162.261 174.404 207.606 1.00 212.71 79 TYR C O 1
ATOM 7828 N N . LEU C 3 80 ? 162.381 174.497 209.857 1.00 217.27 80 LEU C N 1
ATOM 7829 C CA . LEU C 3 80 ? 161.104 175.179 210.021 1.00 217.27 80 LEU C CA 1
ATOM 7830 C C . LEU C 3 80 ? 161.174 175.999 211.298 1.00 217.27 80 LEU C C 1
ATOM 7831 O O . LEU C 3 80 ? 161.430 175.450 212.374 1.00 217.27 80 LEU C O 1
ATOM 7833 N N . GLN C 3 81 ? 160.951 177.304 211.178 1.00 219.49 81 GLN C N 1
ATOM 7834 C CA . GLN C 3 81 ? 161.127 178.220 212.301 1.00 219.49 81 GLN C CA 1
ATOM 7835 C C . GLN C 3 81 ? 159.788 178.438 212.990 1.00 219.49 81 GLN C C 1
ATOM 7836 O O . GLN C 3 81 ? 158.933 179.181 212.501 1.00 219.49 81 GLN C O 1
ATOM 7838 N N . MET C 3 82 ? 159.604 177.786 214.133 1.00 229.18 82 MET C N 1
ATOM 7839 C CA . MET C 3 82 ? 158.491 178.124 215.006 1.00 229.18 82 MET C CA 1
ATOM 7840 C C . MET C 3 82 ? 158.707 179.515 215.586 1.00 229.18 82 MET C C 1
ATOM 7841 O O . MET C 3 82 ? 159.838 179.923 215.856 1.00 229.18 82 MET C O 1
ATOM 7843 N N . ASN C 3 83 ? 157.613 180.247 215.773 1.00 227.94 83 ASN C N 1
ATOM 7844 C CA . ASN C 3 83 ? 157.691 181.601 216.301 1.00 227.94 83 ASN C CA 1
ATOM 7845 C C . ASN C 3 83 ? 156.291 182.058 216.676 1.00 227.94 83 ASN C C 1
ATOM 7846 O O . ASN C 3 83 ? 155.299 181.636 216.076 1.00 227.94 83 ASN C O 1
ATOM 7848 N N . ASN C 3 84 ? 156.226 182.934 217.676 1.00 236.03 84 ASN C N 1
ATOM 7849 C CA . ASN C 3 84 ? 154.956 183.472 218.152 1.00 236.03 84 ASN C CA 1
ATOM 7850 C C . ASN C 3 84 ? 153.991 182.339 218.491 1.00 236.03 84 ASN C C 1
ATOM 7851 O O . ASN C 3 84 ? 152.890 182.236 217.946 1.00 236.03 84 ASN C O 1
ATOM 7853 N N . LEU C 3 85 ? 154.422 181.477 219.406 1.00 243.03 85 LEU C N 1
ATOM 7854 C CA . LEU C 3 85 ? 153.674 180.268 219.705 1.00 243.03 85 LEU C CA 1
ATOM 7855 C C . LEU C 3 85 ? 152.402 180.584 220.486 1.00 243.03 85 LEU C C 1
ATOM 7856 O O . LEU C 3 85 ? 152.309 181.577 221.213 1.00 243.03 85 LEU C O 1
ATOM 7858 N N . LYS C 3 86 ? 151.411 179.714 220.316 1.00 236.21 86 LYS C N 1
ATOM 7859 C CA . LYS C 3 86 ? 150.166 179.761 221.067 1.00 236.21 86 LYS C CA 1
ATOM 7860 C C . LYS C 3 86 ? 149.832 178.346 221.507 1.00 236.21 86 LYS C C 1
ATOM 7861 O O . LYS C 3 86 ? 150.327 177.383 220.910 1.00 236.21 86 LYS C O 1
ATOM 7863 N N . PRO C 3 87 ? 149.002 178.184 222.542 1.00 242.37 87 PRO C N 1
ATOM 7864 C CA . PRO C 3 87 ? 148.821 176.840 223.121 1.00 242.37 87 PRO C CA 1
ATOM 7865 C C . PRO C 3 87 ? 148.385 175.788 222.117 1.00 242.37 87 PRO C C 1
ATOM 7866 O O . PRO C 3 87 ? 148.862 174.648 222.183 1.00 242.37 87 PRO C O 1
ATOM 7868 N N . GLU C 3 88 ? 147.497 176.131 221.184 1.00 237.94 88 GLU C N 1
ATOM 7869 C CA . GLU C 3 88 ? 147.008 175.136 220.237 1.00 237.94 88 GLU C CA 1
ATOM 7870 C C . GLU C 3 88 ? 148.099 174.629 219.305 1.00 237.94 88 GLU C C 1
ATOM 7871 O O . GLU C 3 88 ? 147.914 173.579 218.680 1.00 237.94 88 GLU C O 1
ATOM 7873 N N . ASP C 3 89 ? 149.225 175.338 219.195 1.00 236.91 89 ASP C N 1
ATOM 7874 C CA . ASP C 3 89 ? 150.337 174.832 218.401 1.00 236.91 89 ASP C CA 1
ATOM 7875 C C . ASP C 3 89 ? 150.932 173.564 218.997 1.00 236.91 89 ASP C C 1
ATOM 7876 O O . ASP C 3 89 ? 151.593 172.808 218.278 1.00 236.91 89 ASP C O 1
ATOM 7878 N N . THR C 3 90 ? 150.716 173.320 220.287 1.00 235.35 90 THR C N 1
ATOM 7879 C CA . THR C 3 90 ? 151.272 172.142 220.938 1.00 235.35 90 THR C CA 1
ATOM 7880 C C . THR C 3 90 ? 150.857 170.877 220.199 1.00 235.35 90 THR C C 1
ATOM 7881 O O . THR C 3 90 ? 149.664 170.593 220.055 1.00 235.35 90 THR C O 1
ATOM 7883 N N . ALA C 3 91 ? 151.846 170.119 219.735 1.00 225.58 91 ALA C N 1
ATOM 7884 C CA . ALA C 3 91 ? 151.608 168.872 219.020 1.00 225.58 91 ALA C CA 1
ATOM 7885 C C . ALA C 3 91 ? 152.959 168.243 218.711 1.00 225.58 91 ALA C C 1
ATOM 7886 O O . ALA C 3 91 ? 154.011 168.852 218.920 1.00 225.58 91 ALA C O 1
ATOM 7888 N N . VAL C 3 92 ? 152.916 167.013 218.213 1.00 217.89 92 VAL C N 1
ATOM 7889 C CA . VAL C 3 92 ? 154.114 166.322 217.754 1.00 217.89 92 VAL C CA 1
ATOM 7890 C C . VAL C 3 92 ? 154.246 166.539 216.256 1.00 217.89 92 VAL C C 1
ATOM 7891 O O . VAL C 3 92 ? 153.284 166.353 215.503 1.00 217.89 92 VAL C O 1
ATOM 7893 N N . TYR C 3 93 ? 155.436 166.941 215.826 1.00 225.32 93 TYR C N 1
ATOM 7894 C CA . TYR C 3 93 ? 155.682 167.346 214.452 1.00 225.32 93 TYR C CA 1
ATOM 7895 C C . TYR C 3 93 ? 156.687 166.408 213.804 1.00 225.32 93 TYR C C 1
ATOM 7896 O O . TYR C 3 93 ? 157.547 165.830 214.475 1.00 225.32 93 TYR C O 1
ATOM 7898 N N . TYR C 3 94 ? 156.563 166.259 212.488 1.00 217.10 94 TYR C N 1
ATOM 7899 C CA . TYR C 3 94 ? 157.387 165.336 211.726 1.00 217.10 94 TYR C CA 1
ATOM 7900 C C . TYR C 3 94 ? 157.873 166.015 210.457 1.00 217.10 94 TYR C C 1
ATOM 7901 O O . TYR C 3 94 ? 157.202 166.899 209.919 1.00 217.10 94 TYR C O 1
ATOM 7903 N N . CYS C 3 95 ? 159.045 165.597 209.989 1.00 217.30 95 CYS C N 1
ATOM 7904 C CA . CYS C 3 95 ? 159.543 166.015 208.690 1.00 217.30 95 CYS C CA 1
ATOM 7905 C C . CYS C 3 95 ? 159.202 164.959 207.647 1.00 217.30 95 CYS C C 1
ATOM 7906 O O . CYS C 3 95 ? 159.376 163.758 207.872 1.00 217.30 95 CYS C O 1
ATOM 7908 N N . ASN C 3 96 ? 158.701 165.414 206.502 1.00 201.33 96 ASN C N 1
ATOM 7909 C CA . ASN C 3 96 ? 158.236 164.503 205.467 1.00 201.33 96 ASN C CA 1
ATOM 7910 C C . ASN C 3 96 ? 158.905 164.826 204.143 1.00 201.33 96 ASN C C 1
ATOM 7911 O O . ASN C 3 96 ? 158.993 165.991 203.748 1.00 201.33 96 ASN C O 1
ATOM 7913 N N . GLY C 3 97 ? 159.371 163.780 203.468 1.00 191.80 97 GLY C N 1
ATOM 7914 C CA . GLY C 3 97 ? 159.865 163.872 202.110 1.00 191.80 97 GLY C CA 1
ATOM 7915 C C . GLY C 3 97 ? 159.785 162.504 201.471 1.00 191.80 97 GLY C C 1
ATOM 7916 O O . GLY C 3 97 ? 160.340 161.541 202.007 1.00 191.80 97 GLY C O 1
ATOM 7917 N N . PHE C 3 98 ? 159.119 162.396 200.324 1.00 179.10 98 PHE C N 1
ATOM 7918 C CA . PHE C 3 98 ? 158.706 161.101 199.810 1.00 179.10 98 PHE C CA 1
ATOM 7919 C C . PHE C 3 98 ? 158.663 161.134 198.292 1.00 179.10 98 PHE C C 1
ATOM 7920 O O . PHE C 3 98 ? 158.750 162.193 197.662 1.00 179.10 98 PHE C O 1
ATOM 7922 N N . PHE C 3 99 ? 158.511 159.947 197.711 1.00 170.42 99 PHE C N 1
ATOM 7923 C CA . PHE C 3 99 ? 158.224 159.802 196.293 1.00 170.42 99 PHE C CA 1
ATOM 7924 C C . PHE C 3 99 ? 156.820 159.257 196.086 1.00 170.42 99 PHE C C 1
ATOM 7925 O O . PHE C 3 99 ? 156.000 159.884 195.409 1.00 170.42 99 PHE C O 1
ATOM 7927 N N . ILE C 3 100 ? 156.529 158.098 196.668 1.00 168.35 100 ILE C N 1
ATOM 7928 C CA . ILE C 3 100 ? 155.188 157.535 196.592 1.00 168.35 100 ILE C CA 1
ATOM 7929 C C . ILE C 3 100 ? 154.665 157.312 197.998 1.00 168.35 100 ILE C C 1
ATOM 7930 O O . ILE C 3 100 ? 153.686 157.941 198.415 1.00 168.35 100 ILE C O 1
ATOM 7932 N N . GLN C 3 101 ? 155.314 156.425 198.744 1.00 182.64 101 GLN C N 1
ATOM 7933 C CA . GLN C 3 101 ? 154.888 156.179 200.111 1.00 182.64 101 GLN C CA 1
ATOM 7934 C C . GLN C 3 101 ? 155.514 157.234 201.010 1.00 182.64 101 GLN C C 1
ATOM 7935 O O . GLN C 3 101 ? 156.721 157.485 200.939 1.00 182.64 101 GLN C O 1
ATOM 7937 N N . ASP C 3 102 ? 154.696 157.855 201.855 1.00 188.77 102 ASP C N 1
ATOM 7938 C CA . ASP C 3 102 ? 155.148 159.023 202.596 1.00 188.77 102 ASP C CA 1
ATOM 7939 C C . ASP C 3 102 ? 156.203 158.653 203.629 1.00 188.77 102 ASP C C 1
ATOM 7940 O O . ASP C 3 102 ? 155.876 158.181 204.722 1.00 188.77 102 ASP C O 1
ATOM 7942 N N . PHE C 3 103 ? 157.471 158.872 203.293 1.00 188.95 103 PHE C N 1
ATOM 7943 C CA . PHE C 3 103 ? 158.530 158.757 204.282 1.00 188.95 103 PHE C CA 1
ATOM 7944 C C . PHE C 3 103 ? 158.455 159.916 205.263 1.00 188.95 103 PHE C C 1
ATOM 7945 O O . PHE C 3 103 ? 158.487 161.085 204.868 1.00 188.95 103 PHE C O 1
ATOM 7947 N N . TRP C 3 104 ? 158.352 159.586 206.546 1.00 198.88 104 TRP C N 1
ATOM 7948 C CA . TRP C 3 104 ? 158.406 160.586 207.599 1.00 198.88 104 TRP C CA 1
ATOM 7949 C C . TRP C 3 104 ? 159.304 160.078 208.713 1.00 198.88 104 TRP C C 1
ATOM 7950 O O . TRP C 3 104 ? 159.454 158.871 208.917 1.00 198.88 104 TRP C O 1
ATOM 7952 N N . GLY C 3 105 ? 159.902 161.020 209.436 1.00 212.34 105 GLY C N 1
ATOM 7953 C CA . GLY C 3 105 ? 160.751 160.673 210.550 1.00 212.34 105 GLY C CA 1
ATOM 7954 C C . GLY C 3 105 ? 159.967 160.446 211.827 1.00 212.34 105 GLY C C 1
ATOM 7955 O O . GLY C 3 105 ? 158.746 160.586 211.881 1.00 212.34 105 GLY C O 1
ATOM 7956 N N . GLN C 3 106 ? 160.704 160.086 212.878 1.00 211.33 106 GLN C N 1
ATOM 7957 C CA . GLN C 3 106 ? 160.081 159.870 214.178 1.00 211.33 106 GLN C CA 1
ATOM 7958 C C . GLN C 3 106 ? 159.333 161.107 214.653 1.00 211.33 106 GLN C C 1
ATOM 7959 O O . GLN C 3 106 ? 158.309 160.992 215.337 1.00 211.33 106 GLN C O 1
ATOM 7961 N N . GLY C 3 107 ? 159.824 162.291 214.306 1.00 212.03 107 GLY C N 1
ATOM 7962 C CA . GLY C 3 107 ? 159.209 163.523 214.755 1.00 212.03 107 GLY C CA 1
ATOM 7963 C C . GLY C 3 107 ? 159.570 163.833 216.196 1.00 212.03 107 GLY C C 1
ATOM 7964 O O . GLY C 3 107 ? 160.134 163.019 216.926 1.00 212.03 107 GLY C O 1
ATOM 7965 N N . THR C 3 108 ? 159.223 165.049 216.608 1.00 220.60 108 THR C N 1
ATOM 7966 C CA . THR C 3 108 ? 159.512 165.519 217.954 1.00 220.60 108 THR C CA 1
ATOM 7967 C C . THR C 3 108 ? 158.318 166.309 218.463 1.00 220.60 108 THR C C 1
ATOM 7968 O O . THR C 3 108 ? 157.601 166.924 217.665 1.00 220.60 108 THR C O 1
ATOM 7970 N N . PRO C 3 109 ? 158.076 166.313 219.771 1.00 223.14 109 PRO C N 1
ATOM 7971 C CA . PRO C 3 109 ? 156.967 167.099 220.312 1.00 223.14 109 PRO C CA 1
ATOM 7972 C C . PRO C 3 109 ? 157.401 168.488 220.745 1.00 223.14 109 PRO C C 1
ATOM 7973 O O . PRO C 3 109 ? 158.555 168.729 221.104 1.00 223.14 109 PRO C O 1
ATOM 7975 N N . VAL C 3 110 ? 156.444 169.409 220.703 1.00 234.62 110 VAL C N 1
ATOM 7976 C CA . VAL C 3 110 ? 156.625 170.764 221.203 1.00 234.62 110 VAL C CA 1
ATOM 7977 C C . VAL C 3 110 ? 155.431 171.109 222.079 1.00 234.62 110 VAL C C 1
ATOM 7978 O O . VAL C 3 110 ? 154.279 170.969 221.657 1.00 234.62 110 VAL C O 1
ATOM 7980 N N . THR C 3 111 ? 155.711 171.552 223.301 1.00 241.21 111 THR C N 1
ATOM 7981 C CA . THR C 3 111 ? 154.684 171.894 224.276 1.00 241.21 111 THR C CA 1
ATOM 7982 C C . THR C 3 111 ? 154.708 173.397 224.504 1.00 241.21 111 THR C C 1
ATOM 7983 O O . THR C 3 111 ? 155.707 173.939 224.989 1.00 241.21 111 THR C O 1
ATOM 7985 N N . VAL C 3 112 ? 153.609 174.062 224.165 1.00 242.03 112 VAL C N 1
ATOM 7986 C CA . VAL C 3 112 ? 153.506 175.516 224.261 1.00 242.03 112 VAL C CA 1
ATOM 7987 C C . VAL C 3 112 ? 152.911 175.823 225.630 1.00 242.03 112 VAL C C 1
ATOM 7988 O O . VAL C 3 112 ? 151.711 175.672 225.864 1.00 242.03 112 VAL C O 1
ATOM 7990 N N . SER C 3 113 ? 153.765 176.268 226.545 1.00 249.45 113 SER C N 1
ATOM 7991 C CA . SER C 3 113 ? 153.326 176.650 227.880 1.00 249.45 113 SER C CA 1
ATOM 7992 C C . SER C 3 113 ? 152.813 178.085 227.877 1.00 249.45 113 SER C C 1
ATOM 7993 O O . SER C 3 113 ? 152.704 178.711 226.823 1.00 249.45 113 SER C O 1
#

Sequence (1243 aa):
DLIIQHAKKYKGSVVIALLAVIVMVVSALWQPKLLQQVLEAIMNDDSDKMKNLGIQLIAIAGLGLVAGVINTIFSAKVAQGVSADIREATFRKIQTFSFGNIEKFSAGNLVVRLTNDVTQIQNVIMIALQTLFRIPFLFIGSFILAMLTLPQLWWVIVALVIAVILISMLSFSQMGKHFMIIQNLIDKINGIAKENLLGIRVVKSFVQEKNQLSRFTKVSEELTTHNLIVGSLFAVMIPAFMLVANLAVVGSIFFVSNLVKDDPTLIGGVASFMNYLMQIMMAIIIGGMMMMMTSRAAVSIKRIKEVMETEPDVTYKKVPEQELIGSVEFDHVSFRYTLKDISFSIQPGEMIGIVGATGAGKSTLAQLIPRLFDPTEGKIEVGGVDLREVNEHSLRKTVSFVLQKAILFSGTIAQNLRHGKRDASEADMERASGIAQAKEFIEKLAEGYDAPVEERSNNFSGGQKQRLSITRGVIGEPKILILDDSTSALDARSERLVREALDKELKETTTIVIAQKISSVVHADRILVLDNGRLVGEGTHEELAATNPVYQEIYETTDLIKASKFFYHYLKRYKVSFLFIFLAIFAATYLQVKAPQFVGEAIQELAKYAVNVMQGKDDKSAFVSVIWKLLIFYVLTSAASFIYSILFTQVVGKSTNRMRIGLFNKLEKLTIRFFDSHQDGEILSRFTSDLDNIQNSLNQALLQVLTNIALLVGVLIMMFRQNVELAWATIASTPIAILIAVFVISKARKYVDLQQDEVGKLNGYMDEKISGQRVIITNGLQEETIDGFLEQNEKVRAATYKGQVYSGLLFPMMQGMSLVNTAIVIFFGGWLAINGSVDRAAALGLVVMFVQYSQQYYQPLMQISSGYSMIQLAVTGARRLNEMFDEPDEIRPENGEKLEEINKAVALNHVVFGYNPETPVLKDVSIHVDKGEMVALVGPTGSGKTTIMNLMNRFYDVNEGAVTFDGVDIREMDLDSLRSHVGIVLQESVLFSGTIRENIAFEATDEEIVQAAKQANIHEFIVNLEQGYDTEITNLFSTGQKQLVSIARTIITNPELLILDEATSNVDTVTEAKIQKAMDEAIKGRTSFVIAHRLKTILNADRIIVLRDGEVIEEGNHHELVEQDGFYAELYKNQQLVESGGGLVQAGDTLRLSCEASRSFNRMGWYRQAPGKQRDMVAHIFSDGRTRYADSVQGRFTISRDNAKNTVYLQMNNLKPEDTAVYYCNGFFIQDFWGQGTPVTVS

Foldseek 3Di:
DVLVVQLVVVVVLLVVLLVLLVLLLVLVLCLLVLQLVLVLCVVVVDVVSNVVSVVVNVVSVVVSVVSLVSNLVSLLVSLVSSLVVLLVLLVVLQVQAFVVLVVVDDPVLSVCLSPVLSVLLSVLSSCCSNPQSNLPVSQVSLLVVLCVLPVVCNVLLVVLVVQLVVLLVVCLPLVVVLVVVLVVLVVVLVVLVVVCVVCVVVCVVDPCVVVSVVVSVVSVVVSVVSVVVVVVSCVPNVVVLVVS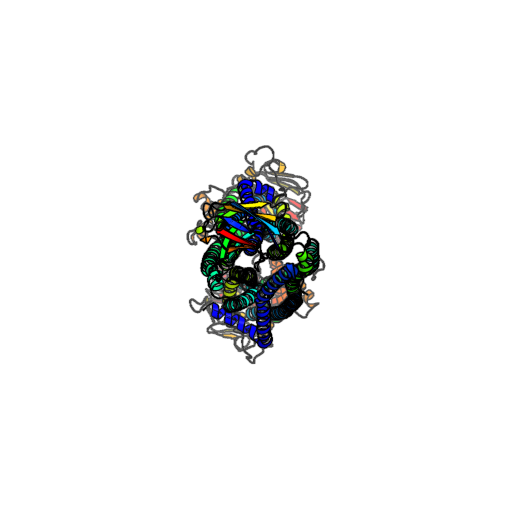LVVSLVVLVVCVVVPCPVPVSSVSVSVSSSVSSNSNSVSVSVNSVSVSSCVSNVVSCVSSVCSSPDDHPADDDDDADDAAQQKKWWAQFDDDCAAGGDTDIDHWLFEEEEAEDVPNPLCVVVVVVPVSDAGPDGFMAGSNHTSNGHGPVNCLLAEFEQDLAQDDAWFFQLVVLCVSPVPQDVVLLVVLLVLLVCQVVQVPAPHGRRGTADRRRPVDDLLVSLSSSSSSQPSSVHQEGEARASVVPHDPPCLVVNLVSCVVSSVSHYYYYGDLDCVSRLPGPKYWYDYRNRTDDIGHLVCCVPPDPVNPVSVVD/DLLVLLVVLLCVLCVVVPVLVVVLVVLLLLLLLLVQCLLVLVLVLQLLVVVCVVCVVPNNDPCVVSVVSVVVNVVSVVVSVVSCVVSVVSLQVSLVVSLVVVVVVLVVLVPFLVLLCPVPDDPVVVVCLPPPQSVLLNVCSNPNPVLLVSLVSNQVSNLVVVCVVDPVLSVVLCVLVVVLVVVLVVLVVQLVVLLVVLVVLVVVLVVLVVVCVVVVVVCVVVVCVPVSVVVSVVSVVVSVVSVVSNVCSLPVSLVVLVVSLVVSLVVSLVVLVVCLVVHDVSNSSSSSVSSSVSSSSVSNSVSVSSNSNSVNSVVSNSVSSSSSSVSVPPDSPAADPLPAQDDALQFWWWWAFFWACSDPPPTLATGGIGITGQLAEEEEEEDPDALTVVVVCVQLPSDDTPDTFTGSPPDGPSRHHSVSSPLQEDEQDAQLDADWFFLLCRLVCDDDDVVLCVLCVLLVCQVVQVVDPPRRRHTDDPPDDRLVSSSSSLSSVVVSVHQEYEEEASVPDDDPVSLVSNLSSVCSNSVNHYYYYYHLPCVSVLVHQKYFYGYSNHTDDIGHNVVPCVPDDPSVVSVVVD/DKDKDWADEAAQFAKTKIKMADPQDAFWKAKWWAAVVGDIDGAKTAGSVGDIGGDPVCPPAKDKGADRVGGMIMIMHGNHDQVVWTWMWMWGDDPPIDIDPTGTHGHD

Secondary structure (DSSP, 8-state):
-HHHHHHGGGHHHHHHHHHHHHHHHHHHHHHHHHHHHHHHHHHHT-HHHHHHHHHHHHHHHHHHHHHHHHHHHHHHHHHHHHHHHHHHHHHHHHHTS-HHHHHTS-HHHHHHHHHHHHHHHHHHHHHIIIIITHHHHHHHHHHHHHHHH-GGGHHHHHHHHHHHHHHHHHHHHHHHHHHHHHHHHHHHHHHHHHHHHHTHHHHHHSTHHHHHHHHHHHHHHHHHHHHHHHHHHHHHHHHHHHHHHHHHHHHHHHHHTTTTTT-STHHHHHHHHHHHHHHHHHHHHHHHHHHHHHHHHHHHHHHHHHHHHPPPS----SS--------EEEEEEEE---EEEEEEEE-SS-EEEEEE-TTSSTTHHHHHSSTTS--SEEEEEESS-BTTT--HHHHHHHEEE--SS----SEEHHHHHHTS-TT--HHHHHHHHHHHT-HHHHHTSSSSTT-EE-SS-TTS-HHHHHHHHHHHHHHT--SEEEEESTTSSS-TTSHHHHHHHHTTS-TT-EEEEE-S-HHHHTT-SEEEEEETTEEEEEE-HHHHHHH-HHHHHHHT-/-HHHHHHHHHHHHHGGGHHHHHHHHHHHHHHHHHHHHHHHHHHHHHHHHHHHHHHHHHT----HHHHHHHHHHHHHHHHHHHHHHHHHHHHHHHHHHHHHHHHHHHHHHHTSS-HHHHHHS-HHHHHHIIIIIIHHHHHIIIIIHHHHHHHHHHHHHHHHHHHHH-SHHHHHHGGGHHHHHHHHHHHHHHHHHHHHHHHHHHHHHHHHHHHHHHHHHHHHHHT-HHHHHHHHHHHHHHHHHHHHHHHHHHHSHHHHHHHHHHHHHHHHHHHHHHHHHHS-S-HHHHHHHHHHHHHHHHHHHHHHHHHHHHHHHHHHHHHHHHHHHHHHTS--------S-------S--EEEEEEE-SSSSS-SEEEE--B--TT-EEEEE-SSSTTTHHHHHHHTTSS--SEEEEEEESEETTTS-HHHHHHHEEEE-SS----SSBHHHHHH----STHHHHHHHHTT-HHHHHHSTTGGG-B----S-HHHHHHHHHHHHHHH--SEEEE--TTTT--HHHHHHHHHHHHHHHHHSEEEEE-SSGGGGTT-SEEEEESSS-EEEEE-HHHHHHS-SHHHHHHTT-/-EEEE---EE-TT--EEEEEEESS---EEEEEEE-TTS--EEEEEE-SSS-EEE-GGGTTT-EEEEETTTTEEEEEE-S--GGG-EEEEEEEESSS--B---EEEEE-

Radius of gyration: 42.93 Å; Cα contacts (8 Å, |Δi|>4): 1953; chains: 3; bounding box: 63×69×151 Å

Organism: Enterococcus faecalis (strain ATCC 700802 / V583) (NCBI:txid226185)

InterPro domains:
  IPR003439 ABC transporter-like, ATP-binding domain [PF00005] (346-495)
  IPR003439 ABC transporter-like, ATP-binding domain [PS50893] (329-564)
  IPR003593 AAA+ ATPase domain [SM00382] (355-541)
  IPR011527 ABC transporter type 1, transmembrane domain [PF00664] (16-284)
  IPR011527 ABC transporter type 1, transmembrane domain [PS50929] (16-297)
  IPR027417 P-loop containing nucleoside triphosphate hydrolase [G3DSA:3.40.50.300] (319-571)
  IPR027417 P-loop containing nucleoside triphosphate hydrolase [SSF52540] (323-565)
  IPR036640 ABC transporter type 1, transmembrane domain superfamily [G3DSA:1.20.1560.10] (1-313)
  IPR036640 ABC transporter type 1, transmembrane domain superfamily [SSF90123] (5-314)
  IPR039421 Type 1 protein exporter [PTHR43394] (4-567)

Solvent-accessible surface area: 61562 Å² total; per-residue (Å²): 152,14,68,87,112,31,14,144,159,48,118,60,28,32,82,67,0,63,122,3,0,67,38,26,6,49,6,24,11,120,9,6,83,23,2,17,61,3,11,48,4,3,22,42,71,30,61,114,103,2,112,62,21,1,94,97,1,50,66,26,4,29,86,4,42,84,4,1,50,59,1,0,52,56,0,0,72,3,0,17,0,8,4,3,19,0,19,40,16,3,2,108,40,5,7,81,9,5,43,31,24,9,105,146,65,78,43,41,51,3,27,66,8,8,34,74,2,3,64,43,15,7,73,37,30,6,50,17,13,10,8,52,108,37,15,70,76,18,56,84,10,0,74,105,26,4,82,118,36,1,56,101,3,146,102,12,6,50,47,11,26,103,32,1,87,99,34,33,105,81,23,112,56,70,8,23,149,29,55,138,62,30,80,97,30,44,90,105,1,31,32,10,5,72,48,7,11,75,7,6,131,63,22,66,20,28,71,50,37,129,102,37,18,66,89,1,22,135,25,0,90,70,5,22,79,45,33,64,67,7,2,30,37,65,0,78,21,104,6,20,23,45,53,30,2,8,102,6,8,3,20,1,1,71,80,0,4,110,36,2,151,124,46,44,66,20,11,1,5,1,4,1,0,10,13,2,2,34,59,10,8,73,1,48,47,46,13,29,83,43,130,33,96,61,55,134,10,53,82,5,46,154,84,4,100,68,7,44,106,29,117,54,66,46,92,100,35,124,72,96,53,90,101,49,78,14,37,55,43,36,55,57,19,23,37,92,137,84,35,54,75,32,67,63,87,44,67,67,51,45,47,32,3,48,50,42,59,93,73,33,46,84,25,63,84,37,53,51,94,34,53,27,51,72,48,89,52,45,45,45,32,67,24,72,40,35,57,88,58,37,23,86,81,26,46,50,90,18,40,30,33,28,44,81,74,58,55,56,34,49,42,28,48,40,68,39,37,35,20,36,27,101,97,37,65,84,82,46,35,61,69,10,16,40,42,19,59,19,52,83,68,40,74,92,45,113,81,8,60,66,13,95,32,42,57,90,28,91,96,62,80,44,20,60,30,16,26,62,32,40,15,26,24,52,23,43,88,19,32,39,45,25,51,15,47,48,56,71,63,44,79,79,82,47,46,80,47,48,51,63,32,66,80,89,76,48,88,94,27,17,43,53,39,14,29,66,52,56,93,58,28,70,89,25,75,44,36,47,36,53,48,86,26,59,69,60,43,97,35,40,62,87,60,33,77,95,89,43,93,66,32,60,98,62,74,95,117,125,47,110,110,74,2,67,127,17,30,115,84,7,35,108,168,35,137,124,26,42,117,99,7,86,112,11,11,135,49,5,7,114,16,39,3,54,3,0,43,21,5,1,72,0,4,32,35,0,9,96,32,6,30,44,9,79,119,49,119,73,101,40,65,60,2,55,56,25,7,167,112,1,57,85,60,9,62,100,7,9,53,11,14,97,75,28,15,32,48,7,22,61,7,10,10,118,4,1,25,72,9,2,49,8,9,3,51,18,10,8,68,65,6,14,148,25,19,67,78,66,116,81,44,58,3,39,44,25,8,50,43,4,5,33,48,1,24,66,1,6,65,54,8,32,38,79,50,49,20,11,88,19,9,49,83,24,0,48,106,26,2,89,202,62,24,103,89,4,0,168,26,5,24,62,16,38,85,105,0,100,116,29,12,89,106,13,26,67,60,8,107,120,41,51,60,94,23,104,102,46,29,32,144,1,44,35,48,2,69,28,32,2,70,18,15,122,47,4,43,46,33,31,40,47,116,116,6,35,90,26,2,68,100,27,4,79,106,3,55,55,18,16,50,82,2,36,6,67,68,18,22,12,86,6,14,1,60,6,7,20,34,27,1,7,0,46,2,2,49,65,2,2,113,59,3,20,81,36,76,133,75,34,6,38,14,6,4,53,9,7,10,1,10,16,2,5,73,15,9,1,69,3,27,19,67,61,10,45,22,103,63,97,48,58,75,0,22,30,0,0,68,78,5,16,84,10,71,105,52,92,34,60,71,70,90,111,53,74,50,77,51,101,83,36,81,45,53,39,42,32,49,66,25,42,38,33,94,66,107,85,102,52,39,26,52,73,38,73,63,82,36,56,77,54,27,32,32,16,41,48,43,52,100,51,83,15,26,55,47,73,55,46,51,80,70,49,34,49,94,46,103,66,43,46,52,28,44,46,75,62,36,66,100,38,26,32,64,58,21,49,24,60,32,44,8,45,38,61,81,94,21,62,79,39,20,40,24,48,46,44,29,33,29,50,83,116,66,95,86,50,44,70,70,12,20,70,44,7,61,23,33,88,59,41,81,87,50,88,85,18,52,69,30,93,49,109,121,120,86,77,71,32,51,42,34,24,44,30,33,10,18,25,44,55,49,78,16,47,41,32,23,43,40,45,68,46,77,72,39,41,68,79,46,34,62,43,43,45,62,11,58,60,49,46,41,93,75,20,24,18,54,31,35,20,94,57,63,93,69,35,66,104,27,75,48,32,39,26,37,51,84,8,44,80,86,45,87,26,44,57,81,54,18,63,100,58,107,35,81,36,30,71,72,53,73,69,126,98,42,65,41,70,52,44,38,106,31,54,61,52,37,83,46,73,49,57,13,54,38,66,111,42,97,41,21,29,19,32,25,33,38,48,113,94,59,84,89,60,94,32,30,54,13,28,62,106,61,76,67,69,56,37,95,112,32,63,92,53,48,60,45,60,66,54,94,111,75,36,36,25,42,28,42,48,42,75,24,59,70,102,70,41,23,48,46,24,22,31,28,34,44,38,62,88,50,61,14,114,23,33,67,47,60,20,98

Nearest PDB structures (foldseek):
  7ocy-assembly1_A  TM=1.002E+00  e=1.857E-78  Enterococcus faecalis
  6rak-assembly1_B  TM=8.658E-01  e=1.183E-30  Thermus thermophilus
  7zo8-assembly1_A  TM=8.692E-01  e=1.299E-27  Brucella abortus 2308
  7ekm-assembly1_B  TM=8.109E-01  e=3.212E-25  Homo sapiens
  7n5b-assembly1_A  TM=8.064E-01  e=4.610E-25  Arabidopsis thaliana

B-factor: mean 180.56, std 29.26, range [138.04, 257.77]